Protein AF-0000000086883449 (afdb_homodimer)

Organism: NCBI:txid2108365

Radius of gyration: 27.69 Å; Cα contacts (8 Å, |Δi|>4): 1708; chains: 2; bounding box: 56×81×64 Å

Sequence (820 aa):
MELEKKLSKVSKRIKSSLIRELLDLKDPEMISFGGGVPDPDTFPRHEIAKIASEVIENEHRVTLQYGSTGGDNILKEQYIKLLKKHENIDNLDVDNLLITVGSQQALYLLGITFLDEESYCGVSRPIYLGAASAFQQRDPKFINVPLLEDGMDLDYLEKELEKLNKEGNIEKFKFLYVISNFHNPAGVTMGIEKRKKVVELANKYDFIIVEDDPYGALRFEGEKLPSIYSMAPERTILLNTFSKVLSPGLRLGLVVGPKDMVKRISMAKQAADLCTPALTQRIGARYLERFDLIEGIQPTIEIYREKKNLMMKLVEEKLGDIKGIKWINPEGGLFTWITLPEGFDTLEMFEIAKEEKILYIPGTAFYVDEPDNNTMRLSFCLPTKEKIKEGMDRLRKTIDRYAKEKGLEIMELEKKLSKVSKRIKSSLIRELLDLKDPEMISFGGGVPDPDTFPRHEIAKIASEVIENEHRVTLQYGSTGGDNILKEQYIKLLKKHENIDNLDVDNLLITVGSQQALYLLGITFLDEESYCGVSRPIYLGAASAFQQRDPKFINVPLLEDGMDLDYLEKELEKLNKEGNIEKFKFLYVISNFHNPAGVTMGIEKRKKVVELANKYDFIIVEDDPYGALRFEGEKLPSIYSMAPERTILLNTFSKVLSPGLRLGLVVGPKDMVKRISMAKQAADLCTPALTQRIGARYLERFDLIEGIQPTIEIYREKKNLMMKLVEEKLGDIKGIKWINPEGGLFTWITLPEGFDTLEMFEIAKEEKILYIPGTAFYVDEPDNNTMRLSFCLPTKEKIKEGMDRLRKTIDRYAKEKGLEI

pLDDT: mean 95.75, std 5.95, range [60.88, 98.94]

Solvent-accessible surface area (backbone atoms only — not comparable to full-atom values): 40750 Å² total; per-residue (Å²): 133,68,62,79,71,42,43,10,73,51,44,70,66,61,67,83,56,63,63,60,64,65,63,68,64,84,54,86,76,47,39,57,22,49,52,86,50,73,50,59,87,71,37,62,38,70,63,51,16,54,43,40,24,48,42,28,64,74,38,31,73,47,24,41,22,72,48,48,42,48,36,57,62,64,30,42,50,44,48,48,53,48,34,36,74,75,62,71,43,70,95,71,58,61,64,25,41,35,40,30,43,17,43,44,21,47,44,21,40,48,23,50,30,37,35,33,60,80,18,28,35,35,34,42,44,63,29,40,49,64,52,50,49,16,37,51,65,37,45,45,42,73,45,74,25,50,56,46,80,55,22,65,38,58,68,59,47,48,51,54,48,50,52,30,45,73,70,69,44,36,76,35,37,34,35,41,48,40,50,49,32,28,20,58,52,49,8,30,40,43,37,72,69,54,44,53,47,51,52,52,50,26,65,74,62,63,34,36,37,36,40,39,39,60,29,58,87,38,57,62,50,84,75,90,71,83,55,60,37,75,77,39,46,85,48,17,35,35,35,31,42,36,38,72,65,56,30,34,2,53,26,40,10,37,40,38,30,36,47,70,59,37,49,52,37,36,58,56,40,39,29,41,32,42,37,39,39,21,37,47,42,51,39,52,19,55,45,53,72,75,41,60,59,75,71,66,38,46,68,53,37,53,52,44,39,53,35,42,51,50,50,53,51,46,43,53,71,65,46,55,77,34,64,70,50,47,69,44,84,44,47,24,44,54,33,25,24,39,33,49,33,90,87,46,40,32,64,68,43,41,61,50,19,53,74,58,33,34,40,60,34,40,31,50,64,22,40,94,65,86,54,60,44,25,23,32,31,39,21,46,49,62,48,50,70,66,49,47,55,52,38,51,53,37,49,45,51,32,53,52,51,45,26,61,75,69,70,50,87,99,133,68,63,77,68,40,44,9,73,52,44,70,64,61,67,82,58,62,64,60,63,65,63,68,64,85,54,86,76,48,39,58,22,51,53,86,49,73,50,58,87,69,38,63,38,70,63,49,14,52,43,38,24,47,43,28,64,76,38,30,72,48,25,40,21,72,50,47,42,49,36,55,60,63,30,43,51,43,47,49,52,49,34,36,74,76,62,70,42,72,96,70,59,61,63,24,41,35,41,30,44,16,44,42,22,47,43,21,40,49,24,50,28,36,37,32,61,81,19,28,35,36,34,43,45,64,30,40,48,64,50,50,47,15,37,52,66,37,45,46,43,73,44,73,24,48,56,46,81,53,22,66,38,60,68,59,46,50,52,53,48,50,51,30,45,74,72,70,45,36,74,36,37,35,34,39,50,40,49,49,32,28,18,57,52,49,7,32,42,43,39,69,69,55,45,51,46,51,52,50,49,28,64,75,62,62,34,36,37,36,40,38,40,61,28,58,87,37,55,63,50,86,78,91,73,83,55,57,36,76,76,38,45,84,49,16,36,36,34,31,42,36,38,72,65,56,29,34,2,53,26,41,10,36,40,36,31,37,47,70,59,37,49,51,36,37,57,56,39,40,29,43,31,40,36,39,40,22,37,48,42,51,40,53,21,55,46,51,74,74,41,60,58,75,70,67,37,46,68,53,37,53,53,44,39,53,34,42,52,50,49,54,51,46,43,50,71,66,46,54,76,34,64,70,50,46,68,45,85,43,47,24,42,52,32,24,24,39,34,49,33,90,87,47,41,32,66,70,43,41,60,51,20,53,74,58,32,34,39,61,35,39,32,51,65,23,43,94,64,87,54,62,43,25,23,32,31,37,21,45,49,61,46,51,73,67,47,47,54,52,38,51,52,37,49,45,51,33,52,50,52,44,27,62,76,70,69,50,87,97

Nearest PDB structures (foldseek):
  1vp4-assembly1_B  TM=9.864E-01  e=1.762E-56  Thermotoga maritima MSB8
  4wp0-assembly1_B  TM=8.198E-01  e=3.069E-24  Homo sapiens
  4wp0-assembly2_C  TM=8.147E-01  e=1.343E-24  Homo sapiens
  5veh-assembly1_B  TM=8.334E-01  e=8.276E-24  Aedes aegypti
  5veh-assembly1_A  TM=8.354E-01  e=2.492E-23  Aedes aegypti

Structure (mmCIF, N/CA/C/O backbone):
data_AF-0000000086883449-model_v1
#
loop_
_entity.id
_entity.type
_entity.pdbx_description
1 polymer Aminotransferase
#
loop_
_atom_site.group_PDB
_atom_site.id
_atom_site.type_symbol
_atom_site.label_atom_id
_atom_site.label_alt_id
_atom_site.label_comp_id
_atom_site.label_asym_id
_atom_site.label_entity_id
_atom_site.label_seq_id
_atom_site.pdbx_PDB_ins_code
_atom_site.Cartn_x
_atom_site.Cartn_y
_atom_site.Cartn_z
_atom_site.occupancy
_atom_site.B_iso_or_equiv
_atom_site.auth_seq_id
_atom_site.auth_comp_id
_atom_site.auth_asym_id
_atom_site.auth_atom_id
_atom_site.pdbx_PDB_model_num
ATOM 1 N N . MET A 1 1 ? -18.344 -18.25 14.008 1 82.06 1 MET A N 1
ATOM 2 C CA . MET A 1 1 ? -16.969 -17.891 14.312 1 82.06 1 MET A CA 1
ATOM 3 C C . MET A 1 1 ? -16.891 -16.531 15 1 82.06 1 MET A C 1
ATOM 5 O O . MET A 1 1 ? -17.594 -15.594 14.602 1 82.06 1 MET A O 1
ATOM 9 N N . GLU A 1 2 ? -16.266 -16.469 16.125 1 88.62 2 GLU A N 1
ATOM 10 C CA . GLU A 1 2 ? -16.016 -15.195 16.797 1 88.62 2 GLU A CA 1
ATOM 11 C C . GLU A 1 2 ? -14.805 -14.484 16.219 1 88.62 2 GLU A C 1
ATOM 13 O O . GLU A 1 2 ? -13.664 -14.82 16.547 1 88.62 2 GLU A O 1
ATOM 18 N N . LEU A 1 3 ? -15.008 -13.539 15.398 1 93.5 3 LEU A N 1
ATOM 19 C CA . LEU A 1 3 ? -13.961 -12.836 14.656 1 93.5 3 LEU A CA 1
ATOM 20 C C . LEU A 1 3 ? -12.93 -12.242 15.617 1 93.5 3 LEU A C 1
ATOM 22 O O . LEU A 1 3 ? -11.734 -12.258 15.328 1 93.5 3 LEU A O 1
ATOM 26 N N . GLU A 1 4 ? -13.391 -11.75 16.797 1 92.56 4 GLU A N 1
ATOM 27 C CA . GLU A 1 4 ? -12.516 -11.078 17.766 1 92.56 4 GLU A CA 1
ATOM 28 C C . GLU A 1 4 ? -11.383 -12 18.203 1 92.56 4 GLU A C 1
ATOM 30 O O . GLU A 1 4 ? -10.273 -11.539 18.484 1 92.56 4 GLU A O 1
ATOM 35 N N . LYS A 1 5 ? -11.68 -13.281 18.219 1 93.12 5 LYS A N 1
ATOM 36 C CA . LYS A 1 5 ? -10.695 -14.266 18.656 1 93.12 5 LYS A CA 1
ATOM 37 C C . LYS A 1 5 ? -9.664 -14.539 17.562 1 93.12 5 LYS A C 1
ATOM 39 O O . LYS A 1 5 ? -8.609 -15.117 17.812 1 93.12 5 LYS A O 1
ATOM 44 N N . LYS A 1 6 ? -10 -14.102 16.344 1 96 6 LYS A N 1
ATOM 45 C CA . LYS A 1 6 ? -9.133 -14.398 15.203 1 96 6 LYS A CA 1
ATOM 46 C C . LYS A 1 6 ? -8.258 -13.195 14.852 1 96 6 LYS A C 1
ATOM 48 O O . LYS A 1 6 ? -7.309 -13.32 14.078 1 96 6 LYS A O 1
ATOM 53 N N . LEU A 1 7 ? -8.523 -12.055 15.453 1 97.38 7 LEU A N 1
ATOM 54 C CA . LEU A 1 7 ? -7.828 -10.82 15.102 1 97.38 7 LEU A CA 1
ATOM 55 C C . LEU A 1 7 ? -6.441 -10.781 15.742 1 97.38 7 LEU A C 1
ATOM 57 O O . LEU A 1 7 ? -6.246 -11.281 16.844 1 97.38 7 LEU A O 1
ATOM 61 N N . SER A 1 8 ? -5.492 -10.211 15.094 1 97.5 8 SER A N 1
ATOM 62 C CA . SER A 1 8 ? -4.156 -9.969 15.625 1 97.5 8 SER A CA 1
ATOM 63 C C . SER A 1 8 ? -4.172 -8.891 16.703 1 97.5 8 SER A C 1
ATOM 65 O O . SER A 1 8 ? -5.164 -8.172 16.844 1 97.5 8 SER A O 1
ATOM 67 N N . LYS A 1 9 ? -3.051 -8.766 17.422 1 94.69 9 LYS A N 1
ATOM 68 C CA . LYS A 1 9 ? -2.881 -7.715 18.422 1 94.69 9 LYS A CA 1
ATOM 69 C C . LYS A 1 9 ? -2.992 -6.332 17.781 1 94.69 9 LYS A C 1
ATOM 71 O O . LYS A 1 9 ? -3.629 -5.434 18.344 1 94.69 9 LYS A O 1
ATOM 76 N N . VAL A 1 10 ? -2.398 -6.18 16.625 1 93.56 10 VAL A N 1
ATOM 77 C CA . VAL A 1 10 ? -2.424 -4.906 15.914 1 93.56 10 VAL A CA 1
ATOM 78 C C . VAL A 1 10 ? -3.863 -4.551 15.539 1 93.56 10 VAL A C 1
ATOM 80 O O . VAL A 1 10 ? -4.309 -3.424 15.758 1 93.56 10 VAL A O 1
ATOM 83 N N . SER A 1 11 ? -4.578 -5.512 14.969 1 94.81 11 SER A N 1
ATOM 84 C CA . SER A 1 11 ? -5.953 -5.289 14.523 1 94.81 11 SER A CA 1
ATOM 85 C C . SER A 1 11 ? -6.852 -4.902 15.695 1 94.81 11 SER A C 1
ATOM 87 O O . SER A 1 11 ? -7.754 -4.074 15.547 1 94.81 11 SER A O 1
ATOM 89 N N . LYS A 1 12 ? -6.621 -5.484 16.844 1 93.25 12 LYS A N 1
ATOM 90 C CA . LYS A 1 12 ? -7.43 -5.195 18.016 1 93.25 12 LYS A CA 1
ATOM 91 C C . LYS A 1 12 ? -7.18 -3.771 18.516 1 93.25 12 LYS A C 1
ATOM 93 O O . LYS A 1 12 ? -8.07 -3.156 19.109 1 93.25 12 LYS A O 1
ATOM 98 N N . ARG A 1 13 ? -6.02 -3.24 18.203 1 88.44 13 ARG A N 1
ATOM 99 C CA . ARG A 1 13 ? -5.641 -1.921 18.688 1 88.44 13 ARG A CA 1
ATOM 100 C C . ARG A 1 13 ? -6.125 -0.824 17.75 1 88.44 13 ARG A C 1
ATOM 102 O O . ARG A 1 13 ? -6.266 0.332 18.156 1 88.44 13 ARG A O 1
ATOM 109 N N . ILE A 1 14 ? -6.348 -1.215 16.531 1 87.31 14 ILE A N 1
ATOM 110 C CA . ILE A 1 14 ? -6.734 -0.216 15.547 1 87.31 14 ILE A CA 1
ATOM 111 C C . ILE A 1 14 ? -8.141 0.301 15.852 1 87.31 14 ILE A C 1
ATOM 113 O O . ILE A 1 14 ? -9.062 -0.487 16.062 1 87.31 14 ILE A O 1
ATOM 117 N N . LYS A 1 15 ? -8.211 1.595 16.031 1 77.31 15 LYS A N 1
ATOM 118 C CA . LYS A 1 15 ? -9.492 2.266 16.234 1 77.31 15 LYS A CA 1
ATOM 119 C C . LYS A 1 15 ? -9.922 3.01 14.969 1 77.31 15 LYS A C 1
ATOM 121 O O . LYS A 1 15 ? -9.086 3.404 14.156 1 77.31 15 LYS A O 1
ATOM 126 N N . SER A 1 16 ? -11.211 3.053 14.82 1 71.12 16 SER A N 1
ATOM 127 C CA . SER A 1 16 ? -11.695 3.832 13.688 1 71.12 16 SER A CA 1
ATOM 128 C C . SER A 1 16 ? -11.273 5.293 13.805 1 71.12 16 SER A C 1
ATOM 130 O O . SER A 1 16 ? -11.141 5.824 14.906 1 71.12 16 SER A O 1
ATOM 132 N N . SER A 1 17 ? -11 5.809 12.656 1 68.06 17 SER A N 1
ATOM 133 C CA . SER A 1 17 ? -10.578 7.207 12.625 1 68.06 17 SER A CA 1
ATOM 134 C C . SER A 1 17 ? -11.734 8.141 12.969 1 68.06 17 SER A C 1
ATOM 136 O O . SER A 1 17 ? -12.773 8.125 12.305 1 68.06 17 SER A O 1
ATOM 138 N N . LEU A 1 18 ? -11.578 8.828 14 1 66.56 18 LEU A N 1
ATOM 139 C CA . LEU A 1 18 ? -12.555 9.844 14.398 1 66.56 18 LEU A CA 1
ATOM 140 C C . LEU A 1 18 ? -12.82 10.812 13.25 1 66.56 18 LEU A C 1
ATOM 142 O O . LEU A 1 18 ? -13.969 11.18 13 1 66.56 18 LEU A O 1
ATOM 146 N N . ILE A 1 19 ? -11.742 11.141 12.578 1 68.25 19 ILE A N 1
ATOM 147 C CA . ILE A 1 19 ? -11.852 12.141 11.523 1 68.25 19 ILE A CA 1
ATOM 148 C C . ILE A 1 19 ? -12.75 11.617 10.406 1 68.25 19 ILE A C 1
ATOM 150 O O . ILE A 1 19 ? -13.648 12.32 9.945 1 68.25 19 ILE A O 1
ATOM 154 N N . ARG A 1 20 ? -12.562 10.461 10.062 1 65.56 20 ARG A N 1
ATOM 155 C CA . ARG A 1 20 ? -13.352 9.898 8.977 1 65.56 20 ARG A CA 1
ATOM 156 C C . ARG A 1 20 ? -14.82 9.789 9.367 1 65.56 20 ARG A C 1
ATOM 158 O O . ARG A 1 20 ? -15.711 10.039 8.547 1 65.56 20 ARG A O 1
ATOM 165 N N . GLU A 1 21 ? -15 9.562 10.531 1 65.44 21 GLU A N 1
ATOM 166 C CA . GLU A 1 21 ? -16.375 9.477 11.039 1 65.44 21 GLU A CA 1
ATOM 167 C C . GLU A 1 21 ? -17.047 10.844 11.039 1 65.44 21 GLU A C 1
ATOM 169 O O . GLU A 1 21 ? -18.234 10.953 10.734 1 65.44 21 GLU A O 1
ATOM 174 N N . LEU A 1 22 ? -16.219 11.727 11.219 1 66.19 22 LEU A N 1
ATOM 175 C CA . LEU A 1 22 ? -16.75 13.078 11.367 1 66.19 22 LEU A CA 1
ATOM 176 C C . LEU A 1 22 ? -17.062 13.688 10 1 66.19 22 LEU A C 1
ATOM 178 O O . LEU A 1 22 ? -17.969 14.5 9.875 1 66.19 22 LEU A O 1
ATOM 182 N N . LEU A 1 23 ? -16.312 13.172 9.055 1 65.44 23 LEU A N 1
ATOM 183 C CA . LEU A 1 23 ? -16.406 13.82 7.758 1 65.44 23 LEU A CA 1
ATOM 184 C C . LEU A 1 23 ? -17.438 13.125 6.875 1 65.44 23 LEU A C 1
ATOM 186 O O . LEU A 1 23 ? -17.75 13.602 5.785 1 65.44 23 LEU A O 1
ATOM 190 N N . ASP A 1 24 ? -17.984 12.125 7.293 1 61.09 24 ASP A N 1
ATOM 191 C CA . ASP A 1 24 ? -18.953 11.375 6.5 1 61.09 24 ASP A CA 1
ATOM 192 C C . ASP A 1 24 ? -20.344 12.016 6.57 1 61.09 24 ASP A C 1
ATOM 194 O O . ASP A 1 24 ? -21.344 11.391 6.215 1 61.09 24 ASP A O 1
ATOM 198 N N . LEU A 1 25 ? -20.375 13.219 6.781 1 63.53 25 LEU A N 1
ATOM 199 C CA . LEU A 1 25 ? -21.672 13.867 6.879 1 63.53 25 LEU A CA 1
ATOM 200 C C . LEU A 1 25 ? -22.109 14.43 5.527 1 63.53 25 LEU A C 1
ATOM 202 O O . LEU A 1 25 ? -21.359 15.188 4.898 1 63.53 25 LEU A O 1
ATOM 206 N N . LYS A 1 26 ? -23.203 13.977 4.988 1 63.59 26 LYS A N 1
ATOM 207 C CA . LYS A 1 26 ? -23.719 14.258 3.65 1 63.59 26 LYS A CA 1
ATOM 208 C C . LYS A 1 26 ? -24.797 15.336 3.686 1 63.59 26 LYS A C 1
ATOM 210 O O . LYS A 1 26 ? -25.625 15.422 2.779 1 63.59 26 LYS A O 1
ATOM 215 N N . ASP A 1 27 ? -24.703 16.25 4.48 1 77.19 27 ASP A N 1
ATOM 216 C CA . ASP A 1 27 ? -25.672 17.344 4.539 1 77.19 27 ASP A CA 1
ATOM 217 C C . ASP A 1 27 ? -25.219 18.516 3.672 1 77.19 27 ASP A C 1
ATOM 219 O O . ASP A 1 27 ? -24.188 19.125 3.928 1 77.19 27 ASP A O 1
ATOM 223 N N . PRO A 1 28 ? -26 18.766 2.621 1 80.88 28 PRO A N 1
ATOM 224 C CA . PRO A 1 28 ? -25.609 19.844 1.694 1 80.88 28 PRO A CA 1
ATOM 225 C C . PRO A 1 28 ? -25.547 21.203 2.367 1 80.88 28 PRO A C 1
ATOM 227 O O . PRO A 1 28 ? -24.922 22.125 1.831 1 80.88 28 PRO A O 1
ATOM 230 N N . GLU A 1 29 ? -26.141 21.328 3.418 1 89.25 29 GLU A N 1
ATOM 231 C CA . GLU A 1 29 ? -26.141 22.609 4.125 1 89.25 29 GLU A CA 1
ATOM 232 C C . GLU A 1 29 ? -24.922 22.719 5.047 1 89.25 29 GLU A C 1
ATOM 234 O O . GLU A 1 29 ? -24.656 23.781 5.598 1 89.25 29 GLU A O 1
ATOM 239 N N . MET A 1 30 ? -24.266 21.688 5.176 1 92.44 30 MET A N 1
ATOM 240 C CA . MET A 1 30 ? -23.094 21.656 6.062 1 92.44 30 MET A CA 1
ATOM 241 C C . MET A 1 30 ? -21.938 22.453 5.461 1 92.44 30 MET A C 1
ATOM 243 O O . MET A 1 30 ? -21.672 22.359 4.262 1 92.44 30 MET A O 1
ATOM 247 N N . ILE A 1 31 ? -21.375 23.375 6.242 1 94.19 31 ILE A N 1
ATOM 248 C CA . ILE A 1 31 ? -20.109 24.016 5.883 1 94.19 31 ILE A CA 1
ATOM 249 C C . ILE A 1 31 ? -18.953 23.297 6.59 1 94.19 31 ILE A C 1
ATOM 251 O O . ILE A 1 31 ? -18.953 23.188 7.816 1 94.19 31 ILE A O 1
ATOM 255 N N . SER A 1 32 ? -18.031 22.797 5.836 1 92.94 32 SER A N 1
ATOM 256 C CA . SER A 1 32 ? -16.953 22.016 6.43 1 92.94 32 SER A CA 1
ATOM 257 C C . SER A 1 32 ? -15.641 22.781 6.43 1 92.94 32 SER A C 1
ATOM 259 O O . SER A 1 32 ? -15.148 23.172 5.367 1 92.94 32 SER A O 1
ATOM 261 N N . PHE A 1 33 ? -15.109 22.969 7.648 1 94.75 33 PHE A N 1
ATOM 262 C CA . PHE A 1 33 ? -13.734 23.453 7.809 1 94.75 33 PHE A CA 1
ATOM 263 C C . PHE A 1 33 ? -12.797 22.281 8.102 1 94.75 33 PHE A C 1
ATOM 265 O O . PHE A 1 33 ? -11.633 22.5 8.445 1 94.75 33 PHE A O 1
ATOM 272 N N . GLY A 1 34 ? -13.336 21.062 8.039 1 88.12 34 GLY A N 1
ATOM 273 C CA . GLY A 1 34 ? -12.562 19.906 8.453 1 88.12 34 GLY A CA 1
ATOM 274 C C . GLY A 1 34 ? -11.75 19.297 7.324 1 88.12 34 GLY A C 1
ATOM 275 O O . GLY A 1 34 ? -10.812 18.531 7.57 1 88.12 34 GLY A O 1
ATOM 276 N N . GLY A 1 35 ? -12.039 19.641 6.152 1 76.06 35 GLY A N 1
ATOM 277 C CA . GLY A 1 35 ? -11.422 18.953 5.023 1 76.06 35 GLY A CA 1
ATOM 278 C C . GLY A 1 35 ? -10.039 19.484 4.699 1 76.06 35 GLY A C 1
ATOM 279 O O . GLY A 1 35 ? -9.859 20.672 4.477 1 76.06 35 GLY A O 1
ATOM 280 N N . GLY A 1 36 ? -9.031 18.703 4.902 1 78.19 36 GLY A N 1
ATOM 281 C CA . GLY A 1 36 ? -7.66 19.031 4.539 1 78.19 36 GLY A CA 1
ATOM 282 C C . GLY A 1 36 ? -7.281 18.562 3.146 1 78.19 36 GLY A C 1
ATOM 283 O O . GLY A 1 36 ? -6.188 18.031 2.941 1 78.19 36 GLY A O 1
ATOM 284 N N . VAL A 1 37 ? -8.328 18.734 2.205 1 84.62 37 VAL A N 1
ATOM 285 C CA . VAL A 1 37 ? -8.062 18.234 0.86 1 84.62 37 VAL A CA 1
ATOM 286 C C . VAL A 1 37 ? -8.023 19.406 -0.128 1 84.62 37 VAL A C 1
ATOM 288 O O . VAL A 1 37 ? -8.734 20.391 0.045 1 84.62 37 VAL A O 1
ATOM 291 N N . PRO A 1 38 ? -7.199 19.234 -1.135 1 89.75 38 PRO A N 1
ATOM 292 C CA . PRO A 1 38 ? -7.125 20.281 -2.148 1 89.75 38 PRO A CA 1
ATOM 293 C C . PRO A 1 38 ? -8.43 20.453 -2.916 1 89.75 38 PRO A C 1
ATOM 295 O O . PRO A 1 38 ? -9.219 19.516 -3.018 1 89.75 38 PRO A O 1
ATOM 298 N N . ASP A 1 39 ? -8.609 21.641 -3.418 1 88.25 39 ASP A N 1
ATOM 299 C CA . ASP A 1 39 ? -9.773 21.938 -4.246 1 88.25 39 ASP A CA 1
ATOM 300 C C . ASP A 1 39 ? -9.672 21.266 -5.609 1 88.25 39 ASP A C 1
ATOM 302 O O . ASP A 1 39 ? -8.773 21.578 -6.395 1 88.25 39 ASP A O 1
ATOM 306 N N . PRO A 1 40 ? -10.586 20.406 -5.93 1 90 40 PRO A N 1
ATOM 307 C CA . PRO A 1 40 ? -10.492 19.641 -7.18 1 90 40 PRO A CA 1
ATOM 308 C C . PRO A 1 40 ? -10.523 20.531 -8.422 1 90 40 PRO A C 1
ATOM 310 O O . PRO A 1 40 ? -10.016 20.141 -9.477 1 90 40 PRO A O 1
ATOM 313 N N . ASP A 1 41 ? -11.078 21.672 -8.305 1 87.81 41 ASP A N 1
ATOM 314 C CA . ASP A 1 41 ? -11.219 22.547 -9.461 1 87.81 41 ASP A CA 1
ATOM 315 C C . ASP A 1 41 ? -9.883 23.219 -9.812 1 87.81 41 ASP A C 1
ATOM 317 O O . ASP A 1 41 ? -9.734 23.797 -10.891 1 87.81 41 ASP A O 1
ATOM 321 N N . THR A 1 42 ? -8.922 23.047 -8.953 1 91.06 42 THR A N 1
ATOM 322 C CA . THR A 1 42 ? -7.609 23.641 -9.203 1 91.06 42 THR A CA 1
ATOM 323 C C . THR A 1 42 ? -6.684 22.625 -9.875 1 91.06 42 THR A C 1
ATOM 325 O O . THR A 1 42 ? -5.57 22.953 -10.281 1 91.06 42 THR A O 1
ATOM 328 N N . PHE A 1 43 ? -7.109 21.375 -10.023 1 94.38 43 PHE A N 1
ATOM 329 C CA . PHE A 1 43 ? -6.262 20.344 -10.609 1 94.38 43 PHE A CA 1
ATOM 330 C C . PHE A 1 43 ? -6.086 20.562 -12.102 1 94.38 43 PHE A C 1
ATOM 332 O O . PHE A 1 43 ? -7.016 21 -12.781 1 94.38 43 PHE A O 1
ATOM 339 N N . PRO A 1 44 ? -4.945 20.25 -12.625 1 96.75 44 PRO A N 1
ATOM 340 C CA . PRO A 1 44 ? -4.73 20.375 -14.07 1 96.75 44 PRO A CA 1
ATOM 341 C C . PRO A 1 44 ? -5.336 19.203 -14.852 1 96.75 44 PRO A C 1
ATOM 343 O O . PRO A 1 44 ? -4.613 18.469 -15.531 1 96.75 44 PRO A O 1
ATOM 346 N N . ARG A 1 45 ? -6.672 19.125 -14.812 1 96.56 45 ARG A N 1
ATOM 347 C CA . ARG A 1 45 ? -7.41 17.969 -15.297 1 96.56 45 ARG A CA 1
ATOM 348 C C . ARG A 1 45 ? -7.207 17.766 -16.797 1 96.56 45 ARG A C 1
ATOM 350 O O . ARG A 1 45 ? -7.047 16.641 -17.266 1 96.56 45 ARG A O 1
ATOM 357 N N . HIS A 1 46 ? -7.18 18.922 -17.625 1 98 46 HIS A N 1
ATOM 358 C CA . HIS A 1 46 ? -7.074 18.766 -19.062 1 98 46 HIS A CA 1
ATOM 359 C C . HIS A 1 46 ? -5.695 18.25 -19.469 1 98 46 HIS A C 1
ATOM 361 O O . HIS A 1 46 ? -5.582 17.359 -20.312 1 98 46 HIS A O 1
ATOM 367 N N . GLU A 1 47 ? -4.641 18.781 -18.797 1 98.38 47 GLU A N 1
ATOM 368 C CA . GLU A 1 47 ? -3.275 18.328 -19.047 1 98.38 47 GLU A CA 1
ATOM 369 C C . GLU A 1 47 ? -3.094 16.875 -18.656 1 98.38 47 GLU A C 1
ATOM 371 O O . GLU A 1 47 ? -2.51 16.078 -19.406 1 98.38 47 GLU A O 1
ATOM 376 N N . ILE A 1 48 ? -3.639 16.469 -17.516 1 98.69 48 ILE A N 1
ATOM 377 C CA . ILE A 1 48 ? -3.48 15.109 -17 1 98.69 48 ILE A CA 1
ATOM 378 C C . ILE A 1 48 ? -4.25 14.133 -17.891 1 98.69 48 ILE A C 1
ATOM 380 O O . ILE A 1 48 ? -3.768 13.031 -18.172 1 98.69 48 ILE A O 1
ATOM 384 N N . ALA A 1 49 ? -5.477 14.555 -18.312 1 98.81 49 ALA A N 1
ATOM 385 C CA . ALA A 1 49 ? -6.277 13.703 -19.188 1 98.81 49 ALA A CA 1
ATOM 386 C C . ALA A 1 49 ? -5.531 13.391 -20.484 1 98.81 49 ALA A C 1
ATOM 388 O O . ALA A 1 49 ? -5.492 12.234 -20.922 1 98.81 49 ALA A O 1
ATOM 389 N N . LYS A 1 50 ? -4.965 14.406 -21.062 1 98.81 50 LYS A N 1
ATOM 390 C CA . LYS A 1 50 ? -4.207 14.242 -22.297 1 98.81 50 LYS A CA 1
ATOM 391 C C . LYS A 1 50 ? -2.998 13.336 -22.094 1 98.81 50 LYS A C 1
ATOM 393 O O . LYS A 1 50 ? -2.756 12.422 -22.875 1 98.81 50 LYS A O 1
ATOM 398 N N . ILE A 1 51 ? -2.256 13.539 -21.062 1 98.88 51 ILE A N 1
ATOM 399 C CA . ILE A 1 51 ? -1.06 12.758 -20.766 1 98.88 51 ILE A CA 1
ATOM 400 C C . ILE A 1 51 ? -1.441 11.305 -20.516 1 98.88 51 ILE A C 1
ATOM 402 O O . ILE A 1 51 ? -0.757 10.383 -20.969 1 98.88 51 ILE A O 1
ATOM 406 N N . ALA A 1 52 ? -2.549 11.109 -19.75 1 98.81 52 ALA A N 1
ATOM 407 C CA . ALA A 1 52 ? -2.986 9.75 -19.438 1 98.81 52 ALA A CA 1
ATOM 408 C C . ALA A 1 52 ? -3.256 8.945 -20.703 1 98.81 52 ALA A C 1
ATOM 410 O O . ALA A 1 52 ? -2.799 7.812 -20.844 1 98.81 52 ALA A O 1
ATOM 411 N N . SER A 1 53 ? -3.99 9.547 -21.594 1 98.81 53 SER A N 1
ATOM 412 C CA . SER A 1 53 ? -4.273 8.875 -22.859 1 98.81 53 SER A CA 1
ATOM 413 C C . SER A 1 53 ? -2.994 8.594 -23.641 1 98.81 53 SER A C 1
ATOM 415 O O . SER A 1 53 ? -2.809 7.492 -24.156 1 98.81 53 SER A O 1
ATOM 417 N N . GLU A 1 54 ? -2.062 9.523 -23.672 1 98.75 54 GLU A N 1
ATOM 418 C CA . GLU A 1 54 ? -0.822 9.414 -24.438 1 98.75 54 GLU A CA 1
ATOM 419 C C . GLU A 1 54 ? 0.066 8.297 -23.891 1 98.75 54 GLU A C 1
ATOM 421 O O . GLU A 1 54 ? 0.588 7.48 -24.656 1 98.75 54 GLU A O 1
ATOM 426 N N . VAL A 1 55 ? 0.224 8.273 -22.562 1 98.75 55 VAL A N 1
ATOM 427 C CA . VAL A 1 55 ? 1.172 7.316 -22 1 98.75 55 VAL A CA 1
ATOM 428 C C . VAL A 1 55 ? 0.612 5.902 -22.109 1 98.75 55 VAL A C 1
ATOM 430 O O . VAL A 1 55 ? 1.365 4.941 -22.297 1 98.75 55 VAL A O 1
ATOM 433 N N . ILE A 1 56 ? -0.705 5.699 -22.031 1 98.62 56 ILE A N 1
ATOM 434 C CA . ILE A 1 56 ? -1.299 4.379 -22.188 1 98.62 56 ILE A CA 1
ATOM 435 C C . ILE A 1 56 ? -1.159 3.918 -23.625 1 98.62 56 ILE A C 1
ATOM 437 O O . ILE A 1 56 ? -0.81 2.766 -23.891 1 98.62 56 ILE A O 1
ATOM 441 N N . GLU A 1 57 ? -1.371 4.844 -24.578 1 98.31 57 GLU A N 1
ATOM 442 C CA . GLU A 1 57 ? -1.297 4.504 -26 1 98.31 57 GLU A CA 1
ATOM 443 C C . GLU A 1 57 ? 0.138 4.195 -26.422 1 98.31 57 GLU A C 1
ATOM 445 O O . GLU A 1 57 ? 0.384 3.232 -27.141 1 98.31 57 GLU A O 1
ATOM 450 N N . ASN A 1 58 ? 1.067 4.977 -25.906 1 98.06 58 ASN A N 1
ATOM 451 C CA . ASN A 1 58 ? 2.404 4.969 -26.5 1 98.06 58 ASN A CA 1
ATOM 452 C C . ASN A 1 58 ? 3.398 4.223 -25.609 1 98.06 58 ASN A C 1
ATOM 454 O O . ASN A 1 58 ? 4.473 3.834 -26.078 1 98.06 58 ASN A O 1
ATOM 458 N N . GLU A 1 59 ? 3.09 4.051 -24.375 1 98.06 59 GLU A N 1
ATOM 459 C CA . GLU A 1 59 ? 4.004 3.422 -23.422 1 98.06 59 GLU A CA 1
ATOM 460 C C . GLU A 1 59 ? 3.307 2.314 -22.641 1 98.06 59 GLU A C 1
ATOM 462 O O . GLU A 1 59 ? 3.566 2.131 -21.453 1 98.06 59 GLU A O 1
ATOM 467 N N . HIS A 1 60 ? 2.396 1.6 -23.234 1 96.75 60 HIS A N 1
ATOM 468 C CA . HIS A 1 60 ? 1.542 0.624 -22.562 1 96.75 60 HIS A CA 1
ATOM 469 C C . HIS A 1 60 ? 2.367 -0.508 -21.953 1 96.75 60 HIS A C 1
ATOM 471 O O . HIS A 1 60 ? 1.96 -1.114 -20.969 1 96.75 60 HIS A O 1
ATOM 477 N N . ARG A 1 61 ? 3.543 -0.912 -22.484 1 95 61 ARG A N 1
ATOM 478 C CA . ARG A 1 61 ? 4.391 -1.988 -21.984 1 95 61 ARG A CA 1
ATOM 479 C C . ARG A 1 61 ? 4.934 -1.65 -20.594 1 95 61 ARG A C 1
ATOM 481 O O . ARG A 1 61 ? 5.309 -2.545 -19.844 1 95 61 ARG A O 1
ATOM 488 N N . VAL A 1 62 ? 4.867 -0.319 -20.297 1 95.25 62 VAL A N 1
ATOM 489 C CA . VAL A 1 62 ? 5.289 0.137 -18.984 1 95.25 62 VAL A CA 1
ATOM 490 C C . VAL A 1 62 ? 4.062 0.483 -18.141 1 95.25 62 VAL A C 1
ATOM 492 O O . VAL A 1 62 ? 3.895 -0.036 -17.031 1 95.25 62 VAL A O 1
ATOM 495 N N . THR A 1 63 ? 3.146 1.297 -18.703 1 97.69 63 THR A N 1
ATOM 496 C CA . THR A 1 63 ? 2.064 1.891 -17.922 1 97.69 63 THR A CA 1
ATOM 497 C C . THR A 1 63 ? 1.03 0.834 -17.547 1 97.69 63 THR A C 1
ATOM 499 O O . THR A 1 63 ? 0.381 0.942 -16.5 1 97.69 63 THR A O 1
ATOM 502 N N . LEU A 1 64 ? 0.858 -0.17 -18.344 1 97.88 64 LEU A N 1
ATOM 503 C CA . LEU A 1 64 ? -0.164 -1.175 -18.078 1 97.88 64 LEU A CA 1
ATOM 504 C C . LEU A 1 64 ? 0.465 -2.465 -17.562 1 97.88 64 LEU A C 1
ATOM 506 O O . LEU A 1 64 ? -0.217 -3.482 -17.422 1 97.88 64 LEU A O 1
ATOM 510 N N . GLN A 1 65 ? 1.743 -2.471 -17.219 1 95.94 65 GLN A N 1
ATOM 511 C CA . GLN A 1 65 ? 2.473 -3.617 -16.688 1 95.94 65 GLN A CA 1
ATOM 512 C C . GLN A 1 65 ? 2.986 -3.336 -15.281 1 95.94 65 GLN A C 1
ATOM 514 O O . GLN A 1 65 ? 2.975 -2.189 -14.828 1 95.94 65 GLN A O 1
ATOM 519 N N . TYR A 1 66 ? 3.424 -4.422 -14.586 1 94.06 66 TYR A N 1
ATOM 520 C CA . TYR A 1 66 ? 4.078 -4.258 -13.297 1 94.06 66 TYR A CA 1
ATOM 521 C C . TYR A 1 66 ? 5.277 -3.322 -13.406 1 94.06 66 TYR A C 1
ATOM 523 O O . TYR A 1 66 ? 6.012 -3.361 -14.391 1 94.06 66 TYR A O 1
ATOM 531 N N . GLY A 1 67 ? 5.457 -2.473 -12.422 1 93.31 67 GLY A N 1
ATOM 532 C CA . GLY A 1 67 ? 6.66 -1.662 -12.32 1 93.31 67 GLY A CA 1
ATOM 533 C C . GLY A 1 67 ? 7.664 -2.211 -11.328 1 93.31 67 GLY A C 1
ATOM 534 O O . GLY A 1 67 ? 7.469 -3.295 -10.773 1 93.31 67 GLY A O 1
ATOM 535 N N . SER A 1 68 ? 8.734 -1.494 -11.219 1 94.38 68 SER A N 1
ATOM 536 C CA . SER A 1 68 ? 9.711 -1.819 -10.18 1 94.38 68 SER A CA 1
ATOM 537 C C . SER A 1 68 ? 9.203 -1.399 -8.805 1 94.38 68 SER A C 1
ATOM 539 O O . SER A 1 68 ? 8.445 -0.439 -8.68 1 94.38 68 SER A O 1
ATOM 541 N N . THR A 1 69 ? 9.648 -2.096 -7.809 1 95.81 69 THR A N 1
ATOM 542 C CA . THR A 1 69 ? 9.258 -1.77 -6.441 1 95.81 69 THR A CA 1
ATOM 543 C C . THR A 1 69 ? 9.664 -0.345 -6.082 1 95.81 69 THR A C 1
ATOM 545 O O . THR A 1 69 ? 8.914 0.381 -5.434 1 95.81 69 THR A O 1
ATOM 548 N N . GLY A 1 70 ? 10.867 0.049 -6.551 1 97.25 70 GLY A N 1
ATOM 549 C CA . GLY A 1 70 ? 11.406 1.361 -6.227 1 97.25 70 GLY A CA 1
ATOM 550 C C . GLY A 1 70 ? 10.648 2.496 -6.895 1 97.25 70 GLY A C 1
ATOM 551 O O . GLY A 1 70 ? 10.711 3.641 -6.438 1 97.25 70 GLY A O 1
ATOM 552 N N . GLY A 1 71 ? 10.008 2.166 -8.023 1 98.06 71 GLY A N 1
ATOM 553 C CA . GLY A 1 71 ? 9.242 3.178 -8.742 1 98.06 71 GLY A CA 1
ATOM 554 C C . GLY A 1 71 ? 9.789 3.469 -10.125 1 98.06 71 GLY A C 1
ATOM 555 O O . GLY A 1 71 ? 10.812 2.904 -10.531 1 98.06 71 GLY A O 1
ATOM 556 N N . ASP A 1 72 ? 9.125 4.273 -10.859 1 98.38 72 ASP A N 1
ATOM 557 C CA . ASP A 1 72 ? 9.445 4.672 -12.227 1 98.38 72 ASP A CA 1
ATOM 558 C C . ASP A 1 72 ? 10.672 5.578 -12.258 1 98.38 72 ASP A C 1
ATOM 560 O O . ASP A 1 72 ? 10.664 6.672 -11.695 1 98.38 72 ASP A O 1
ATOM 564 N N . ASN A 1 73 ? 11.703 5.176 -12.93 1 98.31 73 ASN A N 1
ATOM 565 C CA . ASN A 1 73 ? 12.945 5.934 -12.961 1 98.31 73 ASN A CA 1
ATOM 566 C C . ASN A 1 73 ? 12.766 7.289 -13.633 1 98.31 73 ASN A C 1
ATOM 568 O O . ASN A 1 73 ? 13.414 8.266 -13.266 1 98.31 73 ASN A O 1
ATOM 572 N N . ILE A 1 74 ? 11.898 7.344 -14.625 1 98.75 74 ILE A N 1
ATOM 573 C CA . ILE A 1 74 ? 11.664 8.625 -15.281 1 98.75 74 ILE A CA 1
ATOM 574 C C . ILE A 1 74 ? 11.039 9.602 -14.289 1 98.75 74 ILE A C 1
ATOM 576 O O . ILE A 1 74 ? 11.422 10.773 -14.242 1 98.75 74 ILE A O 1
ATOM 580 N N . LEU A 1 75 ? 10.086 9.117 -13.508 1 98.81 75 LEU A N 1
ATOM 581 C CA . LEU A 1 75 ? 9.492 9.961 -12.484 1 98.81 75 LEU A CA 1
ATOM 582 C C . LEU A 1 75 ? 10.547 10.414 -11.477 1 98.81 75 LEU A C 1
ATOM 584 O O . LEU A 1 75 ? 10.594 11.594 -11.109 1 98.81 75 LEU A O 1
ATOM 588 N N . LYS A 1 76 ? 11.422 9.492 -11.023 1 98.81 76 LYS A N 1
ATOM 589 C CA . LYS A 1 76 ? 12.469 9.82 -10.062 1 98.81 76 LYS A CA 1
ATOM 590 C C . LYS A 1 76 ? 13.422 10.875 -10.625 1 98.81 76 LYS A C 1
ATOM 592 O O . LYS A 1 76 ? 13.758 11.844 -9.938 1 98.81 76 LYS A O 1
ATOM 597 N N . GLU A 1 77 ? 13.789 10.703 -11.867 1 98.81 77 GLU A N 1
ATOM 598 C CA . GLU A 1 77 ? 14.703 11.648 -12.508 1 98.81 77 GLU A CA 1
ATOM 599 C C . GLU A 1 77 ? 14.078 13.039 -12.609 1 98.81 77 GLU A C 1
ATOM 601 O O . GLU A 1 77 ? 14.742 14.039 -12.336 1 98.81 77 GLU A O 1
ATOM 606 N N . GLN A 1 78 ? 12.836 13.07 -13.023 1 98.75 78 GLN A N 1
ATOM 607 C CA . GLN A 1 78 ? 12.156 14.352 -13.133 1 98.75 78 GLN A CA 1
ATOM 608 C C . GLN A 1 78 ? 12.016 15.016 -11.766 1 98.75 78 GLN A C 1
ATOM 610 O O . GLN A 1 78 ? 12.125 16.234 -11.648 1 98.75 78 GLN A O 1
ATOM 615 N N . TYR A 1 79 ? 11.773 14.242 -10.758 1 98.62 79 TYR A N 1
ATOM 616 C CA . TYR A 1 79 ? 11.633 14.812 -9.422 1 98.62 79 TYR A CA 1
ATOM 617 C C . TYR A 1 79 ? 12.977 15.328 -8.906 1 98.62 79 TYR A C 1
ATOM 619 O O . TYR A 1 79 ? 13.031 16.344 -8.211 1 98.62 79 TYR A O 1
ATOM 627 N N . ILE A 1 80 ? 14.055 14.625 -9.211 1 98.69 80 ILE A N 1
ATOM 628 C CA . ILE A 1 80 ? 15.391 15.078 -8.852 1 98.69 80 ILE A CA 1
ATOM 629 C C . ILE A 1 80 ? 15.656 16.453 -9.461 1 98.69 80 ILE A C 1
ATOM 631 O O . ILE A 1 80 ? 16.172 17.344 -8.789 1 98.69 80 ILE A O 1
ATOM 635 N N . LYS A 1 81 ? 15.266 16.625 -10.719 1 98.5 81 LYS A N 1
ATOM 636 C CA . LYS A 1 81 ? 15.398 17.938 -11.359 1 98.5 81 LYS A CA 1
ATOM 637 C C . LYS A 1 81 ? 14.578 19 -10.625 1 98.5 81 LYS A C 1
ATOM 639 O O . LYS A 1 81 ? 15.031 20.125 -10.469 1 98.5 81 LYS A O 1
ATOM 644 N N . LEU A 1 82 ? 13.398 18.609 -10.258 1 97.88 82 LEU A N 1
ATOM 645 C CA . LEU A 1 82 ? 12.531 19.516 -9.516 1 97.88 82 LEU A CA 1
ATOM 646 C C . LEU A 1 82 ? 13.18 19.953 -8.203 1 97.88 82 LEU A C 1
ATOM 648 O O . LEU A 1 82 ? 13.156 21.125 -7.855 1 97.88 82 LEU A O 1
ATOM 652 N N . LEU A 1 83 ? 13.773 19 -7.426 1 97.81 83 LEU A N 1
ATOM 653 C CA . LEU A 1 83 ? 14.445 19.266 -6.156 1 97.81 83 LEU A CA 1
ATOM 654 C C . LEU A 1 83 ? 15.633 20.203 -6.363 1 97.81 83 LEU A C 1
ATOM 656 O O . LEU A 1 83 ? 15.852 21.125 -5.566 1 97.81 83 LEU A O 1
ATOM 660 N N . LYS A 1 84 ? 16.344 19.938 -7.402 1 97.81 84 LYS A N 1
ATOM 661 C CA . LYS A 1 84 ? 17.5 20.797 -7.703 1 97.81 84 LYS A CA 1
ATOM 662 C C . LYS A 1 84 ? 17.062 22.234 -7.988 1 97.81 84 LYS A C 1
ATOM 664 O O . LYS A 1 84 ? 17.625 23.172 -7.445 1 97.81 84 LYS A O 1
ATOM 669 N N . LYS A 1 85 ? 16.062 22.375 -8.773 1 97.25 85 LYS A N 1
ATOM 670 C CA . LYS A 1 85 ? 15.609 23.688 -9.25 1 97.25 85 LYS A CA 1
ATOM 671 C C . LYS A 1 85 ? 14.961 24.484 -8.125 1 97.25 85 LYS A C 1
ATOM 673 O O . LYS A 1 85 ? 15.195 25.688 -7.992 1 97.25 85 LYS A O 1
ATOM 678 N N . HIS A 1 86 ? 14.148 23.812 -7.285 1 96.25 86 HIS A N 1
ATOM 679 C CA . HIS A 1 86 ? 13.273 24.562 -6.398 1 96.25 86 HIS A CA 1
ATOM 680 C C . HIS A 1 86 ? 13.703 24.422 -4.941 1 96.25 86 HIS A C 1
ATOM 682 O O . HIS A 1 86 ? 13.289 25.203 -4.086 1 96.25 86 HIS A O 1
ATOM 688 N N . GLU A 1 87 ? 14.547 23.375 -4.629 1 95.62 87 GLU A N 1
ATOM 689 C CA . GLU A 1 87 ? 14.906 23.109 -3.24 1 95.62 87 GLU A CA 1
ATOM 690 C C . GLU A 1 87 ? 16.422 23.156 -3.039 1 95.62 87 GLU A C 1
ATOM 692 O O . GLU A 1 87 ? 16.906 23.016 -1.914 1 95.62 87 GLU A O 1
ATOM 697 N N . ASN A 1 88 ? 17.188 23.344 -4.078 1 95.69 88 ASN A N 1
ATOM 698 C CA . ASN A 1 88 ? 18.641 23.375 -4.043 1 95.69 88 ASN A CA 1
ATOM 699 C C . ASN A 1 88 ? 19.219 22.078 -3.465 1 95.69 88 ASN A C 1
ATOM 701 O O . ASN A 1 88 ? 20.156 22.109 -2.67 1 95.69 88 ASN A O 1
ATOM 705 N N . ILE A 1 89 ? 18.516 21.016 -3.674 1 96.94 89 ILE A N 1
ATOM 706 C CA . ILE A 1 89 ? 19 19.688 -3.318 1 96.94 89 ILE A CA 1
ATOM 707 C C . ILE A 1 89 ? 19.625 19.016 -4.543 1 96.94 89 ILE A C 1
ATOM 709 O O . ILE A 1 89 ? 18.938 18.766 -5.539 1 96.94 89 ILE A O 1
ATOM 713 N N . ASP A 1 90 ? 20.906 18.719 -4.375 1 94.62 90 ASP A N 1
ATOM 714 C CA . ASP A 1 90 ? 21.656 18.203 -5.508 1 94.62 90 ASP A CA 1
ATOM 715 C C . ASP A 1 90 ? 22.297 16.859 -5.168 1 94.62 90 ASP A C 1
ATOM 717 O O . ASP A 1 90 ? 22.031 16.281 -4.113 1 94.62 90 ASP A O 1
ATOM 721 N N . ASN A 1 91 ? 22.953 16.266 -6.086 1 94.5 91 ASN A N 1
ATOM 722 C CA . ASN A 1 91 ? 23.766 15.062 -5.922 1 94.5 91 ASN A CA 1
ATOM 723 C C . ASN A 1 91 ? 22.906 13.852 -5.578 1 94.5 91 ASN A C 1
ATOM 725 O O . ASN A 1 91 ? 23.25 13.07 -4.688 1 94.5 91 ASN A O 1
ATOM 729 N N . LEU A 1 92 ? 21.734 13.844 -6.113 1 98.25 92 LEU A N 1
ATOM 730 C CA . LEU A 1 92 ? 20.859 12.695 -5.98 1 98.25 92 LEU A CA 1
ATOM 731 C C . LEU A 1 92 ? 20.844 11.867 -7.262 1 98.25 92 LEU A C 1
ATOM 733 O O . LEU A 1 92 ? 21.109 12.398 -8.344 1 98.25 92 LEU A O 1
ATOM 737 N N . ASP A 1 93 ? 20.688 10.656 -7.152 1 98.25 93 ASP A N 1
ATOM 738 C CA . ASP A 1 93 ? 20.297 9.789 -8.266 1 98.25 93 ASP A CA 1
ATOM 739 C C . ASP A 1 93 ? 19.078 8.938 -7.906 1 98.25 93 ASP A C 1
ATOM 741 O O . ASP A 1 93 ? 18.469 9.141 -6.863 1 98.25 93 ASP A O 1
ATOM 745 N N . VAL A 1 94 ? 18.688 8.086 -8.797 1 98.5 94 VAL A N 1
ATOM 746 C CA . VAL A 1 94 ? 17.406 7.398 -8.68 1 98.5 94 VAL A CA 1
ATOM 747 C C . VAL A 1 94 ? 17.422 6.477 -7.465 1 98.5 94 VAL A C 1
ATOM 749 O O . VAL A 1 94 ? 16.375 6.188 -6.875 1 98.5 94 VAL A O 1
ATOM 752 N N . ASP A 1 95 ? 18.594 5.988 -6.992 1 98.25 95 ASP A N 1
ATOM 753 C CA . ASP A 1 95 ? 18.703 5.07 -5.863 1 98.25 95 ASP A CA 1
ATOM 754 C C . ASP A 1 95 ? 18.469 5.793 -4.539 1 98.25 95 ASP A C 1
ATOM 756 O O . ASP A 1 95 ? 18.281 5.152 -3.504 1 98.25 95 ASP A O 1
ATOM 760 N N . ASN A 1 96 ? 18.422 7.121 -4.582 1 98.81 96 ASN A N 1
ATOM 761 C CA . ASN A 1 96 ? 18.109 7.906 -3.396 1 98.81 96 ASN A CA 1
ATOM 762 C C . ASN A 1 96 ? 16.594 8.07 -3.215 1 98.81 96 ASN A C 1
ATOM 764 O O . ASN A 1 96 ? 16.141 8.648 -2.229 1 98.81 96 ASN A O 1
ATOM 768 N N . LEU A 1 97 ? 15.844 7.543 -4.184 1 98.88 97 LEU A N 1
ATOM 769 C CA . LEU A 1 97 ? 14.414 7.82 -4.148 1 98.88 97 LEU A CA 1
ATOM 770 C C . LEU A 1 97 ? 13.609 6.523 -4.148 1 98.88 97 LEU A C 1
ATOM 772 O O . LEU A 1 97 ? 14.016 5.535 -4.762 1 98.88 97 LEU A O 1
ATOM 776 N N . LEU A 1 98 ? 12.477 6.523 -3.506 1 98.88 98 LEU A N 1
ATOM 777 C CA . LEU A 1 98 ? 11.438 5.504 -3.537 1 98.88 98 LEU A CA 1
ATOM 778 C C . LEU A 1 98 ? 10.062 6.133 -3.768 1 98.88 98 LEU A C 1
ATOM 780 O O . LEU A 1 98 ? 9.719 7.125 -3.121 1 98.88 98 LEU A O 1
ATOM 784 N N . ILE A 1 99 ? 9.328 5.625 -4.789 1 98.88 99 ILE A N 1
ATOM 785 C CA . ILE A 1 99 ? 7.965 6.082 -5.031 1 98.88 99 ILE A CA 1
ATOM 786 C C . ILE A 1 99 ? 6.98 5.211 -4.25 1 98.88 99 ILE A C 1
ATOM 788 O O . ILE A 1 99 ? 7.047 3.982 -4.309 1 98.88 99 ILE A O 1
ATOM 792 N N . THR A 1 100 ? 6.113 5.801 -3.52 1 98.88 100 THR A N 1
ATOM 793 C CA . THR A 1 100 ? 5.141 5.082 -2.703 1 98.88 100 THR A CA 1
ATOM 794 C C . THR A 1 100 ? 3.717 5.465 -3.102 1 98.88 100 THR A C 1
ATOM 796 O O . THR A 1 100 ? 3.512 6.41 -3.861 1 98.88 100 THR A O 1
ATOM 799 N N . VAL A 1 101 ? 2.723 4.695 -2.664 1 98.69 101 VAL A N 1
ATOM 800 C CA . VAL A 1 101 ? 1.311 5.004 -2.873 1 98.69 101 VAL A CA 1
ATOM 801 C C . VAL A 1 101 ? 0.864 6.078 -1.888 1 98.69 101 VAL A C 1
ATOM 803 O O . VAL A 1 101 ? 0.196 5.781 -0.894 1 98.69 101 VAL A O 1
ATOM 806 N N . GLY A 1 102 ? 1.208 7.293 -2.221 1 97.88 102 GLY A N 1
ATOM 807 C CA . GLY A 1 102 ? 1.042 8.406 -1.301 1 97.88 102 GLY A CA 1
ATOM 808 C C . GLY A 1 102 ? 2.064 8.414 -0.181 1 97.88 102 GLY A C 1
ATOM 809 O O . GLY A 1 102 ? 2.785 7.434 0.015 1 97.88 102 GLY A O 1
ATOM 810 N N . SER A 1 103 ? 2.135 9.539 0.51 1 97.56 103 SER A N 1
ATOM 811 C CA . SER A 1 103 ? 3.09 9.664 1.605 1 97.56 103 SER A CA 1
ATOM 812 C C . SER A 1 103 ? 2.67 8.82 2.805 1 97.56 103 SER A C 1
ATOM 814 O O . SER A 1 103 ? 3.5 8.461 3.643 1 97.56 103 SER A O 1
ATOM 816 N N . GLN A 1 104 ? 1.353 8.523 2.889 1 97.62 104 GLN A N 1
ATOM 817 C CA . GLN A 1 104 ? 0.894 7.656 3.967 1 97.62 104 GLN A CA 1
ATOM 818 C C . GLN A 1 104 ? 1.638 6.324 3.955 1 97.62 104 GLN A C 1
ATOM 820 O O . GLN A 1 104 ? 2.059 5.832 5.004 1 97.62 104 GLN A O 1
ATOM 825 N N . GLN A 1 105 ? 1.787 5.73 2.762 1 98.75 105 GLN A N 1
ATOM 826 C CA . GLN A 1 105 ? 2.518 4.469 2.691 1 98.75 105 GLN A CA 1
ATOM 827 C C . GLN A 1 105 ? 3.971 4.652 3.121 1 98.75 105 GLN A C 1
ATOM 829 O O . GLN A 1 105 ? 4.559 3.762 3.738 1 98.75 105 GLN A O 1
ATOM 834 N N . ALA A 1 106 ? 4.582 5.781 2.742 1 98.88 106 ALA A N 1
ATOM 835 C CA . ALA A 1 106 ? 5.945 6.059 3.18 1 98.88 106 ALA A CA 1
ATOM 836 C C . ALA A 1 106 ? 6.059 6.004 4.703 1 98.88 106 ALA A C 1
ATOM 838 O O . ALA A 1 106 ? 6.961 5.363 5.242 1 98.88 106 ALA A O 1
ATOM 839 N N . LEU A 1 107 ? 5.121 6.672 5.387 1 98.75 107 LEU A N 1
ATOM 840 C CA . LEU A 1 107 ? 5.094 6.68 6.848 1 98.75 107 LEU A CA 1
ATOM 841 C C . LEU A 1 107 ? 4.957 5.262 7.395 1 98.75 107 LEU A C 1
ATOM 843 O O . LEU A 1 107 ? 5.672 4.879 8.32 1 98.75 107 LEU A O 1
ATOM 847 N N . TYR A 1 108 ? 4.094 4.535 6.797 1 98.62 108 TYR A N 1
ATOM 848 C CA . TYR A 1 108 ? 3.842 3.158 7.211 1 98.62 108 TYR A CA 1
ATOM 849 C C . TYR A 1 108 ? 5.094 2.305 7.051 1 98.62 108 TYR A C 1
ATOM 851 O O . TYR A 1 108 ? 5.473 1.569 7.969 1 98.62 108 TYR A O 1
ATOM 859 N N . LEU A 1 109 ? 5.734 2.377 5.895 1 98.75 109 LEU A N 1
ATOM 860 C CA . LEU A 1 109 ? 6.941 1.614 5.594 1 98.75 109 LEU A CA 1
ATOM 861 C C . LEU A 1 109 ? 8.086 2.012 6.52 1 98.75 109 LEU A C 1
ATOM 863 O O . LEU A 1 109 ? 8.906 1.172 6.895 1 98.75 109 LEU A O 1
ATOM 867 N N . LEU A 1 110 ? 8.188 3.283 6.859 1 98.75 110 LEU A N 1
ATOM 868 C CA . LEU A 1 110 ? 9.188 3.721 7.828 1 98.75 110 LEU A CA 1
ATOM 869 C C . LEU A 1 110 ? 8.977 3.033 9.172 1 98.75 110 LEU A C 1
ATOM 871 O O . LEU A 1 110 ? 9.945 2.611 9.812 1 98.75 110 LEU A O 1
ATOM 875 N N . GLY A 1 111 ? 7.703 2.963 9.602 1 98.19 111 GLY A N 1
ATOM 876 C CA . GLY A 1 111 ? 7.398 2.234 10.828 1 98.19 111 GLY A CA 1
ATOM 877 C C . GLY A 1 111 ? 7.871 0.793 10.797 1 98.19 111 GLY A C 1
ATOM 878 O O . GLY A 1 111 ? 8.555 0.339 11.711 1 98.19 111 GLY A O 1
ATOM 879 N N . ILE A 1 112 ? 7.582 0.102 9.703 1 96.88 112 ILE A N 1
ATOM 880 C CA . ILE A 1 112 ? 7.969 -1.293 9.523 1 96.88 112 ILE A CA 1
ATOM 881 C C . ILE A 1 112 ? 9.492 -1.417 9.555 1 96.88 112 ILE A C 1
ATOM 883 O O . ILE A 1 112 ? 10.031 -2.361 10.133 1 96.88 112 ILE A O 1
ATOM 887 N N . THR A 1 113 ? 10.164 -0.506 8.969 1 98.25 113 THR A N 1
ATOM 888 C CA . THR A 1 113 ? 11.602 -0.588 8.727 1 98.25 113 THR A CA 1
ATOM 889 C C . THR A 1 113 ? 12.375 -0.288 10.008 1 98.25 113 THR A C 1
ATOM 891 O O . THR A 1 113 ? 13.438 -0.87 10.2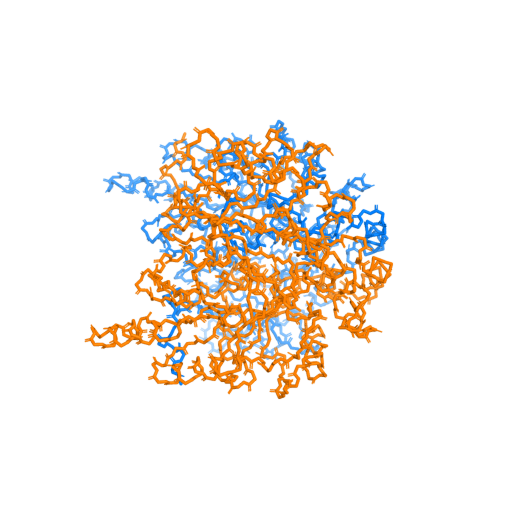5 1 98.25 113 THR A O 1
ATOM 894 N N . PHE A 1 114 ? 11.805 0.588 10.906 1 98.56 114 PHE A N 1
ATOM 895 C CA . PHE A 1 114 ? 12.688 1.111 11.945 1 98.56 114 PHE A CA 1
ATOM 896 C C . PHE A 1 114 ? 12.094 0.861 13.328 1 98.56 114 PHE A C 1
ATOM 898 O O . PHE A 1 114 ? 12.805 0.946 14.336 1 98.56 114 PHE A O 1
ATOM 905 N N . LEU A 1 115 ? 10.82 0.565 13.453 1 98.19 115 LEU A N 1
ATOM 906 C CA . LEU A 1 115 ? 10.203 0.59 14.773 1 98.19 115 LEU A CA 1
ATOM 907 C C . LEU A 1 115 ? 9.836 -0.818 15.234 1 98.19 115 LEU A C 1
ATOM 909 O O . LEU A 1 115 ? 9.398 -1.642 14.422 1 98.19 115 LEU A O 1
ATOM 913 N N . ASP A 1 116 ? 10.031 -1.092 16.453 1 96.81 116 ASP A N 1
ATOM 914 C CA . ASP A 1 116 ? 9.555 -2.23 17.234 1 96.81 116 ASP A CA 1
ATOM 915 C C . ASP A 1 116 ? 8.812 -1.77 18.484 1 96.81 116 ASP A C 1
ATOM 917 O O . ASP A 1 116 ? 8.773 -0.574 18.781 1 96.81 116 ASP A O 1
ATOM 921 N N . GLU A 1 117 ? 8.242 -2.701 19.203 1 95.62 117 GLU A N 1
ATOM 922 C CA . GLU A 1 117 ? 7.52 -2.383 20.438 1 95.62 117 GLU A CA 1
ATOM 923 C C . GLU A 1 117 ? 8.43 -1.708 21.453 1 95.62 117 GLU A C 1
ATOM 925 O O . GLU A 1 117 ? 7.984 -0.87 22.234 1 95.62 117 GLU A O 1
ATOM 930 N N . GLU A 1 118 ? 9.711 -1.96 21.422 1 97 118 GLU A N 1
ATOM 931 C CA . GLU A 1 118 ? 10.648 -1.406 22.391 1 97 118 GLU A CA 1
ATOM 932 C C . GLU A 1 118 ? 11.266 -0.109 21.891 1 97 118 GLU A C 1
ATOM 934 O O . GLU A 1 118 ? 11.961 0.588 22.625 1 97 118 GLU A O 1
ATOM 939 N N . SER A 1 119 ? 11.008 0.229 20.672 1 98.31 119 SER A N 1
ATOM 940 C CA . SER A 1 119 ? 11.594 1.416 20.062 1 98.31 119 SER A CA 1
ATOM 941 C C . SER A 1 119 ? 10.961 2.691 20.609 1 98.31 119 SER A C 1
ATOM 943 O O . SER A 1 119 ? 9.828 2.668 21.094 1 98.31 119 SER A O 1
ATOM 945 N N . TYR A 1 120 ? 11.758 3.77 20.562 1 98.56 120 TYR A N 1
ATOM 946 C CA . TYR A 1 120 ? 11.266 5.121 20.797 1 98.56 120 TYR A CA 1
ATOM 947 C C . TYR A 1 120 ? 11.273 5.941 19.516 1 98.56 120 TYR A C 1
ATOM 949 O O . TYR A 1 120 ? 12.172 5.785 18.672 1 98.56 120 TYR A O 1
ATOM 957 N N . CYS A 1 121 ? 10.32 6.75 19.312 1 98.38 121 CYS A N 1
ATOM 958 C CA . CYS A 1 121 ? 10.359 7.762 18.266 1 98.38 121 CYS A CA 1
ATOM 959 C C . CYS A 1 121 ? 9.789 9.086 18.75 1 98.38 121 CYS A C 1
ATOM 961 O O . CYS A 1 121 ? 8.93 9.109 19.641 1 98.38 121 CYS A O 1
ATOM 963 N N . GLY A 1 122 ? 10.383 10.156 18.344 1 98.75 122 GLY A N 1
ATOM 964 C CA . GLY A 1 122 ? 9.922 11.492 18.688 1 98.75 122 GLY A CA 1
ATOM 965 C C . GLY A 1 122 ? 8.898 12.039 17.703 1 98.75 122 GLY A C 1
ATOM 966 O O . GLY A 1 122 ? 9.078 11.93 16.484 1 98.75 122 GLY A O 1
ATOM 967 N N . VAL A 1 123 ? 7.793 12.617 18.203 1 98.5 123 VAL A N 1
ATOM 968 C CA . VAL A 1 123 ? 6.746 13.227 17.391 1 98.5 123 VAL A CA 1
ATOM 969 C C . VAL A 1 123 ? 6.277 14.523 18.047 1 98.5 123 VAL A C 1
ATOM 971 O O . VAL A 1 123 ? 6.508 14.75 19.234 1 98.5 123 VAL A O 1
ATOM 974 N N . SER A 1 124 ? 5.695 15.352 17.234 1 98.12 124 SER A N 1
ATOM 975 C CA . SER A 1 124 ? 5.145 16.578 17.797 1 98.12 124 SER A CA 1
ATOM 976 C C . SER A 1 124 ? 3.828 16.328 18.516 1 98.12 124 SER A C 1
ATOM 978 O O . SER A 1 124 ? 3.158 15.32 18.266 1 98.12 124 SER A O 1
ATOM 980 N N . ARG A 1 125 ? 3.521 17.188 19.438 1 97.75 125 ARG A N 1
ATOM 981 C CA . ARG A 1 125 ? 2.238 17.25 20.125 1 97.75 125 ARG A CA 1
ATOM 982 C C . ARG A 1 125 ? 1.556 18.594 19.875 1 97.75 125 ARG A C 1
ATOM 984 O O . ARG A 1 125 ? 1.916 19.594 20.5 1 97.75 125 ARG A O 1
ATOM 991 N N . PRO A 1 126 ? 0.527 18.625 19.016 1 97.44 126 PRO A N 1
ATOM 992 C CA . PRO A 1 126 ? -0.173 17.547 18.312 1 97.44 126 PRO A CA 1
ATOM 993 C C . PRO A 1 126 ? 0.65 16.953 17.172 1 97.44 126 PRO A C 1
ATOM 995 O O . PRO A 1 126 ? 1.716 17.484 16.844 1 97.44 126 PRO A O 1
ATOM 998 N N . ILE A 1 127 ? 0.137 15.82 16.641 1 97.44 127 ILE A N 1
ATOM 999 C CA . ILE A 1 127 ? 0.789 15.086 15.555 1 97.44 127 ILE A CA 1
ATOM 1000 C C . ILE A 1 127 ? -0.185 14.906 14.398 1 97.44 127 ILE A C 1
ATOM 1002 O O . ILE A 1 127 ? -1.402 14.891 14.594 1 97.44 127 ILE A O 1
ATOM 1006 N N . TYR A 1 128 ? 0.369 14.82 13.195 1 96.38 128 TYR A N 1
ATOM 1007 C CA . TYR A 1 128 ? -0.441 14.414 12.055 1 96.38 128 TYR A CA 1
ATOM 1008 C C . TYR A 1 128 ? -1.041 13.031 12.273 1 96.38 128 TYR A C 1
ATOM 1010 O O . TYR A 1 128 ? -0.314 12.062 12.508 1 96.38 128 TYR A O 1
ATOM 1018 N N . LEU A 1 129 ? -2.275 12.875 12.086 1 93.44 129 LEU A N 1
ATOM 1019 C CA . LEU A 1 129 ? -3.012 11.656 12.406 1 93.44 129 LEU A CA 1
ATOM 1020 C C . LEU A 1 129 ? -2.518 10.484 11.562 1 93.44 129 LEU A C 1
ATOM 1022 O O . LEU A 1 129 ? -2.455 9.352 12.047 1 93.44 129 LEU A O 1
ATOM 1026 N N . GLY A 1 130 ? -2.244 10.711 10.258 1 94.31 130 GLY A N 1
ATOM 1027 C CA . GLY A 1 130 ? -1.745 9.648 9.398 1 94.31 130 GLY A CA 1
ATOM 1028 C C . GLY A 1 130 ? -0.439 9.047 9.883 1 94.31 130 GLY A C 1
ATOM 1029 O O . GLY A 1 130 ? -0.254 7.832 9.844 1 94.31 130 GLY A O 1
ATOM 1030 N N . ALA A 1 131 ? 0.458 9.883 10.359 1 97.19 131 ALA A N 1
ATOM 1031 C CA . ALA A 1 131 ? 1.726 9.406 10.914 1 97.19 131 ALA A CA 1
ATOM 1032 C C . ALA A 1 131 ? 1.504 8.625 12.203 1 97.19 131 ALA A C 1
ATOM 1034 O O . ALA A 1 131 ? 2.078 7.547 12.391 1 97.19 131 ALA A O 1
ATOM 1035 N N . ALA A 1 132 ? 0.654 9.188 13.078 1 95.5 132 ALA A N 1
ATOM 1036 C CA . ALA A 1 132 ? 0.34 8.508 14.328 1 95.5 132 ALA A CA 1
ATOM 1037 C C . ALA A 1 132 ? -0.203 7.105 14.07 1 95.5 132 ALA A C 1
ATOM 1039 O O . ALA A 1 132 ? 0.253 6.133 14.68 1 95.5 132 ALA A O 1
ATOM 1040 N N . SER A 1 133 ? -1.144 7.016 13.188 1 93.69 133 SER A N 1
ATOM 1041 C CA . SER A 1 133 ? -1.78 5.746 12.859 1 93.69 133 SER A CA 1
ATOM 1042 C C . SER A 1 133 ? -0.775 4.758 12.273 1 93.69 133 SER A C 1
ATOM 1044 O O . SER A 1 133 ? -0.81 3.568 12.594 1 93.69 133 SER A O 1
ATOM 1046 N N . ALA A 1 134 ? 0.091 5.215 11.398 1 96 134 ALA A N 1
ATOM 1047 C CA . ALA A 1 134 ? 1.108 4.375 10.766 1 96 134 ALA A CA 1
ATOM 1048 C C . ALA A 1 134 ? 2.082 3.824 11.805 1 96 134 ALA A C 1
ATOM 1050 O O . ALA A 1 134 ? 2.32 2.615 11.859 1 96 134 ALA A O 1
ATOM 1051 N N . PHE A 1 135 ? 2.611 4.715 12.703 1 97.19 135 PHE A N 1
ATOM 1052 C CA . PHE A 1 135 ? 3.645 4.32 13.656 1 97.19 135 PHE A CA 1
ATOM 1053 C C . PHE A 1 135 ? 3.053 3.469 14.773 1 97.19 135 PHE A C 1
ATOM 1055 O O . PHE A 1 135 ? 3.705 2.549 15.266 1 97.19 135 PHE A O 1
ATOM 1062 N N . GLN A 1 136 ? 1.789 3.752 15.141 1 94.81 136 GLN A N 1
ATOM 1063 C CA . GLN A 1 136 ? 1.138 3.037 16.234 1 94.81 136 GLN A CA 1
ATOM 1064 C C . GLN A 1 136 ? 0.994 1.552 15.906 1 94.81 136 GLN A C 1
ATOM 1066 O O . GLN A 1 136 ? 0.892 0.721 16.812 1 94.81 136 GLN A O 1
ATOM 1071 N N . GLN A 1 137 ? 0.989 1.224 14.664 1 93.12 137 GLN A N 1
ATOM 1072 C CA . GLN A 1 137 ? 0.869 -0.175 14.266 1 93.12 137 GLN A CA 1
ATOM 1073 C C . GLN A 1 137 ? 2.057 -0.994 14.766 1 93.12 137 GLN A C 1
ATOM 1075 O O . GLN A 1 137 ? 1.964 -2.217 14.898 1 93.12 137 GLN A O 1
ATOM 1080 N N . ARG A 1 138 ? 3.18 -0.303 15.047 1 95 138 ARG A N 1
ATOM 1081 C CA . ARG A 1 138 ? 4.371 -0.976 15.555 1 95 138 ARG A CA 1
ATOM 1082 C C . ARG A 1 138 ? 4.473 -0.836 17.078 1 95 138 ARG A C 1
ATOM 1084 O O . ARG A 1 138 ? 5.387 -1.384 17.688 1 95 138 ARG A O 1
ATOM 1091 N N . ASP A 1 139 ? 3.6 0.024 17.641 1 94.62 139 ASP A N 1
ATOM 1092 C CA . ASP A 1 139 ? 3.41 0.237 19.078 1 94.62 139 ASP A CA 1
ATOM 1093 C C . ASP A 1 139 ? 4.711 0.682 19.75 1 94.62 139 ASP A C 1
ATOM 1095 O O . ASP A 1 139 ? 5.133 0.098 20.75 1 94.62 139 ASP A O 1
ATOM 1099 N N . PRO A 1 140 ? 5.344 1.651 19.172 1 97.38 140 PRO A N 1
ATOM 1100 C CA . PRO A 1 140 ? 6.543 2.188 19.812 1 97.38 140 PRO A CA 1
ATOM 1101 C C . PRO A 1 140 ? 6.219 3.033 21.047 1 97.38 140 PRO A C 1
ATOM 1103 O O . PRO A 1 140 ? 5.047 3.293 21.328 1 97.38 140 PRO A O 1
ATOM 1106 N N . LYS A 1 141 ? 7.254 3.369 21.781 1 98.06 141 LYS A N 1
ATOM 1107 C CA . LYS A 1 141 ? 7.145 4.402 22.797 1 98.06 141 LYS A CA 1
ATOM 1108 C C . LYS A 1 141 ? 7.352 5.793 22.203 1 98.06 141 LYS A C 1
ATOM 1110 O O . LYS A 1 141 ? 8.445 6.113 21.734 1 98.06 141 LYS A O 1
ATOM 1115 N N . PHE A 1 142 ? 6.379 6.621 22.328 1 98.25 142 PHE A N 1
ATOM 1116 C CA . PHE A 1 142 ? 6.453 7.957 21.75 1 98.25 142 PHE A CA 1
ATOM 1117 C C . PHE A 1 142 ? 7.047 8.945 22.734 1 98.25 142 PHE A C 1
ATOM 1119 O O . PHE A 1 142 ? 6.695 8.938 23.922 1 98.25 142 PHE A O 1
ATOM 1126 N N . ILE A 1 143 ? 7.98 9.68 22.297 1 98.44 143 ILE A N 1
ATOM 1127 C CA . ILE A 1 143 ? 8.344 10.922 22.969 1 98.44 143 ILE A CA 1
ATOM 1128 C C . ILE A 1 143 ? 7.559 12.086 22.375 1 98.44 143 ILE A C 1
ATOM 1130 O O . ILE A 1 143 ? 7.863 12.539 21.266 1 98.44 143 ILE A O 1
ATOM 1134 N N . ASN A 1 144 ? 6.555 12.539 23.094 1 97.81 144 ASN A N 1
ATOM 1135 C CA . ASN A 1 144 ? 5.664 13.594 22.625 1 97.81 144 ASN A CA 1
ATOM 1136 C C . ASN A 1 144 ? 6.258 14.977 22.891 1 97.81 144 ASN A C 1
ATOM 1138 O O . ASN A 1 144 ? 6.125 15.516 23.984 1 97.81 144 ASN A O 1
ATOM 1142 N N . VAL A 1 145 ? 6.762 15.586 21.875 1 98.44 145 VAL A N 1
ATOM 1143 C CA . VAL A 1 145 ? 7.461 16.859 22.016 1 98.44 145 VAL A CA 1
ATOM 1144 C C . VAL A 1 145 ? 6.477 18.016 21.844 1 98.44 145 VAL A C 1
ATOM 1146 O O . VAL A 1 145 ? 5.844 18.141 20.797 1 98.44 145 VAL A O 1
ATOM 1149 N N . PRO A 1 146 ? 6.363 18.875 22.797 1 97.75 146 PRO A N 1
ATOM 1150 C CA . PRO A 1 146 ? 5.457 20.016 22.641 1 97.75 146 PRO A CA 1
ATOM 1151 C C . PRO A 1 146 ? 5.777 20.859 21.406 1 97.75 146 PRO A C 1
ATOM 1153 O O . PRO A 1 146 ? 6.949 21.031 21.062 1 97.75 146 PRO A O 1
ATOM 1156 N N . LEU A 1 147 ? 4.727 21.344 20.812 1 97 147 LEU A N 1
ATOM 1157 C CA . LEU A 1 147 ? 4.867 22.234 19.656 1 97 147 LEU A CA 1
ATOM 1158 C C . LEU A 1 147 ? 4.73 23.688 20.078 1 97 147 LEU A C 1
ATOM 1160 O O . LEU A 1 147 ? 3.773 24.047 20.766 1 97 147 LEU A O 1
ATOM 1164 N N . LEU A 1 148 ? 5.695 24.453 19.719 1 96 148 LEU A N 1
ATOM 1165 C CA . LEU A 1 148 ? 5.699 25.891 19.953 1 96 148 LEU A CA 1
ATOM 1166 C C . LEU A 1 148 ? 5.418 26.656 18.672 1 96 148 LEU A C 1
ATOM 1168 O O . LEU A 1 148 ? 5.168 26.062 17.625 1 96 148 LEU A O 1
ATOM 1172 N N . GLU A 1 149 ? 5.375 27.953 18.719 1 93.12 149 GLU A N 1
ATOM 1173 C CA . GLU A 1 149 ? 5.043 28.797 17.578 1 93.12 149 GLU A CA 1
ATOM 1174 C C . GLU A 1 149 ? 6.086 28.656 16.469 1 93.12 149 GLU A C 1
ATOM 1176 O O . GLU A 1 149 ? 5.781 28.859 15.289 1 93.12 149 GLU A O 1
ATOM 1181 N N . ASP A 1 150 ? 7.273 28.25 16.922 1 94 150 ASP A N 1
ATOM 1182 C CA . ASP A 1 150 ? 8.344 28.156 15.922 1 94 150 ASP A CA 1
ATOM 1183 C C . ASP A 1 150 ? 8.773 26.703 15.727 1 94 150 ASP A C 1
ATOM 1185 O O . ASP A 1 150 ? 9.914 26.438 15.336 1 94 150 ASP A O 1
ATOM 1189 N N . GLY A 1 151 ? 7.93 25.781 16.078 1 95.62 151 GLY A N 1
ATOM 1190 C CA . GLY A 1 151 ? 8.227 24.375 15.875 1 95.62 151 GLY A CA 1
ATOM 1191 C C . GLY A 1 151 ? 8.359 23.594 17.172 1 95.62 151 GLY A C 1
ATOM 1192 O O . GLY A 1 151 ? 7.945 24.062 18.234 1 95.62 151 GLY A O 1
ATOM 1193 N N . MET A 1 152 ? 8.945 22.484 17.156 1 97.88 152 MET A N 1
ATOM 1194 C CA . MET A 1 152 ? 9.055 21.562 18.281 1 97.88 152 MET A CA 1
ATOM 1195 C C . MET A 1 152 ? 9.914 22.156 19.391 1 97.88 152 MET A C 1
ATOM 1197 O O . MET A 1 152 ? 10.891 22.859 19.109 1 97.88 152 MET A O 1
ATOM 1201 N N . ASP A 1 153 ? 9.57 21.875 20.625 1 98.62 153 ASP A N 1
ATOM 1202 C CA . ASP A 1 153 ? 10.391 22.219 21.766 1 98.62 153 ASP A CA 1
ATOM 1203 C C . ASP A 1 153 ? 11.609 21.297 21.875 1 98.62 153 ASP A C 1
ATOM 1205 O O . ASP A 1 153 ? 11.586 20.312 22.594 1 98.62 153 ASP A O 1
ATOM 1209 N N . LEU A 1 154 ? 12.68 21.766 21.297 1 98.69 154 LEU A N 1
ATOM 1210 C CA . LEU A 1 154 ? 13.852 20.906 21.188 1 98.69 154 LEU A CA 1
ATOM 1211 C C . LEU A 1 154 ? 14.602 20.812 22.516 1 98.69 154 LEU A C 1
ATOM 1213 O O . LEU A 1 154 ? 15.391 19.891 22.719 1 98.69 154 LEU A O 1
ATOM 1217 N N . ASP A 1 155 ? 14.406 21.781 23.391 1 98.62 155 ASP A N 1
ATOM 1218 C CA . ASP A 1 155 ? 14.945 21.641 24.734 1 98.62 155 ASP A CA 1
ATOM 1219 C C . ASP A 1 155 ? 14.289 20.484 25.484 1 98.62 155 ASP A C 1
ATOM 1221 O O . ASP A 1 155 ? 14.961 19.734 26.188 1 98.62 155 ASP A O 1
ATOM 1225 N N . TYR A 1 156 ? 13.016 20.391 25.328 1 98.69 156 TYR A N 1
ATOM 1226 C CA . TYR A 1 156 ? 12.289 19.266 25.891 1 98.69 156 TYR A CA 1
ATOM 1227 C C . TYR A 1 156 ? 12.797 17.938 25.328 1 98.69 156 TYR A C 1
ATOM 1229 O O . TYR A 1 156 ? 13.062 17 26.062 1 98.69 156 TYR A O 1
ATOM 1237 N N . LEU A 1 157 ? 12.945 17.859 23.984 1 98.88 157 LEU A N 1
ATOM 1238 C CA . LEU A 1 157 ? 13.438 16.656 23.344 1 98.88 157 LEU A CA 1
ATOM 1239 C C . LEU A 1 157 ? 14.812 16.266 23.875 1 98.88 157 LEU A C 1
ATOM 1241 O O . LEU A 1 157 ? 15.062 15.094 24.172 1 98.88 157 LEU A O 1
ATOM 1245 N N . GLU A 1 158 ? 15.664 17.266 23.969 1 98.81 158 GLU A N 1
ATOM 1246 C CA . GLU A 1 158 ? 17.016 16.984 24.438 1 98.81 158 GLU A CA 1
ATOM 1247 C C . GLU A 1 158 ? 17.016 16.422 25.844 1 98.81 158 GLU A C 1
ATOM 1249 O O . GLU A 1 158 ? 17.766 15.492 26.156 1 98.81 158 GLU A O 1
ATOM 1254 N N . LYS A 1 159 ? 16.203 16.969 26.688 1 98.81 159 LYS A N 1
ATOM 1255 C CA . LYS A 1 159 ? 16.078 16.469 28.047 1 98.81 159 LYS A CA 1
ATOM 1256 C C . LYS A 1 159 ? 15.633 15.008 28.047 1 98.81 159 LYS A C 1
ATOM 1258 O O . LYS A 1 159 ? 16.156 14.195 28.828 1 98.81 159 LYS A O 1
ATOM 1263 N N . GLU A 1 160 ? 14.664 14.664 27.25 1 98.75 160 GLU A N 1
ATOM 1264 C CA . GLU A 1 160 ? 14.172 13.297 27.156 1 98.75 160 GLU A CA 1
ATOM 1265 C C . GLU A 1 160 ? 15.25 12.359 26.609 1 98.75 160 GLU A C 1
ATOM 1267 O O . GLU A 1 160 ? 15.383 11.219 27.078 1 98.75 160 GLU A O 1
ATOM 1272 N N . LEU A 1 161 ? 16.016 12.82 25.641 1 98.81 161 LEU A N 1
ATOM 1273 C CA . LEU A 1 161 ? 17.094 12.023 25.062 1 98.81 161 LEU A CA 1
ATOM 1274 C C . LEU A 1 161 ? 18.203 11.789 26.078 1 98.81 161 LEU A C 1
ATOM 1276 O O . LEU A 1 161 ? 18.781 10.703 26.125 1 98.81 161 LEU A O 1
ATOM 1280 N N . GLU A 1 162 ? 18.469 12.852 26.812 1 98.69 162 GLU A N 1
ATOM 1281 C CA . GLU A 1 162 ? 19.453 12.703 27.891 1 98.69 162 GLU A CA 1
ATOM 1282 C C . GLU A 1 162 ? 19.016 11.641 28.891 1 98.69 162 GLU A C 1
ATOM 1284 O O . GLU A 1 162 ? 19.828 10.828 29.328 1 98.69 162 GLU A O 1
ATOM 1289 N N . LYS A 1 163 ? 17.812 11.688 29.266 1 98.56 163 LYS A N 1
ATOM 1290 C CA . LYS A 1 163 ? 17.266 10.688 30.172 1 98.56 163 LYS A CA 1
ATOM 1291 C C . LYS A 1 163 ? 17.406 9.281 29.594 1 98.56 163 LYS A C 1
ATOM 1293 O O . LYS A 1 163 ? 17.844 8.359 30.281 1 98.56 163 LYS A O 1
ATOM 1298 N N . LEU A 1 164 ? 17.062 9.094 28.344 1 98.31 164 LEU A N 1
ATOM 1299 C CA . LEU A 1 164 ? 17.188 7.805 27.672 1 98.31 164 LEU A CA 1
ATOM 1300 C C . LEU A 1 164 ? 18.641 7.328 27.656 1 98.31 164 LEU A C 1
ATOM 1302 O O . LEU A 1 164 ? 18.906 6.133 27.812 1 98.31 164 LEU A O 1
ATOM 1306 N N . ASN A 1 165 ? 19.469 8.281 27.359 1 98.12 165 ASN A N 1
ATOM 1307 C CA . ASN A 1 165 ? 20.891 7.957 27.328 1 98.12 165 ASN A CA 1
ATOM 1308 C C . ASN A 1 165 ? 21.391 7.465 28.688 1 98.12 165 ASN A C 1
ATOM 1310 O O . ASN A 1 165 ? 22.125 6.473 28.766 1 98.12 165 ASN A O 1
ATOM 1314 N N . LYS A 1 166 ? 20.969 8.125 29.719 1 98.25 166 LYS A N 1
ATOM 1315 C CA . LYS A 1 166 ? 21.359 7.762 31.078 1 98.25 166 LYS A CA 1
ATOM 1316 C C . LYS A 1 166 ? 20.812 6.383 31.453 1 98.25 166 LYS A C 1
ATOM 1318 O O . LYS A 1 166 ? 21.469 5.641 32.188 1 98.25 166 LYS A O 1
ATOM 1323 N N . GLU A 1 167 ? 19.703 6.031 30.953 1 98.06 167 GLU A N 1
ATOM 1324 C CA . GLU A 1 167 ? 19.047 4.762 31.234 1 98.06 167 GLU A CA 1
ATOM 1325 C C . GLU A 1 167 ? 19.609 3.641 30.359 1 98.06 167 GLU A C 1
ATOM 1327 O O . GLU A 1 167 ? 19.234 2.477 30.531 1 98.06 167 GLU A O 1
ATOM 1332 N N . GLY A 1 168 ? 20.422 3.988 29.422 1 97.38 168 GLY A N 1
ATOM 1333 C CA . GLY A 1 168 ? 21.031 2.996 28.531 1 97.38 168 GLY A CA 1
ATOM 1334 C C . GLY A 1 168 ? 20.109 2.59 27.391 1 97.38 168 GLY A C 1
ATOM 1335 O O . GLY A 1 168 ? 20.266 1.508 26.828 1 97.38 168 GLY A O 1
ATOM 1336 N N . ASN A 1 169 ? 19.141 3.469 27.047 1 97.62 169 ASN A N 1
ATOM 1337 C CA . ASN A 1 169 ? 18.125 3.111 26.062 1 97.62 169 ASN A CA 1
ATOM 1338 C C . ASN A 1 169 ? 18.203 4.012 24.828 1 97.62 169 ASN A C 1
ATOM 1340 O O . ASN A 1 169 ? 17.312 3.994 23.984 1 97.62 169 ASN A O 1
ATOM 1344 N N . ILE A 1 170 ? 19.312 4.793 24.703 1 97.88 170 ILE A N 1
ATOM 1345 C CA . ILE A 1 170 ? 19.391 5.801 23.641 1 97.88 170 ILE A CA 1
ATOM 1346 C C . ILE A 1 170 ? 19.406 5.121 22.281 1 97.88 170 ILE A C 1
ATOM 1348 O O . ILE A 1 170 ? 18.875 5.66 21.297 1 97.88 170 ILE A O 1
ATOM 1352 N N . GLU A 1 171 ? 19.938 3.914 22.234 1 96.56 171 GLU A N 1
ATOM 1353 C CA . GLU A 1 171 ? 20 3.188 20.969 1 96.56 171 GLU A CA 1
ATOM 1354 C C . GLU A 1 171 ? 18.625 2.777 20.484 1 96.56 171 GLU A C 1
ATOM 1356 O O . GLU A 1 171 ? 18.438 2.455 19.312 1 96.56 171 GLU A O 1
ATOM 1361 N N . LYS A 1 172 ? 17.672 2.775 21.406 1 98 172 LYS A N 1
ATOM 1362 C CA . LYS A 1 172 ? 16.297 2.4 21.062 1 98 172 LYS A CA 1
ATOM 1363 C C . LYS A 1 172 ? 15.539 3.578 20.469 1 98 172 LYS A C 1
ATOM 1365 O O . LYS A 1 172 ? 14.453 3.404 19.922 1 98 172 LYS A O 1
ATOM 1370 N N . PHE A 1 173 ? 16.078 4.797 20.562 1 98.62 173 PHE A N 1
ATOM 1371 C CA . PHE A 1 173 ? 15.484 5.949 19.891 1 98.62 173 PHE A CA 1
ATOM 1372 C C . PHE A 1 173 ? 15.836 5.941 18.406 1 98.62 173 PHE A C 1
ATOM 1374 O O . PHE A 1 173 ? 17 6.117 18.047 1 98.62 173 PHE A O 1
ATOM 1381 N N . LYS A 1 174 ? 14.852 5.793 17.578 1 98.69 174 LYS A N 1
ATOM 1382 C CA . LYS A 1 174 ? 15.102 5.469 16.188 1 98.69 174 LYS A CA 1
ATOM 1383 C C . LYS A 1 174 ? 15.07 6.723 15.312 1 98.69 174 LYS A C 1
ATOM 1385 O O . LYS A 1 174 ? 16.031 7.008 14.586 1 98.69 174 LYS A O 1
ATOM 1390 N N . PHE A 1 175 ? 13.961 7.469 15.422 1 98.81 175 PHE A N 1
ATOM 1391 C CA . PHE A 1 175 ? 13.898 8.648 14.57 1 98.81 175 PHE A CA 1
ATOM 1392 C C . PHE A 1 175 ? 13.023 9.727 15.195 1 98.81 175 PHE A C 1
ATOM 1394 O O . PHE A 1 175 ? 12.242 9.445 16.109 1 98.81 175 PHE A O 1
ATOM 1401 N N . LEU A 1 176 ? 13.234 10.977 14.805 1 98.88 176 LEU A N 1
ATOM 1402 C CA . LEU A 1 176 ? 12.359 12.125 15.039 1 98.88 176 LEU A CA 1
ATOM 1403 C C . LEU A 1 176 ? 11.547 12.445 13.789 1 98.88 176 LEU A C 1
ATOM 1405 O O . LEU A 1 176 ? 12.102 12.648 12.711 1 98.88 176 LEU A O 1
ATOM 1409 N N . TYR A 1 177 ? 10.219 12.383 13.938 1 98.88 177 TYR A N 1
ATOM 1410 C CA . TYR A 1 177 ? 9.32 12.781 12.867 1 98.88 177 TYR A CA 1
ATOM 1411 C C . TYR A 1 177 ? 8.938 14.25 12.992 1 98.88 177 TYR A C 1
ATOM 1413 O O . TYR A 1 177 ? 8.375 14.672 14 1 98.88 177 TYR A O 1
ATOM 1421 N N . VAL A 1 178 ? 9.234 15.039 11.891 1 98.5 178 VAL A N 1
ATOM 1422 C CA . VAL A 1 178 ? 9.008 16.484 11.93 1 98.5 178 VAL A CA 1
ATOM 1423 C C . VAL A 1 178 ? 8.312 16.938 10.648 1 98.5 178 VAL A C 1
ATOM 1425 O O . VAL A 1 178 ? 8.641 16.453 9.555 1 98.5 178 VAL A O 1
ATOM 1428 N N . ILE A 1 179 ? 7.297 17.703 10.805 1 98.5 179 ILE A N 1
ATOM 1429 C CA . ILE A 1 179 ? 6.766 18.484 9.688 1 98.5 179 ILE A CA 1
ATOM 1430 C C . ILE A 1 179 ? 7.328 19.906 9.742 1 98.5 179 ILE A C 1
ATOM 1432 O O . ILE A 1 179 ? 6.914 20.719 10.57 1 98.5 179 ILE A O 1
ATOM 1436 N N . SER A 1 180 ? 8.203 20.219 8.844 1 97.94 180 SER A N 1
ATOM 1437 C CA . SER A 1 180 ? 9.031 21.406 8.992 1 97.94 180 SER A CA 1
ATOM 1438 C C . SER A 1 180 ? 8.312 22.656 8.461 1 97.94 180 SER A C 1
ATOM 1440 O O . SER A 1 180 ? 8.633 23.781 8.844 1 97.94 180 SER A O 1
ATOM 1442 N N . ASN A 1 181 ? 7.406 22.438 7.512 1 98.31 181 ASN A N 1
ATOM 1443 C CA . ASN A 1 181 ? 6.676 23.547 6.922 1 98.31 181 ASN A CA 1
ATOM 1444 C C . ASN A 1 181 ? 5.168 23.375 7.066 1 98.31 181 ASN A C 1
ATOM 1446 O O . ASN A 1 181 ? 4.613 22.359 6.648 1 98.31 181 ASN A O 1
ATOM 1450 N N . PHE A 1 182 ? 4.539 24.453 7.695 1 97.88 182 PHE A N 1
ATOM 1451 C CA . PHE A 1 182 ? 3.086 24.516 7.746 1 97.88 182 PHE A CA 1
ATOM 1452 C C . PHE A 1 182 ? 2.504 23.25 8.344 1 97.88 182 PHE A C 1
ATOM 1454 O O . PHE A 1 182 ? 1.684 22.578 7.707 1 97.88 182 PHE A O 1
ATOM 1461 N N . HIS A 1 183 ? 2.836 23 9.523 1 97.94 183 HIS A N 1
ATOM 1462 C CA . HIS A 1 183 ? 2.596 21.797 10.32 1 97.94 183 HIS A CA 1
ATOM 1463 C C . HIS A 1 183 ? 1.131 21.375 10.25 1 97.94 183 HIS A C 1
ATOM 1465 O O . HIS A 1 183 ? 0.234 22.219 10.32 1 97.94 183 HIS A O 1
ATOM 1471 N N . ASN A 1 184 ? 0.811 20.156 9.961 1 96.56 184 ASN A N 1
ATOM 1472 C CA . ASN A 1 184 ? -0.494 19.547 10.164 1 96.56 184 ASN A CA 1
ATOM 1473 C C . ASN A 1 184 ? -0.569 18.812 11.5 1 96.56 184 ASN A C 1
ATOM 1475 O O . ASN A 1 184 ? 0.127 17.828 11.719 1 96.56 184 ASN A O 1
ATOM 1479 N N . PRO A 1 185 ? -1.249 19.344 12.375 1 96.44 185 PRO A N 1
ATOM 1480 C CA . PRO A 1 185 ? -2.443 20.156 12.164 1 96.44 185 PRO A CA 1
ATOM 1481 C C . PRO A 1 185 ? -2.215 21.625 12.508 1 96.44 185 PRO A C 1
ATOM 1483 O O . PRO A 1 185 ? -3.068 22.469 12.219 1 96.44 185 PRO A O 1
ATOM 1486 N N . ALA A 1 186 ? -1.117 22.031 13.008 1 96.88 186 ALA A N 1
ATOM 1487 C CA . ALA A 1 186 ? -1.011 23.25 13.789 1 96.88 186 ALA A CA 1
ATOM 1488 C C . ALA A 1 186 ? -0.712 24.453 12.883 1 96.88 186 ALA A C 1
ATOM 1490 O O . ALA A 1 186 ? -0.906 25.594 13.281 1 96.88 186 ALA A O 1
ATOM 1491 N N . GLY A 1 187 ? -0.151 24.234 11.742 1 96.81 187 GLY A N 1
ATOM 1492 C CA . GLY A 1 187 ? 0.09 25.297 10.789 1 96.81 187 GLY A CA 1
ATOM 1493 C C . GLY A 1 187 ? 1.409 26.016 11.008 1 96.81 187 GLY A C 1
ATOM 1494 O O . GLY A 1 187 ? 1.779 26.906 10.242 1 96.81 187 GLY A O 1
ATOM 1495 N N . VAL A 1 188 ? 2.205 25.578 11.984 1 96.56 188 VAL A N 1
ATOM 1496 C CA . VAL A 1 188 ? 3.434 26.266 12.352 1 96.56 188 VAL A CA 1
ATOM 1497 C C . VAL A 1 188 ? 4.562 25.859 11.406 1 96.56 188 VAL A C 1
ATOM 1499 O O . VAL A 1 188 ? 4.535 24.781 10.828 1 96.56 188 VAL A O 1
ATOM 1502 N N . THR A 1 189 ? 5.543 26.734 11.219 1 97.81 189 THR A N 1
ATOM 1503 C CA . THR A 1 189 ? 6.773 26.5 10.477 1 97.81 189 THR A CA 1
ATOM 1504 C C . THR A 1 189 ? 7.977 26.469 11.414 1 97.81 189 THR A C 1
ATOM 1506 O O . THR A 1 189 ? 8.133 27.359 12.258 1 97.81 189 THR A O 1
ATOM 1509 N N . MET A 1 190 ? 8.758 25.453 11.289 1 98.06 190 MET A N 1
ATOM 1510 C CA . MET A 1 190 ? 9.969 25.344 12.094 1 98.06 190 MET A CA 1
ATOM 1511 C C . MET A 1 190 ? 11.031 26.328 11.609 1 98.06 190 MET A C 1
ATOM 1513 O O . MET A 1 190 ? 11.383 26.344 10.43 1 98.06 190 MET A O 1
ATOM 1517 N N . GLY A 1 191 ? 11.523 27.156 12.453 1 97.38 191 GLY A N 1
ATOM 1518 C CA . GLY A 1 191 ? 12.523 28.141 12.102 1 97.38 191 GLY A CA 1
ATOM 1519 C C . GLY A 1 191 ? 13.891 27.547 11.805 1 97.38 191 GLY A C 1
ATOM 1520 O O . GLY A 1 191 ? 14.141 26.375 12.125 1 97.38 191 GLY A O 1
ATOM 1521 N N . ILE A 1 192 ? 14.75 28.328 11.219 1 97.56 192 ILE A N 1
ATOM 1522 C CA . ILE A 1 192 ? 16.047 27.859 10.727 1 97.56 192 ILE A CA 1
ATOM 1523 C C . ILE A 1 192 ? 16.906 27.391 11.898 1 97.56 192 ILE A C 1
ATOM 1525 O O . ILE A 1 192 ? 17.625 26.391 11.789 1 97.56 192 ILE A O 1
ATOM 1529 N N . GLU A 1 193 ? 16.891 28.094 13.008 1 98 193 GLU A N 1
ATOM 1530 C CA . GLU A 1 193 ? 17.719 27.734 14.156 1 98 193 GLU A CA 1
ATOM 1531 C C . GLU A 1 193 ? 17.281 26.391 14.75 1 98 193 GLU A C 1
ATOM 1533 O O . GLU A 1 193 ? 18.125 25.594 15.18 1 98 193 GLU A O 1
ATOM 1538 N N . LYS A 1 194 ? 16.062 26.172 14.805 1 98.19 194 LYS A N 1
ATOM 1539 C CA . LYS A 1 194 ? 15.555 24.906 15.312 1 98.19 194 LYS A CA 1
ATOM 1540 C C . LYS A 1 194 ? 15.891 23.766 14.359 1 98.19 194 LYS A C 1
ATOM 1542 O O . LYS A 1 194 ? 16.172 22.641 14.797 1 98.19 194 LYS A O 1
ATOM 1547 N N . ARG A 1 195 ? 15.797 24.031 13.047 1 98.69 195 ARG A N 1
ATOM 1548 C CA . ARG A 1 195 ? 16.203 23.016 12.086 1 98.69 195 ARG A CA 1
ATOM 1549 C C . ARG A 1 195 ? 17.656 22.609 12.312 1 98.69 195 ARG A C 1
ATOM 1551 O O . ARG A 1 195 ? 17.969 21.406 12.32 1 98.69 195 ARG A O 1
ATOM 1558 N N . LYS A 1 196 ? 18.516 23.578 12.539 1 98.69 196 LYS A N 1
ATOM 1559 C CA . LYS A 1 196 ? 19.922 23.297 12.828 1 98.69 196 LYS A CA 1
ATOM 1560 C C . LYS A 1 196 ? 20.078 22.516 14.125 1 98.69 196 LYS A C 1
ATOM 1562 O O . LYS A 1 196 ? 20.906 21.609 14.211 1 98.69 196 LYS A O 1
ATOM 1567 N N . LYS A 1 197 ? 19.297 22.891 15.086 1 98.75 197 LYS A N 1
ATOM 1568 C CA . LYS A 1 197 ? 19.359 22.219 16.375 1 98.75 197 LYS A CA 1
ATOM 1569 C C . LYS A 1 197 ? 18.938 20.75 16.25 1 98.75 197 LYS A C 1
ATOM 1571 O O . LYS A 1 197 ? 19.484 19.875 16.922 1 98.75 197 LYS A O 1
ATOM 1576 N N . VAL A 1 198 ? 17.922 20.438 15.422 1 98.88 198 VAL A N 1
ATOM 1577 C CA . VAL A 1 198 ? 17.531 19.062 15.156 1 98.88 198 VAL A CA 1
ATOM 1578 C C . VAL A 1 198 ? 18.734 18.266 14.641 1 98.88 198 VAL A C 1
ATOM 1580 O O . VAL A 1 198 ? 18.984 17.141 15.094 1 98.88 198 VAL A O 1
ATOM 1583 N N . VAL A 1 199 ? 19.469 18.859 13.68 1 98.81 199 VAL A N 1
ATOM 1584 C CA . VAL A 1 199 ? 20.625 18.203 13.094 1 98.81 199 VAL A CA 1
ATOM 1585 C C . VAL A 1 199 ? 21.688 17.969 14.164 1 98.81 199 VAL A C 1
ATOM 1587 O O . VAL A 1 199 ? 22.281 16.891 14.227 1 98.81 199 VAL A O 1
ATOM 1590 N N . GLU A 1 200 ? 21.859 18.984 15.023 1 98.81 200 GLU A N 1
ATOM 1591 C CA . GLU A 1 200 ? 22.828 18.859 16.109 1 98.81 200 GLU A CA 1
ATOM 1592 C C . GLU A 1 200 ? 22.453 17.719 17.047 1 98.81 200 GLU A C 1
ATOM 1594 O O . GLU A 1 200 ? 23.312 16.906 17.406 1 98.81 200 GLU A O 1
ATOM 1599 N N . LEU A 1 201 ? 21.219 17.625 17.453 1 98.81 201 LEU A N 1
ATOM 1600 C CA . LEU A 1 201 ? 20.766 16.578 18.359 1 98.81 201 LEU A CA 1
ATOM 1601 C C . LEU A 1 201 ? 20.859 15.211 17.703 1 98.81 201 LEU A C 1
ATOM 1603 O O . LEU A 1 201 ? 21.219 14.227 18.344 1 98.81 201 LEU A O 1
ATOM 1607 N N . ALA A 1 202 ? 20.516 15.141 16.391 1 98.69 202 ALA A N 1
ATOM 1608 C CA . ALA A 1 202 ? 20.578 13.883 15.664 1 98.69 202 ALA A CA 1
ATOM 1609 C C . ALA A 1 202 ? 22.016 13.352 15.633 1 98.69 202 ALA A C 1
ATOM 1611 O O . ALA A 1 202 ? 22.234 12.141 15.742 1 98.69 202 ALA A O 1
ATOM 1612 N N . ASN A 1 203 ? 22.969 14.273 15.438 1 98.19 203 ASN A N 1
ATOM 1613 C CA . ASN A 1 203 ? 24.375 13.891 15.453 1 98.19 203 ASN A CA 1
ATOM 1614 C C . ASN A 1 203 ? 24.812 13.438 16.844 1 98.19 203 ASN A C 1
ATOM 1616 O O . ASN A 1 203 ? 25.5 12.43 16.984 1 98.19 203 ASN A O 1
ATOM 1620 N N . LYS A 1 204 ? 24.406 14.188 17.812 1 98.19 204 LYS A N 1
ATOM 1621 C CA . LYS A 1 204 ? 24.828 13.938 19.188 1 98.19 204 LYS A CA 1
ATOM 1622 C C . LYS A 1 204 ? 24.297 12.602 19.703 1 98.19 204 LYS A C 1
ATOM 1624 O O . LYS A 1 204 ? 25.016 11.852 20.359 1 98.19 204 LYS A O 1
ATOM 1629 N N . TYR A 1 205 ? 23.062 12.266 19.391 1 98.06 205 TYR A N 1
ATOM 1630 C CA . TYR A 1 205 ? 22.422 11.094 19.969 1 98.06 205 TYR A CA 1
ATOM 1631 C C . TYR A 1 205 ? 22.234 10 18.922 1 98.06 205 TYR A C 1
ATOM 1633 O O . TYR A 1 205 ? 21.625 8.961 19.203 1 98.06 205 TYR A O 1
ATOM 1641 N N . ASP A 1 206 ? 22.594 10.219 17.703 1 97.94 206 ASP A N 1
ATOM 1642 C CA . ASP A 1 206 ? 22.672 9.258 16.609 1 97.94 206 ASP A CA 1
ATOM 1643 C C . ASP A 1 206 ? 21.297 8.711 16.25 1 97.94 206 ASP A C 1
ATOM 1645 O O . ASP A 1 206 ? 21.078 7.5 16.25 1 97.94 206 ASP A O 1
ATOM 1649 N N . PHE A 1 207 ? 20.406 9.547 15.883 1 98.31 207 PHE A N 1
ATOM 1650 C CA . PHE A 1 207 ? 19.094 9.102 15.438 1 98.31 207 PHE A CA 1
ATOM 1651 C C . PHE A 1 207 ? 18.797 9.602 14.023 1 98.31 207 PHE A C 1
ATOM 1653 O O . PHE A 1 207 ? 19.516 10.461 13.5 1 98.31 207 PHE A O 1
ATOM 1660 N N . ILE A 1 208 ? 17.844 9 13.328 1 98.81 208 ILE A N 1
ATOM 1661 C CA . ILE A 1 208 ? 17.391 9.359 11.984 1 98.81 208 ILE A CA 1
ATOM 1662 C C . ILE A 1 208 ? 16.422 10.531 12.062 1 98.81 208 ILE A C 1
ATOM 1664 O O . ILE A 1 208 ? 15.617 10.625 13 1 98.81 208 ILE A O 1
ATOM 1668 N N . ILE A 1 209 ? 16.5 11.461 11.148 1 98.88 209 ILE A N 1
ATOM 1669 C CA . ILE A 1 209 ? 15.516 12.531 11.016 1 98.88 209 ILE A CA 1
ATOM 1670 C C . ILE A 1 209 ? 14.539 12.195 9.891 1 98.88 209 ILE A C 1
ATOM 1672 O O . ILE A 1 209 ? 14.953 11.898 8.766 1 98.88 209 ILE A O 1
ATOM 1676 N N . VAL A 1 210 ? 13.266 12.125 10.164 1 98.94 210 VAL A N 1
ATOM 1677 C CA . VAL A 1 210 ? 12.219 12.016 9.156 1 98.94 210 VAL A CA 1
ATOM 1678 C C . VAL A 1 210 ? 11.539 13.375 8.961 1 98.94 210 VAL A C 1
ATOM 1680 O O . VAL A 1 210 ? 10.727 13.789 9.789 1 98.94 210 VAL A O 1
ATOM 1683 N N . GLU A 1 211 ? 11.859 14.039 7.941 1 98.88 211 GLU A N 1
ATOM 1684 C CA . GLU A 1 211 ? 11.266 15.336 7.602 1 98.88 211 GLU A CA 1
ATOM 1685 C C . GLU A 1 211 ? 10.117 15.164 6.609 1 98.88 211 GLU A C 1
ATOM 1687 O O . GLU A 1 211 ? 10.328 14.742 5.473 1 98.88 211 GLU A O 1
ATOM 1692 N N . ASP A 1 212 ? 8.938 15.43 7.016 1 98.75 212 ASP A N 1
ATOM 1693 C CA . ASP A 1 212 ? 7.727 15.375 6.203 1 98.75 212 ASP A CA 1
ATOM 1694 C C . ASP A 1 212 ? 7.34 16.766 5.695 1 98.75 212 ASP A C 1
ATOM 1696 O O . ASP A 1 212 ? 7.02 17.656 6.488 1 98.75 212 ASP A O 1
ATOM 1700 N N . ASP A 1 213 ? 7.355 16.953 4.371 1 98.31 213 ASP A N 1
ATOM 1701 C CA . ASP A 1 213 ? 7.098 18.281 3.84 1 98.31 213 ASP A CA 1
ATOM 1702 C C . ASP A 1 213 ? 6.062 18.234 2.719 1 98.31 213 ASP A C 1
ATOM 1704 O O . ASP A 1 213 ? 6.336 18.672 1.597 1 98.31 213 ASP A O 1
ATOM 1708 N N . PRO A 1 214 ? 4.848 17.828 3.033 1 97.25 214 PRO A N 1
ATOM 1709 C CA . PRO A 1 214 ? 3.809 17.781 2.004 1 97.25 214 PRO A CA 1
ATOM 1710 C C . PRO A 1 214 ? 3.309 19.172 1.611 1 97.25 214 PRO A C 1
ATOM 1712 O O . PRO A 1 214 ? 2.678 19.328 0.563 1 97.25 214 PRO A O 1
ATOM 1715 N N . TYR A 1 215 ? 3.627 20.25 2.389 1 96.75 215 TYR A N 1
ATOM 1716 C CA . TYR A 1 215 ? 2.963 21.531 2.209 1 96.75 215 TYR A CA 1
ATOM 1717 C C . TYR A 1 215 ? 3.967 22.625 1.825 1 96.75 215 TYR A C 1
ATOM 1719 O O . TYR A 1 215 ? 3.586 23.766 1.57 1 96.75 215 TYR A O 1
ATOM 1727 N N . GLY A 1 216 ? 5.238 22.281 1.797 1 96.56 216 GLY A N 1
ATOM 1728 C CA . GLY A 1 216 ? 6.277 23.281 1.64 1 96.56 216 GLY A CA 1
ATOM 1729 C C . GLY A 1 216 ? 6.082 24.156 0.414 1 96.56 216 GLY A C 1
ATOM 1730 O O . GLY A 1 216 ? 6.43 25.344 0.426 1 96.56 216 GLY A O 1
ATOM 1731 N N . ALA A 1 217 ? 5.48 23.656 -0.611 1 96.19 217 ALA A N 1
ATOM 1732 C CA . ALA A 1 217 ? 5.285 24.391 -1.864 1 96.19 217 ALA A CA 1
ATOM 1733 C C . ALA A 1 217 ? 4.102 25.344 -1.766 1 96.19 217 ALA A C 1
ATOM 1735 O O . ALA A 1 217 ? 3.926 26.219 -2.619 1 96.19 217 ALA A O 1
ATOM 1736 N N . LEU A 1 218 ? 3.305 25.219 -0.723 1 96.75 218 LEU A N 1
ATOM 1737 C CA . LEU A 1 218 ? 2.1 26.016 -0.562 1 96.75 218 LEU A CA 1
ATOM 1738 C C . LEU A 1 218 ? 2.365 27.219 0.341 1 96.75 218 LEU A C 1
ATOM 1740 O O . LEU A 1 218 ? 1.625 27.453 1.298 1 96.75 218 LEU A O 1
ATOM 1744 N N . ARG A 1 219 ? 3.385 27.969 0.074 1 97.5 219 ARG A N 1
ATOM 1745 C CA . ARG A 1 219 ? 3.746 29.141 0.874 1 97.5 219 ARG A CA 1
ATOM 1746 C C . ARG A 1 219 ? 3.014 30.375 0.386 1 97.5 219 ARG A C 1
ATOM 1748 O O . ARG A 1 219 ? 2.99 30.656 -0.814 1 97.5 219 ARG A O 1
ATOM 1755 N N . PHE A 1 220 ? 2.455 31.141 1.291 1 96.5 220 PHE A N 1
ATOM 1756 C CA . PHE A 1 220 ? 1.725 32.375 0.997 1 96.5 220 PHE A CA 1
ATOM 1757 C C . PHE A 1 220 ? 2.607 33.594 1.219 1 96.5 220 PHE A C 1
ATOM 1759 O O . PHE A 1 220 ? 2.469 34.594 0.521 1 96.5 220 PHE A O 1
ATOM 1766 N N . GLU A 1 221 ? 3.328 33.5 2.26 1 95.44 221 GLU A N 1
ATOM 1767 C CA . GLU A 1 221 ? 4.168 34.625 2.654 1 95.44 221 GLU A CA 1
ATOM 1768 C C . GLU A 1 221 ? 5.441 34.156 3.344 1 95.44 221 GLU A C 1
ATOM 1770 O O . GLU A 1 221 ? 5.574 32.969 3.672 1 95.44 221 GLU A O 1
ATOM 1775 N N . GLY A 1 222 ? 6.312 35.062 3.496 1 94 222 GLY A N 1
ATOM 1776 C CA . GLY A 1 222 ? 7.594 34.719 4.105 1 94 222 GLY A CA 1
ATOM 1777 C C . GLY A 1 222 ? 8.578 34.094 3.127 1 94 222 GLY A C 1
ATOM 1778 O O . GLY A 1 222 ? 8.281 33.969 1.937 1 94 222 GLY A O 1
ATOM 1779 N N . GLU A 1 223 ? 9.703 33.75 3.668 1 94.25 223 GLU A N 1
ATOM 1780 C CA . GLU A 1 223 ? 10.758 33.188 2.824 1 94.25 223 GLU A CA 1
ATOM 1781 C C . GLU A 1 223 ? 10.859 31.688 2.982 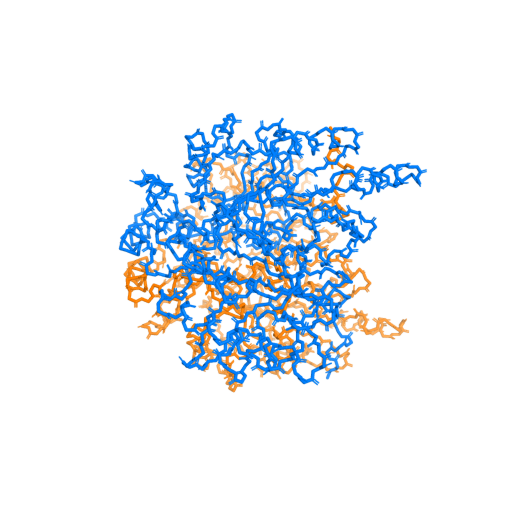1 94.25 223 GLU A C 1
ATOM 1783 O O . GLU A 1 223 ? 10.625 31.156 4.07 1 94.25 223 GLU A O 1
ATOM 1788 N N . LYS A 1 224 ? 11.227 31.141 1.859 1 95.19 224 LYS A N 1
ATOM 1789 C CA . LYS A 1 224 ? 11.484 29.703 1.889 1 95.19 224 LYS A CA 1
ATOM 1790 C C . LYS A 1 224 ? 12.727 29.375 2.705 1 95.19 224 LYS A C 1
ATOM 1792 O O . LYS A 1 224 ? 13.75 30.062 2.584 1 95.19 224 LYS A O 1
ATOM 1797 N N . LEU A 1 225 ? 12.664 28.422 3.605 1 96.12 225 LEU A N 1
ATOM 1798 C CA . LEU A 1 225 ? 13.781 27.953 4.414 1 96.12 225 LEU A CA 1
ATOM 1799 C C . LEU A 1 225 ? 14.344 26.656 3.863 1 96.12 225 LEU A C 1
ATOM 1801 O O . LEU A 1 225 ? 13.617 25.859 3.262 1 96.12 225 LEU A O 1
ATOM 1805 N N . PRO A 1 226 ? 15.625 26.422 4.023 1 96.81 226 PRO A N 1
ATOM 1806 C CA . PRO A 1 226 ? 16.188 25.125 3.609 1 96.81 226 PRO A CA 1
ATOM 1807 C C . PRO A 1 226 ? 15.578 23.953 4.379 1 96.81 226 PRO A C 1
ATOM 1809 O O . PRO A 1 226 ? 15.266 24.078 5.566 1 96.81 226 PRO A O 1
ATOM 1812 N N . SER A 1 227 ? 15.453 22.859 3.688 1 98 227 SER A N 1
ATOM 1813 C CA . SER A 1 227 ? 15 21.641 4.359 1 98 227 SER A CA 1
ATOM 1814 C C . SER A 1 227 ? 16.047 21.125 5.34 1 98 227 SER A C 1
ATOM 1816 O O . SER A 1 227 ? 17.234 21.422 5.191 1 98 227 SER A O 1
ATOM 1818 N N . ILE A 1 228 ? 15.602 20.391 6.359 1 98.62 228 ILE A N 1
ATOM 1819 C CA . ILE A 1 228 ? 16.531 19.703 7.25 1 98.62 228 ILE A CA 1
ATOM 1820 C C . ILE A 1 228 ? 17.359 18.688 6.449 1 98.62 228 ILE A C 1
ATOM 1822 O O . ILE A 1 228 ? 18.547 18.516 6.711 1 98.62 228 ILE A O 1
ATOM 1826 N N . TYR A 1 229 ? 16.75 18.094 5.473 1 98.62 229 TYR A N 1
ATOM 1827 C CA . TYR A 1 229 ? 17.438 17.156 4.586 1 98.62 229 TYR A CA 1
ATOM 1828 C C . TYR A 1 229 ? 18.672 17.797 3.963 1 98.62 229 TYR A C 1
ATOM 1830 O O . TYR A 1 229 ? 19.75 17.203 3.936 1 98.62 229 TYR A O 1
ATOM 1838 N N . SER A 1 230 ? 18.547 19 3.457 1 97.75 230 SER A N 1
ATOM 1839 C CA . SER A 1 230 ? 19.656 19.656 2.797 1 97.75 230 SER A CA 1
ATOM 1840 C C . SER A 1 230 ? 20.812 19.906 3.77 1 97.75 230 SER A C 1
ATOM 1842 O O . SER A 1 230 ? 21.969 19.984 3.359 1 97.75 230 SER A O 1
ATOM 1844 N N . MET A 1 231 ? 20.516 19.984 5.062 1 97.75 231 MET A N 1
ATOM 1845 C CA . MET A 1 231 ? 21.516 20.25 6.086 1 97.75 231 MET A CA 1
ATOM 1846 C C . MET A 1 231 ? 22.203 18.969 6.535 1 97.75 231 MET A C 1
ATOM 1848 O O . MET A 1 231 ? 23.359 18.984 6.957 1 97.75 231 MET A O 1
ATOM 1852 N N . ALA A 1 232 ? 21.453 17.891 6.48 1 98.12 232 ALA A N 1
ATOM 1853 C CA . ALA A 1 232 ? 21.969 16.609 6.945 1 98.12 232 ALA A CA 1
ATOM 1854 C C . ALA A 1 232 ? 21.438 15.453 6.102 1 98.12 232 ALA A C 1
ATOM 1856 O O . ALA A 1 232 ? 20.766 14.555 6.617 1 98.12 232 ALA A O 1
ATOM 1857 N N . PRO A 1 233 ? 21.781 15.406 4.793 1 97.75 233 PRO A N 1
ATOM 1858 C CA . PRO A 1 233 ? 21.219 14.391 3.893 1 97.75 233 PRO A CA 1
ATOM 1859 C C . PRO A 1 233 ? 21.625 12.969 4.273 1 97.75 233 PRO A C 1
ATOM 1861 O O . PRO A 1 233 ? 20.938 12.008 3.922 1 97.75 233 PRO A O 1
ATOM 1864 N N . GLU A 1 234 ? 22.703 12.789 5.02 1 96.94 234 GLU A N 1
ATOM 1865 C CA . GLU A 1 234 ? 23.25 11.469 5.316 1 96.94 234 GLU A CA 1
ATOM 1866 C C . GLU A 1 234 ? 22.438 10.758 6.387 1 96.94 234 GLU A C 1
ATOM 1868 O O . GLU A 1 234 ? 22.547 9.547 6.559 1 96.94 234 GLU A O 1
ATOM 1873 N N . ARG A 1 235 ? 21.562 11.547 7.125 1 97.5 235 ARG A N 1
ATOM 1874 C CA . ARG A 1 235 ? 20.781 10.891 8.18 1 97.5 235 ARG A CA 1
ATOM 1875 C C . ARG A 1 235 ? 19.328 11.336 8.148 1 97.5 235 ARG A C 1
ATOM 1877 O O . ARG A 1 235 ? 18.578 11.086 9.094 1 97.5 235 ARG A O 1
ATOM 1884 N N . THR A 1 236 ? 18.922 12.039 7.055 1 98.69 236 THR A N 1
ATOM 1885 C CA . THR A 1 236 ? 17.562 12.555 6.941 1 98.69 236 THR A CA 1
ATOM 1886 C C . THR A 1 236 ? 16.797 11.852 5.82 1 98.69 236 THR A C 1
ATOM 1888 O O . THR A 1 236 ? 17.344 11.641 4.734 1 98.69 236 THR A O 1
ATOM 1891 N N . ILE A 1 237 ? 15.648 11.383 6.117 1 98.88 237 ILE A N 1
ATOM 1892 C CA . ILE A 1 237 ? 14.672 10.945 5.125 1 98.88 237 ILE A CA 1
ATOM 1893 C C . ILE A 1 237 ? 13.641 12.039 4.895 1 98.88 237 ILE A C 1
ATOM 1895 O O . ILE A 1 237 ? 12.969 12.477 5.836 1 98.88 237 ILE A O 1
ATOM 1899 N N . LEU A 1 238 ? 13.57 12.523 3.688 1 98.88 238 LEU A N 1
ATOM 1900 C CA . LEU A 1 238 ? 12.594 13.531 3.299 1 98.88 238 LEU A CA 1
ATOM 1901 C C . LEU A 1 238 ? 11.383 12.891 2.629 1 98.88 238 LEU A C 1
ATOM 1903 O O . LEU A 1 238 ? 11.531 12.141 1.663 1 98.88 238 LEU A O 1
ATOM 1907 N N . LEU A 1 239 ? 10.242 13.102 3.195 1 98.88 239 LEU A N 1
ATOM 1908 C CA . LEU A 1 239 ? 8.977 12.664 2.611 1 98.88 239 LEU A CA 1
ATOM 1909 C C . LEU A 1 239 ? 8.266 13.812 1.909 1 98.88 239 LEU A C 1
ATOM 1911 O O . LEU A 1 239 ? 8.227 14.93 2.43 1 98.88 239 LEU A O 1
ATOM 1915 N N . ASN A 1 240 ? 7.828 13.586 0.757 1 98.38 240 ASN A N 1
ATOM 1916 C CA . ASN A 1 240 ? 7.004 14.516 -0.008 1 98.38 240 ASN A CA 1
ATOM 1917 C C . ASN A 1 240 ? 5.875 13.797 -0.736 1 98.38 240 ASN A C 1
ATOM 1919 O O . ASN A 1 240 ? 5.734 12.578 -0.622 1 98.38 240 ASN A O 1
ATOM 1923 N N . THR A 1 241 ? 4.953 14.555 -1.346 1 97.94 241 THR A N 1
ATOM 1924 C CA . THR A 1 241 ? 3.801 13.961 -2.014 1 97.94 241 THR A CA 1
ATOM 1925 C C . THR A 1 241 ? 3.322 14.852 -3.158 1 97.94 241 THR A C 1
ATOM 1927 O O . THR A 1 241 ? 3.508 16.078 -3.125 1 97.94 241 THR A O 1
ATOM 1930 N N . PHE A 1 242 ? 2.717 14.258 -4.141 1 98.06 242 PHE A N 1
ATOM 1931 C CA . PHE A 1 242 ? 2.074 14.992 -5.223 1 98.06 242 PHE A CA 1
ATOM 1932 C C . PHE A 1 242 ? 0.634 15.336 -4.863 1 98.06 242 PHE A C 1
ATOM 1934 O O . PHE A 1 242 ? -0.035 16.062 -5.598 1 98.06 242 PHE A O 1
ATOM 1941 N N . SER A 1 243 ? 0.191 14.922 -3.74 1 96.88 243 SER A N 1
ATOM 1942 C CA . SER A 1 243 ? -1.219 15.008 -3.373 1 96.88 243 SER A CA 1
ATOM 1943 C C . SER A 1 243 ? -1.664 16.453 -3.219 1 96.88 243 SER A C 1
ATOM 1945 O O . SER A 1 243 ? -2.828 16.781 -3.457 1 96.88 243 SER A O 1
ATOM 1947 N N . LYS A 1 244 ? -0.739 17.328 -2.812 1 96.06 244 LYS A N 1
ATOM 1948 C CA . LYS A 1 244 ? -1.125 18.703 -2.473 1 96.06 244 LYS A CA 1
ATOM 1949 C C . LYS A 1 244 ? -0.762 19.672 -3.594 1 96.06 244 LYS A C 1
ATOM 1951 O O . LYS A 1 244 ? -1.213 20.812 -3.6 1 96.06 244 LYS A O 1
ATOM 1956 N N . VAL A 1 245 ? 0.028 19.156 -4.531 1 96.19 245 VAL A N 1
ATOM 1957 C CA . VAL A 1 245 ? 0.575 20.078 -5.52 1 96.19 245 VAL A CA 1
ATOM 1958 C C . VAL A 1 245 ? 0.172 19.625 -6.922 1 96.19 245 VAL A C 1
ATOM 1960 O O . VAL A 1 245 ? 0.341 20.375 -7.891 1 96.19 245 VAL A O 1
ATOM 1963 N N . LEU A 1 246 ? -0.326 18.422 -7.07 1 97 246 LEU A N 1
ATOM 1964 C CA . LEU A 1 246 ? -0.777 17.906 -8.352 1 97 246 LEU A CA 1
ATOM 1965 C C . LEU A 1 246 ? -2.164 17.281 -8.227 1 97 246 LEU A C 1
ATOM 1967 O O . LEU A 1 246 ? -3.164 17.906 -8.594 1 97 246 LEU A O 1
ATOM 1971 N N . SER A 1 247 ? -2.219 16.078 -7.602 1 96.62 247 SER A N 1
ATOM 1972 C CA . SER A 1 247 ? -3.479 15.359 -7.461 1 96.62 247 SER A CA 1
ATOM 1973 C C . SER A 1 247 ? -3.389 14.297 -6.371 1 96.62 247 SER A C 1
ATOM 1975 O O . SER A 1 247 ? -2.535 13.406 -6.434 1 96.62 247 SER A O 1
ATOM 1977 N N . PRO A 1 248 ? -4.316 14.414 -5.367 1 96.94 248 PRO A N 1
ATOM 1978 C CA . PRO A 1 248 ? -4.363 13.336 -4.379 1 96.94 248 PRO A CA 1
ATOM 1979 C C . PRO A 1 248 ? -4.758 11.992 -4.992 1 96.94 248 PRO A C 1
ATOM 1981 O O . PRO A 1 248 ? -4.34 10.938 -4.504 1 96.94 248 PRO A O 1
ATOM 1984 N N . GLY A 1 249 ? -5.496 12 -6.094 1 97.69 249 GLY A N 1
ATOM 1985 C CA . GLY A 1 249 ? -6.07 10.797 -6.68 1 97.69 249 GLY A CA 1
ATOM 1986 C C . GLY A 1 249 ? -5.035 9.906 -7.348 1 97.69 249 GLY A C 1
ATOM 1987 O O . GLY A 1 249 ? -5.297 8.727 -7.602 1 97.69 249 GLY A O 1
ATOM 1988 N N . LEU A 1 250 ? -3.855 10.469 -7.668 1 98.56 250 LEU A N 1
ATOM 1989 C CA . LEU A 1 250 ? -2.783 9.688 -8.273 1 98.56 250 LEU A CA 1
ATOM 1990 C C . LEU A 1 250 ? -2.041 8.867 -7.223 1 98.56 250 LEU A C 1
ATOM 1992 O O . LEU A 1 250 ? -1.351 7.902 -7.555 1 98.56 250 LEU A O 1
ATOM 1996 N N . ARG A 1 251 ? -2.143 9.281 -5.949 1 98.5 251 ARG A N 1
ATOM 1997 C CA . ARG A 1 251 ? -1.51 8.617 -4.82 1 98.5 251 ARG A CA 1
ATOM 1998 C C . ARG A 1 251 ? -0.019 8.414 -5.066 1 98.5 251 ARG A C 1
ATOM 2000 O O . ARG A 1 251 ? 0.482 7.289 -4.988 1 98.5 251 ARG A O 1
ATOM 2007 N N . LEU A 1 252 ? 0.682 9.5 -5.289 1 98.81 252 LEU A N 1
ATOM 2008 C CA . LEU A 1 252 ? 2.125 9.445 -5.496 1 98.81 252 LEU A CA 1
ATOM 2009 C C . LEU A 1 252 ? 2.865 10.109 -4.344 1 98.81 252 LEU A C 1
ATOM 2011 O O . LEU A 1 252 ? 2.738 11.32 -4.133 1 98.81 252 LEU A O 1
ATOM 2015 N N . GLY A 1 253 ? 3.549 9.336 -3.555 1 98.62 253 GLY A N 1
ATOM 2016 C CA . GLY A 1 253 ? 4.438 9.812 -2.502 1 98.62 253 GLY A CA 1
ATOM 2017 C C . GLY A 1 253 ? 5.902 9.586 -2.814 1 98.62 253 GLY A C 1
ATOM 2018 O O . GLY A 1 253 ? 6.242 8.805 -3.701 1 98.62 253 GLY A O 1
ATOM 2019 N N . LEU A 1 254 ? 6.77 10.305 -2.137 1 98.25 254 LEU A N 1
ATOM 2020 C CA . LEU A 1 254 ? 8.211 10.266 -2.369 1 98.25 254 LEU A CA 1
ATOM 2021 C C . LEU A 1 254 ? 8.969 10.078 -1.059 1 98.25 254 LEU A C 1
ATOM 2023 O O . LEU A 1 254 ? 8.664 10.742 -0.062 1 98.25 254 LEU A O 1
ATOM 2027 N N . VAL A 1 255 ? 9.867 9.172 -1.074 1 98.88 255 VAL A N 1
ATOM 2028 C CA . VAL A 1 255 ? 10.891 9.031 -0.044 1 98.88 255 VAL A CA 1
ATOM 2029 C C . VAL A 1 255 ? 12.258 9.383 -0.621 1 98.88 255 VAL A C 1
ATOM 2031 O O . VAL A 1 255 ? 12.695 8.797 -1.612 1 98.88 255 VAL A O 1
ATOM 2034 N N . VAL A 1 256 ? 12.891 10.375 -0.111 1 98.88 256 VAL A N 1
ATOM 2035 C CA . VAL A 1 256 ? 14.242 10.766 -0.488 1 98.88 256 VAL A CA 1
ATOM 2036 C C . VAL A 1 256 ? 15.188 10.57 0.695 1 98.88 256 VAL A C 1
ATOM 2038 O O . VAL A 1 256 ? 14.906 11.016 1.808 1 98.88 256 VAL A O 1
ATOM 2041 N N . GLY A 1 257 ? 16.281 9.883 0.549 1 98.69 257 GLY A N 1
ATOM 2042 C CA . GLY A 1 257 ? 17.203 9.664 1.657 1 98.69 257 GLY A CA 1
ATOM 2043 C C . GLY A 1 257 ? 18.453 8.906 1.258 1 98.69 257 GLY A C 1
ATOM 2044 O O . GLY A 1 257 ? 18.703 8.695 0.069 1 98.69 257 GLY A O 1
ATOM 2045 N N . PRO A 1 258 ? 19.312 8.523 2.24 1 98.38 258 PRO A N 1
ATOM 2046 C CA . PRO A 1 258 ? 20.469 7.684 1.956 1 98.38 258 PRO A CA 1
ATOM 2047 C C . PRO A 1 258 ? 20.109 6.383 1.25 1 98.38 258 PRO A C 1
ATOM 2049 O O . PRO A 1 258 ? 19.094 5.762 1.587 1 98.38 258 PRO A O 1
ATOM 2052 N N . LYS A 1 259 ? 20.969 6 0.295 1 98.12 259 LYS A N 1
ATOM 2053 C CA . LYS A 1 259 ? 20.672 4.863 -0.573 1 98.12 259 LYS A CA 1
ATOM 2054 C C . LYS A 1 259 ? 20.406 3.604 0.243 1 98.12 259 LYS A C 1
ATOM 2056 O O . LYS A 1 259 ? 19.5 2.832 -0.075 1 98.12 259 LYS A O 1
ATOM 2061 N N . ASP A 1 260 ? 21.109 3.402 1.273 1 97.44 260 ASP A N 1
ATOM 2062 C CA . ASP A 1 260 ? 20.984 2.189 2.074 1 97.44 260 ASP A CA 1
ATOM 2063 C C . ASP A 1 260 ? 19.641 2.172 2.824 1 97.44 260 ASP A C 1
ATOM 2065 O O . ASP A 1 260 ? 19.016 1.123 2.951 1 97.44 260 ASP A O 1
ATOM 2069 N N . MET A 1 261 ? 19.203 3.334 3.35 1 98.19 261 MET A N 1
ATOM 2070 C CA . MET A 1 261 ? 17.906 3.406 4.02 1 98.19 261 MET A CA 1
ATOM 2071 C C . MET A 1 261 ? 16.781 3.189 3.029 1 98.19 261 MET A C 1
ATOM 2073 O O . MET A 1 261 ? 15.844 2.432 3.305 1 98.19 261 MET A O 1
ATOM 2077 N N . VAL A 1 262 ? 16.922 3.852 1.87 1 98.5 262 VAL A N 1
ATOM 2078 C CA . VAL A 1 262 ? 15.898 3.746 0.836 1 98.5 262 VAL A CA 1
ATOM 2079 C C . VAL A 1 262 ? 15.773 2.295 0.382 1 98.5 262 VAL A C 1
ATOM 2081 O O . VAL A 1 262 ? 14.656 1.8 0.171 1 98.5 262 VAL A O 1
ATOM 2084 N N . LYS A 1 263 ? 16.875 1.628 0.241 1 96.69 263 LYS A N 1
ATOM 2085 C CA . LYS A 1 263 ? 16.875 0.221 -0.148 1 96.69 263 LYS A CA 1
ATOM 2086 C C . LYS A 1 263 ? 16.109 -0.632 0.861 1 96.69 263 LYS A C 1
ATOM 2088 O O . LYS A 1 263 ? 15.32 -1.491 0.479 1 96.69 263 LYS A O 1
ATOM 2093 N N . ARG A 1 264 ? 16.344 -0.41 2.154 1 96.88 264 ARG A N 1
ATOM 2094 C CA . ARG A 1 264 ? 15.664 -1.175 3.199 1 96.88 264 ARG A CA 1
ATOM 2095 C C . ARG A 1 264 ? 14.164 -0.906 3.195 1 96.88 264 ARG A C 1
ATOM 2097 O O . ARG A 1 264 ? 13.359 -1.827 3.365 1 96.88 264 ARG A O 1
ATOM 2104 N N . ILE A 1 265 ? 13.828 0.353 2.984 1 98.31 265 ILE A N 1
ATOM 2105 C CA . ILE A 1 265 ? 12.414 0.704 2.922 1 98.31 265 ILE A CA 1
ATOM 2106 C C . ILE A 1 265 ? 11.773 0.042 1.704 1 98.31 265 ILE A C 1
ATOM 2108 O O . ILE A 1 265 ? 10.648 -0.457 1.782 1 98.31 265 ILE A O 1
ATOM 2112 N N . SER A 1 266 ? 12.469 0.022 0.614 1 97.06 266 SER A N 1
ATOM 2113 C CA . SER A 1 266 ? 11.992 -0.6 -0.615 1 97.06 266 SER A CA 1
ATOM 2114 C C . SER A 1 266 ? 11.758 -2.096 -0.424 1 97.06 266 SER A C 1
ATOM 2116 O O . SER A 1 266 ? 10.805 -2.656 -0.967 1 97.06 266 SER A O 1
ATOM 2118 N N . MET A 1 267 ? 12.648 -2.74 0.279 1 94.75 267 MET A N 1
ATOM 2119 C CA . MET A 1 267 ? 12.484 -4.164 0.559 1 94.75 267 MET A CA 1
ATOM 2120 C C . MET A 1 267 ? 11.203 -4.418 1.345 1 94.75 267 MET A C 1
ATOM 2122 O O . MET A 1 267 ? 10.477 -5.379 1.066 1 94.75 267 MET A O 1
ATOM 2126 N N . ALA A 1 268 ? 10.891 -3.602 2.299 1 96 268 ALA A N 1
ATOM 2127 C CA . ALA A 1 268 ? 9.641 -3.705 3.039 1 96 268 ALA A CA 1
ATOM 2128 C C . ALA A 1 268 ? 8.438 -3.502 2.117 1 96 268 ALA A C 1
ATOM 2130 O O . ALA A 1 268 ? 7.418 -4.176 2.262 1 96 268 ALA A O 1
ATOM 2131 N N . LYS A 1 269 ? 8.602 -2.602 1.166 1 97 269 LYS A N 1
ATOM 2132 C CA . LYS A 1 269 ? 7.52 -2.266 0.241 1 97 269 LYS A CA 1
ATOM 2133 C C . LYS A 1 269 ? 7.176 -3.451 -0.656 1 97 269 LYS A C 1
ATOM 2135 O O . LYS A 1 269 ? 6.016 -3.643 -1.021 1 97 269 LYS A O 1
ATOM 2140 N N . GLN A 1 270 ? 8.156 -4.188 -1.017 1 94.31 270 GLN A N 1
ATOM 2141 C CA . GLN A 1 270 ? 7.945 -5.328 -1.906 1 94.31 270 GLN A CA 1
ATOM 2142 C C . GLN A 1 270 ? 6.875 -6.262 -1.356 1 94.31 270 GLN A C 1
ATOM 2144 O O . GLN A 1 270 ? 5.988 -6.703 -2.092 1 94.31 270 GLN A O 1
ATOM 2149 N N . ALA A 1 271 ? 6.957 -6.527 -0.106 1 93.69 271 ALA A N 1
ATOM 2150 C CA . ALA A 1 271 ? 5.977 -7.398 0.534 1 93.69 271 ALA A CA 1
ATOM 2151 C C . ALA A 1 271 ? 4.637 -6.691 0.702 1 93.69 271 ALA A C 1
ATOM 2153 O O . ALA A 1 271 ? 3.58 -7.328 0.663 1 93.69 271 ALA A O 1
ATOM 2154 N N . ALA A 1 272 ? 4.703 -5.367 0.803 1 96.38 272 ALA A N 1
ATOM 2155 C CA . ALA A 1 272 ? 3.516 -4.602 1.164 1 96.38 272 ALA A CA 1
ATOM 2156 C C . ALA A 1 272 ? 2.574 -4.457 -0.029 1 96.38 272 ALA A C 1
ATOM 2158 O O . ALA A 1 272 ? 1.356 -4.594 0.112 1 96.38 272 ALA A O 1
ATOM 2159 N N . ASP A 1 273 ? 3.221 -4.117 -1.209 1 96.94 273 ASP A N 1
ATOM 2160 C CA . ASP A 1 273 ? 2.307 -3.898 -2.326 1 96.94 273 ASP A CA 1
ATOM 2161 C C . ASP A 1 273 ? 2.988 -4.207 -3.658 1 96.94 273 ASP A C 1
ATOM 2163 O O . ASP A 1 273 ? 2.408 -3.98 -4.723 1 96.94 273 ASP A O 1
ATOM 2167 N N . LEU A 1 274 ? 4.184 -4.742 -3.66 1 94.19 274 LEU A N 1
ATOM 2168 C CA . LEU A 1 274 ? 4.984 -5.07 -4.832 1 94.19 274 LEU A CA 1
ATOM 2169 C C . LEU A 1 274 ? 5.477 -3.807 -5.531 1 94.19 274 LEU A C 1
ATOM 2171 O O . LEU A 1 274 ? 6.68 -3.633 -5.73 1 94.19 274 LEU A O 1
ATOM 2175 N N . CYS A 1 275 ? 4.598 -2.955 -5.906 1 96.69 275 CYS A N 1
ATOM 2176 C CA . CYS A 1 275 ? 4.992 -1.728 -6.59 1 96.69 275 CYS A CA 1
ATOM 2177 C C . CYS A 1 275 ? 3.818 -0.758 -6.684 1 96.69 275 CYS A C 1
ATOM 2179 O O . CYS A 1 275 ? 2.662 -1.157 -6.531 1 96.69 275 CYS A O 1
ATOM 2181 N N . THR A 1 276 ? 4.121 0.483 -6.836 1 98.5 276 THR A N 1
ATOM 2182 C CA . THR A 1 276 ? 3.154 1.544 -7.09 1 98.5 276 THR A CA 1
ATOM 2183 C C . THR A 1 276 ? 2.582 1.427 -8.5 1 98.5 276 THR A C 1
ATOM 2185 O O . THR A 1 276 ? 3.291 1.041 -9.43 1 98.5 276 THR A O 1
ATOM 2188 N N . PRO A 1 277 ? 1.262 1.734 -8.695 1 98.75 277 PRO A N 1
ATOM 2189 C CA . PRO A 1 277 ? 0.721 1.651 -10.055 1 98.75 277 PRO A CA 1
ATOM 2190 C C . PRO A 1 277 ? 1.591 2.371 -11.078 1 98.75 277 PRO A C 1
ATOM 2192 O O . PRO A 1 277 ? 1.878 3.562 -10.93 1 98.75 277 PRO A O 1
ATOM 2195 N N . ALA A 1 278 ? 1.976 1.642 -12.109 1 98.44 278 ALA A N 1
ATOM 2196 C CA . ALA A 1 278 ? 2.877 2.186 -13.117 1 98.44 278 ALA A CA 1
ATOM 2197 C C . ALA A 1 278 ? 2.221 3.338 -13.875 1 98.44 278 ALA A C 1
ATOM 2199 O O . ALA A 1 278 ? 2.887 4.316 -14.227 1 98.44 278 ALA A O 1
ATOM 2200 N N . LEU A 1 279 ? 0.916 3.25 -14.062 1 98.75 279 LEU A N 1
ATOM 2201 C CA . LEU A 1 279 ? 0.196 4.262 -14.828 1 98.75 279 LEU A CA 1
ATOM 2202 C C . LEU A 1 279 ? 0.298 5.629 -14.156 1 98.75 279 LEU A C 1
ATOM 2204 O O . LEU A 1 279 ? 0.684 6.613 -14.789 1 98.75 279 LEU A O 1
ATOM 2208 N N . THR A 1 280 ? -0.03 5.703 -12.867 1 98.88 280 THR A N 1
ATOM 2209 C CA . THR A 1 280 ? -0.037 6.996 -12.18 1 98.88 280 THR A CA 1
ATOM 2210 C C . THR A 1 280 ? 1.368 7.586 -12.133 1 98.88 280 THR A C 1
ATOM 2212 O O . THR A 1 280 ? 1.54 8.805 -12.258 1 98.88 280 THR A O 1
ATOM 2215 N N . GLN A 1 281 ? 2.377 6.738 -12 1 98.88 281 GLN A N 1
ATOM 2216 C CA . GLN A 1 281 ? 3.758 7.207 -11.961 1 98.88 281 GLN A CA 1
ATOM 2217 C C . GLN A 1 281 ? 4.168 7.836 -13.289 1 98.88 281 GLN A C 1
ATOM 2219 O O . GLN A 1 281 ? 4.777 8.906 -13.312 1 98.88 281 GLN A O 1
ATOM 2224 N N . ARG A 1 282 ? 3.82 7.148 -14.375 1 98.88 282 ARG A N 1
ATOM 2225 C CA . ARG A 1 282 ? 4.219 7.648 -15.68 1 98.88 282 ARG A CA 1
ATOM 2226 C C . ARG A 1 282 ? 3.482 8.938 -16.031 1 98.88 282 ARG A C 1
ATOM 2228 O O . ARG A 1 282 ? 4.039 9.82 -16.688 1 98.88 282 ARG A O 1
ATOM 2235 N N . ILE A 1 283 ? 2.217 9.047 -15.609 1 98.88 283 ILE A N 1
ATOM 2236 C CA . ILE A 1 283 ? 1.481 10.297 -15.75 1 98.88 283 ILE A CA 1
ATOM 2237 C C . ILE A 1 283 ? 2.227 11.414 -15.023 1 98.88 283 ILE A C 1
ATOM 2239 O O . ILE A 1 283 ? 2.465 12.484 -15.594 1 98.88 283 ILE A O 1
ATOM 2243 N N . GLY A 1 284 ? 2.627 11.195 -13.766 1 98.81 284 GLY A N 1
ATOM 2244 C CA . GLY A 1 284 ? 3.396 12.172 -13.023 1 98.81 284 GLY A CA 1
ATOM 2245 C C . GLY A 1 284 ? 4.707 12.539 -13.688 1 98.81 284 GLY A C 1
ATOM 2246 O O . GLY A 1 284 ? 5.066 13.719 -13.766 1 98.81 284 GLY A O 1
ATOM 2247 N N . ALA A 1 285 ? 5.41 11.539 -14.219 1 98.88 285 ALA A N 1
ATOM 2248 C CA . ALA A 1 285 ? 6.695 11.75 -14.875 1 98.88 285 ALA A CA 1
ATOM 2249 C C . ALA A 1 285 ? 6.551 12.664 -16.094 1 98.88 285 ALA A C 1
ATOM 2251 O O . ALA A 1 285 ? 7.297 13.633 -16.234 1 98.88 285 ALA A O 1
ATOM 2252 N N . ARG A 1 286 ? 5.578 12.32 -16.938 1 98.88 286 ARG A N 1
ATOM 2253 C CA . ARG A 1 286 ? 5.391 13.094 -18.172 1 98.88 286 ARG A CA 1
ATOM 2254 C C . ARG A 1 286 ? 4.875 14.492 -17.859 1 98.88 286 ARG A C 1
ATOM 2256 O O . ARG A 1 286 ? 5.207 15.453 -18.562 1 98.88 286 ARG A O 1
ATOM 2263 N N . TYR A 1 287 ? 4.047 14.625 -16.828 1 98.81 287 TYR A N 1
ATOM 2264 C CA . TYR A 1 287 ? 3.621 15.953 -16.406 1 98.81 287 TYR A CA 1
ATOM 2265 C C . TYR A 1 287 ? 4.82 16.812 -16.031 1 98.81 287 TYR A C 1
ATOM 2267 O O . TYR A 1 287 ? 4.934 17.953 -16.484 1 98.81 287 TYR A O 1
ATOM 2275 N N . LEU A 1 288 ? 5.746 16.297 -15.242 1 98.69 288 LEU A N 1
ATOM 2276 C CA . LEU A 1 288 ? 6.914 17.047 -14.789 1 98.69 288 LEU A CA 1
ATOM 2277 C C . LEU A 1 288 ? 7.832 17.391 -15.953 1 98.69 288 LEU A C 1
ATOM 2279 O O . LEU A 1 288 ? 8.531 18.406 -15.93 1 98.69 288 LEU A O 1
ATOM 2283 N N . GLU A 1 289 ? 7.844 16.516 -16.938 1 98.5 289 GLU A N 1
ATOM 2284 C CA . GLU A 1 289 ? 8.656 16.766 -18.125 1 98.5 289 GLU A CA 1
ATOM 2285 C C . GLU A 1 289 ? 8.125 17.953 -18.922 1 98.5 289 GLU A C 1
ATOM 2287 O O . GLU A 1 289 ? 8.891 18.688 -19.547 1 98.5 289 GLU A O 1
ATOM 2292 N N . ARG A 1 290 ? 6.832 18.172 -18.875 1 98.25 290 ARG A N 1
ATOM 2293 C CA . ARG A 1 290 ? 6.184 19.125 -19.75 1 98.25 290 ARG A CA 1
ATOM 2294 C C . ARG A 1 290 ? 5.895 20.438 -19.031 1 98.25 290 ARG A C 1
ATOM 2296 O O . ARG A 1 290 ? 5.805 21.5 -19.641 1 98.25 290 ARG A O 1
ATOM 2303 N N . PHE A 1 291 ? 5.691 20.328 -17.719 1 98 291 PHE A N 1
ATOM 2304 C CA . PHE A 1 291 ? 5.238 21.484 -16.953 1 98 291 PHE A CA 1
ATOM 2305 C C . PHE A 1 291 ? 6.09 21.688 -15.711 1 98 291 PHE A C 1
ATOM 2307 O O . PHE A 1 291 ? 6.586 20.703 -15.133 1 98 291 PHE A O 1
ATOM 2314 N N . ASP A 1 292 ? 6.305 22.922 -15.305 1 97.56 292 ASP A N 1
ATOM 2315 C CA . ASP A 1 292 ? 6.871 23.219 -13.992 1 97.56 292 ASP A CA 1
ATOM 2316 C C . ASP A 1 292 ? 5.805 23.141 -12.898 1 97.56 292 ASP A C 1
ATOM 2318 O O . ASP A 1 292 ? 4.961 24.031 -12.789 1 97.56 292 ASP A O 1
ATOM 2322 N N . LEU A 1 293 ? 5.852 22.125 -12.156 1 97.38 293 LEU A N 1
ATOM 2323 C CA . LEU A 1 293 ? 4.84 21.828 -11.141 1 97.38 293 LEU A CA 1
ATOM 2324 C C . LEU A 1 293 ? 4.699 23 -10.164 1 97.38 293 LEU A C 1
ATOM 2326 O O . LEU A 1 293 ? 3.584 23.375 -9.805 1 97.38 293 LEU A O 1
ATOM 2330 N N . ILE A 1 294 ? 5.816 23.578 -9.734 1 96.38 294 ILE A N 1
ATOM 2331 C CA . ILE A 1 294 ? 5.824 24.609 -8.695 1 96.38 294 ILE A CA 1
ATOM 2332 C C . ILE A 1 294 ? 5.289 25.922 -9.266 1 96.38 294 ILE A C 1
ATOM 2334 O O . ILE A 1 294 ? 4.512 26.625 -8.609 1 96.38 294 ILE A O 1
ATOM 2338 N N . GLU A 1 295 ? 5.637 26.219 -10.453 1 95.38 295 GLU A N 1
ATOM 2339 C CA . GLU A 1 295 ? 5.094 27.406 -11.109 1 95.38 295 GLU A CA 1
ATOM 2340 C C . GLU A 1 295 ? 3.613 27.219 -11.438 1 95.38 295 GLU A C 1
ATOM 2342 O O . GLU A 1 295 ? 2.832 28.172 -11.344 1 95.38 295 GLU A O 1
ATOM 2347 N N . GLY A 1 296 ? 3.295 26.062 -11.766 1 94.81 296 GLY A N 1
ATOM 2348 C CA . GLY A 1 296 ? 1.939 25.766 -12.195 1 94.81 296 GLY A CA 1
ATOM 2349 C C . GLY A 1 296 ? 0.914 25.891 -11.086 1 94.81 296 GLY A C 1
ATOM 2350 O O . GLY A 1 296 ? -0.272 26.094 -11.352 1 94.81 296 GLY A O 1
ATOM 2351 N N . ILE A 1 297 ? 1.346 25.797 -9.828 1 95.94 297 ILE A N 1
ATOM 2352 C CA . ILE A 1 297 ? 0.365 25.766 -8.742 1 95.94 297 ILE A CA 1
ATOM 2353 C C . ILE A 1 297 ? 0.207 27.172 -8.156 1 95.94 297 ILE A C 1
ATOM 2355 O O . ILE A 1 297 ? -0.592 27.375 -7.242 1 95.94 297 ILE A O 1
ATOM 2359 N N . GLN A 1 298 ? 0.902 28.203 -8.703 1 96.06 298 GLN A N 1
ATOM 2360 C CA . GLN A 1 298 ? 0.897 29.547 -8.148 1 96.06 298 GLN A CA 1
ATOM 2361 C C . GLN A 1 298 ? -0.514 30.141 -8.141 1 96.06 298 GLN A C 1
ATOM 2363 O O . GLN A 1 298 ? -0.914 30.781 -7.168 1 96.06 298 GLN A O 1
ATOM 2368 N N . PRO A 1 299 ? -1.344 29.922 -9.203 1 95.44 299 PRO A N 1
ATOM 2369 C CA . PRO A 1 299 ? -2.721 30.422 -9.133 1 95.44 299 PRO A CA 1
ATOM 2370 C C . PRO A 1 299 ? -3.5 29.812 -7.965 1 95.44 299 PRO A C 1
ATOM 2372 O O . PRO A 1 299 ? -4.293 30.5 -7.32 1 95.44 299 PRO A O 1
ATOM 2375 N N . THR A 1 300 ? -3.275 28.578 -7.738 1 94.69 300 THR A N 1
ATOM 2376 C CA . THR A 1 300 ? -3.922 27.906 -6.617 1 94.69 300 THR A CA 1
ATOM 2377 C C . THR A 1 300 ? -3.451 28.5 -5.289 1 94.69 300 THR A C 1
ATOM 2379 O O . THR A 1 300 ? -4.254 28.703 -4.379 1 94.69 300 THR A O 1
ATOM 2382 N N . ILE A 1 301 ? -2.174 28.797 -5.16 1 96.06 301 ILE A N 1
ATOM 2383 C CA . ILE A 1 301 ? -1.593 29.375 -3.955 1 96.06 301 ILE A CA 1
ATOM 2384 C C . ILE A 1 301 ? -2.252 30.719 -3.662 1 96.06 301 ILE A C 1
ATOM 2386 O O . ILE A 1 301 ? -2.564 31.031 -2.51 1 96.06 301 ILE A O 1
ATOM 2390 N N . GLU A 1 302 ? -2.508 31.469 -4.672 1 96.81 302 GLU A N 1
ATOM 2391 C CA . GLU A 1 302 ? -3.131 32.781 -4.496 1 96.81 302 GLU A CA 1
ATOM 2392 C C . GLU A 1 302 ? -4.562 32.656 -3.979 1 96.81 302 GLU A C 1
ATOM 2394 O O . GLU A 1 302 ? -4.996 33.438 -3.131 1 96.81 302 GLU A O 1
ATOM 2399 N N . ILE A 1 303 ? -5.238 31.672 -4.484 1 95.5 303 ILE A N 1
ATOM 2400 C CA . ILE A 1 303 ? -6.598 31.422 -4.023 1 95.5 303 ILE A CA 1
ATOM 2401 C C . ILE A 1 303 ? -6.578 31.047 -2.539 1 95.5 303 ILE A C 1
ATOM 2403 O O . ILE A 1 303 ? -7.355 31.594 -1.749 1 95.5 303 ILE A O 1
ATOM 2407 N N . TYR A 1 304 ? -5.676 30.141 -2.164 1 95.56 304 TYR A N 1
ATOM 2408 C CA . TYR A 1 304 ? -5.574 29.703 -0.775 1 95.56 304 TYR A CA 1
ATOM 2409 C C . TYR A 1 304 ? -5.152 30.859 0.125 1 95.56 304 TYR A C 1
ATOM 2411 O O . TYR A 1 304 ? -5.629 30.984 1.256 1 95.56 304 TYR A O 1
ATOM 2419 N N . ARG A 1 305 ? -4.25 31.703 -0.382 1 97.44 305 ARG A N 1
ATOM 2420 C CA . ARG A 1 305 ? -3.801 32.875 0.372 1 97.44 305 ARG A CA 1
ATOM 2421 C C . ARG A 1 305 ? -4.969 33.781 0.702 1 97.44 305 ARG A C 1
ATOM 2423 O O . ARG A 1 305 ? -5.113 34.25 1.843 1 97.44 305 ARG A O 1
ATOM 2430 N N . GLU A 1 306 ? -5.797 34.062 -0.225 1 97.69 306 GLU A N 1
ATOM 2431 C CA . GLU A 1 306 ? -6.941 34.969 -0.035 1 97.69 306 GLU A CA 1
ATOM 2432 C C . GLU A 1 306 ? -7.93 34.375 0.969 1 97.69 306 GLU A C 1
ATOM 2434 O O . GLU A 1 306 ? -8.445 35.094 1.831 1 97.69 306 GLU A O 1
ATOM 2439 N N . LYS A 1 307 ? -8.18 33.125 0.802 1 96.94 307 LYS A N 1
ATOM 2440 C CA . LYS A 1 307 ? -9.109 32.438 1.707 1 96.94 307 LYS A CA 1
ATOM 2441 C C . LYS A 1 307 ? -8.555 32.406 3.129 1 96.94 307 LYS A C 1
ATOM 2443 O O . LYS A 1 307 ? -9.289 32.625 4.094 1 96.94 307 LYS A O 1
ATOM 2448 N N . LYS A 1 308 ? -7.277 32.062 3.211 1 97.81 308 LYS A N 1
ATOM 2449 C CA . LYS A 1 308 ? -6.605 32.062 4.508 1 97.81 308 LYS A CA 1
ATOM 2450 C C . LYS A 1 308 ? -6.68 33.469 5.164 1 97.81 308 LYS A C 1
ATOM 2452 O O . LYS A 1 308 ? -7.047 33.562 6.332 1 97.81 308 LYS A O 1
ATOM 2457 N N . ASN A 1 309 ? -6.359 34.469 4.438 1 98.5 309 ASN A N 1
ATOM 2458 C CA . ASN A 1 309 ? -6.402 35.844 4.965 1 98.5 309 ASN A CA 1
ATOM 2459 C C . ASN A 1 309 ? -7.801 36.219 5.445 1 98.5 309 ASN A C 1
ATOM 2461 O O . ASN A 1 309 ? -7.953 36.844 6.496 1 98.5 309 ASN A O 1
ATOM 2465 N N . LEU A 1 310 ? -8.781 35.812 4.668 1 98.69 310 LEU A N 1
ATOM 2466 C CA . LEU A 1 310 ? -10.164 36.094 5.055 1 98.69 310 LEU A CA 1
ATOM 2467 C C . LEU A 1 310 ? -10.508 35.375 6.359 1 98.69 310 LEU A C 1
ATOM 2469 O O . LEU A 1 310 ? -11.086 35.969 7.266 1 98.69 310 LEU A O 1
ATOM 2473 N N . MET A 1 311 ? -10.188 34.125 6.434 1 98.5 311 MET A N 1
ATOM 2474 C CA . MET A 1 311 ? -10.5 33.375 7.641 1 98.5 311 MET A CA 1
ATOM 2475 C C . MET A 1 311 ? -9.789 33.969 8.852 1 98.5 311 MET A C 1
ATOM 2477 O O . MET A 1 311 ? -10.391 34.094 9.922 1 98.5 311 MET A O 1
ATOM 2481 N N . MET A 1 312 ? -8.516 34.344 8.719 1 98.38 312 MET A N 1
ATOM 2482 C CA . MET A 1 312 ? -7.762 34.906 9.828 1 98.38 312 MET A CA 1
ATOM 2483 C C . MET A 1 312 ? -8.367 36.219 10.281 1 98.38 312 MET A C 1
ATOM 2485 O O . MET A 1 312 ? -8.438 36.5 11.477 1 98.38 312 MET A O 1
ATOM 2489 N N . LYS A 1 313 ? -8.758 36.969 9.297 1 98.69 313 LYS A N 1
ATOM 2490 C CA . LYS A 1 313 ? -9.438 38.219 9.625 1 98.69 313 LYS A CA 1
ATOM 2491 C C . LYS A 1 313 ? -10.703 37.969 10.438 1 98.69 313 LYS A C 1
ATOM 2493 O O . LYS A 1 313 ? -10.953 38.656 11.43 1 98.69 313 LYS A O 1
ATOM 2498 N N . LEU A 1 314 ? -11.43 37.031 10 1 98.69 314 LEU A N 1
ATOM 2499 C CA . LEU A 1 314 ? -12.688 36.688 10.664 1 98.69 314 LEU A CA 1
ATOM 2500 C C . LEU A 1 314 ? -12.438 36.094 12.039 1 98.69 314 LEU A C 1
ATOM 2502 O O . LEU A 1 314 ? -13.219 36.312 12.977 1 98.69 314 LEU A O 1
ATOM 2506 N N . VAL A 1 315 ? -11.398 35.281 12.227 1 98.5 315 VAL A N 1
ATOM 2507 C CA . VAL A 1 315 ? -11.016 34.781 13.539 1 98.5 315 VAL A CA 1
ATOM 2508 C C . VAL A 1 315 ? -10.75 35.938 14.492 1 98.5 315 VAL A C 1
ATOM 2510 O O . VAL A 1 315 ? -11.234 35.969 15.625 1 98.5 315 VAL A O 1
ATOM 2513 N N . GLU A 1 316 ? -10.031 36.875 14.047 1 98.12 316 GLU A N 1
ATOM 2514 C CA . GLU A 1 316 ? -9.719 38.062 14.859 1 98.12 316 GLU A CA 1
ATOM 2515 C C . GLU A 1 316 ? -10.984 38.844 15.203 1 98.12 316 GLU A C 1
ATOM 2517 O O . GLU A 1 316 ? -11.188 39.219 16.359 1 98.12 316 GLU A O 1
ATOM 2522 N N . GLU A 1 317 ? -11.812 39 14.242 1 98.31 317 GLU A N 1
ATOM 2523 C CA . GLU A 1 317 ? -12.992 39.844 14.406 1 98.31 317 GLU A CA 1
ATOM 2524 C C . GLU A 1 317 ? -14.055 39.156 15.242 1 98.31 317 GLU A C 1
ATOM 2526 O O . GLU A 1 317 ? -14.742 39.781 16.047 1 98.31 317 GLU A O 1
ATOM 2531 N N . LYS A 1 318 ? -14.172 37.875 15.039 1 97.75 318 LYS A N 1
ATOM 2532 C CA . LYS A 1 318 ? -15.328 37.188 15.602 1 97.75 318 LYS A CA 1
ATOM 2533 C C . LYS A 1 318 ? -14.938 36.406 16.859 1 97.75 318 LYS A C 1
ATOM 2535 O O . LYS A 1 318 ? -15.781 36.156 17.719 1 97.75 318 LYS A O 1
ATOM 2540 N N . LEU A 1 319 ? -13.75 35.938 16.922 1 97.88 319 LEU A N 1
ATOM 2541 C CA . LEU A 1 319 ? -13.359 35.094 18.031 1 97.88 319 LEU A CA 1
ATOM 2542 C C . LEU A 1 319 ? -12.359 35.812 18.938 1 97.88 319 LEU A C 1
ATOM 2544 O O . LEU A 1 319 ? -12.148 35.375 20.078 1 97.88 319 LEU A O 1
ATOM 2548 N N . GLY A 1 320 ? -11.758 36.812 18.484 1 97.12 320 GLY A N 1
ATOM 2549 C CA . GLY A 1 320 ? -10.664 37.469 19.172 1 97.12 320 GLY A CA 1
ATOM 2550 C C . GLY A 1 320 ? -11.07 38.062 20.531 1 97.12 320 GLY A C 1
ATOM 2551 O O . GLY A 1 320 ? -10.211 38.344 21.359 1 97.12 320 GLY A O 1
ATOM 2552 N N . ASP A 1 321 ? -12.359 38.219 20.703 1 97.25 321 ASP A N 1
ATOM 2553 C CA . ASP A 1 321 ? -12.836 38.812 21.953 1 97.25 321 ASP A CA 1
ATOM 2554 C C . ASP A 1 321 ? -12.93 37.75 23.047 1 97.25 321 ASP A C 1
ATOM 2556 O O . ASP A 1 321 ? -13.133 38.062 24.219 1 97.25 321 ASP A O 1
ATOM 2560 N N . ILE A 1 322 ? -12.703 36.5 22.672 1 97.12 322 ILE A N 1
ATOM 2561 C CA . ILE A 1 322 ? -12.727 35.406 23.656 1 97.12 322 ILE A CA 1
ATOM 2562 C C . ILE A 1 322 ? -11.43 35.406 24.453 1 97.12 322 ILE A C 1
ATOM 2564 O O . ILE A 1 322 ? -10.344 35.25 23.891 1 97.12 322 ILE A O 1
ATOM 2568 N N . LYS A 1 323 ? -11.531 35.531 25.75 1 96.5 323 LYS A N 1
ATOM 2569 C CA . LYS A 1 323 ? -10.359 35.625 26.609 1 96.5 323 LYS A CA 1
ATOM 2570 C C . LYS A 1 323 ? -9.586 34.312 26.625 1 96.5 323 LYS A C 1
ATOM 2572 O O . LYS A 1 323 ? -10.148 33.25 26.891 1 96.5 323 LYS A O 1
ATOM 2577 N N . GLY A 1 324 ? -8.336 34.469 26.266 1 96.19 324 GLY A N 1
ATOM 2578 C CA . GLY A 1 324 ? -7.473 33.312 26.375 1 96.19 324 GLY A CA 1
ATOM 2579 C C . GLY A 1 324 ? -7.402 32.5 25.094 1 96.19 324 GLY A C 1
ATOM 2580 O O . GLY A 1 324 ? -6.668 31.516 25.016 1 96.19 324 GLY A O 1
ATOM 2581 N N . ILE A 1 325 ? -8.148 32.938 24.094 1 97.62 325 ILE A N 1
ATOM 2582 C CA . ILE A 1 325 ? -8.109 32.188 22.828 1 97.62 325 ILE A CA 1
ATOM 2583 C C . ILE A 1 325 ? -6.766 32.406 22.141 1 97.62 325 ILE A C 1
ATOM 2585 O O . ILE A 1 325 ? -6.137 33.469 22.312 1 97.62 325 ILE A O 1
ATOM 2589 N N . LYS A 1 326 ? -6.262 31.453 21.547 1 97.56 326 LYS A N 1
ATOM 2590 C CA . LYS A 1 326 ? -5.074 31.531 20.703 1 97.56 326 LYS A CA 1
ATOM 2591 C C . LYS A 1 326 ? -5.316 30.875 19.344 1 97.56 326 LYS A C 1
ATOM 2593 O O . LYS A 1 326 ? -6.148 29.984 19.219 1 97.56 326 LYS A O 1
ATOM 2598 N N . TRP A 1 327 ? -4.684 31.375 18.375 1 97.62 327 TRP A N 1
ATOM 2599 C CA . TRP A 1 327 ? -4.734 30.734 17.078 1 97.62 327 TRP A CA 1
ATOM 2600 C C . TRP A 1 327 ? -3.438 30.953 16.297 1 97.62 327 TRP A C 1
ATOM 2602 O O . TRP A 1 327 ? -2.66 31.859 16.625 1 97.62 327 TRP A O 1
ATOM 2612 N N . ILE A 1 328 ? -3.172 30.141 15.344 1 97.44 328 ILE A N 1
ATOM 2613 C CA . ILE A 1 328 ? -1.995 30.234 14.492 1 97.44 328 ILE A CA 1
ATOM 2614 C C . ILE A 1 328 ? -2.373 30.906 13.172 1 97.44 328 ILE A C 1
ATOM 2616 O O . ILE A 1 328 ? -3.396 30.562 12.57 1 97.44 328 ILE A O 1
ATOM 2620 N N . ASN A 1 329 ? -1.65 31.922 12.812 1 97.5 329 ASN A N 1
ATOM 2621 C CA . ASN A 1 329 ? -1.712 32.5 11.469 1 97.5 329 ASN A CA 1
ATOM 2622 C C . ASN A 1 329 ? -0.632 31.906 10.562 1 97.5 329 ASN A C 1
ATOM 2624 O O . ASN A 1 329 ? 0.506 32.375 10.562 1 97.5 329 ASN A O 1
ATOM 2628 N N . PRO A 1 330 ? -0.946 30.906 9.789 1 97.38 330 PRO A N 1
ATOM 2629 C CA . PRO A 1 330 ? 0.081 30.172 9.039 1 97.38 330 PRO A CA 1
ATOM 2630 C C . PRO A 1 330 ? 0.633 30.969 7.863 1 97.38 330 PRO A C 1
ATOM 2632 O O . PRO A 1 330 ? -0.094 31.766 7.254 1 97.38 330 PRO A O 1
ATOM 2635 N N . GLU A 1 331 ? 1.857 30.719 7.504 1 97.5 331 GLU A N 1
ATOM 2636 C CA . GLU A 1 331 ? 2.502 31.359 6.359 1 97.5 331 GLU A CA 1
ATOM 2637 C C . GLU A 1 331 ? 2.252 30.562 5.078 1 97.5 331 GLU A C 1
ATOM 2639 O O . GLU A 1 331 ? 2.664 30.984 3.992 1 97.5 331 GLU A O 1
ATOM 2644 N N . GLY A 1 332 ? 1.604 29.5 5.152 1 97.5 332 GLY A N 1
ATOM 2645 C CA . GLY A 1 332 ? 1.274 28.594 4.059 1 97.5 332 GLY A CA 1
ATOM 2646 C C . GLY A 1 332 ? 0.496 27.375 4.512 1 97.5 332 GLY A C 1
ATOM 2647 O O . GLY A 1 332 ? -0.021 27.344 5.629 1 97.5 332 GLY A O 1
ATOM 2648 N N . GLY A 1 333 ? 0.327 26.438 3.623 1 96.5 333 GLY A N 1
ATOM 2649 C CA . GLY A 1 333 ? -0.342 25.188 3.953 1 96.5 333 GLY A CA 1
ATOM 2650 C C . GLY A 1 333 ? -1.849 25.266 3.791 1 96.5 333 GLY A C 1
ATOM 2651 O O . GLY A 1 333 ? -2.352 25.953 2.904 1 96.5 333 GLY A O 1
ATOM 2652 N N . LEU A 1 334 ? -2.553 24.453 4.629 1 95.69 334 LEU A N 1
ATOM 2653 C CA . LEU A 1 334 ? -3.982 24.281 4.395 1 95.69 334 LEU A CA 1
ATOM 2654 C C . LEU A 1 334 ? -4.773 24.5 5.68 1 95.69 334 LEU A C 1
ATOM 2656 O O . LEU A 1 334 ? -6.004 24.547 5.656 1 95.69 334 LEU A O 1
ATOM 2660 N N . PHE A 1 335 ? -4.004 24.734 6.797 1 95.94 335 PHE A N 1
ATOM 2661 C CA . PHE A 1 335 ? -4.695 24.609 8.078 1 95.94 335 PHE A CA 1
ATOM 2662 C C . PHE A 1 335 ? -4.316 25.766 9 1 95.94 335 PHE A C 1
ATOM 2664 O O . PHE A 1 335 ? -3.256 26.375 8.844 1 95.94 335 PHE A O 1
ATOM 2671 N N . THR A 1 336 ? -5.219 26.031 9.867 1 97.19 336 THR A N 1
ATOM 2672 C CA . THR A 1 336 ? -4.922 26.781 11.078 1 97.19 336 THR A CA 1
ATOM 2673 C C . THR A 1 336 ? -5.371 26.016 12.312 1 97.19 336 THR A C 1
ATOM 2675 O O . THR A 1 336 ? -6.062 25 12.211 1 97.19 336 THR A O 1
ATOM 2678 N N . TRP A 1 337 ? -4.895 26.438 13.414 1 98 337 TRP A N 1
ATOM 2679 C CA . TRP A 1 337 ? -5.105 25.766 14.695 1 98 337 TRP A CA 1
ATOM 2680 C C . TRP A 1 337 ? -5.609 26.766 15.742 1 98 337 TRP A C 1
ATOM 2682 O O . TRP A 1 337 ? -4.98 27.797 15.977 1 98 337 TRP A O 1
ATOM 2692 N N . ILE A 1 338 ? -6.73 26.422 16.328 1 98.31 338 ILE A N 1
ATOM 2693 C CA . ILE A 1 338 ? -7.324 27.297 17.344 1 98.31 338 ILE A CA 1
ATOM 2694 C C . ILE A 1 338 ? -7.301 26.609 18.703 1 98.31 338 ILE A C 1
ATOM 2696 O O . ILE A 1 338 ? -7.629 25.422 18.812 1 98.31 338 ILE A O 1
ATOM 2700 N N . THR A 1 339 ? -6.875 27.281 19.688 1 98.12 339 THR A N 1
ATOM 2701 C CA . THR A 1 339 ? -6.926 26.844 21.078 1 98.12 339 THR A CA 1
ATOM 2702 C C . THR A 1 339 ? -7.906 27.688 21.875 1 98.12 339 THR A C 1
ATOM 2704 O O . THR A 1 339 ? -7.668 28.875 22.109 1 98.12 339 THR A O 1
ATOM 2707 N N . LEU A 1 340 ? -8.961 27.094 22.281 1 98.31 340 LEU A N 1
ATOM 2708 C CA . LEU A 1 340 ? -9.93 27.766 23.141 1 98.31 340 LEU A CA 1
ATOM 2709 C C . LEU A 1 340 ? -9.461 27.766 24.594 1 98.31 340 LEU A C 1
ATOM 2711 O O . LEU A 1 340 ? -8.531 27.047 24.953 1 98.31 340 LEU A O 1
ATOM 2715 N N . PRO A 1 341 ? -10.078 28.609 25.359 1 97.31 341 PRO A N 1
ATOM 2716 C CA . PRO A 1 341 ? -9.68 28.656 26.766 1 97.31 341 PRO A CA 1
ATOM 2717 C C . PRO A 1 341 ? -9.922 27.344 27.5 1 97.31 341 PRO A C 1
ATOM 2719 O O . PRO A 1 341 ? -10.703 26.516 27.031 1 97.31 341 PRO A O 1
ATOM 2722 N N . GLU A 1 342 ? -9.234 27.25 28.641 1 95.44 342 GLU A N 1
ATOM 2723 C CA . GLU A 1 342 ? -9.43 26.078 29.484 1 95.44 342 GLU A CA 1
ATOM 2724 C C . GLU A 1 342 ? -10.906 25.875 29.812 1 95.44 342 GLU A C 1
ATOM 2726 O O . GLU A 1 342 ? -11.641 26.844 30.047 1 95.44 342 GLU A O 1
ATOM 2731 N N . GLY A 1 343 ? -11.281 24.656 29.828 1 95.62 343 GLY A N 1
ATOM 2732 C CA . GLY A 1 343 ? -12.672 24.328 30.109 1 95.62 343 GLY A CA 1
ATOM 2733 C C . GLY A 1 343 ? -13.453 23.922 28.875 1 95.62 343 GLY A C 1
ATOM 2734 O O . GLY A 1 343 ? -14.445 23.188 28.984 1 95.62 343 GLY A O 1
ATOM 2735 N N . PHE A 1 344 ? -13.031 24.453 27.766 1 97.81 344 PHE A N 1
ATOM 2736 C CA . PHE A 1 344 ? -13.688 24.062 26.531 1 97.81 344 PHE A CA 1
ATOM 2737 C C . PHE A 1 344 ? -13.281 22.656 26.125 1 97.81 344 PHE A C 1
ATOM 2739 O O . PHE A 1 344 ? -12.125 22.266 26.297 1 97.81 344 PHE A O 1
ATOM 2746 N N . ASP A 1 345 ? -14.172 21.906 25.625 1 97.94 345 ASP A N 1
ATOM 2747 C CA . ASP A 1 345 ? -13.969 20.594 25.016 1 97.94 345 ASP A CA 1
ATOM 2748 C C . ASP A 1 345 ? -14.508 20.578 23.578 1 97.94 345 ASP A C 1
ATOM 2750 O O . ASP A 1 345 ? -15.719 20.469 23.375 1 97.94 345 ASP A O 1
ATOM 2754 N N . THR A 1 346 ? -13.609 20.531 22.688 1 97.5 346 THR A N 1
ATOM 2755 C CA . THR A 1 346 ? -14.008 20.734 21.297 1 97.5 346 THR A CA 1
ATOM 2756 C C . THR A 1 346 ? -14.695 19.484 20.75 1 97.5 346 THR A C 1
ATOM 2758 O O . THR A 1 346 ? -15.414 19.547 19.75 1 97.5 346 THR A O 1
ATOM 2761 N N . LEU A 1 347 ? -14.391 18.328 21.344 1 95.75 347 LEU A N 1
ATOM 2762 C CA . LEU A 1 347 ? -15.125 17.141 20.922 1 95.75 347 LEU A CA 1
ATOM 2763 C C . LEU A 1 347 ? -16.578 17.203 21.391 1 95.75 347 LEU A C 1
ATOM 2765 O O . LEU A 1 347 ? -17.5 16.891 20.641 1 95.75 347 LEU A O 1
ATOM 2769 N N . GLU A 1 348 ? -16.781 17.609 22.609 1 96.38 348 GLU A N 1
ATOM 2770 C CA . GLU A 1 348 ? -18.141 17.812 23.125 1 96.38 348 GLU A CA 1
ATOM 2771 C C . GLU A 1 348 ? -18.859 18.906 22.344 1 96.38 348 GLU A C 1
ATOM 2773 O O . GLU A 1 348 ? -20.031 18.766 22.016 1 96.38 348 GLU A O 1
ATOM 2778 N N . MET A 1 349 ? -18.156 19.953 22.094 1 97.75 349 MET A N 1
ATOM 2779 C CA . MET A 1 349 ? -18.688 21.109 21.391 1 97.75 349 MET A CA 1
ATOM 2780 C C . MET A 1 349 ? -19.094 20.75 19.969 1 97.75 349 MET A C 1
ATOM 2782 O O . MET A 1 349 ? -19.953 21.406 19.375 1 97.75 349 MET A O 1
ATOM 2786 N N . PHE A 1 350 ? -18.516 19.703 19.484 1 95.69 350 PHE A N 1
ATOM 2787 C CA . PHE A 1 350 ? -18.75 19.281 18.109 1 95.69 350 PHE A CA 1
ATOM 2788 C C . PHE A 1 350 ? -20.219 18.922 17.891 1 95.69 350 PHE A C 1
ATOM 2790 O O . PHE A 1 350 ? -20.75 19.125 16.797 1 95.69 350 PHE A O 1
ATOM 2797 N N . GLU A 1 351 ? -20.891 18.406 18.875 1 94.75 351 GLU A N 1
ATOM 2798 C CA . GLU A 1 351 ? -22.312 18.078 18.766 1 94.75 351 GLU A CA 1
ATOM 2799 C C . GLU A 1 351 ? -23.156 19.328 18.5 1 94.75 351 GLU A C 1
ATOM 2801 O O . GLU A 1 351 ? -24.094 19.297 17.719 1 94.75 351 GLU A O 1
ATOM 2806 N N . ILE A 1 352 ? -22.812 20.375 19.141 1 97.25 352 ILE A N 1
ATOM 2807 C CA . ILE A 1 352 ? -23.469 21.656 18.906 1 97.25 352 ILE A CA 1
ATOM 2808 C C . ILE A 1 352 ? -23.125 22.156 17.516 1 97.25 352 ILE A C 1
ATOM 2810 O O . ILE A 1 352 ? -24 22.703 16.812 1 97.25 352 ILE A O 1
ATOM 2814 N N . ALA A 1 353 ? -21.875 22.016 17.125 1 96.94 353 ALA A N 1
ATOM 2815 C CA . ALA A 1 353 ? -21.438 22.422 15.805 1 96.94 353 ALA A CA 1
ATOM 2816 C C . ALA A 1 353 ? -22.25 21.734 14.711 1 96.94 353 ALA A C 1
ATOM 2818 O O . ALA A 1 353 ? -22.625 22.375 13.719 1 96.94 353 ALA A O 1
ATOM 2819 N N . LYS A 1 354 ? -22.516 20.453 14.906 1 94 354 LYS A N 1
ATOM 2820 C CA . LYS A 1 354 ? -23.328 19.703 13.961 1 94 354 LYS A CA 1
ATOM 2821 C C . LYS A 1 354 ? -24.719 20.312 13.82 1 94 354 LYS A C 1
ATOM 2823 O O . LYS A 1 354 ? -25.25 20.438 12.719 1 94 354 LYS A O 1
ATOM 2828 N N . GLU A 1 355 ? -25.234 20.656 14.914 1 95.5 355 GLU A N 1
ATOM 2829 C CA . GLU A 1 355 ? -26.547 21.281 14.906 1 95.5 355 GLU A CA 1
ATOM 2830 C C . GLU A 1 355 ? -26.516 22.609 14.164 1 95.5 355 GLU A C 1
ATOM 2832 O O . GLU A 1 355 ? -27.484 22.969 13.484 1 95.5 355 GLU A O 1
ATOM 2837 N N . GLU A 1 356 ? -25.438 23.297 14.344 1 96.94 356 GLU A N 1
ATOM 2838 C CA . GLU A 1 356 ? -25.281 24.594 13.68 1 96.94 356 GLU A CA 1
ATOM 2839 C C . GLU A 1 356 ? -24.797 24.438 12.25 1 96.94 356 GLU A C 1
ATOM 2841 O O . GLU A 1 356 ? -24.531 25.422 11.555 1 96.94 356 GLU A O 1
ATOM 2846 N N . LYS A 1 357 ? -24.547 23.219 11.836 1 95.81 357 LYS A N 1
ATOM 2847 C CA . LYS A 1 357 ? -24.188 22.844 10.469 1 95.81 357 LYS A CA 1
ATOM 2848 C C . LYS A 1 357 ? -22.797 23.359 10.102 1 95.81 357 LYS A C 1
ATOM 2850 O O . LYS A 1 357 ? -22.594 23.906 9.016 1 95.81 357 LYS A O 1
ATOM 2855 N N . ILE A 1 358 ? -21.906 23.266 11.016 1 95.44 358 ILE A N 1
ATOM 2856 C CA . ILE A 1 358 ? -20.516 23.609 10.773 1 95.44 358 ILE A CA 1
ATOM 2857 C C . ILE A 1 358 ? -19.609 22.469 11.266 1 95.44 358 ILE A C 1
ATOM 2859 O O . ILE A 1 358 ? -19.875 21.875 12.32 1 95.44 358 ILE A O 1
ATOM 2863 N N . LEU A 1 359 ? -18.625 22.109 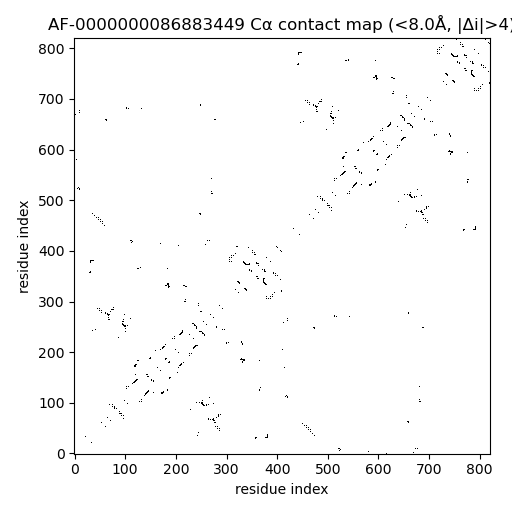10.461 1 94.44 359 LEU A N 1
ATOM 2864 C CA . LEU A 1 359 ? -17.719 21.031 10.797 1 94.44 359 LEU A CA 1
ATOM 2865 C C . LEU A 1 359 ? -16.281 21.547 10.945 1 94.44 359 LEU A C 1
ATOM 2867 O O . LEU A 1 359 ? -15.805 22.297 10.094 1 94.44 359 LEU A O 1
ATOM 2871 N N . TYR A 1 360 ? -15.688 21.328 12.039 1 95.38 360 TYR A N 1
ATOM 2872 C CA . TYR A 1 360 ? -14.25 21.422 12.273 1 95.38 360 TYR A CA 1
ATOM 2873 C C . TYR A 1 360 ? -13.688 20.078 12.758 1 95.38 360 TYR A C 1
ATOM 2875 O O . TYR A 1 360 ? -14.438 19.125 12.969 1 95.38 360 TYR A O 1
ATOM 2883 N N . ILE A 1 361 ? -12.383 19.984 12.883 1 95.31 361 ILE A N 1
ATOM 2884 C CA . ILE A 1 361 ? -11.812 18.75 13.438 1 95.31 361 ILE A CA 1
ATOM 2885 C C . ILE A 1 361 ? -11.375 19 14.883 1 95.31 361 ILE A C 1
ATOM 2887 O O . ILE A 1 361 ? -10.5 19.828 15.133 1 95.31 361 ILE A O 1
ATOM 2891 N N . PRO A 1 362 ? -11.984 18.297 15.805 1 96.19 362 PRO A N 1
ATOM 2892 C CA . PRO A 1 362 ? -11.508 18.406 17.188 1 96.19 362 PRO A CA 1
ATOM 2893 C C . PRO A 1 362 ? -10.039 18.031 17.344 1 96.19 362 PRO A C 1
ATOM 2895 O O . PRO A 1 362 ? -9.586 17.047 16.75 1 96.19 362 PRO A O 1
ATOM 2898 N N . GLY A 1 363 ? -9.367 18.812 18.109 1 95.94 363 GLY A N 1
ATOM 2899 C CA . GLY A 1 363 ? -7.934 18.594 18.25 1 95.94 363 GLY A CA 1
ATOM 2900 C C . GLY A 1 363 ? -7.586 17.234 18.797 1 95.94 363 GLY A C 1
ATOM 2901 O O . GLY A 1 363 ? -6.516 16.688 18.516 1 95.94 363 GLY A O 1
ATOM 2902 N N . THR A 1 364 ? -8.477 16.625 19.547 1 94.06 364 THR A N 1
ATOM 2903 C CA . THR A 1 364 ? -8.25 15.328 20.188 1 94.06 364 THR A CA 1
ATOM 2904 C C . THR A 1 364 ? -7.875 14.273 19.141 1 94.06 364 THR A C 1
ATOM 2906 O O . THR A 1 364 ? -7.234 13.266 19.484 1 94.06 364 THR A O 1
ATOM 2909 N N . ALA A 1 365 ? -8.195 14.492 17.906 1 92.62 365 ALA A N 1
ATOM 2910 C CA . ALA A 1 365 ? -7.918 13.539 16.844 1 92.62 365 ALA A CA 1
ATOM 2911 C C . ALA A 1 365 ? -6.426 13.492 16.516 1 92.62 365 ALA A C 1
ATOM 2913 O O . ALA A 1 365 ? -5.949 12.562 15.859 1 92.62 365 ALA A O 1
ATOM 2914 N N . PHE A 1 366 ? -5.641 14.5 17 1 95.69 366 PHE A N 1
ATOM 2915 C CA . PHE A 1 366 ? -4.273 14.672 16.516 1 95.69 366 PHE A CA 1
ATOM 2916 C C . PHE A 1 366 ? -3.273 14.398 17.641 1 95.69 366 PHE A C 1
ATOM 2918 O O . PHE A 1 366 ? -2.182 14.969 17.656 1 95.69 366 PHE A O 1
ATOM 2925 N N . TYR A 1 367 ? -3.666 13.547 18.578 1 94.31 367 TYR A N 1
ATOM 2926 C CA . TYR A 1 367 ? -2.779 13.195 19.672 1 94.31 367 TYR A CA 1
ATOM 2927 C C . TYR A 1 367 ? -2.645 11.688 19.812 1 94.31 367 TYR A C 1
ATOM 2929 O O . TYR A 1 367 ? -3.607 10.945 19.578 1 94.31 367 TYR A O 1
ATOM 2937 N N . VAL A 1 368 ? -1.538 11.219 20.156 1 90.5 368 VAL A N 1
ATOM 2938 C CA . VAL A 1 368 ? -1.333 9.797 20.406 1 90.5 368 VAL A CA 1
ATOM 2939 C C . VAL A 1 368 ? -1.786 9.461 21.828 1 90.5 368 VAL A C 1
ATOM 2941 O O . VAL A 1 368 ? -2.248 8.344 22.094 1 90.5 368 VAL A O 1
ATOM 2944 N N . ASP A 1 369 ? -1.57 10.398 22.688 1 88.69 369 ASP A N 1
ATOM 2945 C CA . ASP A 1 369 ? -2.004 10.219 24.078 1 88.69 369 ASP A CA 1
ATOM 2946 C C . ASP A 1 369 ? -2.248 11.562 24.75 1 88.69 369 ASP A C 1
ATOM 2948 O O . ASP A 1 369 ? -1.784 12.602 24.281 1 88.69 369 ASP A O 1
ATOM 2952 N N . GLU A 1 370 ? -3.088 11.633 25.719 1 89.12 370 GLU A N 1
ATOM 2953 C CA . GLU A 1 370 ? -3.363 12.781 26.562 1 89.12 370 GLU A CA 1
ATOM 2954 C C . GLU A 1 370 ? -3.682 14.023 25.719 1 89.12 370 GLU A C 1
ATOM 2956 O O . GLU A 1 370 ? -2.967 15.023 25.797 1 89.12 370 GLU A O 1
ATOM 2961 N N . PRO A 1 371 ? -4.703 14.031 25.031 1 93.62 371 PRO A N 1
ATOM 2962 C CA . PRO A 1 371 ? -5.035 15.141 24.141 1 93.62 371 PRO A CA 1
ATOM 2963 C C . PRO A 1 371 ? -5.387 16.422 24.891 1 93.62 371 PRO A C 1
ATOM 2965 O O . PRO A 1 371 ? -5.91 16.375 26 1 93.62 371 PRO A O 1
ATOM 2968 N N . ASP A 1 372 ? -4.98 17.578 24.312 1 95.94 372 ASP A N 1
ATOM 2969 C CA . ASP A 1 372 ? -5.59 18.844 24.688 1 95.94 372 ASP A CA 1
ATOM 2970 C C . ASP A 1 372 ? -7 18.984 24.125 1 95.94 372 ASP A C 1
ATOM 2972 O O . ASP A 1 372 ? -7.172 19.062 22.906 1 95.94 372 ASP A O 1
ATOM 2976 N N . ASN A 1 373 ? -7.926 19.125 24.938 1 97 373 ASN A N 1
ATOM 2977 C CA . ASN A 1 373 ? -9.312 18.984 24.516 1 97 373 ASN A CA 1
ATOM 2978 C C . ASN A 1 373 ? -9.875 20.297 23.969 1 97 373 ASN A C 1
ATOM 2980 O O . ASN A 1 373 ? -10.938 20.312 23.344 1 97 373 ASN A O 1
ATOM 2984 N N . ASN A 1 374 ? -9.18 21.391 24.188 1 98.12 374 ASN A N 1
ATOM 2985 C CA . ASN A 1 374 ? -9.711 22.703 23.844 1 98.12 374 ASN A CA 1
ATOM 2986 C C . ASN A 1 374 ? -9.148 23.203 22.516 1 98.12 374 ASN A C 1
ATOM 2988 O O . ASN A 1 374 ? -9.062 24.406 22.297 1 98.12 374 ASN A O 1
ATOM 2992 N N . THR A 1 375 ? -8.719 22.266 21.688 1 97.81 375 THR A N 1
ATOM 2993 C CA . THR A 1 375 ? -8.102 22.656 20.438 1 97.81 375 THR A CA 1
ATOM 2994 C C . THR A 1 375 ? -8.938 22.172 19.25 1 97.81 375 THR A C 1
ATOM 2996 O O . THR A 1 375 ? -9.75 21.25 19.391 1 97.81 375 THR A O 1
ATOM 2999 N N . MET A 1 376 ? -8.789 22.828 18.094 1 97.56 376 MET A N 1
ATOM 3000 C CA . MET A 1 376 ? -9.43 22.391 16.859 1 97.56 376 MET A CA 1
ATOM 3001 C C . MET A 1 376 ? -8.617 22.812 15.641 1 97.56 376 MET A C 1
ATOM 3003 O O . MET A 1 376 ? -7.891 23.812 15.688 1 97.56 376 MET A O 1
ATOM 3007 N N . ARG A 1 377 ? -8.719 22.062 14.57 1 97.38 377 ARG A N 1
ATOM 3008 C CA . ARG A 1 377 ? -8.133 22.422 13.281 1 97.38 377 ARG A CA 1
ATOM 3009 C C . ARG A 1 377 ? -9.195 22.922 12.312 1 97.38 377 ARG A C 1
ATOM 3011 O O . ARG A 1 377 ? -10.289 22.344 12.234 1 97.38 377 ARG A O 1
ATOM 3018 N N . LEU A 1 378 ? -8.898 23.984 11.648 1 97.12 378 LEU A N 1
ATOM 3019 C CA . LEU A 1 378 ? -9.734 24.5 10.57 1 97.12 378 LEU A CA 1
ATOM 3020 C C . LEU A 1 378 ? -8.977 24.516 9.25 1 97.12 378 LEU A C 1
ATOM 3022 O O . LEU A 1 378 ? -7.773 24.797 9.227 1 97.12 378 LEU A O 1
ATOM 3026 N N . SER A 1 379 ? -9.672 24.219 8.219 1 95.88 379 SER A N 1
ATOM 3027 C CA . SER A 1 379 ? -9.117 24.344 6.875 1 95.88 379 SER A CA 1
ATOM 3028 C C . SER A 1 379 ? -9.859 25.406 6.074 1 95.88 379 SER A C 1
ATOM 3030 O O . SER A 1 379 ? -11.086 25.516 6.16 1 95.88 379 SER A O 1
ATOM 3032 N N . PHE A 1 380 ? -9.188 26.234 5.352 1 95.12 380 PHE A N 1
ATOM 3033 C CA . PHE A 1 380 ? -9.766 27.297 4.531 1 95.12 380 PHE A CA 1
ATOM 3034 C C . PHE A 1 380 ? -9.766 26.891 3.061 1 95.12 380 PHE A C 1
ATOM 3036 O O . PHE A 1 380 ? -10.219 27.656 2.207 1 95.12 380 PHE A O 1
ATOM 3043 N N . CYS A 1 381 ? -9.383 25.719 2.74 1 90.62 381 CYS A N 1
ATOM 3044 C CA . CYS A 1 381 ? -9.047 25.344 1.371 1 90.62 381 CYS A CA 1
ATOM 3045 C C . CYS A 1 381 ? -10.305 25.109 0.549 1 90.62 381 CYS A C 1
ATOM 3047 O O . CYS A 1 381 ? -10.477 25.703 -0.52 1 90.62 381 CYS A O 1
ATOM 3049 N N . LEU A 1 382 ? -11.281 24.391 0.994 1 88.75 382 LEU A N 1
ATOM 3050 C CA . LEU A 1 382 ? -12.383 23.891 0.184 1 88.75 382 LEU A CA 1
ATOM 3051 C C . LEU A 1 382 ? -13.531 24.891 0.142 1 88.75 382 LEU A C 1
ATOM 3053 O O . LEU A 1 382 ? -14.133 25.109 -0.912 1 88.75 382 LEU A O 1
ATOM 3057 N N . PRO A 1 383 ? -13.875 25.516 1.293 1 92.5 383 PRO A N 1
ATOM 3058 C CA . PRO A 1 383 ? -15.039 26.391 1.255 1 92.5 383 PRO A CA 1
ATOM 3059 C C . PRO A 1 383 ? -14.805 27.656 0.427 1 92.5 383 PRO A C 1
ATOM 3061 O O . PRO A 1 383 ? -13.68 28.156 0.371 1 92.5 383 PRO A O 1
ATOM 3064 N N . THR A 1 384 ? -15.859 28.125 -0.177 1 93.81 384 THR A N 1
ATOM 3065 C CA . THR A 1 384 ? -15.805 29.422 -0.844 1 93.81 384 THR A CA 1
ATOM 3066 C C . THR A 1 384 ? -15.664 30.547 0.175 1 93.81 384 THR A C 1
ATOM 3068 O O . THR A 1 384 ? -15.836 30.344 1.376 1 93.81 384 THR A O 1
ATOM 3071 N N . LYS A 1 385 ? -15.352 31.75 -0.314 1 97 385 LYS A N 1
ATOM 3072 C CA . LYS A 1 385 ? -15.219 32.906 0.571 1 97 385 LYS A CA 1
ATOM 3073 C C . LYS A 1 385 ? -16.531 33.188 1.315 1 97 385 LYS A C 1
ATOM 3075 O O . LYS A 1 385 ? -16.516 33.5 2.502 1 97 385 LYS A O 1
ATOM 3080 N N . GLU A 1 386 ? -17.625 32.969 0.624 1 97.75 386 GLU A N 1
ATOM 3081 C CA . GLU A 1 386 ? -18.938 33.156 1.244 1 97.75 386 GLU A CA 1
ATOM 3082 C C . GLU A 1 386 ? -19.172 32.125 2.352 1 97.75 386 GLU A C 1
ATOM 3084 O O . GLU A 1 386 ? -19.672 32.469 3.422 1 97.75 386 GLU A O 1
ATOM 3089 N N . LYS A 1 387 ? -18.797 30.938 2.084 1 96.62 387 LYS A N 1
ATOM 3090 C CA . LYS A 1 387 ? -18.969 29.875 3.068 1 96.62 387 LYS A CA 1
ATOM 3091 C C . LYS A 1 387 ? -18.031 30.062 4.254 1 96.62 387 LYS A C 1
ATOM 3093 O O . LYS A 1 387 ? -18.359 29.703 5.383 1 96.62 387 LYS A O 1
ATOM 3098 N N . ILE A 1 388 ? -16.875 30.641 4.016 1 97.88 388 ILE A N 1
ATOM 3099 C CA . ILE A 1 388 ? -15.953 30.938 5.109 1 97.88 388 ILE A CA 1
ATOM 3100 C C . ILE A 1 388 ? -16.578 31.969 6.043 1 97.88 388 ILE A C 1
ATOM 3102 O O . ILE A 1 388 ? -16.562 31.797 7.262 1 97.88 388 ILE A O 1
ATOM 3106 N N . LYS A 1 389 ? -17.188 33 5.492 1 98.5 389 LYS A N 1
ATOM 3107 C CA . LYS A 1 389 ? -17.844 34 6.293 1 98.5 389 LYS A CA 1
ATOM 3108 C C . LYS A 1 389 ? -18.984 33.438 7.117 1 98.5 389 LYS A C 1
ATOM 3110 O O . LYS A 1 389 ? -19.047 33.594 8.336 1 98.5 389 LYS A O 1
ATOM 3115 N N . GLU A 1 390 ? -19.797 32.719 6.406 1 98.31 390 GLU A N 1
ATOM 3116 C CA . GLU A 1 390 ? -20.938 32.094 7.078 1 98.31 390 GLU A CA 1
ATOM 3117 C C . GLU A 1 390 ? -20.484 31.062 8.109 1 98.31 390 GLU A C 1
ATOM 3119 O O . GLU A 1 390 ? -21.047 30.984 9.203 1 98.31 390 GLU A O 1
ATOM 3124 N N . GLY A 1 391 ? -19.516 30.281 7.711 1 98.06 391 GLY A N 1
ATOM 3125 C CA . GLY A 1 391 ? -19 29.266 8.617 1 98.06 391 GLY A CA 1
ATOM 3126 C C . GLY A 1 391 ? -18.422 29.844 9.891 1 98.06 391 GLY A C 1
ATOM 3127 O O . GLY A 1 391 ? -18.594 29.281 10.969 1 98.06 391 GLY A O 1
ATOM 3128 N N . MET A 1 392 ? -17.766 30.938 9.781 1 98.5 392 MET A N 1
ATOM 3129 C CA . MET A 1 392 ? -17.172 31.578 10.953 1 98.5 392 MET A CA 1
ATOM 3130 C C . MET A 1 392 ? -18.25 32.125 11.875 1 98.5 392 MET A C 1
ATOM 3132 O O . MET A 1 392 ? -18.094 32.125 13.102 1 98.5 392 MET A O 1
ATOM 3136 N N . ASP A 1 393 ? -19.344 32.594 11.281 1 98.56 393 ASP A N 1
ATOM 3137 C CA . ASP A 1 393 ? -20.484 33.031 12.086 1 98.56 393 ASP A CA 1
ATOM 3138 C C . ASP A 1 393 ? -21.062 31.844 12.867 1 98.56 393 ASP A C 1
ATOM 3140 O O . ASP A 1 393 ? -21.359 31.969 14.062 1 98.56 393 ASP A O 1
ATOM 3144 N N . ARG A 1 394 ? -21.172 30.781 12.195 1 98.44 394 ARG A N 1
ATOM 3145 C CA . ARG A 1 394 ? -21.734 29.594 12.828 1 98.44 394 ARG A CA 1
ATOM 3146 C C . ARG A 1 394 ? -20.797 29.047 13.906 1 98.44 394 ARG A C 1
ATOM 3148 O O . ARG A 1 394 ? -21.25 28.547 14.938 1 98.44 394 ARG A O 1
ATOM 3155 N N . LEU A 1 395 ? -19.516 29.156 13.656 1 98.5 395 LEU A N 1
ATOM 3156 C CA . LEU A 1 395 ? -18.531 28.703 14.641 1 98.5 395 LEU A CA 1
ATOM 3157 C C . LEU A 1 395 ? -18.609 29.547 15.906 1 98.5 395 LEU A C 1
ATOM 3159 O O . LEU A 1 395 ? -18.562 29.016 17.016 1 98.5 395 LEU A O 1
ATOM 3163 N N . ARG A 1 396 ? -18.75 30.828 15.742 1 98.5 396 ARG A N 1
ATOM 3164 C CA . ARG A 1 396 ? -18.906 31.703 16.891 1 98.5 396 ARG A CA 1
ATOM 3165 C C . ARG A 1 396 ? -20.156 31.344 17.688 1 98.5 396 ARG A C 1
ATOM 3167 O O . ARG A 1 396 ? -20.109 31.25 18.922 1 98.5 396 ARG A O 1
ATOM 3174 N N . LYS A 1 397 ? -21.219 31.141 16.953 1 98.44 397 LYS A N 1
ATOM 3175 C CA . LYS A 1 397 ? -22.469 30.734 17.594 1 98.44 397 LYS A CA 1
ATOM 3176 C C . LYS A 1 397 ? -22.297 29.438 18.375 1 98.44 397 LYS A C 1
ATOM 3178 O O . LYS A 1 397 ? -22.812 29.297 19.484 1 98.44 397 LYS A O 1
ATOM 3183 N N . THR A 1 398 ? -21.609 28.484 17.812 1 98.62 398 THR A N 1
ATOM 3184 C CA . THR A 1 398 ? -21.328 27.203 18.438 1 98.62 398 THR A CA 1
ATOM 3185 C C . THR A 1 398 ? -20.562 27.406 19.75 1 98.62 398 THR A C 1
ATOM 3187 O O . THR A 1 398 ? -20.906 26.812 20.766 1 98.62 398 THR A O 1
ATOM 3190 N N . ILE A 1 399 ? -19.547 28.25 19.703 1 98.56 399 ILE A N 1
ATOM 3191 C CA . ILE A 1 399 ? -18.703 28.5 20.875 1 98.56 399 ILE A CA 1
ATOM 3192 C C . ILE A 1 399 ? -19.531 29.172 21.969 1 98.56 399 ILE A C 1
ATOM 3194 O O . ILE A 1 399 ? -19.453 28.781 23.141 1 98.56 399 ILE A O 1
ATOM 3198 N N . ASP A 1 400 ? -20.406 30.109 21.562 1 98.25 400 ASP A N 1
ATOM 3199 C CA . ASP A 1 400 ? -21.25 30.828 22.516 1 98.25 400 ASP A CA 1
ATOM 3200 C C . ASP A 1 400 ? -22.234 29.891 23.188 1 98.25 400 ASP A C 1
ATOM 3202 O O . ASP A 1 400 ? -22.438 29.953 24.406 1 98.25 400 ASP A O 1
ATOM 3206 N N . ARG A 1 401 ? -22.812 29.094 22.391 1 98.25 401 ARG A N 1
ATOM 3207 C CA . ARG A 1 401 ? -23.781 28.156 22.922 1 98.25 401 ARG A CA 1
ATOM 3208 C C . ARG A 1 401 ? -23.109 27.188 23.891 1 98.25 401 ARG A C 1
ATOM 3210 O O . ARG A 1 401 ? -23.672 26.891 24.953 1 98.25 401 ARG A O 1
ATOM 3217 N N . TYR A 1 402 ? -21.969 26.703 23.516 1 98.38 402 TYR A N 1
ATOM 3218 C CA . TYR A 1 402 ? -21.266 25.781 24.391 1 98.38 402 TYR A CA 1
ATOM 3219 C C . TYR A 1 402 ? -20.875 26.453 25.703 1 98.38 402 TYR A C 1
ATOM 3221 O O . TYR A 1 402 ? -21.047 25.875 26.781 1 98.38 402 TYR A O 1
ATOM 3229 N N . ALA A 1 403 ? -20.375 27.641 25.609 1 97.81 403 ALA A N 1
ATOM 3230 C CA . ALA A 1 403 ? -19.969 28.391 26.797 1 97.81 403 ALA A CA 1
ATOM 3231 C C . ALA A 1 403 ? -21.156 28.594 27.734 1 97.81 403 ALA A C 1
ATOM 3233 O O . ALA A 1 403 ? -21.016 28.438 28.953 1 97.81 403 ALA A O 1
ATOM 3234 N N . LYS A 1 404 ? -22.266 28.938 27.156 1 97.5 404 LYS A N 1
ATOM 3235 C CA . LYS A 1 404 ? -23.484 29.125 27.953 1 97.5 404 LYS A CA 1
ATOM 3236 C C . LYS A 1 404 ? -23.922 27.844 28.625 1 97.5 404 LYS A C 1
ATOM 3238 O O . LYS A 1 404 ? -24.234 27.828 29.828 1 97.5 404 LYS A O 1
ATOM 3243 N N . GLU A 1 405 ? -23.906 26.797 27.891 1 97 405 GLU A N 1
ATOM 3244 C CA . GLU A 1 405 ? -24.344 25.5 28.406 1 97 405 GLU A CA 1
ATOM 3245 C C . GLU A 1 405 ? -23.438 25.016 29.531 1 97 405 GLU A C 1
ATOM 3247 O O . GLU A 1 405 ? -23.891 24.359 30.469 1 97 405 GLU A O 1
ATOM 3252 N N . LYS A 1 406 ? -22.141 25.328 29.391 1 96.44 406 LYS A N 1
ATOM 3253 C CA . LYS A 1 406 ? -21.172 24.797 30.359 1 96.44 406 LYS A CA 1
ATOM 3254 C C . LYS A 1 406 ? -20.828 25.828 31.422 1 96.44 406 LYS A C 1
ATOM 3256 O O . LYS A 1 406 ? -20.078 25.547 32.344 1 96.44 406 LYS A O 1
ATOM 3261 N N . GLY A 1 407 ? -21.375 27.016 31.297 1 95.81 407 GLY A N 1
ATOM 3262 C CA . GLY A 1 407 ? -21.109 28.078 32.25 1 95.81 407 GLY A CA 1
ATOM 3263 C C . GLY A 1 407 ? -19.703 28.625 32.156 1 95.81 407 GLY A C 1
ATOM 3264 O O . GLY A 1 407 ? -19.094 28.938 33.188 1 95.81 407 GLY A O 1
ATOM 3265 N N . LEU A 1 408 ? -19.203 28.641 30.953 1 95.19 408 LEU A N 1
ATOM 3266 C CA . LEU A 1 408 ? -17.844 29.156 30.75 1 95.19 408 LEU A CA 1
ATOM 3267 C C . LEU A 1 408 ? -17.875 30.641 30.422 1 95.19 408 LEU A C 1
ATOM 3269 O O . LEU A 1 408 ? -18.797 31.109 29.75 1 95.19 408 LEU A O 1
ATOM 3273 N N . GLU A 1 409 ? -16.922 31.344 30.891 1 88.19 409 GLU A N 1
ATOM 3274 C CA . GLU A 1 409 ? -16.797 32.75 30.578 1 88.19 409 GLU A CA 1
ATOM 3275 C C . GLU A 1 409 ? -16.062 32.969 29.266 1 88.19 409 GLU A C 1
ATOM 3277 O O . GLU A 1 409 ? -15.062 32.312 28.984 1 88.19 409 GLU A O 1
ATOM 3282 N N . ILE A 1 410 ? -16.672 33.812 28.469 1 87.12 410 ILE A N 1
ATOM 3283 C CA . ILE A 1 410 ? -16.031 34.125 27.203 1 87.12 410 ILE A CA 1
ATOM 3284 C C . ILE A 1 410 ? -15.695 35.625 27.156 1 87.12 410 ILE A C 1
ATOM 3286 O O . ILE A 1 410 ? -16.344 36.438 27.828 1 87.12 410 ILE A O 1
ATOM 3290 N N . MET B 1 1 ? 26.562 6.734 11.203 1 82.25 1 MET B N 1
ATOM 3291 C CA . MET B 1 1 ? 25.453 5.98 11.789 1 82.25 1 MET B CA 1
ATOM 3292 C C . MET B 1 1 ? 25.422 4.555 11.25 1 82.25 1 MET B C 1
ATOM 3294 O O . MET B 1 1 ? 25.625 4.332 10.055 1 82.25 1 MET B O 1
ATOM 3298 N N . GLU B 1 2 ? 25.422 3.607 12.125 1 88.5 2 GLU B N 1
ATOM 3299 C CA . GLU B 1 2 ? 25.266 2.215 11.719 1 88.5 2 GLU B CA 1
ATOM 3300 C C . GLU B 1 2 ? 23.797 1.863 11.5 1 88.5 2 GLU B C 1
ATOM 3302 O O . GLU B 1 2 ? 23.062 1.619 12.461 1 88.5 2 GLU B O 1
ATOM 3307 N N . LEU B 1 3 ? 23.375 1.834 10.289 1 93.25 3 LEU B N 1
ATOM 3308 C CA . LEU B 1 3 ? 21.984 1.634 9.914 1 93.25 3 LEU B CA 1
ATOM 3309 C C . LEU B 1 3 ? 21.438 0.34 10.508 1 93.25 3 LEU B C 1
ATOM 3311 O O . LEU B 1 3 ? 20.281 0.286 10.938 1 93.25 3 LEU B O 1
ATOM 3315 N N . GLU B 1 4 ? 22.297 -0.707 10.594 1 92.5 4 GLU B N 1
ATOM 3316 C CA . GLU B 1 4 ? 21.875 -2.021 11.062 1 92.5 4 GLU B CA 1
ATOM 3317 C C . GLU B 1 4 ? 21.328 -1.944 12.484 1 92.5 4 GLU B C 1
ATOM 3319 O O . GLU B 1 4 ? 20.422 -2.699 12.852 1 92.5 4 GLU B O 1
ATOM 3324 N N . LYS B 1 5 ? 21.844 -0.999 13.227 1 93.06 5 LYS B N 1
ATOM 3325 C CA . LYS B 1 5 ? 21.438 -0.844 14.617 1 93.06 5 LYS B CA 1
ATOM 3326 C C . LYS B 1 5 ? 20.094 -0.124 14.711 1 93.06 5 LYS B C 1
ATOM 3328 O O . LYS B 1 5 ? 19.438 -0.14 15.758 1 93.06 5 LYS B O 1
ATOM 3333 N N . LYS B 1 6 ? 19.703 0.477 13.609 1 96 6 LYS B N 1
ATOM 3334 C CA . LYS B 1 6 ? 18.469 1.277 13.617 1 96 6 LYS B CA 1
ATOM 3335 C C . LYS B 1 6 ? 17.312 0.502 13.016 1 96 6 LYS B C 1
ATOM 3337 O O . LYS B 1 6 ? 16.156 0.907 13.156 1 96 6 LYS B O 1
ATOM 3342 N N . LEU B 1 7 ? 17.578 -0.638 12.414 1 97.38 7 LEU B N 1
ATOM 3343 C CA . LEU B 1 7 ? 16.547 -1.396 11.711 1 97.38 7 LEU B CA 1
ATOM 3344 C C . LEU B 1 7 ? 15.664 -2.164 12.688 1 97.38 7 LEU B C 1
ATOM 3346 O O . LEU B 1 7 ? 16.141 -2.629 13.727 1 97.38 7 LEU B O 1
ATOM 3350 N N . SER B 1 8 ? 14.43 -2.316 12.398 1 97.44 8 SER B N 1
ATOM 3351 C CA . SER B 1 8 ? 13.492 -3.139 13.164 1 97.44 8 SER B CA 1
ATOM 3352 C C . SER B 1 8 ? 13.797 -4.625 12.984 1 97.44 8 SER B C 1
ATOM 3354 O O . SER B 1 8 ? 14.555 -5.008 12.094 1 97.44 8 SER B O 1
ATOM 3356 N N . LYS B 1 9 ? 13.164 -5.441 13.828 1 94.62 9 LYS B N 1
ATOM 3357 C CA . LYS B 1 9 ? 13.273 -6.895 13.727 1 94.62 9 LYS B CA 1
ATOM 3358 C C . LYS B 1 9 ? 12.758 -7.387 12.375 1 94.62 9 LYS B C 1
ATOM 3360 O O . LYS B 1 9 ? 13.375 -8.25 11.75 1 94.62 9 LYS B O 1
ATOM 3365 N N . VAL B 1 10 ? 11.672 -6.82 11.93 1 93.62 10 VAL B N 1
ATOM 3366 C CA . VAL B 1 10 ? 11.078 -7.203 10.648 1 93.62 10 VAL B CA 1
ATOM 3367 C C . VAL B 1 10 ? 12.039 -6.883 9.516 1 93.62 10 VAL B C 1
ATOM 3369 O O . VAL B 1 10 ? 12.281 -7.715 8.641 1 93.62 10 VAL B O 1
ATOM 3372 N N . SER B 1 11 ? 12.578 -5.664 9.523 1 94.81 11 SER B N 1
ATOM 3373 C CA . SER B 1 11 ? 13.484 -5.219 8.469 1 94.81 11 SER B CA 1
ATOM 3374 C C . SER B 1 11 ? 14.727 -6.098 8.406 1 94.81 11 SER B C 1
ATOM 3376 O O . SER B 1 11 ? 15.242 -6.379 7.32 1 94.81 11 SER B O 1
ATOM 3378 N N . LYS B 1 12 ? 15.203 -6.543 9.539 1 93.31 12 LYS B N 1
ATOM 3379 C CA . LYS B 1 12 ? 16.391 -7.387 9.586 1 93.31 12 LYS B CA 1
ATOM 3380 C C . LYS B 1 12 ? 16.125 -8.766 8.992 1 93.31 12 LYS B C 1
ATOM 3382 O O . LYS B 1 12 ? 17.031 -9.414 8.461 1 93.31 12 LYS B O 1
ATOM 3387 N N . ARG B 1 13 ? 14.867 -9.148 9.008 1 88.5 13 ARG B N 1
ATOM 3388 C CA . ARG B 1 13 ? 14.5 -10.484 8.547 1 88.5 13 ARG B CA 1
ATOM 3389 C C . ARG B 1 13 ? 14.227 -10.484 7.047 1 88.5 13 ARG B C 1
ATOM 3391 O O . ARG B 1 13 ? 14.289 -11.531 6.398 1 88.5 13 ARG B O 1
ATOM 3398 N N . ILE B 1 14 ? 13.906 -9.328 6.559 1 87.25 14 ILE B N 1
ATOM 3399 C CA . ILE B 1 14 ? 13.547 -9.258 5.148 1 87.25 14 ILE B CA 1
ATOM 3400 C C . ILE B 1 14 ? 14.781 -9.508 4.285 1 87.25 14 ILE B C 1
ATOM 3402 O O . ILE B 1 14 ? 15.836 -8.906 4.5 1 87.25 14 ILE B O 1
ATOM 3406 N N . LYS B 1 15 ? 14.664 -10.516 3.455 1 76.94 15 LYS B N 1
ATOM 3407 C CA . LYS B 1 15 ? 15.711 -10.836 2.486 1 76.94 15 LYS B CA 1
ATOM 3408 C C . LYS B 1 15 ? 15.312 -10.391 1.081 1 76.94 15 LYS B C 1
ATOM 3410 O O . LYS B 1 15 ? 14.125 -10.289 0.771 1 76.94 15 LYS B O 1
ATOM 3415 N N . SER B 1 16 ? 16.328 -10.031 0.36 1 70.75 16 SER B N 1
ATOM 3416 C CA . SER B 1 16 ? 16.031 -9.688 -1.026 1 70.75 16 SER B CA 1
ATOM 3417 C C . SER B 1 16 ? 15.406 -10.867 -1.77 1 70.75 16 SER B C 1
ATOM 3419 O O . SER B 1 16 ? 15.711 -12.023 -1.468 1 70.75 16 SER B O 1
ATOM 3421 N N . SER B 1 17 ? 14.508 -10.484 -2.611 1 67.75 17 SER B N 1
ATOM 3422 C CA . SER B 1 17 ? 13.836 -11.523 -3.385 1 67.75 17 SER B CA 1
ATOM 3423 C C . SER B 1 17 ? 14.781 -12.156 -4.402 1 67.75 17 SER B C 1
ATOM 3425 O O . SER B 1 17 ? 15.352 -11.453 -5.246 1 67.75 17 SER B O 1
ATOM 3427 N N . LEU B 1 18 ? 15 -13.375 -4.242 1 65.75 18 LEU B N 1
ATOM 3428 C CA . LEU B 1 18 ? 15.797 -14.133 -5.199 1 65.75 18 LEU B CA 1
ATOM 3429 C C . LEU B 1 18 ? 15.258 -13.953 -6.617 1 65.75 18 LEU B C 1
ATOM 3431 O O . LEU B 1 18 ? 16.031 -13.781 -7.559 1 65.75 18 LEU B O 1
ATOM 3435 N N . ILE B 1 19 ? 13.953 -13.938 -6.688 1 67.88 19 ILE B N 1
ATOM 3436 C CA . ILE B 1 19 ? 13.32 -13.875 -8 1 67.88 19 ILE B CA 1
ATOM 3437 C C . ILE B 1 19 ? 13.664 -12.547 -8.672 1 67.88 19 ILE B C 1
ATOM 3439 O O . ILE B 1 19 ? 14.047 -12.523 -9.844 1 67.88 19 ILE B O 1
ATOM 3443 N N . ARG B 1 20 ? 13.594 -11.555 -7.977 1 65.19 20 ARG B N 1
ATOM 3444 C CA . ARG B 1 20 ? 13.875 -10.242 -8.562 1 65.19 20 ARG B CA 1
ATOM 3445 C C . ARG B 1 20 ? 15.328 -10.133 -8.992 1 65.19 20 ARG B C 1
ATOM 3447 O O . ARG B 1 20 ? 15.633 -9.547 -10.039 1 65.19 20 ARG B O 1
ATOM 3454 N N . GLU B 1 21 ? 16.078 -10.742 -8.305 1 64.44 21 GLU B N 1
ATOM 3455 C CA . GLU B 1 21 ? 17.5 -10.742 -8.633 1 64.44 21 GLU B CA 1
ATOM 3456 C C . GLU B 1 21 ? 17.766 -11.547 -9.906 1 64.44 21 GLU B C 1
ATOM 3458 O O . GLU B 1 21 ? 18.609 -11.164 -10.719 1 64.44 21 GLU B O 1
ATOM 3463 N N . LEU B 1 22 ? 16.953 -12.438 -10.008 1 65.38 22 LEU B N 1
ATOM 3464 C CA . LEU B 1 22 ? 17.172 -13.359 -11.125 1 65.38 22 LEU B CA 1
ATOM 3465 C C . LEU B 1 22 ? 16.625 -12.773 -12.422 1 65.38 22 LEU B C 1
ATOM 3467 O O . LEU B 1 22 ? 17.156 -13.055 -13.5 1 65.38 22 LEU B O 1
ATOM 3471 N N . LEU B 1 23 ? 15.664 -11.922 -12.219 1 65.06 23 LEU B N 1
ATOM 3472 C CA . LEU B 1 23 ? 14.977 -11.445 -13.414 1 65.06 23 LEU B CA 1
ATOM 3473 C C . LEU B 1 23 ? 15.586 -10.133 -13.906 1 65.06 23 LEU B C 1
ATOM 3475 O O . LEU B 1 23 ? 15.234 -9.648 -14.984 1 65.06 23 LEU B O 1
ATOM 3479 N N . ASP B 1 24 ? 16.469 -9.617 -13.258 1 60.88 24 ASP B N 1
ATOM 3480 C CA . ASP B 1 24 ? 17.078 -8.344 -13.641 1 60.88 24 ASP B CA 1
ATOM 3481 C C . ASP B 1 24 ? 18.156 -8.547 -14.703 1 60.88 24 ASP B C 1
ATOM 3483 O O . ASP B 1 24 ? 18.984 -7.668 -14.922 1 60.88 24 ASP B O 1
ATOM 3487 N N . LEU B 1 25 ? 17.984 -9.508 -15.461 1 62.91 25 LEU B N 1
ATOM 3488 C CA . LEU B 1 25 ? 19 -9.742 -16.484 1 62.91 25 LEU B CA 1
ATOM 3489 C C . LEU B 1 25 ? 18.609 -9.102 -17.812 1 62.91 25 LEU B C 1
ATOM 3491 O O . LEU B 1 25 ? 17.516 -9.359 -18.312 1 62.91 25 LEU B O 1
ATOM 3495 N N . LYS B 1 26 ? 19.375 -8.188 -18.312 1 63.25 26 LYS B N 1
ATOM 3496 C CA . LYS B 1 26 ? 19.109 -7.34 -19.469 1 63.25 26 LYS B CA 1
ATOM 3497 C C . LYS B 1 26 ? 19.781 -7.883 -20.719 1 63.25 26 LYS B C 1
ATOM 3499 O O . LYS B 1 26 ? 19.969 -7.16 -21.703 1 63.25 26 LYS B O 1
ATOM 3504 N N . ASP B 1 27 ? 19.938 -9.086 -20.844 1 77.12 27 ASP B N 1
ATOM 3505 C CA . ASP B 1 27 ? 20.547 -9.672 -22.031 1 77.12 27 ASP B CA 1
ATOM 3506 C C . ASP B 1 27 ? 19.5 -9.977 -23.094 1 77.12 27 ASP B C 1
ATOM 3508 O O . ASP B 1 27 ? 18.594 -10.781 -22.875 1 77.12 27 ASP B O 1
ATOM 3512 N N . PRO B 1 28 ? 19.594 -9.273 -24.219 1 80.94 28 PRO B N 1
ATOM 3513 C CA . PRO B 1 28 ? 18.578 -9.438 -25.281 1 80.94 28 PRO B CA 1
ATOM 3514 C C . PRO B 1 28 ? 18.547 -10.867 -25.828 1 80.94 28 PRO B C 1
ATOM 3516 O O . PRO B 1 28 ? 17.562 -11.258 -26.453 1 80.94 28 PRO B O 1
ATOM 3519 N N . GLU B 1 29 ? 19.531 -11.547 -25.641 1 89.31 29 GLU B N 1
ATOM 3520 C CA . GLU B 1 29 ? 19.578 -12.914 -26.141 1 89.31 29 GLU B CA 1
ATOM 3521 C C . GLU B 1 29 ? 18.969 -13.891 -25.141 1 89.31 29 GLU B C 1
ATOM 3523 O O . GLU B 1 29 ? 18.766 -15.07 -25.453 1 89.31 29 GLU B O 1
ATOM 3528 N N . MET B 1 30 ? 18.703 -13.406 -24.031 1 92.44 30 MET B N 1
ATOM 3529 C CA . MET B 1 30 ? 18.141 -14.25 -22.969 1 92.44 30 MET B CA 1
ATOM 3530 C C . MET B 1 30 ? 16.703 -14.625 -23.281 1 92.44 30 MET B C 1
ATOM 3532 O O . MET B 1 30 ? 15.914 -13.781 -23.734 1 92.44 30 MET B O 1
ATOM 3536 N N . ILE B 1 31 ? 16.406 -15.93 -23.234 1 94.19 31 ILE B N 1
ATOM 3537 C CA . ILE B 1 31 ? 15.016 -16.391 -23.266 1 94.19 31 ILE B CA 1
ATOM 3538 C C . ILE B 1 31 ? 14.531 -16.625 -21.828 1 94.19 31 ILE B C 1
ATOM 3540 O O . ILE B 1 31 ? 15.133 -17.406 -21.094 1 94.19 31 ILE B O 1
ATOM 3544 N N . SER B 1 32 ? 13.5 -15.961 -21.453 1 92.94 32 SER B N 1
ATOM 3545 C CA . SER B 1 32 ? 13.039 -16.062 -20.062 1 92.94 32 SER B CA 1
ATOM 3546 C C . SER B 1 32 ? 11.75 -16.875 -19.969 1 92.94 32 SER B C 1
ATOM 3548 O O . SER B 1 32 ? 10.734 -16.516 -20.578 1 92.94 32 SER B O 1
ATOM 3550 N N . PHE B 1 33 ? 11.836 -17.969 -19.172 1 94.75 33 PHE B N 1
ATOM 3551 C CA . PHE B 1 33 ? 10.641 -18.703 -18.766 1 94.75 33 PHE B CA 1
ATOM 3552 C C . PHE B 1 33 ? 10.234 -18.312 -17.344 1 94.75 33 PHE B C 1
ATOM 3554 O O . PHE B 1 33 ? 9.367 -18.953 -16.734 1 94.75 33 PHE B O 1
ATOM 3561 N N . GLY B 1 34 ? 10.922 -17.297 -16.797 1 88.12 34 GLY B N 1
ATOM 3562 C CA . GLY B 1 34 ? 10.719 -16.953 -15.398 1 88.12 34 GLY B CA 1
ATOM 3563 C C . GLY B 1 34 ? 9.617 -15.914 -15.195 1 88.12 34 GLY B C 1
ATOM 3564 O O . GLY B 1 34 ? 9.109 -15.758 -14.086 1 88.12 34 GLY B O 1
ATOM 3565 N N . GLY B 1 35 ? 9.234 -15.289 -16.219 1 76.12 35 GLY B N 1
ATOM 3566 C CA . GLY B 1 35 ? 8.312 -14.172 -16.062 1 76.12 35 GLY B CA 1
ATOM 3567 C C . GLY B 1 35 ? 6.867 -14.602 -15.945 1 76.12 35 GLY B C 1
ATOM 3568 O O . GLY B 1 35 ? 6.344 -15.297 -16.812 1 76.12 35 GLY B O 1
ATOM 3569 N N . GLY B 1 36 ? 6.273 -14.453 -14.812 1 78.44 36 GLY B N 1
ATOM 3570 C CA . GLY B 1 36 ? 4.863 -14.734 -14.586 1 78.44 36 GLY B CA 1
ATOM 3571 C C . GLY B 1 36 ? 3.975 -13.523 -14.812 1 78.44 36 GLY B C 1
ATOM 3572 O O . GLY B 1 36 ? 3.053 -13.273 -14.031 1 78.44 36 GLY B O 1
ATOM 3573 N N . VAL B 1 37 ? 4.367 -12.75 -15.93 1 84.81 37 VAL B N 1
ATOM 3574 C CA . VAL B 1 37 ? 3.604 -11.531 -16.172 1 84.81 37 VAL B CA 1
ATOM 3575 C C . VAL B 1 37 ? 2.838 -11.656 -17.484 1 84.81 37 VAL B C 1
ATOM 3577 O O . VAL B 1 37 ? 3.309 -12.297 -18.422 1 84.81 37 VAL B O 1
ATOM 3580 N N . PRO B 1 38 ? 1.687 -11.023 -17.516 1 89.88 38 PRO B N 1
ATOM 3581 C CA . PRO B 1 38 ? 0.903 -11.062 -18.75 1 89.88 38 PRO B CA 1
ATOM 3582 C C . PRO B 1 38 ? 1.604 -10.367 -19.906 1 89.88 38 PRO B C 1
ATOM 3584 O O . PRO B 1 38 ? 2.432 -9.477 -19.703 1 89.88 38 PRO B O 1
ATOM 3587 N N . ASP B 1 39 ? 1.26 -10.781 -21.078 1 88.38 39 ASP B N 1
ATOM 3588 C CA . ASP B 1 39 ? 1.782 -10.172 -22.297 1 88.38 39 ASP B CA 1
ATOM 3589 C C . ASP B 1 39 ? 1.188 -8.781 -22.516 1 88.38 39 ASP B C 1
ATOM 3591 O O . ASP B 1 39 ? -0.02 -8.641 -22.719 1 88.38 39 ASP B O 1
ATOM 3595 N N . PRO B 1 40 ? 1.997 -7.777 -22.547 1 90.06 40 PRO B N 1
ATOM 3596 C CA . PRO B 1 40 ? 1.49 -6.406 -22.656 1 90.06 40 PRO B CA 1
ATOM 3597 C C . PRO B 1 40 ? 0.716 -6.156 -23.938 1 90.06 40 PRO B C 1
ATOM 3599 O O . PRO B 1 40 ? -0.139 -5.27 -23.984 1 90.06 40 PRO B O 1
ATOM 3602 N N . ASP B 1 41 ? 0.995 -6.898 -24.938 1 87.94 41 ASP B N 1
ATOM 3603 C CA . ASP B 1 41 ? 0.361 -6.672 -26.219 1 87.94 41 ASP B CA 1
ATOM 3604 C C . ASP B 1 41 ? -1.08 -7.18 -26.234 1 87.94 41 ASP B C 1
ATOM 3606 O O . ASP B 1 41 ? -1.85 -6.871 -27.141 1 87.94 41 ASP B O 1
ATOM 3610 N N . THR B 1 42 ? -1.439 -7.859 -25.188 1 91.12 42 THR B N 1
ATOM 3611 C CA . THR B 1 42 ? -2.803 -8.367 -25.094 1 91.12 42 THR B CA 1
ATOM 3612 C C . THR B 1 42 ? -3.686 -7.406 -24.297 1 91.12 42 THR B C 1
ATOM 3614 O O . THR B 1 42 ? -4.902 -7.602 -24.219 1 91.12 42 THR B O 1
ATOM 3617 N N . PHE B 1 43 ? -3.135 -6.355 -23.719 1 94.5 43 PHE B N 1
ATOM 3618 C CA . PHE B 1 43 ? -3.91 -5.422 -22.922 1 94.5 43 PHE B CA 1
ATOM 3619 C C . PHE B 1 43 ? -4.832 -4.586 -23.797 1 94.5 43 PHE B C 1
ATOM 3621 O O . PHE B 1 43 ? -4.469 -4.211 -24.906 1 94.5 43 PHE B O 1
ATOM 3628 N N . PRO B 1 44 ? -5.977 -4.25 -23.312 1 96.75 44 PRO B N 1
ATOM 3629 C CA . PRO B 1 44 ? -6.883 -3.379 -24.062 1 96.75 44 PRO B CA 1
ATOM 3630 C C . PRO B 1 44 ? -6.492 -1.904 -23.969 1 96.75 44 PRO B C 1
ATOM 3632 O O . PRO B 1 44 ? -7.273 -1.085 -23.484 1 96.75 44 PRO B O 1
ATOM 3635 N N . ARG B 1 45 ? -5.332 -1.604 -24.547 1 96.5 45 ARG B N 1
ATOM 3636 C CA . ARG B 1 45 ? -4.68 -0.311 -24.359 1 96.5 45 ARG B CA 1
ATOM 3637 C C . ARG B 1 45 ? -5.531 0.817 -24.938 1 96.5 45 ARG B C 1
ATOM 3639 O O . ARG B 1 45 ? -5.648 1.882 -24.328 1 96.5 45 ARG B O 1
ATOM 3646 N N . HIS B 1 46 ? -6.195 0.599 -26.156 1 98 46 HIS B N 1
ATOM 3647 C CA . HIS B 1 46 ? -6.949 1.68 -26.781 1 98 46 HIS B CA 1
ATOM 3648 C C . HIS B 1 46 ? -8.203 2.014 -25.969 1 98 46 HIS B C 1
ATOM 3650 O O . HIS B 1 46 ? -8.508 3.188 -25.766 1 98 46 HIS B O 1
ATOM 3656 N N . GLU B 1 47 ? -8.891 0.963 -25.469 1 98.38 47 GLU B N 1
ATOM 3657 C CA . GLU B 1 47 ? -10.07 1.15 -24.641 1 98.38 47 GLU B CA 1
ATOM 3658 C C . GLU B 1 47 ? -9.711 1.842 -23.328 1 98.38 47 GLU B C 1
ATOM 3660 O O . GLU B 1 47 ? -10.398 2.775 -22.906 1 98.38 47 GLU B O 1
ATOM 3665 N N . ILE B 1 48 ? -8.617 1.449 -22.703 1 98.69 48 ILE B N 1
ATOM 3666 C CA . ILE B 1 48 ? -8.211 1.999 -21.406 1 98.69 48 ILE B CA 1
ATOM 3667 C C . ILE B 1 48 ? -7.773 3.451 -21.578 1 98.69 48 ILE B C 1
ATOM 3669 O O . ILE B 1 48 ? -8.086 4.305 -20.75 1 98.69 48 ILE B O 1
ATOM 3673 N N . ALA B 1 49 ? -7.031 3.727 -22.703 1 98.81 49 ALA B N 1
ATOM 3674 C CA . ALA B 1 49 ? -6.586 5.09 -22.969 1 98.81 49 ALA B CA 1
ATOM 3675 C C . ALA B 1 49 ? -7.777 6.043 -23.094 1 98.81 49 ALA B C 1
ATOM 3677 O O . ALA B 1 49 ? -7.77 7.129 -22.5 1 98.81 49 ALA B O 1
ATOM 3678 N N . LYS B 1 50 ? -8.75 5.613 -23.828 1 98.81 50 LYS B N 1
ATOM 3679 C CA . LYS B 1 50 ? -9.953 6.418 -24.016 1 98.81 50 LYS B CA 1
ATOM 3680 C C . LYS B 1 50 ? -10.688 6.633 -22.703 1 98.81 50 LYS B C 1
ATOM 3682 O O . LYS B 1 50 ? -11.07 7.758 -22.375 1 98.81 50 LYS B O 1
ATOM 3687 N N . ILE B 1 51 ? -10.867 5.633 -21.922 1 98.88 51 ILE B N 1
ATOM 3688 C CA . ILE B 1 51 ? -11.57 5.699 -20.641 1 98.88 51 ILE B CA 1
ATOM 3689 C C . ILE B 1 51 ? -10.812 6.609 -19.688 1 98.88 51 ILE B C 1
ATOM 3691 O O . ILE B 1 51 ? -11.414 7.414 -18.969 1 98.88 51 ILE B O 1
ATOM 3695 N N . ALA B 1 52 ? -9.461 6.461 -19.672 1 98.81 52 ALA B N 1
ATOM 3696 C CA . ALA B 1 52 ? -8.641 7.27 -18.781 1 98.81 52 ALA B CA 1
ATOM 3697 C C . ALA B 1 52 ? -8.852 8.758 -19.047 1 98.81 52 ALA B C 1
ATOM 3699 O O . ALA B 1 52 ? -9.062 9.539 -18.109 1 98.81 52 ALA B O 1
ATOM 3700 N N . SER B 1 53 ? -8.781 9.125 -20.281 1 98.81 53 SER B N 1
ATOM 3701 C CA . SER B 1 53 ? -9 10.523 -20.641 1 98.81 53 SER B CA 1
ATOM 3702 C C . SER B 1 53 ? -10.406 10.984 -20.25 1 98.81 53 SER B C 1
ATOM 3704 O O . SER B 1 53 ? -10.578 12.062 -19.688 1 98.81 53 SER B O 1
ATOM 3706 N N . GLU B 1 54 ? -11.414 10.164 -20.469 1 98.81 54 GLU B N 1
ATOM 3707 C CA . GLU B 1 54 ? -12.812 10.5 -20.203 1 98.81 54 GLU B CA 1
ATOM 3708 C C . GLU B 1 54 ? -13.062 10.695 -18.703 1 98.81 54 GLU B C 1
ATOM 3710 O O . GLU B 1 54 ? -13.695 11.672 -18.297 1 98.81 54 GLU B O 1
ATOM 3715 N N . VAL B 1 55 ? -12.547 9.766 -17.891 1 98.75 55 VAL B N 1
ATOM 3716 C CA . VAL B 1 55 ? -12.875 9.82 -16.469 1 98.75 55 VAL B CA 1
ATOM 3717 C C . VAL B 1 55 ? -12.148 11 -15.828 1 98.75 55 VAL B C 1
ATOM 3719 O O . VAL B 1 55 ? -12.672 11.625 -14.898 1 98.75 55 VAL B O 1
ATOM 3722 N N . ILE B 1 56 ? -10.945 11.359 -16.281 1 98.62 56 ILE B N 1
ATOM 3723 C CA . ILE B 1 56 ? -10.227 12.508 -15.727 1 98.62 56 ILE B CA 1
ATOM 3724 C C . ILE B 1 56 ? -10.945 13.797 -16.125 1 98.62 56 ILE B C 1
ATOM 3726 O O . ILE B 1 56 ? -11.117 14.695 -15.297 1 98.62 56 ILE B O 1
ATOM 3730 N N . GLU B 1 57 ? -11.422 13.867 -17.375 1 98.31 57 GLU B N 1
ATOM 3731 C CA . GLU B 1 57 ? -12.094 15.062 -17.859 1 98.31 57 GLU B CA 1
ATOM 3732 C C . GLU B 1 57 ? -13.453 15.258 -17.188 1 98.31 57 GLU B C 1
ATOM 3734 O O . GLU B 1 57 ? -13.805 16.375 -16.797 1 98.31 57 GLU B O 1
ATOM 3739 N N . ASN B 1 58 ? -14.164 14.164 -17.016 1 98.12 58 ASN B N 1
ATOM 3740 C CA . ASN B 1 58 ? -15.578 14.281 -16.688 1 98.12 58 ASN B CA 1
ATOM 3741 C C . ASN B 1 58 ? -15.836 13.969 -15.211 1 98.12 58 ASN B C 1
ATOM 3743 O O . ASN B 1 58 ? -16.891 14.328 -14.672 1 98.12 58 ASN B O 1
ATOM 3747 N N . GLU B 1 59 ? -14.945 13.305 -14.57 1 98.12 59 GLU B N 1
ATOM 3748 C CA . GLU B 1 59 ? -15.125 12.883 -13.188 1 98.12 59 GLU B CA 1
ATOM 3749 C C . GLU B 1 59 ? -13.922 13.258 -12.328 1 98.12 59 GLU B C 1
ATOM 3751 O O . GLU B 1 59 ? -13.531 12.508 -11.438 1 98.12 59 GLU B O 1
ATOM 3756 N N . HIS B 1 60 ? -13.273 14.352 -12.594 1 96.81 60 HIS B N 1
ATOM 3757 C CA . HIS B 1 60 ? -12.016 14.75 -11.969 1 96.81 60 HIS B CA 1
ATOM 3758 C C . HIS B 1 60 ? -12.18 14.938 -10.469 1 96.81 60 HIS B C 1
ATOM 3760 O O . HIS B 1 60 ? -11.227 14.758 -9.703 1 96.81 60 HIS B O 1
ATOM 3766 N N . ARG B 1 61 ? -13.352 15.32 -9.914 1 95 61 ARG B N 1
ATOM 3767 C CA . ARG B 1 61 ? -13.602 15.531 -8.492 1 95 61 ARG B CA 1
ATOM 3768 C C . ARG B 1 61 ? -13.469 14.219 -7.711 1 95 61 ARG B C 1
ATOM 3770 O O . ARG B 1 61 ? -13.227 14.234 -6.504 1 95 61 ARG B O 1
ATOM 3777 N N . VAL B 1 62 ? -13.562 13.109 -8.508 1 95.38 62 VAL B N 1
ATOM 3778 C CA . VAL B 1 62 ? -13.375 11.797 -7.91 1 95.38 62 VAL B CA 1
ATOM 3779 C C . VAL B 1 62 ? -12 11.242 -8.281 1 95.38 62 VAL B C 1
ATOM 3781 O O . VAL B 1 62 ? -11.219 10.867 -7.41 1 95.38 62 VAL B O 1
ATOM 3784 N N . THR B 1 63 ? -11.672 11.266 -9.594 1 97.75 63 THR B N 1
ATOM 3785 C CA . THR B 1 63 ? -10.5 10.555 -10.102 1 97.75 63 THR B CA 1
ATOM 3786 C C . THR B 1 63 ? -9.211 11.242 -9.656 1 97.75 63 THR B C 1
ATOM 3788 O O . THR B 1 63 ? -8.188 10.586 -9.484 1 97.75 63 THR B O 1
ATOM 3791 N N . LEU B 1 64 ? -9.234 12.531 -9.484 1 97.88 64 LEU B N 1
ATOM 3792 C CA . LEU B 1 64 ? -8.023 13.258 -9.133 1 97.88 64 LEU B CA 1
ATOM 3793 C C . LEU B 1 64 ? -8.031 13.648 -7.656 1 97.88 64 LEU B C 1
ATOM 3795 O O . LEU B 1 64 ? -7.164 14.398 -7.203 1 97.88 64 LEU B O 1
ATOM 3799 N N . GLN B 1 65 ? -8.953 13.141 -6.852 1 96 65 GLN B N 1
ATOM 3800 C CA . GLN B 1 65 ? -9.07 13.406 -5.422 1 96 65 GLN B CA 1
ATOM 3801 C C . GLN B 1 65 ? -8.891 12.125 -4.613 1 96 65 GLN B C 1
ATOM 3803 O O . GLN B 1 65 ? -8.914 11.023 -5.168 1 96 65 GLN B O 1
ATOM 3808 N N . TYR B 1 66 ? -8.688 12.305 -3.281 1 94.12 66 TYR B N 1
ATOM 3809 C CA . TYR B 1 66 ? -8.656 11.148 -2.387 1 94.12 66 TYR B CA 1
ATOM 3810 C C . TYR B 1 66 ? -9.938 10.328 -2.514 1 94.12 66 TYR B C 1
ATOM 3812 O O . TYR B 1 66 ? -11.023 10.883 -2.66 1 94.12 66 TYR B O 1
ATOM 3820 N N . GLY B 1 67 ? -9.797 9.031 -2.479 1 93.38 67 GLY B N 1
ATOM 3821 C CA . GLY B 1 67 ? -10.945 8.141 -2.402 1 93.38 67 GLY B CA 1
ATOM 3822 C C . GLY B 1 67 ? -11.195 7.605 -1.005 1 93.38 67 GLY B C 1
ATOM 3823 O O . GLY B 1 67 ? -10.516 8.008 -0.053 1 93.38 67 GLY B O 1
ATOM 3824 N N . SER B 1 68 ? -12.219 6.809 -0.919 1 94.31 68 SER B N 1
ATOM 3825 C CA . SER B 1 68 ? -12.469 6.102 0.331 1 94.31 68 SER B CA 1
ATOM 3826 C C . SER B 1 68 ? -11.469 4.969 0.536 1 94.31 68 SER B C 1
ATOM 3828 O O . SER B 1 68 ? -10.969 4.391 -0.433 1 94.31 68 SER B O 1
ATOM 3830 N N . THR B 1 69 ? -11.219 4.656 1.759 1 95.81 69 THR B N 1
ATOM 3831 C CA . THR B 1 69 ? -10.297 3.572 2.074 1 95.81 69 THR B CA 1
ATOM 3832 C C . THR B 1 69 ? -10.789 2.254 1.481 1 95.81 69 THR B C 1
ATOM 3834 O O . THR B 1 69 ? -9.992 1.466 0.966 1 95.81 69 THR B O 1
ATOM 3837 N N . GLY B 1 70 ? -12.117 2.053 1.54 1 97.19 70 GLY B N 1
ATOM 3838 C CA . GLY B 1 70 ? -12.703 0.81 1.065 1 97.19 70 GLY B CA 1
ATOM 3839 C C . GLY B 1 70 ? -12.625 0.651 -0.441 1 97.19 70 GLY B C 1
ATOM 3840 O O . GLY B 1 70 ? -12.703 -0.466 -0.958 1 97.19 70 GLY B O 1
ATOM 3841 N N . GLY B 1 71 ? -12.547 1.796 -1.13 1 98.06 71 GLY B N 1
ATOM 3842 C CA . GLY B 1 71 ? -12.461 1.757 -2.582 1 98.06 71 GLY B CA 1
ATOM 3843 C C . GLY B 1 71 ? -13.656 2.398 -3.266 1 98.06 71 GLY B C 1
ATOM 3844 O O . GLY B 1 71 ? -14.594 2.842 -2.602 1 98.06 71 GLY B O 1
ATOM 3845 N N . ASP B 1 72 ? -13.617 2.496 -4.535 1 98.38 72 ASP B N 1
ATOM 3846 C CA . ASP B 1 72 ? -14.633 3.096 -5.391 1 98.38 72 ASP B CA 1
ATOM 3847 C C . ASP B 1 72 ? -15.891 2.23 -5.445 1 98.38 72 ASP B C 1
ATOM 3849 O O . ASP B 1 72 ? -15.844 1.087 -5.906 1 98.38 72 ASP B O 1
ATOM 3853 N N . ASN B 1 73 ? -16.984 2.746 -5.023 1 98.31 73 ASN B N 1
ATOM 3854 C CA . ASN B 1 73 ? -18.219 1.975 -4.961 1 98.31 73 ASN B CA 1
ATOM 3855 C C . ASN B 1 73 ? -18.688 1.555 -6.352 1 98.31 73 ASN B C 1
ATOM 3857 O O . ASN B 1 73 ? -19.281 0.482 -6.52 1 98.31 73 ASN B O 1
ATOM 3861 N N . ILE B 1 74 ? -18.453 2.389 -7.344 1 98.75 74 ILE B N 1
ATOM 3862 C CA . ILE B 1 74 ? -18.844 2.016 -8.695 1 98.75 74 ILE B CA 1
ATOM 3863 C C . ILE B 1 74 ? -18.047 0.792 -9.148 1 98.75 74 ILE B C 1
ATOM 3865 O O . ILE B 1 74 ? -18.609 -0.13 -9.75 1 98.75 74 ILE B O 1
ATOM 3869 N N . LEU B 1 75 ? -16.766 0.793 -8.852 1 98.81 75 LEU B N 1
ATOM 3870 C CA . LEU B 1 75 ? -15.945 -0.375 -9.172 1 98.81 75 LEU B CA 1
ATOM 3871 C C . LEU B 1 75 ? -16.469 -1.61 -8.438 1 98.81 75 LEU B C 1
ATOM 3873 O O . LEU B 1 75 ? -16.578 -2.686 -9.031 1 98.81 75 LEU B O 1
ATOM 3877 N N . LYS B 1 76 ? -16.766 -1.486 -7.141 1 98.81 76 LYS B N 1
ATOM 3878 C CA . LYS B 1 76 ? -17.266 -2.602 -6.34 1 98.81 76 LYS B CA 1
ATOM 3879 C C . LYS B 1 76 ? -18.578 -3.145 -6.918 1 98.81 76 LYS B C 1
ATOM 3881 O O . LYS B 1 76 ? -18.734 -4.359 -7.055 1 98.81 76 LYS B O 1
ATOM 3886 N N . GLU B 1 77 ? -19.453 -2.24 -7.277 1 98.81 77 GLU B N 1
ATOM 3887 C CA . GLU B 1 77 ? -20.75 -2.646 -7.836 1 98.81 77 GLU B CA 1
ATOM 3888 C C . GLU B 1 77 ? -20.562 -3.398 -9.148 1 98.81 77 GLU B C 1
ATOM 3890 O O . GLU B 1 77 ? -21.219 -4.418 -9.383 1 98.81 77 GLU B O 1
ATOM 3895 N N . GLN B 1 78 ? -19.719 -2.863 -9.992 1 98.75 78 GLN B N 1
ATOM 3896 C CA . GLN B 1 78 ? -19.469 -3.527 -11.273 1 98.75 78 GLN B CA 1
ATOM 3897 C C . GLN B 1 78 ? -18.844 -4.902 -11.062 1 98.75 78 GLN B C 1
ATOM 3899 O O . GLN B 1 78 ? -19.141 -5.848 -11.789 1 98.75 78 GLN B O 1
ATOM 3904 N N . TYR B 1 79 ? -17.969 -5.016 -10.102 1 98.56 79 TYR B N 1
ATOM 3905 C CA . TYR B 1 79 ? -17.344 -6.305 -9.844 1 98.56 79 TYR B CA 1
ATOM 3906 C C . TYR B 1 79 ? -18.344 -7.305 -9.281 1 98.56 79 TYR B C 1
ATOM 3908 O O . TYR B 1 79 ? -18.281 -8.5 -9.586 1 98.56 79 TYR B O 1
ATOM 3916 N N . ILE B 1 80 ? -19.25 -6.84 -8.438 1 98.69 80 ILE B N 1
ATOM 3917 C CA . ILE B 1 80 ? -20.312 -7.691 -7.91 1 98.69 80 ILE B CA 1
ATOM 3918 C C . ILE B 1 80 ? -21.125 -8.273 -9.062 1 98.69 80 ILE B C 1
ATOM 3920 O O . ILE B 1 80 ? -21.438 -9.461 -9.07 1 98.69 80 ILE B O 1
ATOM 3924 N N . LYS B 1 81 ? -21.438 -7.438 -10.047 1 98.44 81 LYS B N 1
ATOM 3925 C CA . LYS B 1 81 ? -22.141 -7.922 -11.234 1 98.44 81 LYS B CA 1
ATOM 3926 C C . LYS B 1 81 ? -21.328 -8.984 -11.961 1 98.44 81 LYS B C 1
ATOM 3928 O O . LYS B 1 81 ? -21.875 -9.977 -12.445 1 98.44 81 LYS B O 1
ATOM 3933 N N . LEU B 1 82 ? -20.062 -8.727 -12.07 1 97.75 82 LEU B N 1
ATOM 3934 C CA . LEU B 1 82 ? -19.172 -9.68 -12.719 1 97.75 82 LEU B CA 1
ATOM 3935 C C . LEU B 1 82 ? -19.188 -11.023 -12 1 97.75 82 LEU B C 1
ATOM 3937 O O . LEU B 1 82 ? -19.25 -12.07 -12.641 1 97.75 82 LEU B O 1
ATOM 3941 N N . LEU B 1 83 ? -19.109 -11.031 -10.633 1 97.75 83 LEU B N 1
ATOM 3942 C CA . LEU B 1 83 ? -19.141 -12.242 -9.82 1 97.75 83 LEU B CA 1
ATOM 3943 C C . LEU B 1 83 ? -20.438 -13 -10 1 97.75 83 LEU B C 1
ATOM 3945 O O . LEU B 1 83 ? -20.453 -14.227 -10.102 1 97.75 83 LEU B O 1
ATOM 3949 N N . LYS B 1 84 ? -21.5 -12.25 -10.039 1 97.81 84 LYS B N 1
ATOM 3950 C CA . LYS B 1 84 ? -22.797 -12.883 -10.234 1 97.81 84 LYS B CA 1
ATOM 3951 C C . LYS B 1 84 ? -22.875 -13.578 -11.594 1 97.81 84 LYS B C 1
ATOM 3953 O O . LYS B 1 84 ? -23.297 -14.727 -11.68 1 97.81 84 LYS B O 1
ATOM 3958 N N . LYS B 1 85 ? -22.453 -12.914 -12.602 1 97.25 85 LYS B N 1
ATOM 3959 C CA . LYS B 1 85 ? -22.578 -13.391 -13.977 1 97.25 85 LYS B CA 1
ATOM 3960 C C . LYS B 1 85 ? -21.656 -14.578 -14.234 1 97.25 85 LYS B C 1
ATOM 3962 O O . LYS B 1 85 ? -22.062 -15.555 -14.883 1 97.25 85 LYS B O 1
ATOM 3967 N N . HIS B 1 86 ? -20.422 -14.523 -13.711 1 96.19 86 HIS B N 1
ATOM 3968 C CA . HIS B 1 86 ? -19.406 -15.469 -14.172 1 96.19 86 HIS B CA 1
ATOM 3969 C C . HIS B 1 86 ? -19.047 -16.469 -13.078 1 96.19 86 HIS B C 1
ATOM 3971 O O . HIS B 1 86 ? -18.453 -17.516 -13.359 1 96.19 86 HIS B O 1
ATOM 3977 N N . GLU B 1 87 ? -19.375 -16.141 -11.773 1 95.5 87 GLU B N 1
ATOM 3978 C CA . GLU B 1 87 ? -18.953 -17 -10.672 1 95.5 87 GLU B CA 1
ATOM 3979 C C . GLU B 1 87 ? -20.156 -17.5 -9.875 1 95.5 87 GLU B C 1
ATOM 3981 O O . GLU B 1 87 ? -20 -18.297 -8.938 1 95.5 87 GLU B O 1
ATOM 3986 N N . ASN B 1 88 ? -21.344 -17.078 -10.188 1 95.62 88 ASN B N 1
ATOM 3987 C CA . ASN B 1 88 ? -22.578 -17.422 -9.484 1 95.62 88 ASN B CA 1
ATOM 3988 C C . ASN B 1 88 ? -22.5 -17.062 -8 1 95.62 88 ASN B C 1
ATOM 3990 O O . ASN B 1 88 ? -22.922 -17.828 -7.141 1 95.62 88 ASN B O 1
ATOM 3994 N N . ILE B 1 89 ? -21.781 -16.031 -7.711 1 96.88 89 ILE B N 1
ATOM 3995 C CA . ILE B 1 89 ? -21.734 -15.469 -6.367 1 96.88 89 ILE B CA 1
ATOM 3996 C C . ILE B 1 89 ? -22.703 -14.297 -6.266 1 96.88 89 ILE B C 1
ATOM 3998 O O . ILE B 1 89 ? -22.531 -13.289 -6.957 1 96.88 89 ILE B O 1
ATOM 4002 N N . ASP B 1 90 ? -23.641 -14.484 -5.352 1 94.44 90 ASP B N 1
ATOM 4003 C CA . ASP B 1 90 ? -24.719 -13.508 -5.238 1 94.44 90 ASP B CA 1
ATOM 4004 C C . ASP B 1 90 ? -24.797 -12.953 -3.818 1 94.44 90 ASP B C 1
ATOM 4006 O O . ASP B 1 90 ? -23.938 -13.227 -2.984 1 94.44 90 ASP B O 1
ATOM 4010 N N . ASN B 1 91 ? -25.672 -12.047 -3.596 1 94.38 91 ASN B N 1
ATOM 4011 C CA . ASN B 1 91 ? -26.016 -11.5 -2.287 1 94.38 91 ASN B CA 1
ATOM 4012 C C . ASN B 1 91 ? -24.859 -10.727 -1.679 1 94.38 91 ASN B C 1
ATOM 4014 O O . ASN B 1 91 ? -24.547 -10.875 -0.494 1 94.38 91 ASN B O 1
ATOM 4018 N N . LEU B 1 92 ? -24.125 -10.102 -2.527 1 98.19 92 LEU B N 1
ATOM 4019 C CA . LEU B 1 92 ? -23.062 -9.219 -2.078 1 98.19 92 LEU B CA 1
ATOM 4020 C C . LEU B 1 92 ? -23.469 -7.754 -2.209 1 98.19 92 LEU B C 1
ATOM 4022 O O . LEU B 1 92 ? -24.328 -7.422 -3.031 1 98.19 92 LEU B O 1
ATOM 4026 N N . ASP B 1 93 ? -23.031 -6.957 -1.386 1 98.25 93 ASP B N 1
ATOM 4027 C CA . ASP B 1 93 ? -23.047 -5.508 -1.57 1 98.25 93 ASP B CA 1
ATOM 4028 C C . ASP B 1 93 ? -21.656 -4.91 -1.373 1 98.25 93 ASP B C 1
ATOM 4030 O O . ASP B 1 93 ? -20.672 -5.637 -1.255 1 98.25 93 ASP B O 1
ATOM 4034 N N . VAL B 1 94 ? -21.562 -3.621 -1.463 1 98.5 94 VAL B N 1
ATOM 4035 C CA . VAL B 1 94 ? -20.266 -2.951 -1.538 1 98.5 94 VAL B CA 1
ATOM 4036 C C . VAL B 1 94 ? -19.5 -3.16 -0.234 1 98.5 94 VAL B C 1
ATOM 4038 O O . VAL B 1 94 ? -18.266 -3.148 -0.223 1 98.5 94 VAL B O 1
ATOM 4041 N N . ASP B 1 95 ? -20.156 -3.408 0.92 1 98.19 95 ASP B N 1
ATOM 4042 C CA . ASP B 1 95 ? -19.5 -3.576 2.215 1 98.19 95 ASP B CA 1
ATOM 4043 C C . ASP B 1 95 ? -18.828 -4.941 2.316 1 98.19 95 ASP B C 1
ATOM 4045 O O . ASP B 1 95 ? -18.031 -5.176 3.223 1 98.19 95 ASP B O 1
ATOM 4049 N N . ASN B 1 96 ? -19.109 -5.812 1.356 1 98.81 96 ASN B N 1
ATOM 4050 C CA . ASN B 1 96 ? -18.438 -7.109 1.297 1 98.81 96 ASN B CA 1
ATOM 4051 C C . ASN B 1 96 ? -17.109 -7.02 0.555 1 98.81 96 ASN B C 1
ATOM 4053 O O . ASN B 1 96 ? -16.375 -8.008 0.463 1 98.81 96 ASN B O 1
ATOM 4057 N N . LEU B 1 97 ? -16.812 -5.828 0.034 1 98.88 97 LEU B N 1
ATOM 4058 C CA . LEU B 1 97 ? -15.641 -5.73 -0.83 1 98.88 97 LEU B CA 1
ATOM 4059 C C . LEU B 1 97 ? -14.68 -4.664 -0.321 1 98.88 97 LEU B C 1
ATOM 4061 O O . LEU B 1 97 ? -15.109 -3.65 0.237 1 98.88 97 LEU B O 1
ATOM 4065 N N . LEU B 1 98 ? -13.414 -4.863 -0.525 1 98.88 98 LEU B N 1
ATOM 4066 C CA . LEU B 1 98 ? -12.32 -3.914 -0.339 1 98.88 98 LEU B CA 1
ATOM 4067 C C . LEU B 1 98 ? -11.406 -3.891 -1.559 1 98.88 98 LEU B C 1
ATOM 4069 O O . LEU B 1 98 ? -11.016 -4.945 -2.064 1 98.88 98 LEU B O 1
ATOM 4073 N N . ILE B 1 99 ? -11.156 -2.674 -2.113 1 98.88 99 ILE B N 1
ATOM 4074 C CA . ILE B 1 99 ? -10.219 -2.523 -3.219 1 98.88 99 ILE B CA 1
ATOM 4075 C C . ILE B 1 99 ? -8.82 -2.248 -2.672 1 98.88 99 ILE B C 1
ATOM 4077 O O . ILE B 1 99 ? -8.633 -1.368 -1.829 1 98.88 99 ILE B O 1
ATOM 4081 N N . THR B 1 100 ? -7.852 -2.971 -3.094 1 98.88 100 THR B N 1
ATOM 4082 C CA . THR B 1 100 ? -6.48 -2.83 -2.627 1 98.88 100 THR B CA 1
ATOM 4083 C C . THR B 1 100 ? -5.543 -2.514 -3.791 1 98.88 100 THR B C 1
ATOM 4085 O O . THR B 1 100 ? -5.938 -2.604 -4.953 1 98.88 100 THR B O 1
ATOM 4088 N N . VAL B 1 101 ? -4.324 -2.072 -3.502 1 98.69 101 VAL B N 1
ATOM 4089 C CA . VAL B 1 101 ? -3.295 -1.834 -4.508 1 98.69 101 VAL B CA 1
ATOM 4090 C C . VAL B 1 101 ? -2.672 -3.162 -4.934 1 98.69 101 VAL B C 1
ATOM 4092 O O . VAL B 1 101 ? -1.56 -3.494 -4.516 1 98.69 101 VAL B O 1
ATOM 4095 N N . GLY B 1 102 ? -3.383 -3.842 -5.777 1 97.88 102 GLY B N 1
ATOM 4096 C CA . GLY B 1 102 ? -3.035 -5.207 -6.133 1 97.88 102 GLY B CA 1
ATOM 4097 C C . GLY B 1 102 ? -3.371 -6.211 -5.043 1 97.88 102 GLY B C 1
ATOM 4098 O O . GLY B 1 102 ? -3.664 -5.828 -3.908 1 97.88 102 GLY B O 1
ATOM 4099 N N . SER B 1 103 ? -3.348 -7.477 -5.418 1 97.62 103 SER B N 1
ATOM 4100 C CA . SER B 1 103 ? -3.658 -8.531 -4.457 1 97.62 103 SER B CA 1
ATOM 4101 C C . SER B 1 103 ? -2.539 -8.695 -3.434 1 97.62 103 SER B C 1
ATOM 4103 O O . SER B 1 103 ? -2.762 -9.211 -2.34 1 97.62 103 SER B O 1
ATOM 4105 N N . GLN B 1 104 ? -1.319 -8.266 -3.82 1 97.69 104 GLN B N 1
ATOM 4106 C CA . GLN B 1 104 ? -0.221 -8.312 -2.861 1 97.69 104 GLN B CA 1
ATOM 4107 C C . GLN B 1 104 ? -0.567 -7.547 -1.587 1 97.69 104 GLN B C 1
ATOM 4109 O O . GLN B 1 104 ? -0.31 -8.023 -0.48 1 97.69 104 GLN B O 1
ATOM 4114 N N . GLN B 1 105 ? -1.136 -6.344 -1.752 1 98.75 105 GLN B N 1
ATOM 4115 C CA . GLN B 1 105 ? -1.515 -5.59 -0.564 1 98.75 105 GLN B CA 1
ATOM 4116 C C . GLN B 1 105 ? -2.582 -6.324 0.24 1 98.75 105 GLN B C 1
ATOM 4118 O O . GLN B 1 105 ? -2.588 -6.266 1.472 1 98.75 105 GLN B O 1
ATOM 4123 N N . ALA B 1 106 ? -3.531 -6.969 -0.447 1 98.88 106 ALA B N 1
ATOM 4124 C CA . ALA B 1 106 ? -4.539 -7.754 0.256 1 98.88 106 ALA B CA 1
ATOM 4125 C C . ALA B 1 106 ? -3.891 -8.797 1.163 1 98.88 106 ALA B C 1
ATOM 4127 O O . ALA B 1 106 ? -4.254 -8.922 2.334 1 98.88 106 ALA B O 1
ATOM 4128 N N . LEU B 1 107 ? -2.912 -9.523 0.615 1 98.75 107 LEU B N 1
ATOM 4129 C CA . LEU B 1 107 ? -2.189 -10.531 1.383 1 98.75 107 LEU B CA 1
ATOM 4130 C C . LEU B 1 107 ? -1.503 -9.906 2.592 1 98.75 107 LEU B C 1
ATOM 4132 O O . LEU B 1 107 ? -1.584 -10.438 3.701 1 98.75 107 LEU B O 1
ATOM 4136 N N . TYR B 1 108 ? -0.894 -8.812 2.361 1 98.62 108 TYR B N 1
ATOM 4137 C CA . TYR B 1 108 ? -0.184 -8.102 3.418 1 98.62 108 TYR B CA 1
ATOM 4138 C C . TYR B 1 108 ? -1.14 -7.672 4.527 1 98.62 108 TYR B C 1
ATOM 4140 O O . TYR B 1 108 ? -0.862 -7.883 5.707 1 98.62 108 TYR B O 1
ATOM 4148 N N . LEU B 1 109 ? -2.258 -7.062 4.16 1 98.75 109 LEU B N 1
ATOM 4149 C CA . LEU B 1 109 ? -3.262 -6.586 5.105 1 98.75 109 LEU B CA 1
ATOM 4150 C C . LEU B 1 109 ? -3.871 -7.75 5.879 1 98.75 109 LEU B C 1
ATOM 4152 O O . LEU B 1 109 ? -4.203 -7.609 7.059 1 98.75 109 LEU B O 1
ATOM 4156 N N . LEU B 1 110 ? -4.07 -8.883 5.23 1 98.75 110 LEU B N 1
ATOM 4157 C CA . LEU B 1 110 ? -4.555 -10.062 5.934 1 98.75 110 LEU B CA 1
ATOM 4158 C C . LEU B 1 110 ? -3.58 -10.477 7.031 1 98.75 110 LEU B C 1
ATOM 4160 O O . LEU B 1 110 ? -3.998 -10.844 8.133 1 98.75 110 LEU B O 1
ATOM 4164 N N . GLY B 1 111 ? -2.273 -10.461 6.699 1 98.19 111 GLY B N 1
ATOM 4165 C CA . GLY B 1 111 ? -1.271 -10.734 7.715 1 98.19 111 GLY B CA 1
ATOM 4166 C C . GLY B 1 111 ? -1.376 -9.828 8.922 1 98.19 111 GLY B C 1
ATOM 4167 O O . GLY B 1 111 ? -1.421 -10.297 10.062 1 98.19 111 GLY B O 1
ATOM 4168 N N . ILE B 1 112 ? -1.507 -8.531 8.672 1 96.88 112 ILE B N 1
ATOM 4169 C CA . ILE B 1 112 ? -1.617 -7.531 9.727 1 96.88 112 ILE B CA 1
ATOM 4170 C C . ILE B 1 112 ? -2.871 -7.789 10.555 1 96.88 112 ILE B C 1
ATOM 4172 O O . ILE B 1 112 ? -2.852 -7.656 11.781 1 96.88 112 ILE B O 1
ATOM 4176 N N . THR B 1 113 ? -3.922 -8.156 9.938 1 98.25 113 THR B N 1
ATOM 4177 C CA . THR B 1 113 ? -5.238 -8.25 10.562 1 98.25 113 THR B CA 1
ATOM 4178 C C . THR B 1 113 ? -5.348 -9.508 11.414 1 98.25 113 THR B C 1
ATOM 4180 O O . THR B 1 113 ? -6.008 -9.5 12.461 1 98.25 113 THR B O 1
ATOM 4183 N N . PHE B 1 114 ? -4.613 -10.609 11.016 1 98.56 114 PHE B N 1
ATOM 4184 C CA . PHE B 1 114 ? -4.977 -11.875 11.633 1 98.56 114 PHE B CA 1
ATOM 4185 C C . PHE B 1 114 ? -3.756 -12.539 12.273 1 98.56 114 PHE B C 1
ATOM 4187 O O . PHE B 1 114 ? -3.893 -13.438 13.102 1 98.56 114 PHE B O 1
ATOM 4194 N N . LEU B 1 115 ? -2.551 -12.156 11.922 1 98.19 115 LEU B N 1
ATOM 4195 C CA . LEU B 1 115 ? -1.396 -12.953 12.328 1 98.19 115 LEU B CA 1
ATOM 4196 C C . LEU B 1 115 ? -0.562 -12.219 13.367 1 98.19 115 LEU B C 1
ATOM 4198 O O . LEU B 1 115 ? -0.403 -11 13.297 1 98.19 115 LEU B O 1
ATOM 4202 N N . ASP B 1 116 ? -0.076 -12.914 14.305 1 96.81 116 ASP B N 1
ATOM 4203 C CA . ASP B 1 116 ? 0.947 -12.562 15.281 1 96.81 116 ASP B CA 1
ATOM 4204 C C . ASP B 1 116 ? 2.082 -13.586 15.281 1 96.81 116 ASP B C 1
ATOM 4206 O O . ASP B 1 116 ? 2.004 -14.602 14.586 1 96.81 116 ASP B O 1
ATOM 4210 N N . GLU B 1 117 ? 3.119 -13.32 16.031 1 95.56 117 GLU B N 1
ATOM 4211 C CA . GLU B 1 117 ? 4.258 -14.234 16.125 1 95.56 117 GLU B CA 1
ATOM 4212 C C . GLU B 1 117 ? 3.828 -15.602 16.656 1 95.56 117 GLU B C 1
ATOM 4214 O O . GLU B 1 117 ? 4.406 -16.625 16.281 1 95.56 117 GLU B O 1
ATOM 4219 N N . GLU B 1 118 ? 2.781 -15.68 17.438 1 97.06 118 GLU B N 1
ATOM 4220 C CA . GLU B 1 118 ? 2.332 -16.938 18.031 1 97.06 118 GLU B CA 1
ATOM 4221 C C . GLU B 1 118 ? 1.275 -17.609 17.156 1 97.06 118 GLU B C 1
ATOM 4223 O O . GLU B 1 118 ? 0.89 -18.75 17.406 1 97.06 118 GLU B O 1
ATOM 4228 N N . SER B 1 119 ? 0.842 -16.953 16.125 1 98.31 119 SER B N 1
ATOM 4229 C CA . SER B 1 119 ? -0.213 -17.469 15.273 1 98.31 119 SER B CA 1
ATOM 4230 C C . SER B 1 119 ? 0.309 -18.594 14.375 1 98.31 119 SER B C 1
ATOM 4232 O O . SER B 1 119 ? 1.511 -18.672 14.109 1 98.31 119 SER B O 1
ATOM 4234 N N . TYR B 1 120 ? -0.62 -19.469 13.992 1 98.56 120 TYR B N 1
ATOM 4235 C CA . TYR B 1 120 ? -0.377 -20.453 12.945 1 98.56 120 TYR B CA 1
ATOM 4236 C C . TYR B 1 120 ? -1.184 -20.141 11.695 1 98.56 120 TYR B C 1
ATOM 4238 O O . TYR B 1 120 ? -2.311 -19.641 11.781 1 98.56 120 TYR B O 1
ATOM 4246 N N . CYS B 1 121 ? -0.642 -20.344 10.562 1 98.38 121 CYS B N 1
ATOM 4247 C CA . CYS B 1 121 ? -1.402 -20.328 9.32 1 98.38 121 CYS B CA 1
ATOM 4248 C C . CYS B 1 121 ? -0.969 -21.453 8.398 1 98.38 121 CYS B C 1
ATOM 4250 O O . CYS B 1 121 ? 0.182 -21.891 8.438 1 98.38 121 CYS B O 1
ATOM 4252 N N . GLY B 1 122 ? -1.899 -22.047 7.715 1 98.69 122 GLY B N 1
ATOM 4253 C CA . GLY B 1 122 ? -1.635 -23.094 6.75 1 98.69 122 GLY B CA 1
ATOM 4254 C C . GLY B 1 122 ? -1.355 -22.578 5.355 1 98.69 122 GLY B C 1
ATOM 4255 O O . GLY B 1 122 ? -2.064 -21.688 4.863 1 98.69 122 GLY B O 1
ATOM 4256 N N . VAL B 1 123 ? -0.307 -23.078 4.695 1 98.5 123 VAL B N 1
ATOM 4257 C CA . VAL B 1 123 ? 0.057 -22.703 3.332 1 98.5 123 VAL B CA 1
ATOM 4258 C C . VAL B 1 123 ? 0.485 -23.953 2.557 1 98.5 123 VAL B C 1
ATOM 4260 O O . VAL B 1 123 ? 0.815 -24.984 3.152 1 98.5 123 VAL B O 1
ATOM 4263 N N . SER B 1 124 ? 0.424 -23.844 1.274 1 98.06 124 SER B N 1
ATOM 4264 C CA . SER B 1 124 ? 0.89 -24.953 0.461 1 98.06 124 SER B CA 1
ATOM 4265 C C . SER B 1 124 ? 2.412 -25 0.393 1 98.06 124 SER B C 1
ATOM 4267 O O . SER B 1 124 ? 3.074 -23.984 0.622 1 98.06 124 SER B O 1
ATOM 4269 N N . ARG B 1 125 ? 2.928 -26.141 0.129 1 97.69 125 ARG B N 1
ATOM 4270 C CA . ARG B 1 125 ? 4.336 -26.391 -0.166 1 97.69 125 ARG B CA 1
ATOM 4271 C C . ARG B 1 125 ? 4.504 -27 -1.554 1 97.69 125 ARG B C 1
ATOM 4273 O O . ARG B 1 125 ? 4.277 -28.203 -1.745 1 97.69 125 ARG B O 1
ATOM 4280 N N . PRO B 1 126 ? 4.949 -26.219 -2.531 1 97.38 126 PRO B N 1
ATOM 4281 C CA . PRO B 1 126 ? 5.438 -24.828 -2.506 1 97.38 126 PRO B CA 1
ATOM 4282 C C . PRO B 1 126 ? 4.316 -23.812 -2.314 1 97.38 126 PRO B C 1
ATOM 4284 O O . PRO B 1 126 ? 3.139 -24.172 -2.338 1 97.38 126 PRO B O 1
ATOM 4287 N N . ILE B 1 127 ? 4.738 -22.547 -2.066 1 97.38 127 ILE B N 1
ATOM 4288 C CA . ILE B 1 127 ? 3.824 -21.438 -1.824 1 97.38 127 ILE B CA 1
ATOM 4289 C C . ILE B 1 127 ? 4.133 -20.297 -2.791 1 97.38 127 ILE B C 1
ATOM 4291 O O . ILE B 1 127 ? 5.266 -20.156 -3.264 1 97.38 127 ILE B O 1
ATOM 4295 N N . TYR B 1 128 ? 3.109 -19.516 -3.107 1 96.31 128 TYR B N 1
ATOM 4296 C CA . TYR B 1 128 ? 3.334 -18.266 -3.83 1 96.31 128 TYR B CA 1
ATOM 4297 C C . TYR B 1 128 ? 4.25 -17.344 -3.043 1 96.31 128 TYR B C 1
ATOM 4299 O O . TYR B 1 128 ? 3.955 -17 -1.898 1 96.31 128 TYR B O 1
ATOM 4307 N N . LEU B 1 129 ? 5.246 -16.844 -3.627 1 93.38 129 LEU B N 1
ATOM 4308 C CA . LEU B 1 129 ? 6.293 -16.062 -2.965 1 93.38 129 LEU B CA 1
ATOM 4309 C C . LEU B 1 129 ? 5.723 -14.781 -2.367 1 93.38 129 LEU B C 1
ATOM 4311 O O . LEU B 1 129 ? 6.148 -14.352 -1.293 1 93.38 129 LEU B O 1
ATOM 4315 N N . GLY B 1 130 ? 4.816 -14.086 -3.098 1 94.25 130 GLY B N 1
ATOM 4316 C CA . GLY B 1 130 ? 4.207 -12.867 -2.584 1 94.25 130 GLY B CA 1
ATOM 4317 C C . GLY B 1 130 ? 3.465 -13.078 -1.278 1 94.25 130 GLY B C 1
ATOM 4318 O O . GLY B 1 130 ? 3.557 -12.25 -0.367 1 94.25 130 GLY B O 1
ATOM 4319 N N . ALA B 1 131 ? 2.754 -14.18 -1.163 1 97.19 131 ALA B N 1
ATOM 4320 C CA . ALA B 1 131 ? 2.045 -14.508 0.07 1 97.19 131 ALA B CA 1
ATOM 4321 C C . ALA B 1 131 ? 3.023 -14.812 1.2 1 97.19 131 ALA B C 1
ATOM 4323 O O . ALA B 1 131 ? 2.859 -14.328 2.322 1 97.19 131 ALA B O 1
ATOM 4324 N N . ALA B 1 132 ? 4.039 -15.625 0.867 1 95.44 132 ALA B N 1
ATOM 4325 C CA . ALA B 1 132 ? 5.059 -15.953 1.861 1 95.44 132 ALA B CA 1
ATOM 4326 C C . ALA B 1 132 ? 5.699 -14.695 2.432 1 95.44 132 ALA B C 1
ATOM 4328 O O . ALA B 1 132 ? 5.812 -14.539 3.65 1 95.44 132 ALA B O 1
ATOM 4329 N N . SER B 1 133 ? 6.086 -13.82 1.564 1 93.69 133 SER B N 1
ATOM 4330 C CA . SER B 1 133 ? 6.746 -12.578 1.962 1 93.69 133 SER B CA 1
ATOM 4331 C C . SER B 1 133 ? 5.828 -11.711 2.816 1 93.69 133 SER B C 1
ATOM 4333 O O . SER B 1 133 ? 6.27 -11.109 3.795 1 93.69 133 SER B O 1
ATOM 4335 N N . ALA B 1 134 ? 4.566 -11.602 2.436 1 96 134 ALA B N 1
ATOM 4336 C CA . ALA B 1 134 ? 3.582 -10.812 3.166 1 96 134 ALA B CA 1
ATOM 4337 C C . ALA B 1 134 ? 3.371 -11.359 4.574 1 96 134 ALA B C 1
ATOM 4339 O O . ALA B 1 134 ? 3.459 -10.617 5.555 1 96 134 ALA B O 1
ATOM 4340 N N . PHE B 1 135 ? 3.162 -12.695 4.703 1 97.19 135 PHE B N 1
ATOM 4341 C CA . PHE B 1 135 ? 2.828 -13.312 5.984 1 97.19 135 PHE B CA 1
ATOM 4342 C C . PHE B 1 135 ? 4.051 -13.367 6.891 1 97.19 135 PHE B C 1
ATOM 4344 O O . PHE B 1 135 ? 3.934 -13.219 8.109 1 97.19 135 PHE B O 1
ATOM 4351 N N . GLN B 1 136 ? 5.238 -13.547 6.281 1 94.81 136 GLN B N 1
ATOM 4352 C CA . GLN B 1 136 ? 6.469 -13.672 7.051 1 94.81 136 GLN B CA 1
ATOM 4353 C C . GLN B 1 136 ? 6.762 -12.391 7.836 1 94.81 136 GLN B C 1
ATOM 4355 O O . GLN B 1 136 ? 7.465 -12.422 8.844 1 94.81 136 GLN B O 1
ATOM 4360 N N . GLN B 1 137 ? 6.234 -11.305 7.383 1 93.19 137 GLN B N 1
ATOM 4361 C CA . GLN B 1 137 ? 6.445 -10.039 8.078 1 93.19 137 GLN B CA 1
ATOM 4362 C C . GLN B 1 137 ? 5.852 -10.078 9.484 1 93.19 137 GLN B C 1
ATOM 4364 O O . GLN B 1 137 ? 6.25 -9.297 10.352 1 93.19 137 GLN B O 1
ATOM 4369 N N . ARG B 1 138 ? 4.887 -10.992 9.703 1 95.06 138 ARG B N 1
ATOM 4370 C CA . ARG B 1 138 ? 4.262 -11.133 11.016 1 95.06 138 ARG B CA 1
ATOM 4371 C C . ARG B 1 138 ? 4.875 -12.305 11.789 1 95.06 138 ARG B C 1
ATOM 4373 O O . ARG B 1 138 ? 4.516 -12.547 12.938 1 95.06 138 ARG B O 1
ATOM 4380 N N . ASP B 1 139 ? 5.719 -13.102 11.086 1 94.62 139 ASP B N 1
ATOM 4381 C CA . ASP B 1 139 ? 6.523 -14.195 11.625 1 94.62 139 ASP B CA 1
ATOM 4382 C C . ASP B 1 139 ? 5.641 -15.242 12.297 1 94.62 139 ASP B C 1
ATOM 4384 O O . ASP B 1 139 ? 5.883 -15.625 13.445 1 94.62 139 ASP B O 1
ATOM 4388 N N . PRO B 1 140 ? 4.621 -15.656 11.617 1 97.38 140 PRO B N 1
ATOM 4389 C CA . PRO B 1 140 ? 3.801 -16.734 12.172 1 97.38 140 PRO B CA 1
ATOM 4390 C C . PRO B 1 140 ? 4.484 -18.094 12.094 1 97.38 140 PRO B C 1
ATOM 4392 O O . PRO B 1 140 ? 5.559 -18.219 11.5 1 97.38 140 PRO B O 1
ATOM 4395 N N . LYS B 1 141 ? 3.881 -19.062 12.75 1 98.06 141 LYS B N 1
ATOM 4396 C CA . LYS B 1 141 ? 4.246 -20.453 12.539 1 98.06 141 LYS B CA 1
ATOM 4397 C C . LYS B 1 141 ? 3.48 -21.047 11.359 1 98.06 141 LYS B C 1
ATOM 4399 O O . LYS B 1 141 ? 2.256 -21.188 11.414 1 98.06 141 LYS B O 1
ATOM 4404 N N . PHE B 1 142 ? 4.18 -21.5 10.375 1 98.25 142 PHE B N 1
ATOM 4405 C CA . PHE B 1 142 ? 3.547 -22.031 9.18 1 98.25 142 PHE B CA 1
ATOM 4406 C C . PHE B 1 142 ? 3.303 -23.531 9.312 1 98.25 142 PHE B C 1
ATOM 4408 O O . PHE B 1 142 ? 4.172 -24.266 9.789 1 98.25 142 PHE B O 1
ATOM 4415 N N . ILE B 1 143 ? 2.146 -23.922 9.016 1 98.38 143 ILE B N 1
ATOM 4416 C CA . ILE B 1 143 ? 1.895 -25.328 8.695 1 98.38 143 ILE B CA 1
ATOM 4417 C C . ILE B 1 143 ? 2.012 -25.547 7.188 1 98.38 143 ILE B C 1
ATOM 4419 O O . ILE B 1 143 ? 1.12 -25.156 6.43 1 98.38 143 ILE B O 1
ATOM 4423 N N . ASN B 1 144 ? 3.105 -26.141 6.785 1 97.75 144 ASN B N 1
ATOM 4424 C CA . ASN B 1 144 ? 3.404 -26.359 5.375 1 97.75 144 ASN B CA 1
ATOM 4425 C C . ASN B 1 144 ? 2.727 -27.609 4.848 1 97.75 144 ASN B C 1
ATOM 4427 O O . ASN B 1 144 ? 3.246 -28.719 5.016 1 97.75 144 ASN B O 1
ATOM 4431 N N . VAL B 1 145 ? 1.691 -27.438 4.117 1 98.44 145 VAL B N 1
ATOM 4432 C CA . VAL B 1 145 ? 0.89 -28.562 3.65 1 98.44 145 VAL B CA 1
ATOM 4433 C C . VAL B 1 145 ? 1.391 -29.031 2.283 1 98.44 145 VAL B C 1
ATOM 4435 O O . VAL B 1 145 ? 1.39 -28.25 1.322 1 98.44 145 VAL B O 1
ATOM 4438 N N . PRO B 1 146 ? 1.76 -30.25 2.137 1 97.69 146 PRO B N 1
ATOM 4439 C CA . PRO B 1 146 ? 2.209 -30.734 0.827 1 97.69 146 PRO B CA 1
ATOM 4440 C C . PRO B 1 146 ? 1.158 -30.531 -0.264 1 97.69 146 PRO B C 1
ATOM 4442 O O . PRO B 1 146 ? -0.039 -30.688 -0.004 1 97.69 146 PRO B O 1
ATOM 4445 N N . LEU B 1 147 ? 1.653 -30.219 -1.425 1 96.88 147 LEU B N 1
ATOM 4446 C CA . LEU B 1 147 ? 0.784 -30.062 -2.588 1 96.88 147 LEU B CA 1
ATOM 4447 C C . LEU B 1 147 ? 0.792 -31.344 -3.434 1 96.88 147 LEU B C 1
ATOM 4449 O O . LEU B 1 147 ? 1.859 -31.859 -3.771 1 96.88 147 LEU B O 1
ATOM 4453 N N . LEU B 1 148 ? -0.373 -31.828 -3.703 1 95.81 148 LEU B N 1
ATOM 4454 C CA . LEU B 1 148 ? -0.57 -32.969 -4.566 1 95.81 148 LEU B CA 1
ATOM 4455 C C . LEU B 1 148 ? -1.118 -32.562 -5.926 1 95.81 148 LEU B C 1
ATOM 4457 O O . LEU B 1 148 ? -1.285 -31.359 -6.191 1 95.81 148 LEU B O 1
ATOM 4461 N N . GLU B 1 149 ? -1.341 -33.469 -6.809 1 92.81 149 GLU B N 1
ATOM 4462 C CA . GLU B 1 149 ? -1.795 -33.188 -8.164 1 92.81 149 GLU B CA 1
ATOM 4463 C C . GLU B 1 149 ? -3.18 -32.562 -8.164 1 92.81 149 GLU B C 1
ATOM 4465 O O . GLU B 1 149 ? -3.531 -31.812 -9.086 1 92.81 149 GLU B O 1
ATOM 4470 N N . ASP B 1 150 ? -3.879 -32.844 -7.074 1 93.69 150 ASP B N 1
ATOM 4471 C CA . ASP B 1 150 ? -5.238 -32.312 -7.023 1 93.69 150 ASP B CA 1
ATOM 4472 C C . ASP B 1 150 ? -5.383 -31.281 -5.918 1 93.69 150 ASP B C 1
ATOM 4474 O O . ASP B 1 150 ? -6.48 -31.062 -5.395 1 93.69 150 ASP B O 1
ATOM 4478 N N . GLY B 1 151 ? -4.297 -30.719 -5.504 1 95.5 151 GLY B N 1
ATOM 4479 C CA . GLY B 1 151 ? -4.34 -29.656 -4.5 1 95.5 151 GLY B CA 1
ATOM 4480 C C . GLY B 1 151 ? -3.67 -30.047 -3.197 1 95.5 151 GLY B C 1
ATOM 4481 O O . GLY B 1 151 ? -2.906 -31.016 -3.152 1 95.5 151 GLY B O 1
ATOM 4482 N N . MET B 1 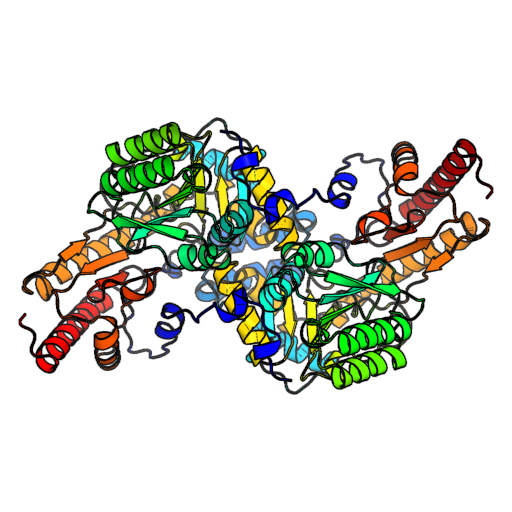152 ? -3.936 -29.391 -2.154 1 97.81 152 MET B N 1
ATOM 4483 C CA . MET B 1 152 ? -3.289 -29.562 -0.854 1 97.81 152 MET B CA 1
ATOM 4484 C C . MET B 1 152 ? -3.611 -30.938 -0.258 1 97.81 152 MET B C 1
ATOM 4486 O O . MET B 1 152 ? -4.723 -31.438 -0.419 1 97.81 152 MET B O 1
ATOM 4490 N N . ASP B 1 153 ? -2.666 -31.5 0.434 1 98.62 153 ASP B N 1
ATOM 4491 C CA . ASP B 1 153 ? -2.887 -32.719 1.209 1 98.62 153 ASP B CA 1
ATOM 4492 C C . ASP B 1 153 ? -3.672 -32.438 2.484 1 98.62 153 ASP B C 1
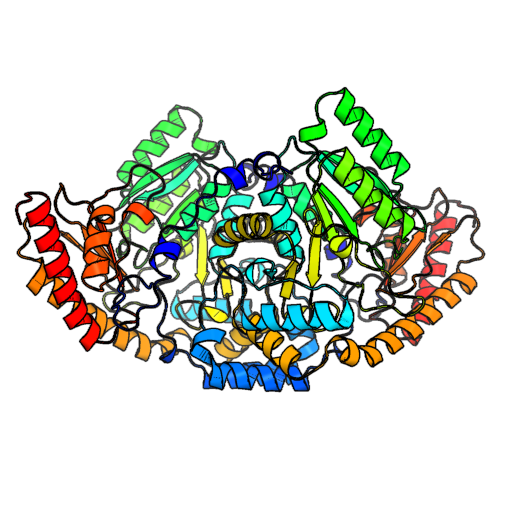ATOM 4494 O O . ASP B 1 153 ? -3.084 -32.219 3.551 1 98.62 153 ASP B O 1
ATOM 4498 N N . LEU B 1 154 ? -4.953 -32.594 2.375 1 98.69 154 LEU B N 1
ATOM 4499 C CA . LEU B 1 154 ? -5.824 -32.156 3.467 1 98.69 154 LEU B CA 1
ATOM 4500 C C . LEU B 1 154 ? -5.797 -33.188 4.605 1 98.69 154 LEU B C 1
ATOM 4502 O O . LEU B 1 154 ? -6.168 -32.844 5.738 1 98.69 154 LEU B O 1
ATOM 4506 N N . ASP B 1 155 ? -5.41 -34.406 4.32 1 98.62 155 ASP B N 1
ATOM 4507 C CA . ASP B 1 155 ? -5.191 -35.375 5.402 1 98.62 155 ASP B CA 1
ATOM 4508 C C . ASP B 1 155 ? -4.027 -34.938 6.289 1 98.62 155 ASP B C 1
ATOM 4510 O O . ASP B 1 155 ? -4.094 -35.062 7.512 1 98.62 155 ASP B O 1
ATOM 4514 N N . TYR B 1 156 ? -3.006 -34.5 5.652 1 98.69 156 TYR B N 1
ATOM 4515 C CA . TYR B 1 156 ? -1.874 -33.938 6.395 1 98.69 156 TYR B CA 1
ATOM 4516 C C . TYR B 1 156 ? -2.297 -32.75 7.242 1 98.69 156 TYR B C 1
ATOM 4518 O O . TYR B 1 156 ? -1.956 -32.656 8.422 1 98.69 156 TYR B O 1
ATOM 4526 N N . LEU B 1 157 ? -3.039 -31.812 6.648 1 98.88 157 LEU B N 1
ATOM 4527 C CA . LEU B 1 157 ? -3.512 -30.625 7.371 1 98.88 157 LEU B CA 1
ATOM 4528 C C . LEU B 1 157 ? -4.336 -31.031 8.586 1 98.88 157 LEU B C 1
ATOM 4530 O O . LEU B 1 157 ? -4.156 -30.484 9.68 1 98.88 157 LEU B O 1
ATOM 4534 N N . GLU B 1 158 ? -5.23 -31.953 8.359 1 98.81 158 GLU B N 1
ATOM 4535 C CA . GLU B 1 158 ? -6.098 -32.375 9.453 1 98.81 158 GLU B CA 1
ATOM 4536 C C . GLU B 1 158 ? -5.289 -32.969 10.602 1 98.81 158 GLU B C 1
ATOM 4538 O O . GLU B 1 158 ? -5.586 -32.719 11.773 1 98.81 158 GLU B O 1
ATOM 4543 N N . LYS B 1 159 ? -4.305 -33.75 10.273 1 98.81 159 LYS B N 1
ATOM 4544 C CA . LYS B 1 159 ? -3.432 -34.312 11.305 1 98.81 159 LYS B CA 1
ATOM 4545 C C . LYS B 1 159 ? -2.738 -33.219 12.102 1 98.81 159 LYS B C 1
ATOM 4547 O O . LYS B 1 159 ? -2.635 -33.312 13.328 1 98.81 159 LYS B O 1
ATOM 4552 N N . GLU B 1 160 ? -2.236 -32.219 11.43 1 98.75 160 GLU B N 1
ATOM 4553 C CA . GLU B 1 160 ? -1.567 -31.125 12.094 1 98.75 160 GLU B CA 1
ATOM 4554 C C . GLU B 1 160 ? -2.539 -30.328 12.969 1 98.75 160 GLU B C 1
ATOM 4556 O O . GLU B 1 160 ? -2.18 -29.891 14.062 1 98.75 160 GLU B O 1
ATOM 4561 N N . LEU B 1 161 ? -3.764 -30.125 12.492 1 98.81 161 LEU B N 1
ATOM 4562 C CA . LEU B 1 161 ? -4.781 -29.422 13.258 1 98.81 161 LEU B CA 1
ATOM 4563 C C . LEU B 1 161 ? -5.184 -30.203 14.5 1 98.81 161 LEU B C 1
ATOM 4565 O O . LEU B 1 161 ? -5.414 -29.609 15.562 1 98.81 161 LEU B O 1
ATOM 4569 N N . GLU B 1 162 ? -5.273 -31.5 14.289 1 98.69 162 GLU B N 1
ATOM 4570 C CA . GLU B 1 162 ? -5.562 -32.344 15.438 1 98.69 162 GLU B CA 1
ATOM 4571 C C . GLU B 1 162 ? -4.488 -32.219 16.516 1 98.69 162 GLU B C 1
ATOM 4573 O O . GLU B 1 162 ? -4.797 -32.156 17.703 1 98.69 162 GLU B O 1
ATOM 4578 N N . LYS B 1 163 ? -3.291 -32.25 16.094 1 98.56 163 LYS B N 1
ATOM 4579 C CA . LYS B 1 163 ? -2.172 -32.094 17.016 1 98.56 163 LYS B CA 1
ATOM 4580 C C . LYS B 1 163 ? -2.268 -30.75 17.75 1 98.56 163 LYS B C 1
ATOM 4582 O O . LYS B 1 163 ? -2.109 -30.688 18.969 1 98.56 163 LYS B O 1
ATOM 4587 N N . LEU B 1 164 ? -2.539 -29.672 17.047 1 98.31 164 LEU B N 1
ATOM 4588 C CA . LEU B 1 164 ? -2.684 -28.344 17.625 1 98.31 164 LEU B CA 1
ATOM 4589 C C . LEU B 1 164 ? -3.818 -28.328 18.656 1 98.31 164 LEU B C 1
ATOM 4591 O O . LEU B 1 164 ? -3.713 -27.672 19.688 1 98.31 164 LEU B O 1
ATOM 4595 N N . ASN B 1 165 ? -4.875 -28.969 18.234 1 98.12 165 ASN B N 1
ATOM 4596 C CA . ASN B 1 165 ? -6.027 -29.031 19.125 1 98.12 165 ASN B CA 1
ATOM 4597 C C . ASN B 1 165 ? -5.691 -29.734 20.438 1 98.12 165 ASN B C 1
ATOM 4599 O O . ASN B 1 165 ? -6.059 -29.266 21.516 1 98.12 165 ASN B O 1
ATOM 4603 N N . LYS B 1 166 ? -4.992 -30.812 20.328 1 98.25 166 LYS B N 1
ATOM 4604 C CA . LYS B 1 166 ? -4.59 -31.594 21.5 1 98.25 166 LYS B CA 1
ATOM 4605 C C . LYS B 1 166 ? -3.654 -30.781 22.391 1 98.25 166 LYS B C 1
ATOM 4607 O O . LYS B 1 166 ? -3.686 -30.922 23.625 1 98.25 166 LYS B O 1
ATOM 4612 N N . GLU B 1 167 ? -2.857 -29.953 21.828 1 98.06 167 GLU B N 1
ATOM 4613 C CA . GLU B 1 167 ? -1.885 -29.141 22.547 1 98.06 167 GLU B CA 1
ATOM 4614 C C . GLU B 1 167 ? -2.533 -27.891 23.125 1 98.06 167 GLU B C 1
ATOM 4616 O O . GLU B 1 167 ? -1.886 -27.109 23.844 1 98.06 167 GLU B O 1
ATOM 4621 N N . GLY B 1 168 ? -3.779 -27.641 22.766 1 97.38 168 GLY B N 1
ATOM 4622 C CA . GLY B 1 168 ? -4.492 -26.484 23.266 1 97.38 168 GLY B CA 1
ATOM 4623 C C . GLY B 1 168 ? -4.18 -25.219 22.5 1 97.38 168 GLY B C 1
ATOM 4624 O O . GLY B 1 168 ? -4.352 -24.109 23.016 1 97.38 168 GLY B O 1
ATOM 4625 N N . ASN B 1 169 ? -3.699 -25.359 21.234 1 97.69 169 ASN B N 1
ATOM 4626 C CA . ASN B 1 169 ? -3.244 -24.219 20.469 1 97.69 169 ASN B CA 1
ATOM 4627 C C . ASN B 1 169 ? -4.102 -24 19.219 1 97.69 169 ASN B C 1
ATOM 4629 O O . ASN B 1 169 ? -3.742 -23.203 18.344 1 97.69 169 ASN B O 1
ATOM 4633 N N . ILE B 1 170 ? -5.277 -24.672 19.141 1 97.88 170 ILE B N 1
ATOM 4634 C CA . ILE B 1 170 ? -6.066 -24.656 17.906 1 97.88 170 ILE B CA 1
ATOM 4635 C C . ILE B 1 170 ? -6.59 -23.25 17.656 1 97.88 170 ILE B C 1
ATOM 4637 O O . ILE B 1 170 ? -6.727 -22.828 16.5 1 97.88 170 ILE B O 1
ATOM 4641 N N . GLU B 1 171 ? -6.801 -22.5 18.719 1 96.56 171 GLU B N 1
ATOM 4642 C CA . GLU B 1 171 ? -7.312 -21.141 18.578 1 96.56 171 GLU B CA 1
ATOM 4643 C C . GLU B 1 171 ? -6.273 -20.219 17.938 1 96.56 171 GLU B C 1
ATOM 4645 O O . GLU B 1 171 ? -6.609 -19.141 17.438 1 96.56 171 GLU B O 1
ATOM 4650 N N . LYS B 1 172 ? -5.023 -20.656 17.984 1 98 172 LYS B N 1
ATOM 4651 C CA . LYS B 1 172 ? -3.938 -19.875 17.406 1 98 172 LYS B CA 1
ATOM 4652 C C . LYS B 1 172 ? -3.838 -20.094 15.891 1 98 172 LYS B C 1
ATOM 4654 O O . LYS B 1 172 ? -3.137 -19.359 15.195 1 98 172 LYS B O 1
ATOM 4659 N N . PHE B 1 173 ? -4.504 -21.125 15.359 1 98.62 173 PHE B N 1
ATOM 4660 C CA . PHE B 1 173 ? -4.578 -21.312 13.922 1 98.62 173 PHE B CA 1
ATOM 4661 C C . PHE B 1 173 ? -5.586 -20.359 13.289 1 98.62 173 PHE B C 1
ATOM 4663 O O . PHE B 1 173 ? -6.789 -20.484 13.531 1 98.62 173 PHE B O 1
ATOM 4670 N N . LYS B 1 174 ? -5.113 -19.469 12.484 1 98.69 174 LYS B N 1
ATOM 4671 C CA . LYS B 1 174 ? -5.938 -18.328 12.07 1 98.69 174 LYS B CA 1
ATOM 4672 C C . LYS B 1 174 ? -6.594 -18.594 10.719 1 98.69 174 LYS B C 1
ATOM 4674 O O . LYS B 1 174 ? -7.816 -18.484 10.586 1 98.69 174 LYS B O 1
ATOM 4679 N N . PHE B 1 175 ? -5.77 -18.938 9.719 1 98.81 175 PHE B N 1
ATOM 4680 C CA . PHE B 1 175 ? -6.387 -19.156 8.414 1 98.81 175 PHE B CA 1
ATOM 4681 C C . PHE B 1 175 ? -5.566 -20.141 7.586 1 98.81 175 PHE B C 1
ATOM 4683 O O . PHE B 1 175 ? -4.406 -20.406 7.898 1 98.81 175 PHE B O 1
ATOM 4690 N N . LEU B 1 176 ? -6.203 -20.781 6.613 1 98.88 176 LEU B N 1
ATOM 4691 C CA . LEU B 1 176 ? -5.594 -21.547 5.527 1 98.88 176 LEU B CA 1
ATOM 4692 C C . LEU B 1 176 ? -5.57 -20.719 4.238 1 98.88 176 LEU B C 1
ATOM 4694 O O . LEU B 1 176 ? -6.613 -20.25 3.783 1 98.88 176 LEU B O 1
ATOM 4698 N N . TYR B 1 177 ? -4.363 -20.484 3.727 1 98.88 177 TYR B N 1
ATOM 4699 C CA . TYR B 1 177 ? -4.203 -19.828 2.436 1 98.88 177 TYR B CA 1
ATOM 4700 C C . TYR B 1 177 ? -4.141 -20.844 1.304 1 98.88 177 TYR B C 1
ATOM 4702 O O . TYR B 1 177 ? -3.266 -21.703 1.29 1 98.88 177 TYR B O 1
ATOM 4710 N N . VAL B 1 178 ? -5.086 -20.688 0.318 1 98.5 178 VAL B N 1
ATOM 4711 C CA . VAL B 1 178 ? -5.18 -21.656 -0.769 1 98.5 178 VAL B CA 1
ATOM 4712 C C . VAL B 1 178 ? -5.309 -20.922 -2.104 1 98.5 178 VAL B C 1
ATOM 4714 O O . VAL B 1 178 ? -6.008 -19.922 -2.199 1 98.5 178 VAL B O 1
ATOM 4717 N N . ILE B 1 179 ? -4.547 -21.344 -3.043 1 98.44 179 ILE B N 1
ATOM 4718 C CA . ILE B 1 179 ? -4.805 -21 -4.438 1 98.44 179 ILE B CA 1
ATOM 4719 C C . ILE B 1 179 ? -5.57 -22.125 -5.117 1 98.44 179 ILE B C 1
ATOM 4721 O O . ILE B 1 179 ? -5 -23.172 -5.43 1 98.44 179 ILE B O 1
ATOM 4725 N N . SER B 1 180 ? -6.809 -21.922 -5.391 1 97.94 180 SER B N 1
ATOM 4726 C CA . SER B 1 180 ? -7.707 -23.016 -5.742 1 97.94 180 SER B CA 1
ATOM 4727 C C . SER B 1 180 ? -7.617 -23.344 -7.227 1 97.94 180 SER B C 1
ATOM 4729 O O . SER B 1 180 ? -7.941 -24.469 -7.637 1 97.94 180 SER B O 1
ATOM 4731 N N . ASN B 1 181 ? -7.254 -22.344 -8.031 1 98.25 181 ASN B N 1
ATOM 4732 C CA . ASN B 1 181 ? -7.164 -22.547 -9.477 1 98.25 181 ASN B CA 1
ATOM 4733 C C . ASN B 1 181 ? -5.773 -22.203 -10.008 1 98.25 181 ASN B C 1
ATOM 4735 O O . ASN B 1 181 ? -5.281 -21.094 -9.789 1 98.25 181 ASN B O 1
ATOM 4739 N N . PHE B 1 182 ? -5.172 -23.25 -10.711 1 97.88 182 PHE B N 1
ATOM 4740 C CA . PHE B 1 182 ? -3.926 -23.016 -11.43 1 97.88 182 PHE B CA 1
ATOM 4741 C C . PHE B 1 182 ? -2.867 -22.422 -10.508 1 97.88 182 PHE B C 1
ATOM 4743 O O . PHE B 1 182 ? -2.33 -21.344 -10.789 1 97.88 182 PHE B O 1
ATOM 4750 N N . HIS B 1 183 ? -2.525 -23.141 -9.547 1 97.94 183 HIS B N 1
ATOM 4751 C CA . HIS B 1 183 ? -1.678 -22.812 -8.406 1 97.94 183 HIS B CA 1
ATOM 4752 C C . HIS B 1 183 ? -0.375 -22.172 -8.859 1 97.94 183 HIS B C 1
ATOM 4754 O O . HIS B 1 183 ? 0.241 -22.609 -9.828 1 97.94 183 HIS B O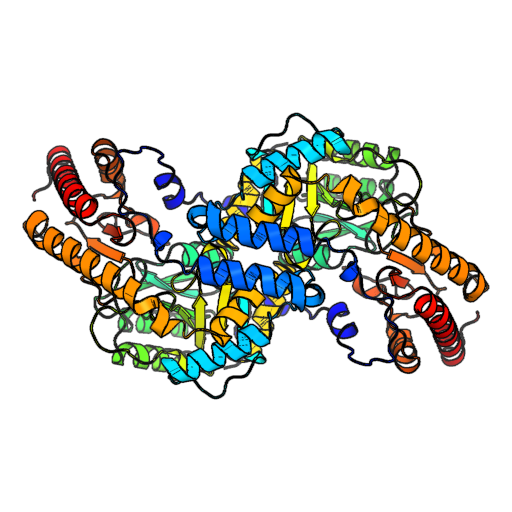 1
ATOM 4760 N N . ASN B 1 184 ? 0.026 -21.047 -8.336 1 96.56 184 ASN B N 1
ATOM 4761 C CA . ASN B 1 184 ? 1.367 -20.484 -8.43 1 96.56 184 ASN B CA 1
ATOM 4762 C C . ASN B 1 184 ? 2.232 -20.891 -7.242 1 96.56 184 ASN B C 1
ATOM 4764 O O . ASN B 1 184 ? 1.962 -20.5 -6.105 1 96.56 184 ASN B O 1
ATOM 4768 N N . PRO B 1 185 ? 3.105 -21.719 -7.445 1 96.44 185 PRO B N 1
ATOM 4769 C CA . PRO B 1 185 ? 3.838 -21.875 -8.703 1 96.44 185 PRO B CA 1
ATOM 4770 C C . PRO B 1 185 ? 3.492 -23.188 -9.422 1 96.44 185 PRO B C 1
ATOM 4772 O O . PRO B 1 185 ? 3.893 -23.375 -10.57 1 96.44 185 PRO B O 1
ATOM 4775 N N . ALA B 1 186 ? 2.713 -24.031 -8.898 1 96.81 186 ALA B N 1
ATOM 4776 C CA . ALA B 1 186 ? 2.729 -25.453 -9.273 1 96.81 186 ALA B CA 1
ATOM 4777 C C . ALA B 1 186 ? 1.782 -25.719 -10.438 1 96.81 186 ALA B C 1
ATOM 4779 O O . ALA B 1 186 ? 1.88 -26.75 -11.102 1 96.81 186 ALA B O 1
ATOM 4780 N N . GLY B 1 187 ? 0.816 -24.875 -10.641 1 96.75 187 GLY B N 1
ATOM 4781 C CA . GLY B 1 187 ? -0.076 -25.016 -11.781 1 96.75 187 GLY B CA 1
ATOM 4782 C C . GLY B 1 187 ? -1.245 -25.938 -11.523 1 96.75 187 GLY B C 1
ATOM 4783 O O . GLY B 1 187 ? -2.119 -26.109 -12.375 1 96.75 187 GLY B O 1
ATOM 4784 N N . VAL B 1 188 ? -1.359 -26.484 -10.312 1 96.44 188 VAL B N 1
ATOM 4785 C CA . VAL B 1 188 ? -2.375 -27.484 -10 1 96.44 188 VAL B CA 1
ATOM 4786 C C . VAL B 1 188 ? -3.701 -26.781 -9.688 1 96.44 188 VAL B C 1
ATOM 4788 O O . VAL B 1 188 ? -3.719 -25.641 -9.25 1 96.44 188 VAL B O 1
ATOM 4791 N N . THR B 1 189 ? -4.82 -27.469 -9.914 1 97.81 189 THR B N 1
ATOM 4792 C CA . THR B 1 189 ? -6.168 -27.062 -9.555 1 97.81 189 THR B CA 1
ATOM 4793 C C . THR B 1 189 ? -6.734 -27.953 -8.453 1 97.81 189 THR B C 1
ATOM 4795 O O . THR B 1 189 ? -6.652 -29.172 -8.539 1 97.81 189 THR B O 1
ATOM 4798 N N . MET B 1 190 ? -7.234 -27.328 -7.434 1 98.06 190 MET B N 1
ATOM 4799 C CA . MET B 1 190 ? -7.859 -28.078 -6.344 1 98.06 190 MET B CA 1
ATOM 4800 C C . MET B 1 190 ? -9.203 -28.656 -6.777 1 98.06 190 MET B C 1
ATOM 4802 O O . MET B 1 190 ? -10.07 -27.922 -7.254 1 98.06 190 MET B O 1
ATOM 4806 N N . GLY B 1 191 ? -9.398 -29.906 -6.656 1 97.31 191 GLY B N 1
ATOM 4807 C CA . GLY B 1 191 ? -10.641 -30.562 -7.051 1 97.31 191 GLY B CA 1
ATOM 4808 C C . GLY B 1 191 ? -11.805 -30.234 -6.137 1 97.31 191 GLY B C 1
ATOM 4809 O O . GLY B 1 191 ? -11.609 -29.703 -5.043 1 97.31 191 GLY B O 1
ATOM 4810 N N . ILE B 1 192 ? -12.992 -30.562 -6.582 1 97.56 192 ILE B N 1
ATOM 4811 C CA . ILE B 1 192 ? -14.227 -30.172 -5.898 1 97.56 192 ILE B CA 1
ATOM 4812 C C . ILE B 1 192 ? -14.289 -30.844 -4.531 1 97.56 192 ILE B C 1
ATOM 4814 O O . ILE B 1 192 ? -14.742 -30.25 -3.555 1 97.56 192 ILE B O 1
ATOM 4818 N N . GLU B 1 193 ? -13.914 -32.094 -4.43 1 97.94 193 GLU B N 1
ATOM 4819 C CA . GLU B 1 193 ? -13.984 -32.844 -3.168 1 97.94 193 GLU B CA 1
ATOM 4820 C C . GLU B 1 193 ? -13.039 -32.219 -2.131 1 97.94 193 GLU B C 1
ATOM 4822 O O . GLU B 1 193 ? -13.375 -32.156 -0.946 1 97.94 193 GLU B O 1
ATOM 4827 N N . LYS B 1 194 ? -11.922 -31.844 -2.539 1 98.19 194 LYS B N 1
ATOM 4828 C CA . LYS B 1 194 ? -10.969 -31.219 -1.629 1 98.19 194 LYS B CA 1
ATOM 4829 C C . LYS B 1 194 ? -11.461 -29.844 -1.191 1 98.19 194 LYS B C 1
ATOM 4831 O O . LYS B 1 194 ? -11.25 -29.438 -0.049 1 98.19 194 LYS B O 1
ATOM 4836 N N . ARG B 1 195 ? -12.07 -29.094 -2.127 1 98.62 195 ARG B N 1
ATOM 4837 C CA . ARG B 1 195 ? -12.664 -27.812 -1.747 1 98.62 195 ARG B CA 1
ATOM 4838 C C . ARG B 1 195 ? -13.695 -28 -0.638 1 98.62 195 ARG B C 1
ATOM 4840 O O . ARG B 1 195 ? -13.703 -27.25 0.341 1 98.62 195 ARG B O 1
ATOM 4847 N N . LYS B 1 196 ? -14.523 -29.016 -0.777 1 98.69 196 LYS B N 1
ATOM 4848 C CA . LYS B 1 196 ? -15.523 -29.328 0.245 1 98.69 196 LYS B CA 1
ATOM 4849 C C . LYS B 1 196 ? -14.852 -29.719 1.562 1 98.69 196 LYS B C 1
ATOM 4851 O O . LYS B 1 196 ? -15.32 -29.328 2.637 1 98.69 196 LYS B O 1
ATOM 4856 N N . LYS B 1 197 ? -13.82 -30.484 1.444 1 98.75 197 LYS B N 1
ATOM 4857 C CA . LYS B 1 197 ? -13.102 -30.922 2.639 1 98.75 197 LYS B CA 1
ATOM 4858 C C . LYS B 1 197 ? -12.484 -29.734 3.371 1 98.75 197 LYS B C 1
ATOM 4860 O O . LYS B 1 197 ? -12.43 -29.719 4.602 1 98.75 197 LYS B O 1
ATOM 4865 N N . VAL B 1 198 ? -11.953 -28.734 2.666 1 98.88 198 VAL B N 1
ATOM 4866 C CA . VAL B 1 198 ? -11.445 -27.5 3.283 1 98.88 198 VAL B CA 1
ATOM 4867 C C . VAL B 1 198 ? -12.539 -26.859 4.133 1 98.88 198 VAL B C 1
ATOM 4869 O O . VAL B 1 198 ? -12.289 -26.469 5.273 1 98.88 198 VAL B O 1
ATOM 4872 N N . VAL B 1 199 ? -13.75 -26.766 3.561 1 98.81 199 VAL B N 1
ATOM 4873 C CA . VAL B 1 199 ? -14.883 -26.156 4.254 1 98.81 199 VAL B CA 1
ATOM 4874 C C . VAL B 1 199 ? -15.211 -26.969 5.508 1 98.81 199 VAL B C 1
ATOM 4876 O O . VAL B 1 199 ? -15.461 -26.391 6.574 1 98.81 199 VAL B O 1
ATOM 4879 N N . GLU B 1 200 ? -15.172 -28.297 5.348 1 98.81 200 GLU B N 1
ATOM 4880 C CA . GLU B 1 200 ? -15.445 -29.172 6.48 1 98.81 200 GLU B CA 1
ATOM 4881 C C . GLU B 1 200 ? -14.438 -28.953 7.602 1 98.81 200 GLU B C 1
ATOM 4883 O O . GLU B 1 200 ? -14.812 -28.828 8.766 1 98.81 200 GLU B O 1
ATOM 4888 N N . LEU B 1 201 ? -13.164 -28.922 7.281 1 98.81 201 LEU B N 1
ATOM 4889 C CA . LEU B 1 201 ? -12.117 -28.719 8.273 1 98.81 201 LEU B CA 1
ATOM 4890 C C . LEU B 1 201 ? -12.219 -27.344 8.906 1 98.81 201 LEU B C 1
ATOM 4892 O O . LEU B 1 201 ? -11.992 -27.188 10.109 1 98.81 201 LEU B O 1
ATOM 4896 N N . ALA B 1 202 ? -12.523 -26.312 8.086 1 98.69 202 ALA B N 1
ATOM 4897 C CA . ALA B 1 202 ? -12.664 -24.953 8.602 1 98.69 202 ALA B CA 1
ATOM 4898 C C . ALA B 1 202 ? -13.781 -24.875 9.641 1 98.69 202 ALA B C 1
ATOM 4900 O O . ALA B 1 202 ? -13.648 -24.172 10.641 1 98.69 202 ALA B O 1
ATOM 4901 N N . ASN B 1 203 ? -14.875 -25.578 9.352 1 98.19 203 ASN B N 1
ATOM 4902 C CA . ASN B 1 203 ? -15.984 -25.625 10.305 1 98.19 203 ASN B CA 1
ATOM 4903 C C . ASN B 1 203 ? -15.594 -26.375 11.578 1 98.19 203 ASN B C 1
ATOM 4905 O O . ASN B 1 203 ? -15.883 -25.922 12.688 1 98.19 203 ASN B O 1
ATOM 4909 N N . LYS B 1 204 ? -14.945 -27.484 11.391 1 98.25 204 LYS B N 1
ATOM 4910 C CA . LYS B 1 204 ? -14.586 -28.359 12.508 1 98.25 204 LYS B CA 1
ATOM 4911 C C . LYS B 1 204 ? -13.602 -27.672 13.445 1 98.25 204 LYS B C 1
ATOM 4913 O O . LYS B 1 204 ? -13.727 -27.766 14.664 1 98.25 204 LYS B O 1
ATOM 4918 N N . TYR B 1 205 ? -12.641 -26.953 12.922 1 98.12 205 TYR B N 1
ATOM 4919 C CA . TYR B 1 205 ? -11.555 -26.406 13.734 1 98.12 205 TYR B CA 1
ATOM 4920 C C . TYR B 1 205 ? -11.656 -24.891 13.836 1 98.12 205 TYR B C 1
ATOM 4922 O O . TYR B 1 205 ? -10.773 -24.234 14.406 1 98.12 205 TYR B O 1
ATOM 4930 N N . ASP B 1 206 ? -12.609 -24.266 13.203 1 98 206 ASP B N 1
ATOM 4931 C CA . ASP B 1 206 ? -12.992 -22.859 13.312 1 98 206 ASP B CA 1
ATOM 4932 C C . ASP B 1 206 ? -11.867 -21.953 12.836 1 98 206 ASP B C 1
ATOM 4934 O O . ASP B 1 206 ? -11.414 -21.078 13.57 1 98 206 ASP B O 1
ATOM 4938 N N . PHE B 1 207 ? -11.469 -22.078 11.633 1 98.31 207 PHE B N 1
ATOM 4939 C CA . PHE B 1 207 ? -10.469 -21.188 11.062 1 98.31 207 PHE B CA 1
ATOM 4940 C C . PHE B 1 207 ? -11.016 -20.484 9.82 1 98.31 207 PHE B C 1
ATOM 4942 O O . PHE B 1 207 ? -12.062 -20.859 9.297 1 98.31 207 PHE B O 1
ATOM 4949 N N . ILE B 1 208 ? -10.398 -19.391 9.406 1 98.81 208 ILE B N 1
ATOM 4950 C CA . ILE B 1 208 ? -10.742 -18.609 8.219 1 98.81 208 ILE B CA 1
ATOM 4951 C C . ILE B 1 208 ? -10.133 -19.25 6.98 1 98.81 208 ILE B C 1
ATOM 4953 O O . ILE B 1 208 ? -9.023 -19.797 7.035 1 98.81 208 ILE B O 1
ATOM 4957 N N . ILE B 1 209 ? -10.844 -19.281 5.887 1 98.88 209 ILE B N 1
ATOM 4958 C CA . ILE B 1 209 ? -10.305 -19.719 4.598 1 98.88 209 ILE B CA 1
ATOM 4959 C C . ILE B 1 209 ? -9.938 -18.5 3.758 1 98.88 209 ILE B C 1
ATOM 4961 O O . ILE B 1 209 ? -10.766 -17.594 3.559 1 98.88 209 ILE B O 1
ATOM 4965 N N . VAL B 1 210 ? -8.719 -18.359 3.34 1 98.94 210 VAL B N 1
ATOM 4966 C CA . VAL B 1 210 ? -8.289 -17.359 2.369 1 98.94 210 VAL B CA 1
ATOM 4967 C C . VAL B 1 210 ? -8.102 -18.016 1.003 1 98.94 210 VAL B C 1
ATOM 4969 O O . VAL B 1 210 ? -7.098 -18.703 0.768 1 98.94 210 VAL B O 1
ATOM 4972 N N . GLU B 1 211 ? -9.008 -17.828 0.145 1 98.88 211 GLU B N 1
ATOM 4973 C CA . GLU B 1 211 ? -8.945 -18.359 -1.216 1 98.88 211 GLU B CA 1
ATOM 4974 C C . GLU B 1 211 ? -8.414 -17.312 -2.189 1 98.88 211 GLU B C 1
ATOM 4976 O O . GLU B 1 211 ? -9.047 -16.281 -2.412 1 98.88 211 GLU B O 1
ATOM 4981 N N . ASP B 1 212 ? -7.277 -17.516 -2.715 1 98.69 212 ASP B N 1
ATOM 4982 C CA . ASP B 1 212 ? -6.629 -16.656 -3.699 1 98.69 212 ASP B CA 1
ATOM 4983 C C . ASP B 1 212 ? -6.852 -17.172 -5.117 1 98.69 212 ASP B C 1
ATOM 4985 O O . ASP B 1 212 ? -6.395 -18.266 -5.457 1 98.69 212 ASP B O 1
ATOM 4989 N N . ASP B 1 213 ? -7.527 -16.391 -5.957 1 98.31 213 ASP B N 1
ATOM 4990 C CA . ASP B 1 213 ? -7.855 -16.875 -7.289 1 98.31 213 ASP B CA 1
ATOM 4991 C C . ASP B 1 213 ? -7.504 -15.852 -8.359 1 98.31 213 ASP B C 1
ATOM 4993 O O . ASP B 1 213 ? -8.367 -15.43 -9.133 1 98.31 213 ASP B O 1
ATOM 4997 N N . PRO B 1 214 ? -6.238 -15.547 -8.492 1 97.19 214 PRO B N 1
ATOM 4998 C CA . PRO B 1 214 ? -5.836 -14.578 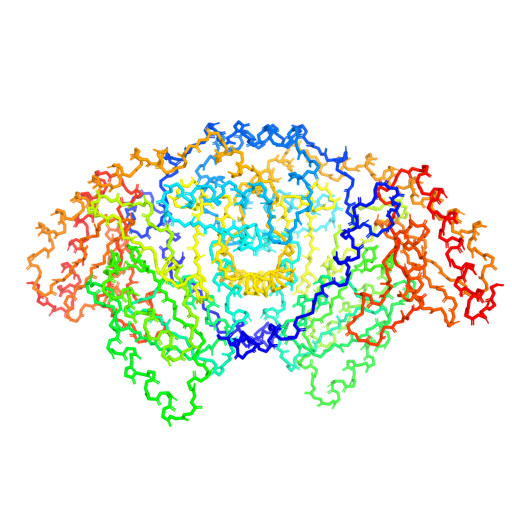-9.523 1 97.19 214 PRO B CA 1
ATOM 4999 C C . PRO B 1 214 ? -5.906 -15.156 -10.93 1 97.19 214 PRO B C 1
ATOM 5001 O O . PRO B 1 214 ? -5.91 -14.406 -11.906 1 97.19 214 PRO B O 1
ATOM 5004 N N . TYR B 1 215 ? -6.039 -16.5 -11.102 1 96.75 215 TYR B N 1
ATOM 5005 C CA . TYR B 1 215 ? -5.844 -17.109 -12.414 1 96.75 215 TYR B CA 1
ATOM 5006 C C . TYR B 1 215 ? -7.117 -17.812 -12.883 1 96.75 215 TYR B C 1
ATOM 5008 O O . TYR B 1 215 ? -7.164 -18.344 -13.992 1 96.75 215 TYR B O 1
ATOM 5016 N N . GLY B 1 216 ? -8.133 -17.844 -12.047 1 96.56 216 GLY B N 1
ATOM 5017 C CA . GLY B 1 216 ? -9.312 -18.641 -12.336 1 96.56 216 GLY B CA 1
ATOM 5018 C C . GLY B 1 216 ? -9.922 -18.344 -13.688 1 96.56 216 GLY B C 1
ATOM 5019 O O . GLY B 1 216 ? -10.461 -19.25 -14.344 1 96.56 216 GLY B O 1
ATOM 5020 N N . ALA B 1 217 ? -9.805 -17.156 -14.18 1 96.12 217 ALA B N 1
ATOM 5021 C CA . ALA B 1 217 ? -10.398 -16.75 -15.445 1 96.12 217 ALA B CA 1
ATOM 5022 C C . ALA B 1 217 ? -9.547 -17.203 -16.625 1 96.12 217 ALA B C 1
ATOM 5024 O O . ALA B 1 217 ? -10 -17.172 -17.781 1 96.12 217 ALA B O 1
ATOM 5025 N N . LEU B 1 218 ? -8.336 -17.672 -16.359 1 96.75 218 LEU B N 1
ATOM 5026 C CA . LEU B 1 218 ? -7.41 -18.078 -17.422 1 96.75 218 LEU B CA 1
ATOM 5027 C C . LEU B 1 218 ? -7.465 -19.578 -17.641 1 96.75 218 LEU B C 1
ATOM 5029 O O . LEU B 1 218 ? -6.426 -20.25 -17.656 1 96.75 218 LEU B O 1
ATOM 5033 N N . ARG B 1 219 ? -8.625 -20.141 -17.797 1 97.44 219 ARG B N 1
ATOM 5034 C CA . ARG B 1 219 ? -8.805 -21.578 -18 1 97.44 219 ARG B CA 1
ATOM 5035 C C . ARG B 1 219 ? -8.688 -21.938 -19.484 1 97.44 219 ARG B C 1
ATOM 5037 O O . ARG B 1 219 ? -9.312 -21.297 -20.328 1 97.44 219 ARG B O 1
ATOM 5044 N N . PHE B 1 220 ? -7.941 -22.953 -19.797 1 96.44 220 PHE B N 1
ATOM 5045 C CA . PHE B 1 220 ? -7.734 -23.438 -21.156 1 96.44 220 PHE B CA 1
ATOM 5046 C C . PHE B 1 220 ? -8.648 -24.625 -21.453 1 96.44 220 PHE B C 1
ATOM 5048 O O . PHE B 1 220 ? -9.094 -24.781 -22.594 1 96.44 220 PHE B O 1
ATOM 5055 N N . GLU B 1 221 ? -8.742 -25.438 -20.5 1 95.31 221 GLU B N 1
ATOM 5056 C CA . GLU B 1 221 ? -9.508 -26.672 -20.656 1 95.31 221 GLU B CA 1
ATOM 5057 C C . GLU B 1 221 ? -10.164 -27.094 -19.344 1 95.31 221 GLU B C 1
ATOM 5059 O O . GLU B 1 221 ? -9.859 -26.547 -18.297 1 95.31 221 GLU B O 1
ATOM 5064 N N . GLY B 1 222 ? -11.016 -28.016 -19.469 1 93.94 222 GLY B N 1
ATOM 5065 C CA . GLY B 1 222 ? -11.742 -28.484 -18.297 1 93.94 222 GLY B CA 1
ATOM 5066 C C . GLY B 1 222 ? -12.914 -27.594 -17.922 1 93.94 222 GLY B C 1
ATOM 5067 O O . GLY B 1 222 ? -13.195 -26.609 -18.609 1 93.94 222 GLY B O 1
ATOM 5068 N N . GLU B 1 223 ? -13.539 -27.969 -16.844 1 94.19 223 GLU B N 1
ATOM 5069 C CA . GLU B 1 223 ? -14.719 -27.234 -16.406 1 94.19 223 GLU B CA 1
ATOM 5070 C C . GLU B 1 223 ? -14.398 -26.328 -15.227 1 94.19 223 GLU B C 1
ATOM 5072 O O . GLU B 1 223 ? -13.547 -26.656 -14.398 1 94.19 223 GLU B O 1
ATOM 5077 N N . LYS B 1 224 ? -15.141 -25.25 -15.273 1 95.19 224 LYS B N 1
ATOM 5078 C CA . LYS B 1 224 ? -15.031 -24.344 -14.141 1 95.19 224 LYS B CA 1
ATOM 5079 C C . LYS B 1 224 ? -15.609 -24.953 -12.875 1 95.19 224 LYS B C 1
ATOM 5081 O O . LYS B 1 224 ? -16.672 -25.578 -12.914 1 95.19 224 LYS B O 1
ATOM 5086 N N . LEU B 1 225 ? -14.906 -24.906 -11.758 1 96 225 LEU B N 1
ATOM 5087 C CA . LEU B 1 225 ? -15.359 -25.391 -10.461 1 96 225 LEU B CA 1
ATOM 5088 C C . LEU B 1 225 ? -15.82 -24.219 -9.578 1 96 225 LEU B C 1
ATOM 5090 O O . LEU B 1 225 ? -15.328 -23.109 -9.711 1 96 225 LEU B O 1
ATOM 5094 N N . PRO B 1 226 ? -16.781 -24.453 -8.703 1 96.75 226 PRO B N 1
ATOM 5095 C CA . PRO B 1 226 ? -17.172 -23.391 -7.77 1 96.75 226 PRO B CA 1
ATOM 5096 C C . PRO B 1 226 ? -16.031 -22.984 -6.832 1 96.75 226 PRO B C 1
ATOM 5098 O O . PRO B 1 226 ? -15.227 -23.828 -6.434 1 96.75 226 PRO B O 1
ATOM 5101 N N . SER B 1 227 ? -16.016 -21.719 -6.508 1 98 227 SER B N 1
ATOM 5102 C CA . SER B 1 227 ? -15.047 -21.25 -5.523 1 98 227 SER B CA 1
ATOM 5103 C C . SER B 1 227 ? -15.352 -21.812 -4.137 1 98 227 SER B C 1
ATOM 5105 O O . SER B 1 227 ? -16.5 -22.172 -3.844 1 98 227 SER B O 1
ATOM 5107 N N . ILE B 1 228 ? -14.32 -21.906 -3.293 1 98.62 228 ILE B N 1
ATOM 5108 C CA . ILE B 1 228 ? -14.539 -22.25 -1.893 1 98.62 228 ILE B CA 1
ATOM 5109 C C . ILE B 1 228 ? -15.406 -21.188 -1.226 1 98.62 228 ILE B C 1
ATOM 5111 O O . ILE B 1 228 ? -16.25 -21.5 -0.389 1 98.62 228 ILE B O 1
ATOM 5115 N N . TYR B 1 229 ? -15.234 -19.969 -1.629 1 98.62 229 TYR B N 1
ATOM 5116 C CA . TYR B 1 229 ? -16.031 -18.859 -1.133 1 98.62 229 TYR B CA 1
ATOM 5117 C C . TYR B 1 229 ? -17.516 -19.125 -1.317 1 98.62 229 TYR B C 1
ATOM 5119 O O . TYR B 1 229 ? -18.312 -18.922 -0.398 1 98.62 229 TYR B O 1
ATOM 5127 N N . SER B 1 230 ? -17.922 -19.578 -2.475 1 97.75 230 SER B N 1
ATOM 5128 C CA . SER B 1 230 ? -19.328 -19.812 -2.746 1 97.75 230 SER B CA 1
ATOM 5129 C C . SER B 1 230 ? -19.891 -20.906 -1.837 1 97.75 230 SER B C 1
ATOM 5131 O O . SER B 1 230 ? -21.094 -20.938 -1.561 1 97.75 230 SER B O 1
ATOM 5133 N N . MET B 1 231 ? -19.031 -21.797 -1.345 1 97.75 231 MET B N 1
ATOM 5134 C CA . MET B 1 231 ? -19.453 -22.906 -0.497 1 97.75 231 MET B CA 1
ATOM 5135 C C . MET B 1 231 ? -19.531 -22.469 0.964 1 97.75 231 MET B C 1
ATOM 5137 O O . MET B 1 231 ? -20.312 -23.031 1.738 1 97.75 231 MET B O 1
ATOM 5141 N N . ALA B 1 232 ? -18.703 -21.531 1.324 1 98.12 232 ALA B N 1
ATOM 5142 C CA . ALA B 1 232 ? -18.641 -21.078 2.713 1 98.12 232 ALA B CA 1
ATOM 5143 C C . ALA B 1 232 ? -18.328 -19.594 2.791 1 98.12 232 ALA B C 1
ATOM 5145 O O . ALA B 1 232 ? -17.312 -19.188 3.371 1 98.12 232 ALA B O 1
ATOM 5146 N N . PRO B 1 233 ? -19.25 -18.719 2.285 1 97.75 233 PRO B N 1
ATOM 5147 C CA . PRO B 1 233 ? -18.984 -17.281 2.232 1 97.75 233 PRO B CA 1
ATOM 5148 C C . PRO B 1 233 ? -18.844 -16.656 3.617 1 97.75 233 PRO B C 1
ATOM 5150 O O . PRO B 1 233 ? -18.219 -15.602 3.762 1 97.75 233 PRO B O 1
ATOM 5153 N N . GLU B 1 234 ? -19.344 -17.281 4.66 1 96.94 234 GLU B N 1
ATOM 5154 C CA . GLU B 1 234 ? -19.391 -16.703 5.996 1 96.94 234 GLU B CA 1
ATOM 5155 C C . GLU B 1 234 ? -18.016 -16.766 6.668 1 96.94 234 GLU B C 1
ATOM 5157 O O . GLU B 1 234 ? -17.766 -16.078 7.66 1 96.94 234 GLU B O 1
ATOM 5162 N N . ARG B 1 235 ? -17.094 -17.641 6.102 1 97.44 235 ARG B N 1
ATOM 5163 C CA . ARG B 1 235 ? -15.789 -17.75 6.75 1 97.44 235 ARG B CA 1
ATOM 5164 C C . ARG B 1 235 ? -14.664 -17.734 5.727 1 97.44 235 ARG B C 1
ATOM 5166 O O . ARG B 1 235 ? -13.516 -18.062 6.043 1 97.44 235 ARG B O 1
ATOM 5173 N N . THR B 1 236 ? -15 -17.359 4.457 1 98.69 236 THR B N 1
ATOM 5174 C CA . THR B 1 236 ? -14.008 -17.344 3.383 1 98.69 236 THR B CA 1
ATOM 5175 C C . THR B 1 236 ? -13.75 -15.922 2.902 1 98.69 236 THR B C 1
ATOM 5177 O O . THR B 1 236 ? -14.688 -15.148 2.723 1 98.69 236 THR B O 1
ATOM 5180 N N . ILE B 1 237 ? -12.531 -15.555 2.826 1 98.88 237 ILE B N 1
ATOM 5181 C CA . ILE B 1 237 ? -12.086 -14.359 2.129 1 98.88 237 ILE B CA 1
ATOM 5182 C C . ILE B 1 237 ? -11.547 -14.727 0.748 1 98.88 237 ILE B C 1
ATOM 5184 O O . ILE B 1 237 ? -10.625 -15.539 0.63 1 98.88 237 ILE B O 1
ATOM 5188 N N . LEU B 1 238 ? -12.18 -14.211 -0.264 1 98.88 238 LEU B N 1
ATOM 5189 C CA . LEU B 1 238 ? -11.758 -14.422 -1.644 1 98.88 238 LEU B CA 1
ATOM 5190 C C . LEU B 1 238 ? -10.914 -13.258 -2.143 1 98.88 238 LEU B C 1
ATOM 5192 O O . LEU B 1 238 ? -11.336 -12.102 -2.072 1 98.88 238 LEU B O 1
ATOM 5196 N N . LEU B 1 239 ? -9.719 -13.547 -2.541 1 98.88 239 LEU B N 1
ATOM 5197 C CA . LEU B 1 239 ? -8.828 -12.57 -3.156 1 98.88 239 LEU B CA 1
ATOM 5198 C C . LEU B 1 239 ? -8.812 -12.727 -4.672 1 98.88 239 LEU B C 1
ATOM 5200 O O . LEU B 1 239 ? -8.758 -13.844 -5.184 1 98.88 239 LEU B O 1
ATOM 5204 N N . ASN B 1 240 ? -8.953 -11.672 -5.344 1 98.38 240 ASN B N 1
ATOM 5205 C CA . ASN B 1 240 ? -8.82 -11.609 -6.797 1 98.38 240 ASN B CA 1
ATOM 5206 C C . ASN B 1 240 ? -8.055 -10.359 -7.234 1 98.38 240 ASN B C 1
ATOM 5208 O O . ASN B 1 240 ? -7.617 -9.57 -6.398 1 98.38 240 ASN B O 1
ATOM 5212 N N . THR B 1 241 ? -7.73 -10.273 -8.531 1 97.94 241 THR B N 1
ATOM 5213 C CA . THR B 1 241 ? -6.941 -9.148 -9.039 1 97.94 241 THR B CA 1
ATOM 5214 C C . THR B 1 241 ? -7.285 -8.859 -10.5 1 97.94 241 THR B C 1
ATOM 5216 O O . THR B 1 241 ? -7.711 -9.758 -11.227 1 97.94 241 THR B O 1
ATOM 5219 N N . PHE B 1 242 ? -7.105 -7.648 -10.906 1 98.12 242 PHE B N 1
ATOM 5220 C CA . PHE B 1 242 ? -7.242 -7.262 -12.305 1 98.12 242 PHE B CA 1
ATOM 5221 C C . PHE B 1 242 ? -5.918 -7.434 -13.047 1 98.12 242 PHE B C 1
ATOM 5223 O O . PHE B 1 242 ? -5.859 -7.281 -14.266 1 98.12 242 PHE B O 1
ATOM 5230 N N . SER B 1 243 ? -4.91 -7.828 -12.367 1 96.88 243 SER B N 1
ATOM 5231 C CA . SER B 1 243 ? -3.555 -7.832 -12.906 1 96.88 243 SER B CA 1
ATOM 5232 C C . SER B 1 243 ? -3.414 -8.844 -14.039 1 96.88 243 SER B C 1
ATOM 5234 O O . SER B 1 243 ? -2.613 -8.656 -14.953 1 96.88 243 SER B O 1
ATOM 5236 N N . LYS B 1 244 ? -4.195 -9.93 -13.977 1 96.12 244 LYS B N 1
ATOM 5237 C CA . LYS B 1 244 ? -3.998 -11.016 -14.93 1 96.12 244 LYS B CA 1
ATOM 5238 C C . LYS B 1 244 ? -5.055 -10.992 -16.031 1 96.12 244 LYS B C 1
ATOM 5240 O O . LYS B 1 244 ? -4.922 -11.68 -17.047 1 96.12 244 LYS B O 1
ATOM 5245 N N . VAL B 1 245 ? -6.062 -10.172 -15.797 1 96.19 245 VAL B N 1
ATOM 5246 C CA . VAL B 1 245 ? -7.203 -10.242 -16.703 1 96.19 245 VAL B CA 1
ATOM 5247 C C . VAL B 1 245 ? -7.441 -8.875 -17.344 1 96.19 245 VAL B C 1
ATOM 5249 O O . VAL B 1 245 ? -8.211 -8.758 -18.297 1 96.19 245 VAL B O 1
ATOM 5252 N N . LEU B 1 246 ? -6.836 -7.836 -16.828 1 97 246 LEU B N 1
ATOM 5253 C CA . LEU B 1 246 ? -6.957 -6.488 -17.375 1 97 246 LEU B CA 1
ATOM 5254 C C . LEU B 1 246 ? -5.586 -5.844 -17.547 1 97 246 LEU B C 1
ATOM 5256 O O . LEU B 1 246 ? -5.043 -5.816 -18.656 1 97 246 LEU B O 1
ATOM 5260 N N . SER B 1 247 ? -4.977 -5.449 -16.422 1 96.62 247 SER B N 1
ATOM 5261 C CA . SER B 1 247 ? -3.68 -4.777 -16.453 1 96.62 247 SER B CA 1
ATOM 5262 C C . SER B 1 247 ? -3 -4.812 -15.086 1 96.62 247 SER B C 1
ATOM 5264 O O . SER B 1 247 ? -3.559 -4.336 -14.102 1 96.62 247 SER B O 1
ATOM 5266 N N . PRO B 1 248 ? -1.758 -5.387 -15.07 1 96.94 248 PRO B N 1
ATOM 5267 C CA . PRO B 1 248 ? -1.006 -5.316 -13.82 1 96.94 248 PRO B CA 1
ATOM 5268 C C . PRO B 1 248 ? -0.678 -3.881 -13.406 1 96.94 248 PRO B C 1
ATOM 5270 O O . PRO B 1 248 ? -0.574 -3.586 -12.211 1 96.94 248 PRO B O 1
ATOM 5273 N N . GLY B 1 249 ? -0.58 -2.959 -14.359 1 97.69 249 GLY B N 1
ATOM 5274 C CA . GLY B 1 249 ? -0.116 -1.603 -14.117 1 97.69 249 GLY B CA 1
ATOM 5275 C C . GLY B 1 249 ? -1.121 -0.754 -13.359 1 97.69 249 GLY B C 1
ATOM 5276 O O . GLY B 1 249 ? -0.768 0.286 -12.805 1 97.69 249 GLY B O 1
ATOM 5277 N N . LEU B 1 250 ? -2.396 -1.173 -13.352 1 98.56 250 LEU B N 1
ATOM 5278 C CA . LEU B 1 250 ? -3.432 -0.448 -12.625 1 98.56 250 LEU B CA 1
ATOM 5279 C C . LEU B 1 250 ? -3.377 -0.776 -11.141 1 98.56 250 LEU B C 1
ATOM 5281 O O . LEU B 1 250 ? -3.914 -0.032 -10.312 1 98.56 250 LEU B O 1
ATOM 5285 N N . ARG B 1 251 ? -2.773 -1.923 -10.789 1 98.5 251 ARG B N 1
ATOM 5286 C CA . ARG B 1 251 ? -2.619 -2.383 -9.414 1 98.5 251 ARG B CA 1
ATOM 5287 C C . ARG B 1 251 ? -3.961 -2.393 -8.688 1 98.5 251 ARG B C 1
ATOM 5289 O O . ARG B 1 251 ? -4.102 -1.785 -7.625 1 98.5 251 ARG B O 1
ATOM 5296 N N . LEU B 1 252 ? -4.895 -3.135 -9.219 1 98.81 252 LEU B N 1
ATOM 5297 C CA . LEU B 1 252 ? -6.207 -3.264 -8.594 1 98.81 252 LEU B CA 1
ATOM 5298 C C . LEU B 1 252 ? -6.426 -4.68 -8.078 1 98.81 252 LEU B C 1
ATOM 5300 O O . LEU B 1 252 ? -6.484 -5.629 -8.859 1 98.81 252 LEU B O 1
ATOM 5304 N N . GLY B 1 253 ? -6.461 -4.836 -6.797 1 98.62 253 GLY B N 1
ATOM 5305 C CA . GLY B 1 253 ? -6.812 -6.078 -6.129 1 98.62 253 GLY B CA 1
ATOM 5306 C C . GLY B 1 253 ? -8.164 -6.027 -5.438 1 98.62 253 GLY B C 1
ATOM 5307 O O . GLY B 1 253 ? -8.703 -4.945 -5.203 1 98.62 253 GLY B O 1
ATOM 5308 N N . LEU B 1 254 ? -8.727 -7.18 -5.148 1 98.25 254 LEU B N 1
ATOM 5309 C CA . LEU B 1 254 ? -10.055 -7.301 -4.555 1 98.25 254 LEU B CA 1
ATOM 5310 C C . LEU B 1 254 ? -10.023 -8.242 -3.355 1 98.25 254 LEU B C 1
ATOM 5312 O O . LEU B 1 254 ? -9.43 -9.328 -3.424 1 98.25 254 LEU B O 1
ATOM 5316 N N . VAL B 1 255 ? -10.594 -7.809 -2.303 1 98.88 255 VAL B N 1
ATOM 5317 C CA . VAL B 1 255 ? -10.93 -8.648 -1.158 1 98.88 255 VAL B CA 1
ATOM 5318 C C . VAL B 1 255 ? -12.453 -8.789 -1.052 1 98.88 255 VAL B C 1
ATOM 5320 O O . VAL B 1 255 ? -13.164 -7.785 -0.964 1 98.88 255 VAL B O 1
ATOM 5323 N N . VAL B 1 256 ? -12.953 -9.953 -1.149 1 98.88 256 VAL B N 1
ATOM 5324 C CA . VAL B 1 256 ? -14.367 -10.258 -0.973 1 98.88 256 VAL B CA 1
ATOM 5325 C C . VAL B 1 256 ? -14.562 -11.141 0.258 1 98.88 256 VAL B C 1
ATOM 5327 O O . VAL B 1 256 ? -13.883 -12.156 0.41 1 98.88 256 VAL B O 1
ATOM 5330 N N . GLY B 1 257 ? -15.422 -10.805 1.176 1 98.69 257 GLY B N 1
ATOM 5331 C CA . GLY B 1 257 ? -15.617 -11.617 2.363 1 98.69 257 GLY B CA 1
ATOM 5332 C C . GLY B 1 257 ? -16.703 -11.086 3.277 1 98.69 257 GLY B C 1
ATOM 5333 O O . GLY B 1 257 ? -17.453 -10.18 2.9 1 98.69 257 GLY B O 1
ATOM 5334 N N . PRO B 1 258 ? -16.875 -11.695 4.484 1 98.31 258 PRO B N 1
ATOM 5335 C CA . PRO B 1 258 ? -17.812 -11.164 5.473 1 98.31 258 PRO B CA 1
ATOM 5336 C C . PRO B 1 258 ? -17.547 -9.703 5.812 1 98.31 258 PRO B C 1
ATOM 5338 O O . PRO B 1 258 ? -16.391 -9.289 5.938 1 98.31 258 PRO B O 1
ATOM 5341 N N . LYS B 1 259 ? -18.672 -8.969 5.977 1 98.06 259 LYS B N 1
ATOM 5342 C CA . LYS B 1 259 ? -18.594 -7.52 6.152 1 98.06 259 LYS B CA 1
ATOM 5343 C C . LYS B 1 259 ? -17.703 -7.156 7.336 1 98.06 259 LYS B C 1
ATOM 5345 O O . LYS B 1 259 ? -16.922 -6.211 7.258 1 98.06 259 LYS B O 1
ATOM 5350 N N . ASP B 1 260 ? -17.766 -7.887 8.367 1 97.44 260 ASP B N 1
ATOM 5351 C CA . ASP B 1 260 ? -17 -7.574 9.578 1 97.44 260 ASP B CA 1
ATOM 5352 C C . ASP B 1 260 ? -15.508 -7.793 9.352 1 97.44 260 ASP B C 1
ATOM 5354 O O . ASP B 1 260 ? -14.68 -7.023 9.844 1 97.44 260 ASP B O 1
ATOM 5358 N N . MET B 1 261 ? -15.133 -8.859 8.617 1 98.19 261 MET B N 1
ATOM 5359 C CA . MET B 1 261 ? -13.727 -9.094 8.312 1 98.19 261 MET B CA 1
ATOM 5360 C C . MET B 1 261 ? -13.188 -8.016 7.375 1 98.19 261 MET B C 1
ATOM 5362 O O . MET B 1 261 ? -12.094 -7.484 7.598 1 98.19 261 MET B O 1
ATOM 5366 N N . VAL B 1 262 ? -14.023 -7.699 6.355 1 98.5 262 VAL B N 1
ATOM 5367 C CA . VAL B 1 262 ? -13.625 -6.691 5.379 1 98.5 262 VAL B CA 1
ATOM 5368 C C . VAL B 1 262 ? -13.422 -5.348 6.078 1 98.5 262 VAL B C 1
ATOM 5370 O O . VAL B 1 262 ? -12.477 -4.621 5.77 1 98.5 262 VAL B O 1
ATOM 5373 N N . LYS B 1 263 ? -14.273 -5.035 7.004 1 96.69 263 LYS B N 1
ATOM 5374 C CA . LYS B 1 263 ? -14.156 -3.797 7.77 1 96.69 263 LYS B CA 1
ATOM 5375 C C . LYS B 1 263 ? -12.836 -3.74 8.531 1 96.69 263 LYS B C 1
ATOM 5377 O O . LYS B 1 263 ? -12.164 -2.711 8.531 1 96.69 263 LYS B O 1
ATOM 5382 N N . ARG B 1 264 ? -12.453 -4.836 9.18 1 96.88 264 ARG B N 1
ATOM 5383 C CA . ARG B 1 264 ? -11.211 -4.883 9.945 1 96.88 264 ARG B CA 1
ATOM 5384 C C . ARG B 1 264 ? -10 -4.742 9.031 1 96.88 264 ARG B C 1
ATOM 5386 O O . ARG B 1 264 ? -9.031 -4.051 9.375 1 96.88 264 ARG B O 1
ATOM 5393 N N . ILE B 1 265 ? -10.094 -5.398 7.891 1 98.31 265 ILE B N 1
ATOM 5394 C CA . ILE B 1 265 ? -9.008 -5.289 6.926 1 98.31 265 ILE B CA 1
ATOM 5395 C C . ILE B 1 265 ? -8.898 -3.855 6.418 1 98.31 265 ILE B C 1
ATOM 5397 O O . ILE B 1 265 ? -7.801 -3.322 6.258 1 98.31 265 ILE B O 1
ATOM 5401 N N . SER B 1 266 ? -10.016 -3.229 6.18 1 97.06 266 SER B N 1
ATOM 5402 C CA . SER B 1 266 ? -10.062 -1.846 5.719 1 97.06 266 SER B CA 1
ATOM 5403 C C . SER B 1 266 ? -9.453 -0.896 6.742 1 97.06 266 SER B C 1
ATOM 5405 O O . SER B 1 266 ? -8.781 0.073 6.379 1 97.06 266 SER B O 1
ATOM 5407 N N . MET B 1 267 ? -9.719 -1.13 7.996 1 94.75 267 MET B N 1
ATOM 5408 C CA . MET B 1 267 ? -9.141 -0.307 9.055 1 94.75 267 MET B CA 1
ATOM 5409 C C . MET B 1 267 ? -7.617 -0.397 9.039 1 94.75 267 MET B C 1
ATOM 5411 O O . MET B 1 267 ? -6.93 0.612 9.203 1 94.75 267 MET B O 1
ATOM 5415 N N . ALA B 1 268 ? -7.078 -1.562 8.836 1 96 268 ALA B N 1
ATOM 5416 C CA . ALA B 1 268 ? -5.633 -1.732 8.703 1 96 268 ALA B CA 1
ATOM 5417 C C . ALA B 1 268 ? -5.102 -0.978 7.488 1 96 268 ALA B C 1
ATOM 5419 O O . ALA B 1 268 ? -4.016 -0.397 7.539 1 96 268 ALA B O 1
ATOM 5420 N N . LYS B 1 269 ? -5.898 -0.973 6.438 1 97 269 LYS B N 1
ATOM 5421 C CA . LYS B 1 269 ? -5.5 -0.332 5.188 1 97 269 LYS B CA 1
ATOM 5422 C C . LYS B 1 269 ? -5.383 1.18 5.355 1 97 269 LYS B C 1
ATOM 5424 O O . LYS B 1 269 ? -4.531 1.816 4.73 1 97 269 LYS B O 1
ATOM 5429 N N . GLN B 1 270 ? -6.223 1.724 6.148 1 94.25 270 GLN B N 1
ATOM 5430 C CA . GLN B 1 270 ? -6.227 3.168 6.355 1 94.25 270 GLN B CA 1
ATOM 5431 C C . GLN B 1 270 ? -4.848 3.664 6.781 1 94.25 270 GLN B C 1
ATOM 5433 O O . GLN B 1 270 ? -4.352 4.668 6.258 1 94.25 270 GLN B O 1
ATOM 5438 N N . ALA B 1 271 ? -4.258 2.967 7.668 1 93.81 271 ALA B N 1
ATOM 5439 C CA . ALA B 1 271 ? -2.926 3.334 8.148 1 93.81 271 ALA B CA 1
ATOM 5440 C C . ALA B 1 271 ? -1.861 3.023 7.098 1 93.81 271 ALA B C 1
ATOM 5442 O O . ALA B 1 271 ? -0.848 3.719 7.008 1 93.81 271 ALA B O 1
ATOM 5443 N N . ALA B 1 272 ? -2.158 2.025 6.27 1 96.38 272 ALA B N 1
ATOM 5444 C CA . ALA B 1 272 ? -1.142 1.508 5.359 1 96.38 272 ALA B CA 1
ATOM 5445 C C . ALA B 1 272 ? -0.95 2.438 4.164 1 96.38 272 ALA B C 1
ATOM 5447 O O . ALA B 1 272 ? 0.181 2.695 3.748 1 96.38 272 ALA B O 1
ATOM 5448 N N . ASP B 1 273 ? -2.137 2.885 3.615 1 96.94 273 ASP B N 1
ATOM 5449 C CA . ASP B 1 273 ? -1.944 3.705 2.422 1 96.94 273 ASP B CA 1
ATOM 5450 C C . ASP B 1 273 ? -3.096 4.691 2.242 1 96.94 273 ASP B C 1
ATOM 5452 O O . ASP B 1 273 ? -3.168 5.391 1.229 1 96.94 273 ASP B O 1
ATOM 5456 N N . LEU B 1 274 ? -3.992 4.801 3.193 1 94.19 274 LEU B N 1
ATOM 5457 C CA . LEU B 1 274 ? -5.164 5.672 3.176 1 94.19 274 LEU B CA 1
ATOM 5458 C C . LEU B 1 274 ? -6.195 5.172 2.166 1 94.19 274 LEU B C 1
ATOM 5460 O O . LEU B 1 274 ? -7.352 4.934 2.521 1 94.19 274 LEU B O 1
ATOM 5464 N N . CYS B 1 275 ? -5.816 5.035 0.953 1 96.69 275 CYS B N 1
ATOM 5465 C CA . CYS B 1 275 ? -6.746 4.574 -0.072 1 96.69 275 CYS B CA 1
ATOM 5466 C C . CYS B 1 275 ? -6.008 4.223 -1.358 1 96.69 275 CYS B C 1
ATOM 5468 O O . CYS B 1 275 ? -4.863 4.633 -1.556 1 96.69 275 CYS B O 1
ATOM 5470 N N . THR B 1 276 ? -6.621 3.412 -2.16 1 98.5 276 THR B N 1
ATOM 5471 C CA . THR B 1 276 ? -6.152 3.064 -3.496 1 98.5 276 THR B CA 1
ATOM 5472 C C . THR B 1 276 ? -6.32 4.242 -4.453 1 98.5 276 THR B C 1
ATOM 5474 O O . THR B 1 276 ? -7.289 5 -4.348 1 98.5 276 THR B O 1
ATOM 5477 N N . PRO B 1 277 ? -5.355 4.457 -5.398 1 98.75 277 PRO B N 1
ATOM 5478 C CA . PRO B 1 277 ? -5.531 5.57 -6.336 1 98.75 277 PRO B CA 1
ATOM 5479 C C . PRO B 1 277 ? -6.918 5.594 -6.969 1 98.75 277 PRO B C 1
ATOM 5481 O O . PRO B 1 277 ? -7.348 4.605 -7.57 1 98.75 277 PRO B O 1
ATOM 5484 N N . ALA B 1 278 ? -7.578 6.723 -6.828 1 98.44 278 ALA B N 1
ATOM 5485 C CA . ALA B 1 278 ? -8.945 6.855 -7.316 1 98.44 278 ALA B CA 1
ATOM 5486 C C . ALA B 1 278 ? -9 6.723 -8.836 1 98.44 278 ALA B C 1
ATOM 5488 O O . ALA B 1 278 ? -9.945 6.148 -9.383 1 98.44 278 ALA B O 1
ATOM 5489 N N . LEU B 1 279 ? -7.965 7.199 -9.5 1 98.75 279 LEU B N 1
ATOM 5490 C CA . LEU B 1 279 ? -7.941 7.188 -10.961 1 98.75 279 LEU B CA 1
ATOM 5491 C C . LEU B 1 279 ? -8 5.758 -11.492 1 98.75 279 LEU B C 1
ATOM 5493 O O . LEU B 1 279 ? -8.852 5.434 -12.328 1 98.75 279 LEU B O 1
ATOM 5497 N N . THR B 1 280 ? -7.113 4.883 -11.016 1 98.88 280 THR B N 1
ATOM 5498 C CA . THR B 1 280 ? -7.059 3.525 -11.547 1 98.88 280 THR B CA 1
ATOM 5499 C C . THR B 1 280 ? -8.359 2.779 -11.25 1 98.88 280 THR B C 1
ATOM 5501 O O . THR B 1 280 ? -8.828 1.993 -12.078 1 98.88 280 THR B O 1
ATOM 5504 N N . GLN B 1 281 ? -8.969 3.057 -10.102 1 98.88 281 GLN B N 1
ATOM 5505 C CA . GLN B 1 281 ? -10.219 2.406 -9.742 1 98.88 281 GLN B CA 1
ATOM 5506 C C . GLN B 1 281 ? -11.344 2.805 -10.695 1 98.88 281 GLN B C 1
ATOM 5508 O O . GLN B 1 281 ? -12.109 1.953 -11.156 1 98.88 281 GLN B O 1
ATOM 5513 N N . ARG B 1 282 ? -11.422 4.102 -10.969 1 98.88 282 ARG B N 1
ATOM 5514 C CA . ARG B 1 282 ? -12.5 4.582 -11.836 1 98.88 282 ARG B CA 1
ATOM 5515 C C . ARG B 1 282 ? -12.32 4.09 -13.266 1 98.88 282 ARG B C 1
ATOM 5517 O O . ARG B 1 282 ? -13.297 3.816 -13.961 1 98.88 282 ARG B O 1
ATOM 5524 N N . ILE B 1 283 ? -11.07 4.004 -13.727 1 98.88 283 ILE B N 1
ATOM 5525 C CA . ILE B 1 283 ? -10.781 3.395 -15.016 1 98.88 283 ILE B CA 1
ATOM 5526 C C . ILE B 1 283 ? -11.312 1.963 -15.047 1 98.88 283 ILE B C 1
ATOM 5528 O O . ILE B 1 283 ? -12.023 1.572 -15.977 1 98.88 283 ILE B O 1
ATOM 5532 N N . GLY B 1 284 ? -11 1.154 -14.016 1 98.81 284 GLY B N 1
ATOM 5533 C CA . GLY B 1 284 ? -11.508 -0.205 -13.93 1 98.81 284 GLY B CA 1
ATOM 5534 C C . GLY B 1 284 ? -13.023 -0.274 -13.914 1 98.81 284 GLY B C 1
ATOM 5535 O O . GLY B 1 284 ? -13.617 -1.108 -14.594 1 98.81 284 GLY B O 1
ATOM 5536 N N . ALA B 1 285 ? -13.648 0.632 -13.164 1 98.88 285 ALA B N 1
ATOM 5537 C CA . ALA B 1 285 ? -15.109 0.662 -13.039 1 98.88 285 ALA B CA 1
ATOM 5538 C C . ALA B 1 285 ? -15.766 0.9 -14.398 1 98.88 285 ALA B C 1
ATOM 5540 O O . ALA B 1 285 ? -16.672 0.17 -14.789 1 98.88 285 ALA B O 1
ATOM 5541 N N . ARG B 1 286 ? -15.273 1.941 -15.086 1 98.88 286 ARG B N 1
ATOM 5542 C CA . ARG B 1 286 ? -15.867 2.295 -16.375 1 98.88 286 ARG B CA 1
ATOM 5543 C C . ARG B 1 286 ? -15.586 1.224 -17.422 1 98.88 286 ARG B C 1
ATOM 5545 O O . ARG B 1 286 ? -16.422 0.974 -18.297 1 98.88 286 ARG B O 1
ATOM 5552 N N . TYR B 1 287 ? -14.422 0.601 -17.359 1 98.81 287 TYR B N 1
ATOM 5553 C CA . TYR B 1 287 ? -14.148 -0.516 -18.266 1 98.81 287 TYR B CA 1
ATOM 5554 C C . TYR B 1 287 ? -15.172 -1.628 -18.078 1 98.81 287 TYR B C 1
ATOM 5556 O O . TYR B 1 287 ? -15.734 -2.133 -19.047 1 98.81 287 TYR B O 1
ATOM 5564 N N . LEU B 1 288 ? -15.469 -2.014 -16.844 1 98.69 288 LEU B N 1
ATOM 5565 C CA . LEU B 1 288 ? -16.391 -3.1 -16.562 1 98.69 288 LEU B CA 1
ATOM 5566 C C . LEU B 1 288 ? -17.812 -2.725 -16.969 1 98.69 288 LEU B C 1
ATOM 5568 O O . LEU B 1 288 ? -18.609 -3.596 -17.312 1 98.69 288 LEU B O 1
ATOM 5572 N N . GLU B 1 289 ? -18.109 -1.435 -16.891 1 98.5 289 GLU B N 1
ATOM 5573 C CA . GLU B 1 289 ? -19.422 -0.963 -17.312 1 98.5 289 GLU B CA 1
ATOM 5574 C C . GLU B 1 289 ? -19.609 -1.133 -18.828 1 98.5 289 GLU B C 1
ATOM 5576 O O . GLU B 1 289 ? -20.719 -1.372 -19.297 1 98.5 289 GLU B O 1
ATOM 5581 N N . ARG B 1 290 ? -18.531 -1.036 -19.562 1 98.25 290 ARG B N 1
ATOM 5582 C CA . ARG B 1 290 ? -18.625 -0.952 -21.016 1 98.25 290 ARG B CA 1
ATOM 5583 C C . ARG B 1 290 ? -18.297 -2.297 -21.656 1 98.25 290 ARG B C 1
ATOM 5585 O O . ARG B 1 290 ? -18.75 -2.578 -22.781 1 98.25 290 ARG B O 1
ATOM 5592 N N . PHE B 1 291 ? -17.484 -3.084 -20.984 1 98 291 PHE B N 1
ATOM 5593 C CA . PHE B 1 291 ? -16.984 -4.312 -21.594 1 98 291 PHE B CA 1
ATOM 5594 C C . PHE B 1 291 ? -17.141 -5.492 -20.641 1 98 291 PHE B C 1
ATOM 5596 O O . PHE B 1 291 ? -17.078 -5.324 -19.422 1 98 291 PHE B O 1
ATOM 5603 N N . ASP B 1 292 ? -17.406 -6.672 -21.172 1 97.56 292 ASP B N 1
ATOM 5604 C CA . ASP B 1 292 ? -17.328 -7.906 -20.391 1 97.56 292 ASP B CA 1
ATOM 5605 C C . ASP B 1 292 ? -15.875 -8.375 -20.266 1 97.56 292 ASP B C 1
ATOM 5607 O O . ASP B 1 292 ? -15.297 -8.891 -21.219 1 97.56 292 ASP B O 1
ATOM 5611 N N . LEU B 1 293 ? -15.328 -8.203 -19.141 1 97.38 293 LEU B N 1
ATOM 5612 C CA . LEU B 1 293 ? -13.922 -8.484 -18.875 1 97.38 293 LEU B CA 1
ATOM 5613 C C . LEU B 1 293 ? -13.586 -9.93 -19.219 1 97.38 293 LEU B C 1
ATOM 5615 O O . LEU B 1 293 ? -12.547 -10.203 -19.844 1 97.38 293 LEU B O 1
ATOM 5619 N N . ILE B 1 294 ? -14.453 -10.883 -18.859 1 96.38 294 ILE B N 1
ATOM 5620 C CA . ILE B 1 294 ? -14.188 -12.305 -19.016 1 96.38 294 ILE B CA 1
ATOM 5621 C C . ILE B 1 294 ? -14.297 -12.703 -20.484 1 96.38 294 ILE B C 1
ATOM 5623 O O . ILE B 1 294 ? -13.469 -13.469 -20.984 1 96.38 294 ILE B O 1
ATOM 5627 N N . GLU B 1 295 ? -15.219 -12.156 -21.156 1 95.38 295 GLU B N 1
ATOM 5628 C CA . GLU B 1 295 ? -15.336 -12.406 -22.594 1 95.38 295 GLU B CA 1
ATOM 5629 C C . GLU B 1 295 ? -14.195 -11.742 -23.359 1 95.38 295 GLU B C 1
ATOM 5631 O O . GLU B 1 295 ? -13.695 -12.297 -24.344 1 95.38 295 GLU B O 1
ATOM 5636 N N . GLY B 1 296 ? -13.836 -10.641 -22.891 1 94.81 296 GLY B N 1
ATOM 5637 C CA . GLY B 1 296 ? -12.828 -9.836 -23.578 1 94.81 296 GLY B CA 1
ATOM 5638 C C . GLY B 1 296 ? -11.453 -10.469 -23.562 1 94.81 296 GLY B C 1
ATOM 5639 O O . GLY B 1 296 ? -10.617 -10.18 -24.422 1 94.81 296 GLY B O 1
ATOM 5640 N N . ILE B 1 297 ? -11.188 -11.359 -22.609 1 96 297 ILE B N 1
ATOM 5641 C CA . ILE B 1 297 ? -9.828 -11.875 -22.469 1 96 297 ILE B CA 1
ATOM 5642 C C . ILE B 1 297 ? -9.711 -13.211 -23.203 1 96 297 ILE B C 1
ATOM 5644 O O . ILE B 1 297 ? -8.641 -13.812 -23.25 1 96 297 ILE B O 1
ATOM 5648 N N . GLN B 1 298 ? -10.781 -13.703 -23.875 1 96.06 298 GLN B N 1
ATOM 5649 C CA . GLN B 1 298 ? -10.805 -15.016 -24.516 1 96.06 298 GLN B CA 1
ATOM 5650 C C . GLN B 1 298 ? -9.727 -15.117 -25.594 1 96.06 298 GLN B C 1
ATOM 5652 O O . GLN B 1 298 ? -9.062 -16.141 -25.719 1 96.06 298 GLN B O 1
ATOM 5657 N N . PRO B 1 299 ? -9.5 -14.055 -26.422 1 95.44 299 PRO B N 1
ATOM 5658 C CA . PRO B 1 299 ? -8.398 -14.148 -27.391 1 95.44 299 PRO B CA 1
ATOM 5659 C C . PRO B 1 299 ? -7.043 -14.367 -26.719 1 95.44 299 PRO B C 1
ATOM 5661 O O . PRO B 1 299 ? -6.211 -15.117 -27.234 1 95.44 299 PRO B O 1
ATOM 5664 N N . THR B 1 300 ? -6.852 -13.711 -25.641 1 94.75 300 THR B N 1
ATOM 5665 C CA . THR B 1 300 ? -5.617 -13.883 -24.891 1 94.75 300 THR B CA 1
ATOM 5666 C C . THR B 1 300 ? -5.504 -15.305 -24.344 1 94.75 300 THR B C 1
ATOM 5668 O O . THR B 1 300 ? -4.426 -15.906 -24.391 1 94.75 300 THR B O 1
ATOM 5671 N N . ILE B 1 301 ? -6.594 -15.891 -23.859 1 96.06 301 ILE B N 1
ATOM 5672 C CA . ILE B 1 301 ? -6.633 -17.25 -23.344 1 96.06 301 ILE B CA 1
ATOM 5673 C C . ILE B 1 301 ? -6.227 -18.234 -24.422 1 96.06 301 ILE B C 1
ATOM 5675 O O . ILE B 1 301 ? -5.473 -19.172 -24.172 1 96.06 301 ILE B O 1
ATOM 5679 N N . GLU B 1 302 ? -6.656 -18 -25.609 1 96.88 302 GLU B N 1
ATOM 5680 C CA . GLU B 1 302 ? -6.328 -18.891 -26.719 1 96.88 302 GLU B CA 1
ATOM 5681 C C . GLU B 1 302 ? -4.836 -18.844 -27.031 1 96.88 302 GLU B C 1
ATOM 5683 O O . GLU B 1 302 ? -4.227 -19.875 -27.328 1 96.88 302 GLU B O 1
ATOM 5688 N N . ILE B 1 303 ? -4.289 -17.672 -26.984 1 95.56 303 ILE B N 1
ATOM 5689 C CA . ILE B 1 303 ? -2.857 -17.516 -27.203 1 95.56 303 ILE B CA 1
ATOM 5690 C C . ILE B 1 303 ? -2.08 -18.297 -26.141 1 95.56 303 ILE B C 1
ATOM 5692 O O . ILE B 1 303 ? -1.156 -19.047 -26.469 1 95.56 303 ILE B O 1
ATOM 5696 N N . TYR B 1 304 ? -2.469 -18.125 -24.875 1 95.56 304 TYR B N 1
ATOM 5697 C CA . TYR B 1 304 ? -1.792 -18.812 -23.781 1 95.56 304 TYR B CA 1
ATOM 5698 C C . TYR B 1 304 ? -1.97 -20.328 -23.891 1 95.56 304 TYR B C 1
ATOM 5700 O O . TYR B 1 304 ? -1.046 -21.078 -23.594 1 95.56 304 TYR B O 1
ATOM 5708 N N . ARG B 1 305 ? -3.16 -20.75 -24.312 1 97.44 305 ARG B N 1
ATOM 5709 C CA . ARG B 1 305 ? -3.434 -22.172 -24.5 1 97.44 305 ARG B CA 1
ATOM 5710 C C . ARG B 1 305 ? -2.488 -22.781 -25.531 1 97.44 305 ARG B C 1
ATOM 5712 O O . ARG B 1 305 ? -1.914 -23.844 -25.297 1 97.44 305 ARG B O 1
ATOM 5719 N N . GLU B 1 306 ? -2.285 -22.156 -26.609 1 97.69 306 GLU B N 1
ATOM 5720 C CA . GLU B 1 306 ? -1.413 -22.641 -27.672 1 97.69 306 GLU B CA 1
ATOM 5721 C C . GLU B 1 306 ? 0.037 -22.719 -27.203 1 97.69 306 GLU B C 1
ATOM 5723 O O . GLU B 1 306 ? 0.731 -23.703 -27.484 1 97.69 306 GLU B O 1
ATOM 5728 N N . LYS B 1 307 ? 0.443 -21.688 -26.547 1 96.94 307 LYS B N 1
ATOM 5729 C CA . LYS B 1 307 ? 1.813 -21.656 -26.047 1 96.94 307 LYS B CA 1
ATOM 5730 C C . LYS B 1 307 ? 2.037 -22.734 -24.984 1 96.94 307 LYS B C 1
ATOM 5732 O O . LYS B 1 307 ? 3.072 -23.391 -24.969 1 96.94 307 LYS B O 1
ATOM 5737 N N . LYS B 1 308 ? 1.052 -22.844 -24.109 1 97.75 308 LYS B N 1
ATOM 5738 C CA . LYS B 1 308 ? 1.102 -23.875 -23.078 1 97.75 308 LYS B CA 1
ATOM 5739 C C . LYS B 1 308 ? 1.181 -25.266 -23.719 1 97.75 308 LYS B C 1
ATOM 5741 O O . LYS B 1 308 ? 2.029 -26.078 -23.344 1 97.75 308 LYS B O 1
ATOM 5746 N N . ASN B 1 309 ? 0.336 -25.547 -24.656 1 98.5 309 ASN B N 1
ATOM 5747 C CA . ASN B 1 309 ? 0.328 -26.844 -25.328 1 98.5 309 ASN B CA 1
ATOM 5748 C C . ASN B 1 309 ? 1.667 -27.125 -26 1 98.5 309 ASN B C 1
ATOM 5750 O O . ASN B 1 309 ? 2.16 -28.266 -25.953 1 98.5 309 ASN B O 1
ATOM 5754 N N . LEU B 1 310 ? 2.211 -26.125 -26.625 1 98.69 310 LEU B N 1
ATOM 5755 C CA . LEU B 1 310 ? 3.514 -26.266 -27.266 1 98.69 310 LEU B CA 1
ATOM 5756 C C . LEU B 1 310 ? 4.586 -26.625 -26.234 1 98.69 310 LEU B C 1
ATOM 5758 O O . LEU B 1 310 ? 5.383 -27.531 -26.453 1 98.69 310 LEU B O 1
ATOM 5762 N N . MET B 1 311 ? 4.629 -25.859 -25.172 1 98.5 311 MET B N 1
ATOM 5763 C CA . MET B 1 311 ? 5.641 -26.109 -24.156 1 98.5 311 MET B CA 1
ATOM 5764 C C . MET B 1 311 ? 5.492 -27.516 -23.578 1 98.5 311 MET B C 1
ATOM 5766 O O . MET B 1 311 ? 6.484 -28.219 -23.375 1 98.5 311 MET B O 1
ATOM 5770 N N . MET B 1 312 ? 4.25 -27.953 -23.297 1 98.38 312 MET B N 1
ATOM 5771 C CA . MET B 1 312 ? 4.016 -29.266 -22.734 1 98.38 312 MET B CA 1
ATOM 5772 C C . MET B 1 312 ? 4.461 -30.359 -23.703 1 98.38 312 MET B C 1
ATOM 5774 O O . MET B 1 312 ? 5.031 -31.375 -23.281 1 98.38 312 MET B O 1
ATOM 5778 N N . LYS B 1 313 ? 4.16 -30.109 -24.922 1 98.69 313 LYS B N 1
ATOM 5779 C CA . LYS B 1 313 ? 4.621 -31.062 -25.938 1 98.69 313 LYS B CA 1
ATOM 5780 C C . LYS B 1 313 ? 6.145 -31.172 -25.938 1 98.69 313 LYS B C 1
ATOM 5782 O O . LYS B 1 313 ? 6.691 -32.281 -25.984 1 98.69 313 LYS B O 1
ATOM 5787 N N . LEU B 1 314 ? 6.77 -30.062 -25.859 1 98.75 314 LEU B N 1
ATOM 5788 C CA . LEU B 1 314 ? 8.227 -30.031 -25.891 1 98.75 314 LEU B CA 1
ATOM 5789 C C . LEU B 1 314 ? 8.805 -30.609 -24.609 1 98.75 314 LEU B C 1
ATOM 5791 O O . LEU B 1 314 ? 9.867 -31.234 -24.625 1 98.75 314 LEU B O 1
ATOM 5795 N N . VAL B 1 315 ? 8.172 -30.422 -23.453 1 98.56 315 VAL B N 1
ATOM 5796 C CA . VAL B 1 315 ? 8.586 -31.062 -22.203 1 98.56 315 VAL B CA 1
ATOM 5797 C C . VAL B 1 315 ? 8.562 -32.562 -22.375 1 98.56 315 VAL B C 1
ATOM 5799 O O . VAL B 1 315 ? 9.523 -33.25 -22 1 98.56 315 VAL B O 1
ATOM 5802 N N . GLU B 1 316 ? 7.539 -33.062 -22.922 1 98.12 316 GLU B N 1
ATOM 5803 C CA . GLU B 1 316 ? 7.406 -34.5 -23.141 1 98.12 316 GLU B CA 1
ATOM 5804 C C . GLU B 1 316 ? 8.477 -35 -24.109 1 98.12 316 GLU B C 1
ATOM 5806 O O . GLU B 1 316 ? 9.125 -36.031 -23.844 1 98.12 316 GLU B O 1
ATOM 5811 N N . GLU B 1 317 ? 8.688 -34.281 -25.141 1 98.38 317 GLU B N 1
ATOM 5812 C CA . GLU B 1 317 ? 9.586 -34.719 -26.203 1 98.38 317 GLU B CA 1
ATOM 5813 C C . GLU B 1 317 ? 11.047 -34.594 -25.781 1 98.38 317 GLU B C 1
ATOM 5815 O O . GLU B 1 317 ? 11.875 -35.438 -26.125 1 98.38 317 GLU B O 1
ATOM 5820 N N . LYS B 1 318 ? 11.328 -33.562 -25.078 1 97.75 318 LYS B N 1
ATOM 5821 C CA . LYS B 1 318 ? 12.727 -33.219 -24.844 1 97.75 318 LYS B CA 1
ATOM 5822 C C . LYS B 1 318 ? 13.172 -33.625 -23.438 1 97.75 318 LYS B C 1
ATOM 5824 O O . LYS B 1 318 ? 14.352 -33.875 -23.203 1 97.75 318 LYS B O 1
ATOM 5829 N N . LEU B 1 319 ? 12.281 -33.625 -22.516 1 97.88 319 LEU B N 1
ATOM 5830 C CA . LEU B 1 319 ? 12.672 -33.875 -21.141 1 97.88 319 LEU B CA 1
ATOM 5831 C C . LEU B 1 319 ? 12.109 -35.219 -20.656 1 97.88 319 LEU B C 1
ATOM 5833 O O . LEU B 1 319 ? 12.562 -35.75 -19.656 1 97.88 319 LEU B O 1
ATOM 5837 N N . GLY B 1 320 ? 11.148 -35.719 -21.312 1 97.12 320 GLY B N 1
ATOM 5838 C CA . GLY B 1 320 ? 10.406 -36.875 -20.875 1 97.12 320 GLY B CA 1
ATOM 5839 C C . GLY B 1 320 ? 11.273 -38.125 -20.734 1 97.12 320 GLY B C 1
ATOM 5840 O O . GLY B 1 320 ? 10.891 -39.094 -20.078 1 97.12 320 GLY B O 1
ATOM 5841 N N . ASP B 1 321 ? 12.414 -38.094 -21.375 1 97.25 321 ASP B N 1
ATOM 5842 C CA . ASP B 1 321 ? 13.297 -39.25 -21.344 1 97.25 321 ASP B CA 1
ATOM 5843 C C . ASP B 1 321 ? 14.133 -39.25 -20.062 1 97.25 321 ASP B C 1
ATOM 5845 O O . ASP B 1 321 ? 14.805 -40.25 -19.75 1 97.25 321 ASP B O 1
ATOM 5849 N N . ILE B 1 322 ? 14.039 -38.219 -19.297 1 97.19 322 ILE B N 1
ATOM 5850 C CA . ILE B 1 322 ? 14.758 -38.125 -18.031 1 97.19 322 ILE B CA 1
ATOM 5851 C C . ILE B 1 322 ? 14.039 -38.969 -16.984 1 97.19 322 ILE B C 1
ATOM 5853 O O . ILE B 1 322 ? 12.883 -38.719 -16.641 1 97.19 322 ILE B O 1
ATOM 5857 N N . LYS B 1 323 ? 14.727 -39.906 -16.422 1 96.5 323 LYS B N 1
ATOM 5858 C CA . LYS B 1 323 ? 14.125 -40.844 -15.445 1 96.5 323 LYS B CA 1
ATOM 5859 C C . LYS B 1 323 ? 13.75 -40.094 -14.164 1 96.5 323 LYS B C 1
ATOM 5861 O O . LYS B 1 323 ? 14.586 -39.438 -13.547 1 96.5 323 LYS B O 1
ATOM 5866 N N . GLY B 1 324 ? 12.484 -40.25 -13.875 1 96.12 324 GLY B N 1
ATOM 5867 C CA . GLY B 1 324 ? 12.047 -39.719 -12.594 1 96.12 324 GLY B CA 1
ATOM 5868 C C . GLY B 1 324 ? 11.555 -38.281 -12.695 1 96.12 324 GLY B C 1
ATOM 5869 O O . GLY B 1 324 ? 11.109 -37.688 -11.695 1 96.12 324 GLY B O 1
ATOM 5870 N N . ILE B 1 325 ? 11.625 -37.719 -13.875 1 97.56 325 ILE B N 1
ATOM 5871 C CA . ILE B 1 325 ? 11.148 -36.344 -14.039 1 97.56 325 ILE B CA 1
ATOM 5872 C C . ILE B 1 325 ? 9.625 -36.312 -13.906 1 97.56 325 ILE B C 1
ATOM 5874 O O . ILE B 1 325 ? 8.945 -37.281 -14.234 1 97.56 325 ILE B O 1
ATOM 5878 N N . LYS B 1 326 ? 9.125 -35.344 -13.305 1 97.44 326 LYS B N 1
ATOM 5879 C CA . LYS B 1 326 ? 7.688 -35.062 -13.258 1 97.44 326 LYS B CA 1
ATOM 5880 C C . LYS B 1 326 ? 7.387 -33.625 -13.648 1 97.44 326 LYS B C 1
ATOM 5882 O O . LYS B 1 326 ? 8.234 -32.75 -13.484 1 97.44 326 LYS B O 1
ATOM 5887 N N . TRP B 1 327 ? 6.277 -33.438 -14.195 1 97.62 327 TRP B N 1
ATOM 5888 C CA . TRP B 1 327 ? 5.836 -32.062 -14.477 1 97.62 327 TRP B CA 1
ATOM 5889 C C . TRP B 1 327 ? 4.316 -31.969 -14.422 1 97.62 327 TRP B C 1
ATOM 5891 O O . TRP B 1 327 ? 3.617 -32.969 -14.5 1 97.62 327 TRP B O 1
ATOM 5901 N N . ILE B 1 328 ? 3.809 -30.797 -14.234 1 97.38 328 ILE B N 1
ATOM 5902 C CA . ILE B 1 328 ? 2.377 -30.516 -14.195 1 97.38 328 ILE B CA 1
ATOM 5903 C C . ILE B 1 328 ? 1.919 -29.984 -15.555 1 97.38 328 ILE B C 1
ATOM 5905 O O . ILE B 1 328 ? 2.572 -29.125 -16.141 1 97.38 328 ILE B O 1
ATOM 5909 N N . ASN B 1 329 ? 0.916 -30.594 -16.109 1 97.44 329 ASN B N 1
ATOM 5910 C CA . ASN B 1 329 ? 0.199 -30.031 -17.25 1 97.44 329 ASN B CA 1
ATOM 5911 C C . ASN B 1 329 ? -1.024 -29.234 -16.812 1 97.44 329 ASN B C 1
ATOM 5913 O O . ASN B 1 329 ? -2.094 -29.797 -16.578 1 97.44 329 ASN B O 1
ATOM 5917 N N . PRO B 1 330 ? -0.91 -27.953 -16.688 1 97.38 330 PRO B N 1
ATOM 5918 C CA . PRO B 1 330 ? -1.983 -27.156 -16.094 1 97.38 330 PRO B CA 1
ATOM 5919 C C . PRO B 1 330 ? -3.193 -27 -17.016 1 97.38 330 PRO B C 1
ATOM 5921 O O . PRO B 1 330 ? -3.039 -26.969 -18.25 1 97.38 330 PRO B O 1
ATOM 5924 N N . GLU B 1 331 ? -4.344 -26.844 -16.453 1 97.5 331 GLU B N 1
ATOM 5925 C CA . GLU B 1 331 ? -5.582 -26.641 -17.203 1 97.5 331 GLU B CA 1
ATOM 5926 C C . GLU B 1 331 ? -5.816 -25.156 -17.453 1 97.5 331 GLU B C 1
ATOM 5928 O O . GLU B 1 331 ? -6.781 -24.781 -18.125 1 97.5 331 GLU B O 1
ATOM 5933 N N . GLY B 1 332 ? -5.008 -24.328 -17 1 97.44 332 GLY B N 1
ATOM 5934 C CA . GLY B 1 332 ? -5.059 -22.875 -17.109 1 97.44 332 GLY B CA 1
ATOM 5935 C C . GLY B 1 332 ? -3.91 -22.188 -16.406 1 97.44 332 GLY B C 1
ATOM 5936 O O . GLY B 1 332 ? -2.92 -22.828 -16.047 1 97.44 332 GLY B O 1
ATOM 5937 N N . GLY B 1 333 ? -3.988 -20.891 -16.312 1 96.5 333 GLY B N 1
ATOM 5938 C CA . GLY B 1 333 ? -2.988 -20.109 -15.594 1 96.5 333 GLY B CA 1
ATOM 5939 C C . GLY B 1 333 ? -1.802 -19.734 -16.453 1 96.5 333 GLY B C 1
ATOM 5940 O O . GLY B 1 333 ? -1.953 -19.484 -17.656 1 96.5 333 GLY B O 1
ATOM 5941 N N . LEU B 1 334 ? -0.621 -19.594 -15.797 1 95.69 334 LEU B N 1
ATOM 5942 C CA . LEU B 1 334 ? 0.516 -19.016 -16.5 1 95.69 334 LEU B CA 1
ATOM 5943 C C . LEU B 1 334 ? 1.759 -19.891 -16.328 1 95.69 334 LEU B C 1
ATOM 5945 O O . LEU B 1 334 ? 2.787 -19.625 -16.969 1 95.69 334 LEU B O 1
ATOM 5949 N N . PHE B 1 335 ? 1.594 -20.984 -15.523 1 95.81 335 PHE B N 1
ATOM 5950 C CA . PHE B 1 335 ? 2.818 -21.641 -15.086 1 95.81 335 PHE B CA 1
ATOM 5951 C C . PHE B 1 335 ? 2.693 -23.156 -15.203 1 95.81 335 PHE B C 1
ATOM 5953 O O . PHE B 1 335 ? 1.585 -23.688 -15.203 1 95.81 335 PHE B O 1
ATOM 5960 N N . THR B 1 336 ? 3.814 -23.734 -15.344 1 97.12 336 THR B N 1
ATOM 5961 C CA . THR B 1 336 ? 3.979 -25.156 -15.07 1 97.12 336 THR B CA 1
ATOM 5962 C C . THR B 1 336 ? 5.125 -25.391 -14.086 1 97.12 336 THR B C 1
ATOM 5964 O O . THR B 1 336 ? 5.875 -24.469 -13.773 1 97.12 336 THR B O 1
ATOM 5967 N N . TRP B 1 337 ? 5.148 -26.531 -13.555 1 97.94 337 TRP B N 1
ATOM 5968 C CA . TRP B 1 337 ? 6.09 -26.922 -12.508 1 97.94 337 TRP B CA 1
ATOM 5969 C C . TRP B 1 337 ? 6.805 -28.219 -12.867 1 97.94 337 TRP B C 1
ATOM 5971 O O . TRP B 1 337 ? 6.156 -29.234 -13.156 1 97.94 337 TRP B O 1
ATOM 5981 N N . ILE B 1 338 ? 8.117 -28.156 -12.867 1 98.25 338 ILE B N 1
ATOM 5982 C CA . ILE B 1 338 ? 8.914 -29.328 -13.219 1 98.25 338 ILE B CA 1
ATOM 5983 C C . ILE B 1 338 ? 9.695 -29.812 -11.992 1 98.25 338 ILE B C 1
ATOM 5985 O O . ILE B 1 338 ? 10.289 -29 -11.273 1 98.25 338 ILE B O 1
ATOM 5989 N N . THR B 1 339 ? 9.656 -31.047 -11.711 1 98.12 339 THR B N 1
ATOM 5990 C CA . THR B 1 339 ? 10.461 -31.703 -10.688 1 98.12 339 THR B CA 1
ATOM 5991 C C . THR B 1 339 ? 11.492 -32.625 -11.312 1 98.12 339 THR B C 1
ATOM 5993 O O . THR B 1 339 ? 11.133 -33.656 -11.906 1 98.12 339 THR B O 1
ATOM 5996 N N . LEU B 1 340 ? 12.719 -32.25 -11.195 1 98.31 340 LEU B N 1
ATOM 5997 C CA . LEU B 1 340 ? 13.805 -33.125 -11.672 1 98.31 340 LEU B CA 1
ATOM 5998 C C . LEU B 1 340 ? 14.102 -34.219 -10.672 1 98.31 340 LEU B C 1
ATOM 6000 O O . LEU B 1 340 ? 13.633 -34.188 -9.531 1 98.31 340 LEU B O 1
ATOM 6004 N N . PRO B 1 341 ? 14.805 -35.219 -11.125 1 97.31 341 PRO B N 1
ATOM 6005 C CA . PRO B 1 341 ? 15.141 -36.312 -10.211 1 97.31 341 PRO B CA 1
ATOM 6006 C C . PRO B 1 341 ? 15.984 -35.844 -9.023 1 97.31 341 PRO B C 1
ATOM 6008 O O . PRO B 1 341 ? 16.594 -34.781 -9.078 1 97.31 341 PRO B O 1
ATOM 6011 N N . GLU B 1 342 ? 15.961 -36.719 -8.008 1 95.38 342 GLU B N 1
ATOM 6012 C CA . GLU B 1 342 ? 16.781 -36.438 -6.836 1 95.38 342 GLU B CA 1
ATOM 6013 C C . GLU B 1 342 ? 18.25 -36.219 -7.23 1 95.38 342 GLU B C 1
ATOM 6015 O O . GLU B 1 342 ? 18.766 -36.875 -8.125 1 95.38 342 GLU B O 1
ATOM 6020 N N . GLY B 1 343 ? 18.828 -35.312 -6.551 1 95.56 343 GLY B N 1
ATOM 6021 C CA . GLY B 1 343 ? 20.219 -34.969 -6.844 1 95.56 343 GLY B CA 1
ATOM 6022 C C . GLY B 1 343 ? 20.375 -33.688 -7.605 1 95.56 343 GLY B C 1
ATOM 6023 O O . GLY B 1 343 ? 21.422 -33.031 -7.527 1 95.56 343 GLY B O 1
ATOM 6024 N N . PHE B 1 344 ? 19.375 -33.375 -8.375 1 97.75 344 PHE B N 1
ATOM 6025 C CA . PHE B 1 344 ? 19.438 -32.094 -9.094 1 97.75 344 PHE B CA 1
ATOM 6026 C C . PHE B 1 344 ? 19.188 -30.938 -8.141 1 97.75 344 PHE B C 1
ATOM 6028 O O . PHE B 1 344 ? 18.375 -31.047 -7.219 1 97.75 344 PHE B O 1
ATOM 6035 N N . ASP B 1 345 ? 19.891 -29.891 -8.32 1 97.94 345 ASP B N 1
ATOM 6036 C CA . ASP B 1 345 ? 19.703 -28.609 -7.645 1 97.94 345 ASP B CA 1
ATOM 6037 C C . ASP B 1 345 ? 19.484 -27.484 -8.656 1 97.94 345 ASP B C 1
ATOM 6039 O O . ASP B 1 345 ? 20.438 -27 -9.273 1 97.94 345 ASP B O 1
ATOM 6043 N N . THR B 1 346 ? 18.297 -27.031 -8.672 1 97.44 346 THR B N 1
ATOM 6044 C CA . THR B 1 346 ? 17.922 -26.125 -9.75 1 97.44 346 THR B CA 1
ATOM 6045 C C . THR B 1 346 ? 18.516 -24.734 -9.508 1 97.44 346 THR B C 1
ATOM 6047 O O . THR B 1 346 ? 18.625 -23.938 -10.445 1 97.44 346 THR B O 1
ATOM 6050 N N . LEU B 1 347 ? 18.797 -24.422 -8.25 1 95.62 347 LEU B N 1
ATOM 6051 C CA . LEU B 1 347 ? 19.484 -23.156 -8 1 95.62 347 LEU B CA 1
ATOM 6052 C C . LEU B 1 347 ? 20.922 -23.219 -8.492 1 95.62 347 LEU B C 1
ATOM 6054 O O . LEU B 1 347 ? 21.406 -22.281 -9.125 1 95.62 347 LEU B O 1
ATOM 6058 N N . GLU B 1 348 ? 21.594 -24.281 -8.219 1 96.31 348 GLU B N 1
ATOM 6059 C CA . GLU B 1 348 ? 22.953 -24.484 -8.734 1 96.31 348 GLU B CA 1
ATOM 6060 C C . GLU B 1 348 ? 22.953 -24.547 -10.266 1 96.31 348 GLU B C 1
ATOM 6062 O O . GLU B 1 348 ? 23.812 -23.969 -10.914 1 96.31 348 GLU B O 1
ATOM 6067 N N . MET B 1 349 ? 22 -25.25 -10.773 1 97.69 349 MET B N 1
ATOM 6068 C CA . MET B 1 349 ? 21.875 -25.453 -12.211 1 97.69 349 MET B CA 1
ATOM 6069 C C . MET B 1 349 ? 21.609 -24.125 -12.922 1 97.69 349 MET B C 1
ATOM 6071 O O . MET B 1 349 ? 21.906 -23.984 -14.109 1 97.69 349 MET B O 1
ATOM 6075 N N . PHE B 1 350 ? 21.125 -23.188 -12.172 1 95.62 350 PHE B N 1
ATOM 6076 C CA . PHE B 1 350 ? 20.75 -21.906 -12.75 1 95.62 350 PHE B CA 1
ATOM 6077 C C . PHE B 1 350 ? 21.953 -21.188 -13.312 1 95.62 350 PHE B C 1
ATOM 6079 O O . PHE B 1 350 ? 21.844 -20.453 -14.297 1 95.62 350 PHE B O 1
ATOM 6086 N N . GLU B 1 351 ? 23.125 -21.359 -12.758 1 94.62 351 GLU B N 1
ATOM 6087 C CA . GLU B 1 351 ? 24.359 -20.75 -13.273 1 94.62 351 GLU B CA 1
ATOM 6088 C C . GLU B 1 351 ? 24.672 -21.25 -14.68 1 94.62 351 GLU B C 1
ATOM 6090 O O . GLU B 1 351 ? 25.094 -20.469 -15.539 1 94.62 351 GLU B O 1
ATOM 6095 N N . ILE B 1 352 ? 24.453 -22.5 -14.898 1 97.19 352 ILE B N 1
ATOM 6096 C CA . ILE B 1 352 ? 24.625 -23.062 -16.234 1 97.19 352 ILE B CA 1
ATOM 6097 C C . ILE B 1 352 ? 23.562 -22.516 -17.172 1 97.19 352 ILE B C 1
ATOM 6099 O O . ILE B 1 352 ? 23.828 -22.234 -18.328 1 97.19 352 ILE B O 1
ATOM 6103 N N . ALA B 1 353 ? 22.344 -22.422 -16.656 1 96.88 353 ALA B N 1
ATOM 6104 C CA . ALA B 1 353 ? 21.234 -21.891 -17.453 1 96.88 353 ALA B CA 1
ATOM 6105 C C . ALA B 1 353 ? 21.562 -20.484 -17.953 1 96.88 353 ALA B C 1
ATOM 6107 O O . ALA B 1 353 ? 21.266 -20.141 -19.109 1 96.88 353 ALA B O 1
ATOM 6108 N N . LYS B 1 354 ? 22.141 -19.672 -17.078 1 93.94 354 LYS B N 1
ATOM 6109 C CA . LYS B 1 354 ? 22.531 -18.328 -17.469 1 93.94 354 LYS B CA 1
ATOM 6110 C C . LYS B 1 354 ? 23.531 -18.359 -18.625 1 93.94 354 LYS B C 1
ATOM 6112 O O . LYS B 1 354 ? 23.422 -17.562 -19.562 1 93.94 354 LYS B O 1
ATOM 6117 N N . GLU B 1 355 ? 24.422 -19.234 -18.531 1 95.44 355 GLU B N 1
ATOM 6118 C CA . GLU B 1 355 ? 25.406 -19.391 -19.594 1 95.44 355 GLU B CA 1
ATOM 6119 C C . GLU B 1 355 ? 24.734 -19.797 -20.906 1 95.44 355 GLU B C 1
ATOM 6121 O O . GLU B 1 355 ? 25.141 -19.359 -21.984 1 95.44 355 GLU B O 1
ATOM 6126 N N . GLU B 1 356 ? 23.734 -20.609 -20.781 1 96.88 356 GLU B N 1
ATOM 6127 C CA . GLU B 1 356 ? 23.016 -21.078 -21.953 1 96.88 356 GLU B CA 1
ATOM 6128 C C . GLU B 1 356 ? 21.938 -20.078 -22.375 1 96.88 356 GLU B C 1
ATOM 6130 O O . GLU B 1 356 ? 21.172 -20.328 -23.297 1 96.88 356 GLU B O 1
ATOM 6135 N N . LYS B 1 357 ? 21.797 -19.016 -21.625 1 95.75 357 LYS B N 1
ATOM 6136 C CA . LYS B 1 357 ? 20.922 -17.891 -21.938 1 95.75 357 LYS B CA 1
ATOM 6137 C C . LYS B 1 357 ? 19.453 -18.281 -21.828 1 95.75 357 LYS B C 1
ATOM 6139 O O . LYS B 1 357 ? 18.641 -17.953 -22.688 1 95.75 357 LYS B O 1
ATOM 6144 N N . ILE B 1 358 ? 19.156 -19.062 -20.844 1 95.5 358 ILE B N 1
ATOM 6145 C CA . ILE B 1 358 ? 17.781 -19.422 -20.531 1 95.5 358 ILE B CA 1
ATOM 6146 C C . ILE B 1 358 ? 17.5 -19.188 -19.047 1 95.5 358 ILE B C 1
ATOM 6148 O O . ILE B 1 358 ? 18.344 -19.469 -18.203 1 95.5 358 ILE B O 1
ATOM 6152 N N . LEU B 1 359 ? 16.359 -18.578 -18.766 1 94.31 359 LEU B N 1
ATOM 6153 C CA . LEU B 1 359 ? 15.977 -18.266 -17.406 1 94.31 359 LEU B CA 1
ATOM 6154 C C . LEU B 1 359 ? 14.727 -19.031 -16.984 1 94.31 359 LEU B C 1
ATOM 6156 O O . LEU B 1 359 ? 13.75 -19.078 -17.734 1 94.31 359 LEU B O 1
ATOM 6160 N N . TYR B 1 360 ? 14.789 -19.75 -15.953 1 95.31 360 TYR B N 1
ATOM 6161 C CA . TYR B 1 360 ? 13.664 -20.281 -15.195 1 95.31 360 TYR B CA 1
ATOM 6162 C C . TYR B 1 360 ? 13.703 -19.828 -13.742 1 95.31 360 TYR B C 1
ATOM 6164 O O . TYR B 1 360 ? 14.656 -19.156 -13.328 1 95.31 360 TYR B O 1
ATOM 6172 N N . ILE B 1 361 ? 12.672 -20.109 -12.977 1 95.25 361 ILE B N 1
ATOM 6173 C CA . ILE B 1 361 ? 12.719 -19.781 -11.555 1 95.25 361 ILE B CA 1
ATOM 6174 C C . ILE B 1 361 ? 12.984 -21.047 -10.742 1 95.25 361 ILE B C 1
ATOM 6176 O O . ILE B 1 361 ? 12.18 -21.984 -10.75 1 95.25 361 ILE B O 1
ATOM 6180 N N . PRO B 1 362 ? 14.102 -21.062 -10.047 1 96.12 362 PRO B N 1
ATOM 6181 C CA . PRO B 1 362 ? 14.344 -22.203 -9.156 1 96.12 362 PRO B CA 1
ATOM 6182 C C . PRO B 1 362 ? 13.25 -22.359 -8.102 1 96.12 362 PRO B C 1
ATOM 6184 O O . PRO B 1 362 ? 12.797 -21.375 -7.52 1 96.12 362 PRO B O 1
ATOM 6187 N N . GLY B 1 363 ? 12.875 -23.578 -7.914 1 95.88 363 GLY B N 1
ATOM 6188 C CA . GLY B 1 363 ? 11.773 -23.844 -7 1 95.88 363 GLY B CA 1
ATOM 6189 C C . GLY B 1 363 ? 12.039 -23.359 -5.59 1 95.88 363 GLY B C 1
ATOM 6190 O O . GLY B 1 363 ? 11.109 -23.016 -4.859 1 95.88 363 GLY B O 1
ATOM 6191 N N . THR B 1 364 ? 13.273 -23.25 -5.191 1 93.94 364 THR B N 1
ATOM 6192 C CA . THR B 1 364 ? 13.672 -22.859 -3.842 1 93.94 364 THR B CA 1
ATOM 6193 C C . THR B 1 364 ? 13.094 -21.5 -3.486 1 93.94 364 THR B C 1
ATOM 6195 O O . THR B 1 364 ? 12.938 -21.172 -2.307 1 93.94 364 THR B O 1
ATOM 6198 N N . ALA B 1 365 ? 12.727 -20.719 -4.469 1 92.5 365 ALA B N 1
ATOM 6199 C CA . ALA B 1 365 ? 12.18 -19.375 -4.25 1 92.5 365 ALA B CA 1
ATOM 6200 C C . ALA B 1 365 ? 10.773 -19.453 -3.676 1 92.5 365 ALA B C 1
ATOM 6202 O O . ALA B 1 365 ? 10.258 -18.453 -3.156 1 92.5 365 ALA B O 1
ATOM 6203 N N . PHE B 1 366 ? 10.117 -20.641 -3.721 1 95.56 366 PHE B N 1
ATOM 6204 C CA . PHE B 1 366 ? 8.688 -20.719 -3.441 1 95.56 366 PHE B CA 1
ATOM 6205 C C . PHE B 1 366 ? 8.43 -21.516 -2.17 1 95.56 366 PHE B C 1
ATOM 6207 O O . PHE B 1 366 ? 7.387 -22.172 -2.039 1 95.56 366 PHE B O 1
ATOM 6214 N N . TYR B 1 367 ? 9.391 -21.5 -1.266 1 94.19 367 TYR B N 1
ATOM 6215 C CA . TYR B 1 367 ? 9.242 -22.203 -0.005 1 94.19 367 TYR B CA 1
ATOM 6216 C C . TYR B 1 367 ? 9.516 -21.297 1.181 1 94.19 367 TYR B C 1
ATOM 6218 O O . TYR B 1 367 ? 10.383 -20.406 1.106 1 94.19 367 TYR B O 1
ATOM 6226 N N . VAL B 1 368 ? 8.836 -21.453 2.219 1 90.44 368 VAL B N 1
ATOM 6227 C CA . VAL B 1 368 ? 9.094 -20.703 3.441 1 90.44 368 VAL B CA 1
ATOM 6228 C C . VAL B 1 368 ? 10.227 -21.359 4.227 1 90.44 368 VAL B C 1
ATOM 6230 O O . VAL B 1 368 ? 10.992 -20.672 4.914 1 90.44 368 VAL B O 1
ATOM 6233 N N . ASP B 1 369 ? 10.266 -22.641 4.145 1 88.38 369 ASP B N 1
ATOM 6234 C CA . ASP B 1 369 ? 11.336 -23.391 4.805 1 88.38 369 ASP B CA 1
ATOM 6235 C C . ASP B 1 369 ? 11.578 -24.734 4.125 1 88.38 369 ASP B C 1
ATOM 6237 O O . ASP B 1 369 ? 10.734 -25.203 3.365 1 88.38 369 ASP B O 1
ATOM 6241 N N . GLU B 1 370 ? 12.727 -25.266 4.199 1 89.12 370 GLU B N 1
ATOM 6242 C CA . GLU B 1 370 ? 13.117 -26.594 3.727 1 89.12 370 GLU B CA 1
ATOM 6243 C C . GLU B 1 370 ? 12.719 -26.797 2.268 1 89.12 370 GLU B C 1
ATOM 6245 O O . GLU B 1 370 ? 11.93 -27.688 1.956 1 89.12 370 GLU B O 1
ATOM 6250 N N . PRO B 1 371 ? 13.266 -26.109 1.388 1 93.56 371 PRO B N 1
ATOM 6251 C CA . PRO B 1 371 ? 12.867 -26.188 -0.022 1 93.56 371 PRO B CA 1
ATOM 6252 C C . PRO B 1 371 ? 13.25 -27.516 -0.672 1 93.56 371 PRO B C 1
ATOM 6254 O O . PRO B 1 371 ? 14.242 -28.141 -0.281 1 93.56 371 PRO B O 1
ATOM 6257 N N . ASP B 1 372 ? 12.383 -27.984 -1.583 1 95.88 372 ASP B N 1
ATOM 6258 C CA . ASP B 1 372 ? 12.805 -29 -2.551 1 95.88 372 ASP B CA 1
ATOM 6259 C C . ASP B 1 372 ? 13.695 -28.375 -3.629 1 95.88 372 ASP B C 1
ATOM 6261 O O . ASP B 1 372 ? 13.242 -27.547 -4.414 1 95.88 372 ASP B O 1
ATOM 6265 N N . ASN B 1 373 ? 14.844 -28.859 -3.758 1 96.94 373 ASN B N 1
ATOM 6266 C CA . ASN B 1 373 ? 15.852 -28.156 -4.555 1 96.94 373 ASN B CA 1
ATOM 6267 C C . ASN B 1 373 ? 15.773 -28.562 -6.023 1 96.94 373 ASN B C 1
ATOM 6269 O O . ASN B 1 373 ? 16.391 -27.922 -6.879 1 96.94 373 ASN B O 1
ATOM 6273 N N . ASN B 1 374 ? 15.062 -29.609 -6.328 1 98.06 374 ASN B N 1
ATOM 6274 C CA . ASN B 1 374 ? 15.062 -30.156 -7.68 1 98.06 374 ASN B CA 1
ATOM 6275 C C . ASN B 1 374 ? 13.836 -29.719 -8.469 1 98.06 374 ASN B C 1
ATOM 6277 O O . ASN B 1 374 ? 13.391 -30.406 -9.383 1 98.06 374 ASN B O 1
ATOM 6281 N N . THR B 1 375 ? 13.281 -28.578 -8.07 1 97.81 375 THR B N 1
ATOM 6282 C CA . THR B 1 375 ? 12.062 -28.109 -8.719 1 97.81 375 THR B CA 1
ATOM 6283 C C . THR B 1 375 ? 12.305 -26.781 -9.414 1 97.81 375 THR B C 1
ATOM 6285 O O . THR B 1 375 ? 13.266 -26.078 -9.094 1 97.81 375 THR B O 1
ATOM 6288 N N . MET B 1 376 ? 11.492 -26.469 -10.414 1 97.5 376 MET B N 1
ATOM 6289 C CA . MET B 1 376 ? 11.539 -25.172 -11.086 1 97.5 376 MET B CA 1
ATOM 6290 C C . MET B 1 376 ? 10.172 -24.797 -11.641 1 97.5 376 MET B C 1
ATOM 6292 O O . MET B 1 376 ? 9.359 -25.656 -11.953 1 97.5 376 MET B O 1
ATOM 6296 N N . ARG B 1 377 ? 9.906 -23.516 -11.742 1 97.31 377 ARG B N 1
ATOM 6297 C CA . ARG B 1 377 ? 8.711 -23 -12.398 1 97.31 377 ARG B CA 1
ATOM 6298 C C . ARG B 1 377 ? 9.047 -22.438 -13.781 1 97.31 377 ARG B C 1
ATOM 6300 O O . ARG B 1 377 ? 10.055 -21.75 -13.953 1 97.31 377 ARG B O 1
ATOM 6307 N N . LEU B 1 378 ? 8.242 -22.766 -14.742 1 97.12 378 LEU B N 1
ATOM 6308 C CA . LEU B 1 378 ? 8.32 -22.203 -16.078 1 97.12 378 LEU B CA 1
ATOM 6309 C C . LEU B 1 378 ? 7.039 -21.453 -16.438 1 97.12 378 LEU B C 1
ATOM 6311 O O . LEU B 1 378 ? 5.941 -21.891 -16.062 1 97.12 378 LEU B O 1
ATOM 6315 N N . SER B 1 379 ? 7.199 -20.406 -17.109 1 95.88 379 SER B N 1
ATOM 6316 C CA . SER B 1 379 ? 6.059 -19.672 -17.656 1 95.88 379 SER B CA 1
ATOM 6317 C C . SER B 1 379 ? 6.07 -19.688 -19.188 1 95.88 379 SER B C 1
ATOM 6319 O O . SER B 1 379 ? 7.129 -19.562 -19.812 1 95.88 379 SER B O 1
ATOM 6321 N N . PHE B 1 380 ? 4.977 -19.891 -19.828 1 95.12 380 PHE B N 1
ATOM 6322 C CA . PHE B 1 380 ? 4.848 -19.922 -21.266 1 95.12 380 PHE B CA 1
ATOM 6323 C C . PHE B 1 380 ? 4.227 -18.641 -21.797 1 95.12 380 PHE B C 1
ATOM 6325 O O . PHE B 1 380 ? 4.035 -18.469 -23 1 95.12 380 PHE B O 1
ATOM 6332 N N . CYS B 1 381 ? 3.992 -17.703 -20.969 1 90.62 381 CYS B N 1
ATOM 6333 C CA . CYS B 1 381 ? 3.135 -16.562 -21.281 1 90.62 381 CYS B CA 1
ATOM 6334 C C . CYS B 1 381 ? 3.863 -15.555 -22.156 1 90.62 381 CYS B C 1
ATOM 6336 O O . CYS B 1 381 ? 3.371 -15.188 -23.234 1 90.62 381 CYS B O 1
ATOM 6338 N N . LEU B 1 382 ? 5.059 -15.148 -21.891 1 88.69 382 LEU B N 1
ATOM 6339 C CA . LEU B 1 382 ? 5.719 -14.008 -22.516 1 88.69 382 LEU B CA 1
ATOM 6340 C C . LEU B 1 382 ? 6.457 -14.43 -23.781 1 88.69 382 LEU B C 1
ATOM 6342 O O . LEU B 1 382 ? 6.422 -13.719 -24.781 1 88.69 382 LEU B O 1
ATOM 6346 N N . PRO B 1 383 ? 7.164 -15.578 -23.75 1 92.5 383 PRO B N 1
ATOM 6347 C CA . PRO B 1 383 ? 7.949 -15.906 -24.938 1 92.5 383 PRO B CA 1
ATOM 6348 C C . PRO B 1 383 ? 7.078 -16.25 -26.141 1 92.5 383 PRO B C 1
ATOM 6350 O O . PRO B 1 383 ? 5.984 -16.797 -25.984 1 92.5 383 PRO B O 1
ATOM 6353 N N . THR B 1 384 ? 7.582 -15.938 -27.312 1 93.88 384 THR B N 1
ATOM 6354 C CA . THR B 1 384 ? 6.93 -16.375 -28.547 1 93.88 384 THR B CA 1
ATOM 6355 C C . THR B 1 384 ? 7.055 -17.891 -28.719 1 93.88 384 THR B C 1
ATOM 6357 O O . THR B 1 384 ? 7.824 -18.531 -28 1 93.88 384 THR B O 1
ATOM 6360 N N . LYS B 1 385 ? 6.293 -18.453 -29.656 1 97.06 385 LYS B N 1
ATOM 6361 C CA . LYS B 1 385 ? 6.359 -19.875 -29.906 1 97.06 385 LYS B CA 1
ATOM 6362 C C . LYS B 1 385 ? 7.766 -20.297 -30.328 1 97.06 385 LYS B C 1
ATOM 6364 O O . LYS B 1 385 ? 8.25 -21.359 -29.906 1 97.06 385 LYS B O 1
ATOM 6369 N N . GLU B 1 386 ? 8.414 -19.453 -31.078 1 97.75 386 GLU B N 1
ATOM 6370 C CA . GLU B 1 386 ? 9.789 -19.734 -31.5 1 97.75 386 GLU B CA 1
ATOM 6371 C C . GLU B 1 386 ? 10.742 -19.734 -30.312 1 97.75 386 GLU B C 1
ATOM 6373 O O . GLU B 1 386 ? 11.609 -20.609 -30.219 1 97.75 386 GLU B O 1
ATOM 6378 N N . LYS B 1 387 ? 10.555 -18.812 -29.453 1 96.62 387 LYS B N 1
ATOM 6379 C CA . LYS B 1 387 ? 11.406 -18.719 -28.266 1 96.62 387 LYS B CA 1
ATOM 6380 C C . LYS B 1 387 ? 11.133 -19.875 -27.312 1 96.62 387 LYS B C 1
ATOM 6382 O O . LYS B 1 387 ? 12.039 -20.328 -26.609 1 96.62 387 LYS B O 1
ATOM 6387 N N . ILE B 1 388 ? 9.906 -20.359 -27.266 1 97.88 388 ILE B N 1
ATOM 6388 C CA . ILE B 1 388 ? 9.586 -21.516 -26.453 1 97.88 388 ILE B CA 1
ATOM 6389 C C . ILE B 1 388 ? 10.344 -22.734 -26.969 1 97.88 388 ILE B C 1
ATOM 6391 O O . ILE B 1 388 ? 10.953 -23.469 -26.188 1 97.88 388 ILE B O 1
ATOM 6395 N N . LYS B 1 389 ? 10.383 -22.922 -28.266 1 98.5 389 LYS B N 1
ATOM 6396 C CA . LYS B 1 389 ? 11.102 -24.047 -28.859 1 98.5 389 LYS B CA 1
ATOM 6397 C C . LYS B 1 389 ? 12.594 -23.969 -28.562 1 98.5 389 LYS B C 1
ATOM 6399 O O . LYS B 1 389 ? 13.188 -24.922 -28.062 1 98.5 389 LYS B O 1
ATOM 6404 N N . GLU B 1 390 ? 13.094 -22.797 -28.828 1 98.31 390 GLU B N 1
ATOM 6405 C CA . GLU B 1 390 ? 14.523 -22.609 -28.594 1 98.31 390 GLU B CA 1
ATOM 6406 C C . GLU B 1 390 ? 14.859 -22.703 -27.109 1 98.31 390 GLU B C 1
ATOM 6408 O O . GLU B 1 390 ? 15.875 -23.281 -26.734 1 98.31 390 GLU B O 1
ATOM 6413 N N . GLY B 1 391 ? 14.016 -22.109 -26.328 1 98.06 391 GLY B N 1
ATOM 6414 C CA . GLY B 1 391 ? 14.234 -22.141 -24.891 1 98.06 391 GLY B CA 1
ATOM 6415 C C . GLY B 1 391 ? 14.219 -23.547 -24.312 1 98.06 391 GLY B C 1
ATOM 6416 O O . GLY B 1 391 ? 15.008 -23.875 -23.422 1 98.06 391 GLY B O 1
ATOM 6417 N N . MET B 1 392 ? 13.375 -24.375 -24.812 1 98.56 392 MET B N 1
ATOM 6418 C CA . MET B 1 392 ? 13.297 -25.75 -24.344 1 98.56 392 MET B CA 1
ATOM 6419 C C . MET B 1 392 ? 14.539 -26.531 -24.75 1 98.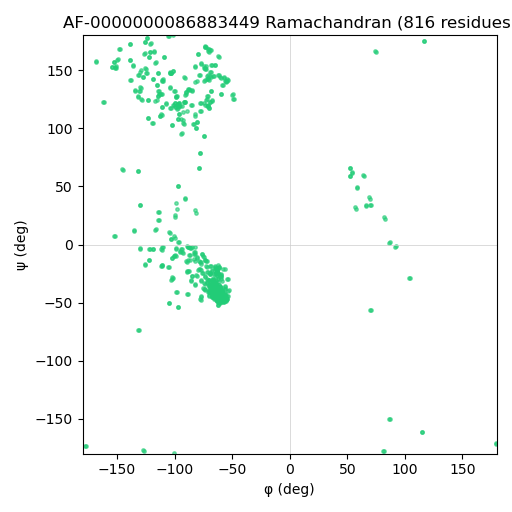56 392 MET B C 1
ATOM 6421 O O . MET B 1 392 ? 14.992 -27.422 -24.016 1 98.56 392 MET B O 1
ATOM 6425 N N . ASP B 1 393 ? 15.07 -26.219 -25.906 1 98.56 393 ASP B N 1
ATOM 6426 C CA . ASP B 1 393 ? 16.344 -26.812 -26.328 1 98.56 393 ASP B CA 1
ATOM 6427 C C . ASP B 1 393 ? 17.469 -26.422 -25.375 1 98.56 393 ASP B C 1
ATOM 6429 O O . ASP B 1 393 ? 18.25 -27.266 -24.953 1 98.56 393 ASP B O 1
ATOM 6433 N N . ARG B 1 394 ? 17.469 -25.203 -25.047 1 98.44 394 ARG B N 1
ATOM 6434 C CA . ARG B 1 394 ? 18.5 -24.688 -24.141 1 98.44 394 ARG B CA 1
ATOM 6435 C C . ARG B 1 394 ? 18.344 -25.281 -22.734 1 98.44 394 ARG B C 1
ATOM 6437 O O . ARG B 1 394 ? 19.328 -25.547 -22.062 1 98.44 394 ARG B O 1
ATOM 6444 N N . LEU B 1 395 ? 17.094 -25.438 -22.328 1 98.5 395 LEU B N 1
ATOM 6445 C CA . LEU B 1 395 ? 16.844 -26.031 -21.016 1 98.5 395 LEU B CA 1
ATOM 6446 C C . LEU B 1 395 ? 17.344 -27.469 -20.969 1 98.5 395 LEU B C 1
ATOM 6448 O O . LEU B 1 395 ? 17.953 -27.891 -19.969 1 98.5 395 LEU B O 1
ATOM 6452 N N . ARG B 1 396 ? 17.094 -28.203 -22 1 98.5 396 ARG B N 1
ATOM 6453 C CA . ARG B 1 396 ? 17.578 -29.562 -22.062 1 98.5 396 ARG B CA 1
ATOM 6454 C C . ARG B 1 396 ? 19.109 -29.609 -21.984 1 98.5 396 ARG B C 1
ATOM 6456 O O . ARG B 1 396 ? 19.688 -30.406 -21.25 1 98.5 396 ARG B O 1
ATOM 6463 N N . LYS B 1 397 ? 19.719 -28.734 -22.75 1 98.44 397 LYS B N 1
ATOM 6464 C CA . LYS B 1 397 ? 21.172 -28.641 -22.734 1 98.44 397 LYS B CA 1
ATOM 6465 C C . LYS B 1 397 ? 21.672 -28.312 -21.328 1 98.44 397 LYS B C 1
ATOM 6467 O O . LYS B 1 397 ? 22.672 -28.891 -20.875 1 98.44 397 LYS B O 1
ATOM 6472 N N . THR B 1 398 ? 21.031 -27.406 -20.641 1 98.62 398 THR B N 1
ATOM 6473 C CA . THR B 1 398 ? 21.359 -27.031 -19.281 1 98.62 398 THR B CA 1
ATOM 6474 C C . THR B 1 398 ? 21.297 -28.234 -18.344 1 98.62 398 THR B C 1
ATOM 6476 O O . THR B 1 398 ? 22.219 -28.469 -17.547 1 98.62 398 THR B O 1
ATOM 6479 N N . ILE B 1 399 ? 20.234 -29 -18.469 1 98.56 399 ILE B N 1
ATOM 6480 C CA . ILE B 1 399 ? 20.031 -30.172 -17.625 1 98.56 399 ILE B CA 1
ATOM 6481 C C . ILE B 1 399 ? 21.109 -31.203 -17.891 1 98.56 399 ILE B C 1
ATOM 6483 O O . ILE B 1 399 ? 21.688 -31.766 -16.953 1 98.56 399 ILE B O 1
ATOM 6487 N N . ASP B 1 400 ? 21.438 -31.375 -19.172 1 98.25 400 ASP B N 1
ATOM 6488 C CA . ASP B 1 400 ? 22.453 -32.344 -19.562 1 98.25 400 ASP B CA 1
ATOM 6489 C C . ASP B 1 400 ? 23.828 -31.969 -19.031 1 98.25 400 ASP B C 1
ATOM 6491 O O . ASP B 1 400 ? 24.562 -32.812 -18.5 1 98.25 400 ASP B O 1
ATOM 6495 N N . ARG B 1 401 ? 24.094 -30.75 -19.188 1 98.25 401 ARG B N 1
ATOM 6496 C CA . ARG B 1 401 ? 25.391 -30.266 -18.703 1 98.25 401 ARG B CA 1
ATOM 6497 C C . ARG B 1 401 ? 25.5 -30.422 -17.203 1 98.25 401 ARG B C 1
ATOM 6499 O O . ARG B 1 401 ? 26.547 -30.828 -16.688 1 98.25 401 ARG B O 1
ATOM 6506 N N . TYR B 1 402 ? 24.469 -30.062 -16.516 1 98.38 402 TYR B N 1
ATOM 6507 C CA . TYR B 1 402 ? 24.469 -30.188 -15.055 1 98.38 402 TYR B CA 1
ATOM 6508 C C . TYR B 1 402 ? 24.625 -31.641 -14.633 1 98.38 402 TYR B C 1
ATOM 6510 O O . TYR B 1 402 ? 25.422 -31.953 -13.734 1 98.38 402 TYR B O 1
ATOM 6518 N N . ALA B 1 403 ? 23.891 -32.5 -15.273 1 97.81 403 ALA B N 1
ATOM 6519 C CA . ALA B 1 403 ? 23.953 -33.938 -14.961 1 97.81 403 ALA B CA 1
ATOM 6520 C C . ALA B 1 403 ? 25.375 -34.469 -15.164 1 97.81 403 ALA B C 1
ATOM 6522 O O . ALA B 1 403 ? 25.875 -35.219 -14.336 1 97.81 403 ALA B O 1
ATOM 6523 N N . LYS B 1 404 ? 25.969 -34.062 -16.234 1 97.5 404 LYS B N 1
ATOM 6524 C CA . LYS B 1 404 ? 27.328 -34.469 -16.531 1 97.5 404 LYS B CA 1
ATOM 6525 C C . LYS B 1 404 ? 28.312 -33.969 -15.484 1 97.5 404 LYS B C 1
ATOM 6527 O O . LYS B 1 404 ? 29.156 -34.719 -14.992 1 97.5 404 LYS B O 1
ATOM 6532 N N . GLU B 1 405 ? 28.172 -32.75 -15.164 1 97 405 GLU B N 1
ATOM 6533 C CA . GLU B 1 405 ? 29.078 -32.125 -14.203 1 97 405 GLU B CA 1
ATOM 6534 C C . GLU B 1 405 ? 28.938 -32.75 -12.82 1 97 405 GLU B C 1
ATOM 6536 O O . GLU B 1 405 ? 29.922 -32.844 -12.086 1 97 405 GLU B O 1
ATOM 6541 N N . LYS B 1 406 ? 27.703 -33.156 -12.477 1 96.5 406 LYS B N 1
ATOM 6542 C CA . LYS B 1 406 ? 27.453 -33.656 -11.133 1 96.5 406 LYS B CA 1
ATOM 6543 C C . LYS B 1 406 ? 27.453 -35.188 -11.117 1 96.5 406 LYS B C 1
ATOM 6545 O O . LYS B 1 406 ? 27.312 -35.812 -10.055 1 96.5 406 LYS B O 1
ATOM 6550 N N . GLY B 1 407 ? 27.594 -35.781 -12.258 1 95.81 407 GLY B N 1
ATOM 6551 C CA . GLY B 1 407 ? 27.594 -37.25 -12.359 1 95.81 407 GLY B CA 1
ATOM 6552 C C . GLY B 1 407 ? 26.234 -37.875 -12.094 1 95.81 407 GLY B C 1
ATOM 6553 O O . GLY B 1 407 ? 26.141 -38.906 -11.453 1 95.81 407 GLY B O 1
ATOM 6554 N N . LEU B 1 408 ? 25.219 -37.156 -12.508 1 95.19 408 LEU B N 1
ATOM 6555 C CA . LEU B 1 408 ? 23.859 -37.625 -12.32 1 95.19 408 LEU B CA 1
ATOM 6556 C C . LEU B 1 408 ? 23.391 -38.438 -13.539 1 95.19 408 LEU B C 1
ATOM 6558 O O . LEU B 1 408 ? 23.75 -38.094 -14.672 1 95.19 408 LEU B O 1
ATOM 6562 N N . GLU B 1 409 ? 22.656 -39.438 -13.32 1 88.19 409 GLU B N 1
ATOM 6563 C CA . GLU B 1 409 ? 22.094 -40.219 -14.406 1 88.19 409 GLU B CA 1
ATOM 6564 C C . GLU B 1 409 ? 20.781 -39.594 -14.914 1 88.19 409 GLU B C 1
ATOM 6566 O O . GLU B 1 409 ? 19.953 -39.156 -14.117 1 88.19 409 GLU B O 1
ATOM 6571 N N . ILE B 1 410 ? 20.766 -39.531 -16.203 1 87.56 410 ILE B N 1
ATOM 6572 C CA . ILE B 1 410 ? 19.547 -39 -16.812 1 87.56 410 ILE B CA 1
ATOM 6573 C C . ILE B 1 410 ? 18.891 -40.062 -17.672 1 87.56 410 ILE B C 1
ATOM 6575 O O . ILE B 1 410 ? 19.578 -40.969 -18.188 1 87.56 410 ILE B O 1
#

Secondary structure (DSSP, 8-state):
--GGGTS-HHHHH----HHHHHH----TT-EES------GGGS-HHHHHHHHHHHHHH-HHHHTS---TT--HHHHHHHHHHHHHHH---S--GGGEEEEEHHHHHHHHHHHHH--TT-EEEEEES--HHHHHHHHTT-PEEEEEEEETTEE-HHHHHHHHHHHHHTT-GGGEEEEEEE-SS-TTT-----HHHHHHHHHHHHHHT-EEEEE-SSTT-B-SSPPPPPHHHH-TTTEEEEEESTTTT-GGG-EEEEE--HHHHHHHHHHHHHHHSS--HHHHHHHHHHHHHS-HHHHTHHHHHHHHHHHHHHHHHIIIIITTSTT-EE---SBSSEEEEEPPTT--HHHHHHHHHHTTEE-EEGGGG-SSS--TTEEEEE-SSS-HHHHHHHHHHHHHHHHHHHHHHT---/--GGGT--HHHHH----HHHHHH----TT-EES------GGGS-HHHHHHHHHHHHHH-HHHHTS---TT--HHHHHHHHHHHHHHH---S--GGGEEEEEHHHHHHHHHHHHH--TT-EEEEEES--HHHHHHHHTT-PEEEEEEEETTEE-HHHHHHHHHHHHHTT-GGGEEEEEEE-SS-TTT-----HHHHHHHHHHHHHHT-EEEEE-SSTT-B-SSPPPPPHHHH-TTTEEEEEESTTTT-GGG-EEEEE--HHHHHHHHHHHHHHHSS--HHHHHHHHHHHHHS-HHHHTHHHHHHHHHHHHHHHHHIIIIITTSTT-EE---SBSSEEEEEPPTT--HHHHHHHHHHTTEE-EEGGGG-SSS--TTEEEEE-SSS-HHHHHHHHHHHHHHHHHHHHHHT---

InterPro domains:
  IPR004839 Aminotransferase, class I/classII, large domain [PF00155] (31-395)
  IPR015421 Pyridoxal phosphate-dependent transferase, major domain [G3DSA:3.40.640.10] (65-292)
  IPR015422 Pyridoxal phosphate-dependent transferase, small domain [G3DSA:3.90.1150.10] (26-399)
  IPR015424 Pyridoxal phosphate-dependent transferase [SSF53383] (4-403)
  IPR050859 Class-I pyridoxal-phosphate-dependent aminotransferase-like [PTHR42790] (2-405)

Foldseek 3Di:
DPVVVVDDPLRVPDDDFPLVVQPPDDDPLFQEQADQAFAPVLAPVVLLVVLLVVCCVPVVVQQVDFDALQADQLLQVLVQVLCCVPQVDDDDHSLQKGKDLALLVVLLLVLVLWAALAAEEEAEVQADLSNLSSNCSRNHHYDYFYADQQGTPVVSVLVVLVVCVVVVNLVRYAEYEGAQALHVFAGHHHDPVVLVVRVVSCVVSVYAYEYEHAKLLLFQDDDRDHDSCSVPQARYWYKYGCCHQHNNVLRIIMIGGDSVSSVSSSVSSCVVPNHRNSSSSSSSSVCSVVDSSSVSCVVLSVQQNVLLVLLVVLCCVQVVVQPPKDKHSHRGRFKIKIFHDPPDAVVVLQVLLVVLSYHWAQQQSRHSDDHDRRMTMGTSRHDDSVSSNVNSVSVSVSVVVRCVVRVHDD/DPVVVVDDPLRVPDDDFPLVVQPPDPDPLFQEQADQAFAPVLAPVVLLVVLLVVCCVPVVVQQVDFDALQADQLLQVLVQVLCCVPQVDDDDHSLQKGKDLALLVVLLLVLVLWAALAAEEEAEVQHDLSNLSSNCSRNHHYDYFYADQQGTPVVSVLVVLVVCVVVVNLVRYAEYEGAQALHVFAGHHHDPVVLVVRVVSCVVSVYAYEYEHAKLLLFQDDDRDHDSCSVPQARYWYKYGCCHQHNNVLRIIMIGGDSVSSVSSSVSSCVVPNHRNSSSSSSSSVCSVVDSSSVSCVVLSVQQNVLLVLLVVLCCVQVVVQPPKDKHSHRGRFKIKIFHDPPDAVVVLQVLLVVLSYHWAQQQSRHSDDHDRRMTMGGRRHDDSVSSNVNSVSVSVSVVVRCVVRVHDD